Protein AF-0000000066939352 (afdb_homodimer)

Radius of gyration: 37.44 Å; Cα contacts (8 Å, |Δi|>4): 1190; chains: 2; bounding box: 85×134×94 Å

Solvent-accessible surface area (backbone atoms only — not comparable to full-atom values): 60319 Å² total; per-residue (Å²): 141,86,84,77,73,90,70,80,79,78,74,79,78,75,70,68,88,69,65,76,75,63,75,69,76,74,79,79,77,77,71,74,80,73,73,79,64,80,73,54,81,70,51,51,60,50,45,55,43,44,53,53,46,58,51,56,30,68,67,45,40,46,50,49,45,48,52,53,54,53,55,66,53,37,62,68,52,33,31,72,73,64,67,50,64,74,79,79,76,84,85,51,96,64,40,39,56,38,5,48,44,11,53,50,41,53,24,50,52,46,24,65,58,44,22,35,60,31,51,74,40,32,54,27,34,60,48,50,91,87,32,71,53,73,66,45,32,76,41,58,24,36,63,43,25,40,85,57,65,50,49,60,36,18,51,51,22,21,59,65,38,40,60,48,51,60,35,51,72,66,73,42,61,70,35,38,23,48,46,42,51,50,51,16,50,47,52,52,44,44,61,54,69,59,44,52,60,49,52,52,55,48,48,53,48,51,50,42,38,62,74,47,69,53,59,83,48,45,77,55,72,69,32,50,72,71,71,28,52,18,71,59,88,70,71,79,70,78,66,55,95,43,71,66,58,43,50,51,50,50,51,51,46,57,53,58,49,63,49,82,60,56,79,75,77,53,63,40,62,88,44,52,82,56,25,55,55,43,41,50,51,48,18,49,55,53,44,52,50,51,49,41,30,35,53,55,35,31,72,69,51,32,48,50,50,42,51,51,49,27,50,50,30,50,74,67,63,34,66,5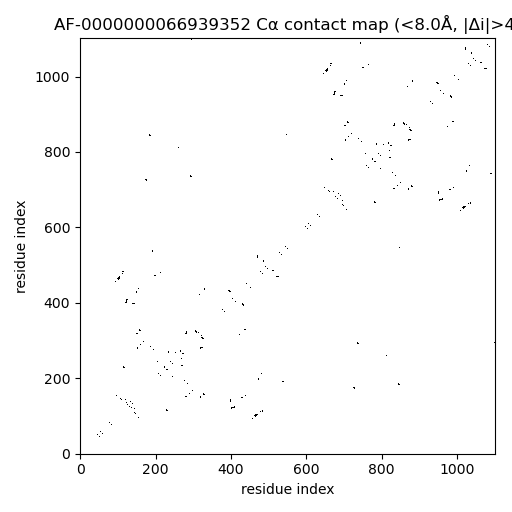8,37,22,24,13,36,37,13,30,46,38,32,52,50,52,52,53,53,51,51,52,52,52,52,52,52,58,67,65,51,72,77,82,63,74,86,68,77,87,63,80,78,65,80,74,74,66,72,72,77,48,74,70,64,69,53,60,75,60,55,74,66,52,49,48,51,50,48,51,52,48,50,52,50,15,37,39,29,42,25,45,30,53,37,31,82,80,42,59,20,74,94,42,60,75,61,49,70,71,53,64,85,83,50,79,66,61,54,47,56,47,30,37,54,15,34,36,48,42,51,43,52,57,71,69,44,50,70,83,76,30,65,65,43,47,54,20,60,31,67,66,26,37,52,36,25,71,28,27,67,31,33,64,65,45,39,58,60,45,35,72,72,52,32,72,53,42,40,52,54,53,29,49,72,72,72,42,54,69,79,76,47,54,70,65,58,41,50,50,42,46,50,52,33,46,53,54,38,48,51,52,32,51,43,49,8,47,28,36,35,61,63,45,48,44,48,49,52,52,51,51,52,51,49,45,65,69,36,34,60,80,129,143,74,85,79,74,93,73,84,80,83,74,81,79,76,75,67,93,67,68,79,75,62,78,72,74,77,81,77,78,76,72,74,81,73,72,79,66,84,73,56,82,69,51,52,59,50,47,54,43,45,55,52,47,59,51,56,32,68,67,43,40,47,49,49,44,48,53,52,54,53,54,67,55,37,63,68,53,32,33,73,74,65,67,51,64,74,80,80,77,82,84,52,97,64,40,39,56,38,5,48,47,12,53,50,41,54,25,51,52,45,25,64,56,44,20,35,60,30,50,73,41,34,53,26,32,58,48,51,89,87,31,71,54,75,66,46,32,77,41,58,22,37,64,43,24,43,84,58,65,52,48,58,36,17,51,51,21,20,59,64,37,40,60,49,51,58,35,50,71,65,74,40,61,68,34,38,23,47,46,44,52,50,52,15,51,48,52,53,43,45,61,55,69,59,43,51,59,51,52,52,55,48,49,51,48,52,48,41,38,63,72,46,69,52,59,83,50,44,78,56,73,69,32,50,72,70,73,28,52,18,69,58,86,69,70,80,69,77,68,54,95,42,72,66,58,44,50,51,50,52,52,51,46,58,52,58,50,64,49,81,59,57,79,76,77,54,64,40,63,89,44,50,82,56,24,55,56,44,41,50,50,48,18,50,54,53,44,51,50,50,50,41,32,35,54,56,35,30,72,68,51,32,49,50,50,43,52,51,50,28,51,50,30,50,73,69,62,35,66,57,38,23,24,12,36,36,13,30,46,37,33,53,51,52,52,52,53,52,50,53,51,52,52,51,52,57,68,65,50,71,78,80,62,75,85,66,74,86,62,80,81,65,79,75,73,65,70,73,75,49,73,72,63,70,54,61,76,58,56,71,65,53,49,48,51,49,48,52,51,48,51,52,50,16,37,40,29,42,24,46,30,53,37,33,80,79,43,59,21,74,94,42,61,73,59,48,70,72,54,64,85,82,51,77,67,61,53,47,56,46,29,36,52,14,35,37,48,42,51,42,52,58,71,69,43,52,70,85,75,30,64,66,43,47,54,18,58,32,66,67,26,37,52,36,24,71,28,25,67,30,33,64,64,45,38,59,59,46,33,72,73,52,33,71,52,43,40,54,53,53,29,49,73,72,74,42,53,68,80,75,47,54,70,66,59,41,51,49,42,48,49,51,31,46,52,54,37,49,51,52,31,53,44,49,9,47,30,37,36,62,65,44,50,44,48,51,52,50,52,51,51,51,48,44,63,69,35,35,62,80,129

Structure (mmCIF, N/CA/C/O backbone):
data_AF-0000000066939352-model_v1
#
loop_
_entity.id
_entity.type
_entity.pdbx_description
1 polymer 'Unplaced genomic scaffold supercont1.5, whole genome shotgun sequence'
#
loop_
_atom_site.group_PDB
_atom_site.id
_atom_site.type_symbol
_atom_site.label_atom_id
_atom_site.label_alt_id
_atom_site.label_comp_id
_atom_site.label_asym_id
_atom_site.label_entity_id
_atom_site.label_seq_id
_atom_site.pdbx_PDB_ins_code
_atom_site.Cartn_x
_atom_site.Cartn_y
_atom_site.Cartn_z
_atom_site.occupancy
_atom_site.B_iso_or_equiv
_atom_site.auth_seq_id
_atom_site.auth_comp_id
_atom_site.auth_asym_id
_atom_site.auth_atom_id
_atom_site.pdbx_PDB_model_num
ATOM 1 N N . MET A 1 1 ? -53.25 57.75 31.547 1 16.73 1 MET A N 1
ATOM 2 C CA . MET A 1 1 ? -53.906 58.031 30.266 1 16.73 1 MET A CA 1
ATOM 3 C C . MET A 1 1 ? -53.594 56.969 29.234 1 16.73 1 MET A C 1
ATOM 5 O O . MET A 1 1 ? -52.75 56.094 29.484 1 16.73 1 MET A O 1
ATOM 9 N N . SER A 1 2 ? -52.969 57.406 27.938 1 18.81 2 SER A N 1
ATOM 10 C CA . SER A 1 2 ? -53.281 57.438 26.516 1 18.81 2 SER A CA 1
ATOM 11 C C . SER A 1 2 ? -52.625 56.25 25.781 1 18.81 2 SER A C 1
ATOM 13 O O . SER A 1 2 ? -51.406 56.125 25.766 1 18.81 2 SER A O 1
ATOM 15 N N . GLN A 1 3 ? -53.219 55.125 25.547 1 22.8 3 GLN A N 1
ATOM 16 C CA . GLN A 1 3 ? -53.188 53.75 25.047 1 22.8 3 GLN A CA 1
ATOM 17 C C . GLN A 1 3 ? -52.906 53.719 23.531 1 22.8 3 GLN A C 1
ATOM 19 O O . GLN A 1 3 ? -53.031 52.688 22.891 1 22.8 3 GLN A O 1
ATOM 24 N N . HIS A 1 4 ? -52.75 54.969 22.969 1 20.44 4 HIS A N 1
ATOM 25 C CA . HIS A 1 4 ? -53.25 55.062 21.594 1 20.44 4 HIS A CA 1
ATOM 26 C C . HIS A 1 4 ? -52.562 54.031 20.688 1 20.44 4 HIS A C 1
ATOM 28 O O . HIS A 1 4 ? -51.531 53.469 21.062 1 20.44 4 HIS A O 1
ATOM 34 N N . GLU A 1 5 ? -52.594 54.125 19.25 1 20.31 5 GLU A N 1
ATOM 35 C CA . GLU A 1 5 ? -53.156 53.688 17.984 1 20.31 5 GLU A CA 1
ATOM 36 C C . GLU A 1 5 ? -52.094 53.094 17.078 1 20.31 5 GLU A C 1
ATOM 38 O O . GLU A 1 5 ? -52.375 52.719 15.93 1 20.31 5 GLU A O 1
ATOM 43 N N . LEU A 1 6 ? -50.75 53.031 17.422 1 21.47 6 LEU A N 1
ATOM 44 C CA . LEU A 1 6 ? -49.875 53.219 16.297 1 21.47 6 LEU A CA 1
ATOM 45 C C . LEU A 1 6 ? -50 52.094 15.297 1 21.47 6 LEU A C 1
ATOM 47 O O . LEU A 1 6 ? -49.594 50.938 15.578 1 21.47 6 LEU A O 1
ATOM 51 N N . GLN A 1 7 ? -50.969 51.969 14.32 1 20.69 7 GLN A N 1
ATOM 52 C CA . GLN A 1 7 ? -51.625 51.031 13.398 1 20.69 7 GLN A CA 1
ATOM 53 C C . GLN A 1 7 ? -50.656 50.625 12.289 1 20.69 7 GLN A C 1
ATOM 55 O O . GLN A 1 7 ? -51 49.781 11.445 1 20.69 7 GLN A O 1
ATOM 60 N N . THR A 1 8 ? -49.469 51.312 12.086 1 21.86 8 THR A N 1
ATOM 61 C CA . THR A 1 8 ? -49.188 51.531 10.672 1 21.86 8 THR A CA 1
ATOM 62 C C . THR A 1 8 ? -49.125 50.188 9.922 1 21.86 8 THR A C 1
ATOM 64 O O . THR A 1 8 ? -48.875 49.156 10.516 1 21.86 8 THR A O 1
ATOM 67 N N . LEU A 1 9 ? -49.219 50.156 8.484 1 20.98 9 LEU A N 1
ATOM 68 C CA . LEU A 1 9 ? -49.656 49.656 7.195 1 20.98 9 LEU A CA 1
ATOM 69 C C . LEU A 1 9 ? -48.688 48.625 6.645 1 20.98 9 LEU A C 1
ATOM 71 O O . LEU A 1 9 ? -47.625 49.031 6.086 1 20.98 9 LEU A O 1
ATOM 75 N N . ARG A 1 10 ? -48 47.781 7.402 1 20.88 10 ARG A N 1
ATOM 76 C CA . ARG A 1 10 ? -46.875 47.062 6.859 1 20.88 10 ARG A CA 1
ATOM 77 C C . ARG A 1 10 ? -47.281 46.188 5.68 1 20.88 10 ARG A C 1
ATOM 79 O O . ARG A 1 10 ? -48.031 45.219 5.855 1 20.88 10 ARG A O 1
ATOM 86 N N . GLN A 1 11 ? -47.531 46.875 4.508 1 22.33 11 GLN A N 1
ATOM 87 C CA . GLN A 1 11 ? -48.062 46.281 3.287 1 22.33 11 GLN A CA 1
ATOM 88 C C . GLN A 1 11 ? -47.25 45.062 2.873 1 22.33 11 GLN A C 1
ATOM 90 O O . GLN A 1 11 ? -46 45.094 2.926 1 22.33 11 GLN A O 1
ATOM 95 N N . PRO A 1 12 ? -47.812 43.812 2.867 1 24.12 12 PRO A N 1
ATOM 96 C CA . PRO A 1 12 ? -47.312 42.469 2.584 1 24.12 12 PRO A CA 1
ATOM 97 C C . PRO A 1 12 ? -46.781 42.312 1.153 1 24.12 12 PRO A C 1
ATOM 99 O O . PRO A 1 12 ? -47.562 42.469 0.2 1 24.12 12 PRO A O 1
ATOM 102 N N . LEU A 1 13 ? -45.688 43 0.757 1 22.58 13 LEU A N 1
ATOM 103 C CA . LEU A 1 13 ? -45.25 43.156 -0.624 1 22.58 13 LEU A CA 1
ATOM 104 C C . LEU A 1 13 ? -45.094 41.812 -1.313 1 22.58 13 LEU A C 1
ATOM 106 O O . LEU A 1 13 ? -44 41.344 -1.522 1 22.58 13 LEU A O 1
ATOM 110 N N . MET A 1 14 ? -45.688 40.688 -0.771 1 23.52 14 MET A N 1
ATOM 111 C CA . MET A 1 14 ? -45.312 39.406 -1.366 1 23.52 14 MET A CA 1
ATOM 112 C C . MET A 1 14 ? -45.719 39.344 -2.828 1 23.52 14 MET A C 1
ATOM 114 O O . MET A 1 14 ? -46.219 38.312 -3.293 1 23.52 14 MET A O 1
ATOM 118 N N . LYS A 1 15 ? -46.125 40.5 -3.387 1 21.22 15 LYS A N 1
ATOM 119 C CA . LYS A 1 15 ? -47.062 40.344 -4.492 1 21.22 15 LYS A CA 1
ATOM 120 C C . LYS A 1 15 ? -46.531 39.344 -5.516 1 21.22 15 LYS A C 1
ATOM 122 O O . LYS A 1 15 ? -45.344 39 -5.516 1 21.22 15 LYS A O 1
ATOM 127 N N . GLU A 1 16 ? -46.875 39.594 -6.848 1 21.83 16 GLU A N 1
ATOM 128 C CA . GLU A 1 16 ? -47.5 39.062 -8.07 1 21.83 16 GLU A CA 1
ATOM 129 C C . GLU A 1 16 ? -46.438 38.562 -9.055 1 21.83 16 GLU A C 1
ATOM 131 O O . GLU A 1 16 ? -46.75 38.219 -10.195 1 21.83 16 GLU A O 1
ATOM 136 N N . GLU A 1 17 ? -45.125 38.531 -8.703 1 21.17 17 GLU A N 1
ATOM 137 C CA . GLU A 1 17 ? -44.281 38.531 -9.898 1 21.17 17 GLU A CA 1
ATOM 138 C C . GLU A 1 17 ? -44.594 37.312 -10.773 1 21.17 17 GLU A C 1
ATOM 140 O O . GLU A 1 17 ? -43.844 36.312 -10.75 1 21.17 17 GLU A O 1
ATOM 145 N N . ARG A 1 18 ? -45.844 36.75 -10.625 1 23.8 18 ARG A N 1
ATOM 146 C CA . ARG A 1 18 ? -46.188 35.531 -11.359 1 23.8 18 ARG A CA 1
ATOM 147 C C . ARG A 1 18 ? -45.906 35.719 -12.852 1 23.8 18 ARG A C 1
ATOM 149 O O . ARG A 1 18 ? -45.688 34.719 -13.562 1 23.8 18 ARG A O 1
ATOM 156 N N . ASP A 1 19 ? -46.375 36.938 -13.289 1 23.09 19 ASP A N 1
ATOM 157 C CA . ASP A 1 19 ? -47.062 36.969 -14.578 1 23.09 19 ASP A CA 1
ATOM 158 C C . ASP A 1 19 ? -46.062 36.781 -15.727 1 23.09 19 ASP A C 1
ATOM 160 O O . ASP A 1 19 ? -46.438 36.969 -16.891 1 23.09 19 ASP A O 1
ATOM 164 N N . VAL A 1 20 ? -44.812 37.094 -15.5 1 24.72 20 VAL A N 1
ATOM 165 C CA . VAL A 1 20 ? -44.156 37.531 -16.734 1 24.72 20 VAL A CA 1
ATOM 166 C C . VAL A 1 20 ? -44.188 36.375 -17.75 1 24.72 20 VAL A C 1
ATOM 168 O O . VAL A 1 20 ? -44.062 36.625 -18.953 1 24.72 20 VAL A O 1
ATOM 171 N N . PHE A 1 21 ? -44.062 35.156 -17.25 1 24.05 21 PHE A N 1
ATOM 172 C CA . PHE A 1 21 ? -43.5 34.219 -18.219 1 24.05 21 PHE A CA 1
ATOM 173 C C . PHE A 1 21 ? -44.531 33.844 -19.281 1 24.05 21 PHE A C 1
ATOM 175 O O . PHE A 1 21 ? -44.312 32.969 -20.094 1 24.05 21 PHE A O 1
ATOM 182 N N . LEU A 1 22 ? -45.781 34.25 -18.891 1 23.56 22 LEU A N 1
ATOM 183 C CA . LEU A 1 22 ? -46.75 33.375 -19.578 1 23.56 22 LEU A CA 1
ATOM 184 C C . LEU A 1 22 ? -46.719 33.625 -21.078 1 23.56 22 LEU A C 1
ATOM 186 O O . LEU A 1 22 ? -47.406 32.938 -21.828 1 23.56 22 LEU A O 1
ATOM 190 N N . ASP A 1 23 ? -46.406 34.844 -21.469 1 24.28 23 ASP A N 1
ATOM 191 C CA . ASP A 1 23 ? -47.125 35.156 -22.703 1 24.28 23 ASP A CA 1
ATOM 192 C C . ASP A 1 23 ? -46.562 34.344 -23.875 1 24.28 23 ASP A C 1
ATOM 194 O O . ASP A 1 23 ? -45.625 34.781 -24.547 1 24.28 23 ASP A O 1
ATOM 198 N N . THR A 1 24 ? -46.094 33.125 -23.719 1 24.84 24 THR A N 1
ATOM 199 C CA . THR A 1 24 ? -45.562 32.5 -24.922 1 24.84 24 THR A CA 1
ATOM 200 C C . THR A 1 24 ? -46.625 32.375 -25.984 1 24.84 24 THR A C 1
ATOM 202 O O . THR A 1 24 ? -47.625 31.641 -25.797 1 24.84 24 THR A O 1
ATOM 205 N N . ASP A 1 25 ? -46.969 33.469 -26.688 1 25.05 25 ASP A N 1
ATOM 206 C CA . ASP A 1 25 ? -47.906 33.5 -27.797 1 25.05 25 ASP A CA 1
ATOM 207 C C . ASP A 1 25 ? -47.688 32.281 -28.719 1 25.05 25 ASP A C 1
ATOM 209 O O . ASP A 1 25 ? -46.562 31.828 -28.906 1 25.05 25 ASP A O 1
ATOM 213 N N . THR A 1 26 ? -48.781 31.578 -29.016 1 26.08 26 THR A N 1
ATOM 214 C CA . THR A 1 26 ? -49.125 30.344 -29.719 1 26.08 26 THR A CA 1
ATOM 215 C C . THR A 1 26 ? -48.719 30.422 -31.188 1 26.08 26 THR A C 1
ATOM 217 O O . THR A 1 26 ? -49.188 29.641 -32 1 26.08 26 THR A O 1
ATOM 220 N N . ASP A 1 27 ? -47.969 31.438 -31.609 1 27.12 27 ASP A N 1
ATOM 221 C CA . ASP A 1 27 ? -48 31.516 -33.062 1 27.12 27 ASP A CA 1
ATOM 222 C C . ASP A 1 27 ? -47.688 30.156 -33.688 1 27.12 27 ASP A C 1
ATOM 224 O O . ASP A 1 27 ? -46.906 29.375 -33.156 1 27.12 27 ASP A O 1
ATOM 228 N N . THR A 1 28 ? -48.531 29.766 -34.656 1 27.89 28 THR A N 1
ATOM 229 C CA . THR A 1 28 ? -48.812 28.594 -35.469 1 27.89 28 THR A CA 1
ATOM 230 C C . THR A 1 28 ? -47.531 28.047 -36.094 1 27.89 28 THR A C 1
ATOM 232 O O . THR A 1 28 ? -46.625 28.797 -36.406 1 27.89 28 THR A O 1
ATOM 235 N N . ASP A 1 29 ? -47.469 26.656 -36.25 1 26.41 29 ASP A N 1
ATOM 236 C CA . ASP A 1 29 ? -46.562 25.516 -36.375 1 26.41 29 ASP A CA 1
ATOM 237 C C . ASP A 1 29 ? -45.812 25.531 -37.688 1 26.41 29 ASP A C 1
ATOM 239 O O . ASP A 1 29 ? -45.25 24.516 -38.094 1 26.41 29 ASP A O 1
ATOM 243 N N . THR A 1 30 ? -45.938 26.641 -38.531 1 30.11 30 THR A N 1
ATOM 244 C CA . THR A 1 30 ? -45.438 26.219 -39.812 1 30.11 30 THR A CA 1
ATOM 245 C C . THR A 1 30 ? -43.969 25.828 -39.719 1 30.11 30 THR A C 1
ATOM 247 O O . THR A 1 30 ? -43.156 26.594 -39.219 1 30.11 30 THR A O 1
ATOM 250 N N . ALA A 1 31 ? -43.688 24.5 -39.812 1 31.86 31 ALA A N 1
ATOM 251 C CA . ALA A 1 31 ? -42.438 23.766 -39.656 1 31.86 31 ALA A CA 1
ATOM 252 C C . ALA A 1 31 ? -41.344 24.391 -40.5 1 31.86 31 ALA A C 1
ATOM 254 O O . ALA A 1 31 ? -41.438 24.422 -41.75 1 31.86 31 ALA A O 1
ATOM 255 N N . PRO A 1 32 ? -40.781 25.594 -40.125 1 28.83 32 PRO A N 1
ATOM 256 C CA . PRO A 1 32 ? -39.844 26.016 -41.188 1 28.83 32 PRO A CA 1
ATOM 257 C C . PRO A 1 32 ? -38.844 24.922 -41.562 1 28.83 32 PRO A C 1
ATOM 259 O O . PRO A 1 32 ? -38.375 24.188 -40.688 1 28.83 32 PRO A O 1
ATOM 262 N N . ARG A 1 33 ? -38.969 24.219 -42.75 1 33.06 33 ARG A N 1
ATOM 263 C CA . ARG A 1 33 ? -38 23.359 -43.375 1 33.06 33 ARG A CA 1
ATOM 264 C C . ARG A 1 33 ? -36.594 23.969 -43.281 1 33.06 33 ARG A C 1
ATOM 266 O O . ARG A 1 33 ? -36.281 24.953 -43.969 1 33.06 33 ARG A O 1
ATOM 273 N N . HIS A 1 34 ? -36.094 24.141 -42 1 28.73 34 HIS A N 1
ATOM 274 C CA . HIS A 1 34 ? -34.719 24.578 -41.844 1 28.73 34 HIS A CA 1
ATOM 275 C C . HIS A 1 34 ? -33.75 23.734 -42.719 1 28.73 34 HIS A C 1
ATOM 277 O O . HIS A 1 34 ? -33.656 22.516 -42.5 1 28.73 34 HIS A O 1
ATOM 283 N N . ASP A 1 35 ? -33.75 24 -44 1 30.73 35 ASP A N 1
ATOM 284 C CA . ASP A 1 35 ? -32.719 23.5 -44.906 1 30.73 35 ASP A CA 1
ATOM 285 C C . ASP A 1 35 ? -31.344 23.5 -44.219 1 30.73 35 ASP A C 1
ATOM 287 O O . ASP A 1 35 ? -30.891 24.516 -43.719 1 30.73 35 ASP A O 1
ATOM 291 N N . PHE A 1 36 ? -31.047 22.375 -43.562 1 32.81 36 PHE A N 1
ATOM 292 C CA . PHE A 1 36 ? -29.719 21.969 -43.062 1 32.81 36 PHE A CA 1
ATOM 293 C C . PHE A 1 36 ? -28.641 22.344 -44.094 1 32.81 36 PHE A C 1
ATOM 295 O O . PHE A 1 36 ? -28.359 21.594 -45 1 32.81 36 PHE A O 1
ATOM 302 N N . SER A 1 37 ? -28.75 23.562 -44.75 1 31.75 37 SER A N 1
ATOM 303 C CA . SER A 1 37 ? -27.562 23.922 -45.5 1 31.75 37 SER A CA 1
ATOM 304 C C . SER A 1 37 ? -26.297 23.672 -44.688 1 31.75 37 SER A C 1
ATOM 306 O O . SER A 1 37 ? -26.297 23.828 -43.438 1 31.75 37 SER A O 1
ATOM 308 N N . SER A 1 38 ? -25.375 22.828 -45.25 1 33.78 38 SER A N 1
ATOM 309 C CA . SER A 1 38 ? -24.016 22.453 -44.844 1 33.78 38 SER A CA 1
ATOM 310 C C . SER A 1 38 ? -23.25 23.641 -44.312 1 33.78 38 SER A C 1
ATOM 312 O O . SER A 1 38 ? -22.734 24.469 -45.062 1 33.78 38 SER A O 1
ATOM 314 N N . ARG A 1 39 ? -23.828 24.328 -43.406 1 40.06 39 ARG A N 1
ATOM 315 C CA . ARG A 1 39 ? -23.031 25.359 -42.781 1 40.06 39 ARG A CA 1
ATOM 316 C C . ARG A 1 39 ? -21.625 24.859 -42.469 1 40.06 39 ARG A C 1
ATOM 318 O O . ARG A 1 39 ? -21.453 23.875 -41.75 1 40.06 39 ARG A O 1
ATOM 325 N N . SER A 1 40 ? -20.688 25.047 -43.469 1 37.5 40 SER A N 1
ATOM 326 C CA . SER A 1 40 ? -19.297 24.625 -43.625 1 37.5 40 SER A CA 1
ATOM 327 C C . SER A 1 40 ? -18.531 24.797 -42.312 1 37.5 40 SER A C 1
ATOM 329 O O . SER A 1 40 ? -18.703 25.781 -41.594 1 37.5 40 SER A O 1
ATOM 331 N N . LEU A 1 41 ? -18.141 23.688 -41.688 1 40.25 41 LEU A N 1
ATOM 332 C CA . LEU A 1 41 ? -17.141 23.547 -40.625 1 40.25 41 LEU A CA 1
ATOM 333 C C . LEU A 1 41 ? -16.125 24.672 -40.688 1 40.25 41 LEU A C 1
ATOM 335 O O . LEU A 1 41 ? -15.289 24.828 -39.781 1 40.25 41 LEU A O 1
ATOM 339 N N . ARG A 1 42 ? -16.203 25.484 -41.875 1 41.06 42 ARG A N 1
ATOM 340 C CA . ARG A 1 42 ? -15.266 26.594 -42.062 1 41.06 42 ARG A CA 1
ATOM 341 C C . ARG A 1 42 ? -15.656 27.812 -41.219 1 41.06 42 ARG A C 1
ATOM 343 O O . ARG A 1 42 ? -14.82 28.672 -40.969 1 41.06 42 ARG A O 1
ATOM 350 N N . GLN A 1 43 ? -16.953 27.891 -40.969 1 47.25 43 GLN A N 1
ATOM 351 C CA . GLN A 1 43 ? -17.312 29.156 -40.344 1 47.25 43 GLN A CA 1
ATOM 352 C C . GLN A 1 43 ? -17.25 29.047 -38.844 1 47.25 43 GLN A C 1
ATOM 354 O O . GLN A 1 43 ? -17.531 30.031 -38.125 1 47.25 43 GLN A O 1
ATOM 359 N N . VAL A 1 44 ? -16.969 27.766 -38.344 1 49.41 44 VAL A N 1
ATOM 360 C CA . VAL A 1 44 ? -16.891 27.562 -36.906 1 49.41 44 VAL A CA 1
ATOM 361 C C . VAL A 1 44 ? -15.734 28.391 -36.344 1 49.41 44 VAL A C 1
ATOM 363 O O . VAL A 1 44 ? -15.898 29.062 -35.312 1 49.41 44 VAL A O 1
ATOM 366 N N . PRO A 1 45 ? -14.602 28.391 -37.125 1 52.19 45 PRO A N 1
ATOM 367 C CA . PRO A 1 45 ? -13.547 29.219 -36.562 1 52.19 45 PRO A CA 1
ATOM 368 C C . PRO A 1 45 ? -13.914 30.703 -36.562 1 52.19 45 PRO A C 1
ATOM 370 O O . PRO A 1 45 ? -13.539 31.422 -35.625 1 52.19 45 PRO A O 1
ATOM 373 N N . GLU A 1 46 ? -14.734 31.125 -37.531 1 53.56 46 GLU A N 1
ATOM 374 C CA . GLU A 1 46 ? -15.07 32.531 -37.594 1 53.56 46 GLU A CA 1
ATOM 375 C C . GLU A 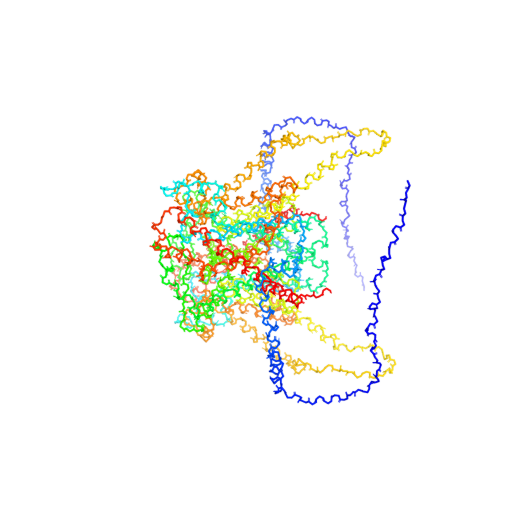1 46 ? -16.047 32.906 -36.469 1 53.56 46 GLU A C 1
ATOM 377 O O . GLU A 1 46 ? -15.93 34 -35.906 1 53.56 46 GLU A O 1
ATOM 382 N N . ARG A 1 47 ? -16.906 32.062 -36.156 1 52 47 ARG A N 1
ATOM 383 C CA . ARG A 1 47 ? -17.844 32.344 -35.062 1 52 47 ARG A CA 1
ATOM 384 C C . ARG A 1 47 ? -17.156 32.281 -33.719 1 52 47 ARG A C 1
ATOM 386 O O . ARG A 1 47 ? -17.422 33.062 -32.812 1 52 47 ARG A O 1
ATOM 393 N N . MET A 1 48 ? -16.344 31.188 -33.594 1 53.38 48 MET A N 1
ATOM 394 C CA . MET A 1 48 ? -15.547 31.156 -32.375 1 53.38 48 MET A CA 1
ATOM 395 C C . MET A 1 48 ? -14.68 32.406 -32.25 1 53.38 48 MET A C 1
ATOM 397 O O . MET A 1 48 ? -14.547 32.969 -31.156 1 53.38 48 MET A O 1
ATOM 401 N N . LEU A 1 49 ? -14.211 32.781 -33.438 1 53.41 49 LEU A N 1
ATOM 402 C CA . LEU A 1 49 ? -13.438 34 -33.469 1 53.41 49 LEU A CA 1
ATOM 403 C C . LEU A 1 49 ? -14.336 35.219 -33.25 1 53.41 49 LEU A C 1
ATOM 405 O O . LEU A 1 49 ? -13.961 36.156 -32.531 1 53.41 49 LEU A O 1
ATOM 409 N N . SER A 1 50 ? -15.453 35.25 -33.906 1 55.97 50 SER A N 1
ATOM 410 C CA . SER A 1 50 ? -16.359 36.406 -33.75 1 55.97 50 SER A CA 1
ATOM 411 C C . SER A 1 50 ? -16.906 36.469 -32.312 1 55.97 50 SER A C 1
ATOM 413 O O . SER A 1 50 ? -17 37.562 -31.75 1 55.97 50 SER A O 1
ATOM 415 N N . THR A 1 51 ? -17.312 35.312 -31.781 1 55.31 51 THR A N 1
ATOM 416 C CA . THR A 1 51 ? -17.719 35.312 -30.375 1 55.31 51 THR A CA 1
ATOM 417 C C . THR A 1 51 ? -16.547 35.688 -29.469 1 55.31 51 THR A C 1
ATOM 419 O O . THR A 1 51 ? -16.719 36.438 -28.516 1 55.31 51 THR A O 1
ATOM 422 N N . ALA A 1 52 ? -15.352 35.125 -29.797 1 55.19 52 ALA A N 1
ATOM 423 C CA . ALA A 1 52 ? -14.148 35.562 -29.062 1 55.19 52 ALA A CA 1
ATOM 424 C C . ALA A 1 52 ? -13.859 37.031 -29.281 1 55.19 52 ALA A C 1
ATOM 426 O O . ALA A 1 52 ? -13.477 37.75 -28.359 1 55.19 52 ALA A O 1
ATOM 427 N N . LEU A 1 53 ? -14.094 37.469 -30.5 1 55.59 53 LEU A N 1
ATOM 428 C CA . LEU A 1 53 ? -13.891 38.875 -30.828 1 55.59 53 LEU A CA 1
ATOM 429 C C . LEU A 1 53 ? -14.969 39.75 -30.188 1 55.59 53 LEU A C 1
ATOM 431 O O . LEU A 1 53 ? -14.703 40.875 -29.75 1 55.59 53 LEU A O 1
ATOM 435 N N . SER A 1 54 ? -16.141 39.344 -30.266 1 53.25 54 SER A N 1
ATOM 436 C CA . SER A 1 54 ? -17.188 40.125 -29.625 1 53.25 54 SER A CA 1
ATOM 437 C C . SER A 1 54 ? -16.953 40.219 -28.109 1 53.25 54 SER A C 1
ATOM 439 O O . SER A 1 54 ? -17.297 41.25 -27.5 1 53.25 54 SER A O 1
ATOM 441 N N . HIS A 1 55 ? -16.531 39.156 -27.547 1 54.81 55 HIS A N 1
ATOM 442 C CA . HIS A 1 55 ? -16.156 39.25 -26.141 1 54.81 55 HIS A CA 1
ATOM 443 C C . HIS A 1 55 ? -14.898 40.094 -25.953 1 54.81 55 HIS A C 1
ATOM 445 O O . HIS A 1 55 ? -14.555 40.469 -24.828 1 54.81 55 HIS A O 1
ATOM 451 N N . ALA A 1 56 ? -14.258 40.406 -27.062 1 53.69 56 ALA A N 1
ATOM 452 C CA . ALA A 1 56 ? -13.141 41.344 -27.062 1 53.69 56 ALA A CA 1
ATOM 453 C C . ALA A 1 56 ? -13.633 42.781 -27.156 1 53.69 56 ALA A C 1
ATOM 455 O O . ALA A 1 56 ? -12.867 43.688 -27.5 1 53.69 56 ALA A O 1
ATOM 456 N N . ARG A 1 57 ? -14.836 42.969 -27.016 1 55 57 ARG A N 1
ATOM 457 C CA . ARG A 1 57 ? -15.227 44.375 -26.875 1 55 57 ARG A CA 1
ATOM 458 C C . ARG A 1 57 ? -14.656 44.969 -25.594 1 55 57 ARG A C 1
ATOM 460 O O . ARG A 1 57 ? -14.5 44.281 -24.594 1 55 57 ARG A O 1
ATOM 467 N N . PRO A 1 58 ? -14.156 46.219 -25.797 1 62.66 58 PRO A N 1
ATOM 468 C CA . PRO A 1 58 ? -13.539 46.875 -24.656 1 62.66 58 PRO A CA 1
ATOM 469 C C . PRO A 1 58 ? -14.375 46.75 -23.375 1 62.66 58 PRO A C 1
ATOM 471 O O . PRO A 1 58 ? -13.828 46.562 -22.297 1 62.66 58 PRO A O 1
ATOM 474 N N . ALA A 1 59 ? -15.648 46.906 -23.578 1 62.12 59 ALA A N 1
ATOM 475 C CA . ALA A 1 59 ? -16.5 46.812 -22.391 1 62.12 59 ALA A CA 1
ATOM 476 C C . ALA A 1 59 ? -16.469 45.375 -21.812 1 62.12 59 ALA A C 1
ATOM 478 O O . ALA A 1 59 ? -16.453 45.219 -20.594 1 62.12 59 ALA A O 1
ATOM 479 N N . SER A 1 60 ? -16.547 44.469 -22.688 1 66.44 60 SER A N 1
ATOM 480 C CA . SER A 1 60 ? -16.484 43.094 -22.219 1 66.44 60 SER A CA 1
ATOM 481 C C . SER A 1 60 ? -15.125 42.75 -21.625 1 66.44 60 SER A C 1
ATOM 483 O O . SER A 1 60 ? -15.031 42.031 -20.625 1 66.44 60 SER A O 1
ATOM 485 N N . LEU A 1 61 ? -14.188 43.312 -22.234 1 67.06 61 LEU A N 1
ATOM 486 C CA . LEU A 1 61 ? -12.852 43.156 -21.672 1 67.06 61 LEU A CA 1
ATOM 487 C C . LEU A 1 61 ? -12.758 43.812 -20.312 1 67.06 61 LEU A C 1
ATOM 489 O O . LEU A 1 61 ? -12.102 43.312 -19.406 1 67.06 61 LEU A O 1
ATOM 493 N N . TYR A 1 62 ? -13.305 45 -20.281 1 67.19 62 TYR A N 1
ATOM 494 C CA . TYR A 1 62 ? -13.32 45.719 -19 1 67.19 62 TYR A CA 1
ATOM 495 C C . TYR A 1 62 ? -14.055 44.875 -17.938 1 67.19 62 TYR A C 1
ATOM 497 O O . TYR A 1 62 ? -13.586 44.75 -16.812 1 67.19 62 TYR A O 1
ATOM 505 N N . LYS A 1 63 ? -15.172 44.406 -18.328 1 67.81 63 LYS A N 1
ATOM 506 C CA . LYS A 1 63 ? -15.922 43.562 -17.391 1 67.81 63 LYS A CA 1
ATOM 507 C C . LYS A 1 63 ? -15.141 42.281 -17.031 1 67.81 63 LYS A C 1
ATOM 509 O O . LYS A 1 63 ? -15.125 41.875 -15.875 1 67.81 63 LYS A O 1
ATOM 514 N N . ALA A 1 64 ? -14.609 41.781 -18.047 1 70.75 64 ALA A N 1
ATOM 515 C CA . ALA A 1 64 ? -13.773 40.594 -17.797 1 70.75 64 ALA A CA 1
ATOM 516 C C . ALA A 1 64 ? -12.578 40.969 -16.922 1 70.75 64 ALA A C 1
ATOM 518 O O . ALA A 1 64 ? -12.188 40.188 -16.047 1 70.75 64 ALA A O 1
ATOM 519 N N . SER A 1 65 ? -12.086 42.094 -17.172 1 73.12 65 SER A N 1
ATOM 520 C CA . SER A 1 65 ? -10.961 42.562 -16.359 1 73.12 65 SER A CA 1
ATOM 521 C C . SER A 1 65 ? -11.383 42.844 -14.93 1 73.12 65 SER A C 1
ATOM 523 O O . SER A 1 65 ? -10.648 42.531 -13.984 1 73.12 65 SER A O 1
ATOM 525 N N . LYS A 1 66 ? -12.492 43.469 -14.789 1 69.31 66 LYS A N 1
ATOM 526 C CA . LYS A 1 66 ? -13.008 43.719 -13.445 1 69.31 66 LYS A CA 1
ATOM 527 C C . LYS A 1 66 ? -13.289 42.406 -12.703 1 69.31 66 LYS A C 1
ATOM 529 O O . LYS A 1 66 ? -12.992 42.312 -11.508 1 69.31 66 LYS A O 1
ATOM 534 N N . ARG A 1 67 ? -13.898 41.594 -13.484 1 70.19 67 ARG A N 1
ATOM 535 C CA . ARG A 1 67 ? -14.141 40.281 -12.898 1 70.19 67 ARG A CA 1
ATOM 536 C C . ARG A 1 67 ? -12.828 39.594 -12.547 1 70.19 67 ARG A C 1
ATOM 538 O O . ARG A 1 67 ? -12.719 38.938 -11.508 1 70.19 67 ARG A O 1
ATOM 545 N N . PHE A 1 68 ? -11.992 39.812 -13.391 1 73 68 PHE A N 1
ATOM 546 C CA . PHE A 1 68 ? -10.664 39.25 -13.156 1 73 68 PHE A CA 1
ATOM 547 C C . PHE A 1 68 ? -10.016 39.906 -11.938 1 73 68 PHE A C 1
ATOM 549 O O . PHE A 1 68 ? -9.438 39.219 -11.094 1 73 68 PHE A O 1
ATOM 556 N N . ALA A 1 69 ? -10.133 41.188 -11.844 1 72.81 69 ALA A N 1
ATOM 557 C CA . ALA A 1 69 ? -9.578 41.906 -10.695 1 72.81 69 ALA A CA 1
ATOM 558 C C . ALA A 1 69 ? -10.312 41.531 -9.406 1 72.81 69 ALA A C 1
ATOM 560 O O . ALA A 1 69 ? -9.688 41.375 -8.352 1 72.81 69 ALA A O 1
ATOM 561 N N . TYR A 1 70 ? -11.531 41.344 -9.508 1 73.06 70 TYR A N 1
ATOM 562 C CA . TYR A 1 70 ? -12.344 40.969 -8.352 1 73.06 70 TYR A CA 1
ATOM 563 C C . TYR A 1 70 ? -11.969 39.594 -7.832 1 73.06 70 TYR A C 1
ATOM 565 O O . TYR A 1 70 ? -12.086 39.312 -6.637 1 73.06 70 TYR A O 1
ATOM 573 N N . CYS A 1 71 ? -11.398 38.812 -8.703 1 74.5 71 CYS A N 1
ATOM 574 C CA . CYS A 1 71 ? -10.992 37.469 -8.312 1 74.5 71 CYS A CA 1
ATOM 575 C C . CYS A 1 71 ? -9.828 37.531 -7.332 1 74.5 71 CYS A C 1
ATOM 577 O O . CYS A 1 71 ? -9.641 36.594 -6.535 1 74.5 71 CYS A O 1
ATOM 579 N N . PHE A 1 72 ? -9.242 38.656 -7.301 1 79.19 72 PHE A N 1
ATOM 580 C CA . PHE A 1 72 ? -8.039 38.75 -6.484 1 79.19 72 PHE A CA 1
ATOM 581 C C . PHE A 1 72 ? -8.32 39.5 -5.184 1 79.19 72 PHE A C 1
ATOM 583 O O . PHE A 1 72 ? -7.441 39.625 -4.328 1 79.19 72 PHE A O 1
ATOM 590 N N . VAL A 1 73 ? -9.562 40 -5.016 1 74.69 73 VAL A N 1
ATOM 591 C CA . VAL A 1 73 ? -9.906 40.688 -3.777 1 74.69 73 VAL A CA 1
ATOM 592 C C . VAL A 1 73 ? -10.172 39.656 -2.674 1 74.69 73 VAL A C 1
ATOM 594 O O . VAL A 1 73 ? -10.984 38.75 -2.844 1 74.69 73 VAL A O 1
ATOM 597 N N . PRO A 1 74 ? -9.461 39.875 -1.568 1 77.38 74 PRO A N 1
ATOM 598 C CA . PRO A 1 74 ? -9.664 38.906 -0.466 1 77.38 74 PRO A CA 1
ATOM 599 C C . PRO A 1 74 ? -11.07 39 0.12 1 77.38 74 PRO A C 1
ATOM 601 O O . PRO A 1 74 ? -11.742 40.031 0.004 1 77.38 74 PRO A O 1
ATOM 604 N N . GLN A 1 75 ? -11.477 37.938 0.7 1 76.62 75 GLN A N 1
ATOM 605 C CA . GLN A 1 75 ? -12.836 37.844 1.229 1 76.62 75 GLN A CA 1
ATOM 606 C C . GLN A 1 75 ? -13.109 38.875 2.289 1 76.62 75 GLN A C 1
ATOM 608 O O . GLN A 1 75 ? -14.219 39.406 2.377 1 76.62 75 GLN A O 1
ATOM 613 N N . ILE A 1 76 ? -12.133 39.219 3.045 1 76.19 76 ILE A N 1
ATOM 614 C CA . ILE A 1 76 ? -12.305 40.219 4.086 1 76.19 76 ILE A CA 1
ATOM 615 C C . ILE A 1 76 ? -12.641 41.562 3.453 1 76.19 76 ILE A C 1
ATOM 617 O O . ILE A 1 76 ? -13.523 42.281 3.934 1 76.19 76 ILE A O 1
ATOM 621 N N . ALA A 1 77 ? -11.961 41.812 2.41 1 74.25 77 ALA A N 1
ATOM 622 C CA . ALA A 1 77 ? -12.211 43.062 1.719 1 74.25 77 ALA A CA 1
ATOM 623 C C . ALA A 1 77 ? -13.555 43.062 1 1 74.25 77 ALA A C 1
ATOM 625 O O . ALA A 1 77 ? -14.266 44.062 0.958 1 74.25 77 ALA A O 1
ATOM 626 N N . ARG A 1 78 ? -13.859 41.906 0.485 1 76.81 78 ARG A N 1
ATOM 627 C CA . ARG A 1 78 ? -15.156 41.75 -0.175 1 76.81 78 ARG A CA 1
ATOM 628 C C . ARG A 1 78 ? -16.297 41.969 0.813 1 76.81 78 ARG A C 1
ATOM 630 O O . ARG A 1 78 ? -17.281 42.625 0.491 1 76.81 78 ARG A O 1
ATOM 637 N N . SER A 1 79 ? -16.094 41.438 1.979 1 75 79 SER A N 1
ATOM 638 C CA . SER A 1 79 ? -17.109 41.562 3.012 1 75 79 SER A CA 1
ATOM 639 C C . SER A 1 79 ? -17.203 42.969 3.533 1 75 79 SER A C 1
ATOM 641 O O . SER A 1 79 ? -18.297 43.5 3.783 1 75 79 SER A O 1
ATOM 643 N N . ARG A 1 80 ? -16.141 43.625 3.67 1 71 80 ARG A N 1
ATOM 644 C CA . ARG A 1 80 ? -16.094 44.938 4.258 1 71 80 ARG A CA 1
ATOM 645 C C . ARG A 1 80 ? -16.547 46 3.252 1 71 80 ARG A C 1
ATOM 647 O O . ARG A 1 80 ? -17.281 46.938 3.602 1 71 80 ARG A O 1
ATOM 654 N N . TYR A 1 81 ? -16.078 45.844 2.004 1 73.69 81 TYR A N 1
ATOM 655 C CA . TYR A 1 81 ? -16.297 46.938 1.061 1 73.69 81 TYR A CA 1
ATOM 656 C C . TYR A 1 81 ? -17.484 46.625 0.152 1 73.69 81 TYR A C 1
ATOM 658 O O . TYR A 1 81 ? -18.141 47.562 -0.323 1 73.69 81 TYR A O 1
ATOM 666 N N . TRP A 1 82 ? -17.797 45.344 -0.159 1 73.38 82 TRP A N 1
ATOM 667 C CA . TRP A 1 82 ? -18.859 45.031 -1.113 1 73.38 82 TRP A CA 1
ATOM 668 C C . TRP A 1 82 ? -19.969 44.25 -0.449 1 73.38 82 TRP A C 1
ATOM 670 O O . TRP A 1 82 ? -20.875 43.75 -1.124 1 73.38 82 TRP A O 1
ATOM 680 N N . ASN A 1 83 ? -19.953 44.062 0.885 1 71.44 83 ASN A N 1
ATOM 681 C CA . ASN A 1 83 ? -20.953 43.344 1.652 1 71.44 83 ASN A CA 1
ATOM 682 C C . ASN A 1 83 ? -21.203 41.938 1.083 1 71.44 83 ASN A C 1
ATOM 684 O O . ASN A 1 83 ? -22.344 41.469 1.055 1 71.44 83 ASN A O 1
ATOM 688 N N . ASP A 1 84 ? -20.203 41.469 0.332 1 71.75 84 ASP A N 1
ATOM 689 C CA . ASP A 1 84 ? -20.266 40.094 -0.163 1 71.75 84 ASP A CA 1
ATOM 690 C C . ASP A 1 84 ? -19.734 39.125 0.881 1 71.75 84 ASP A C 1
ATOM 692 O O . ASP A 1 84 ? -18.562 38.75 0.852 1 71.75 84 ASP A O 1
ATOM 696 N N . HIS A 1 85 ? -20.656 38.812 1.808 1 70.31 85 HIS A N 1
ATOM 697 C CA . HIS A 1 85 ? -20.281 37.969 2.934 1 70.31 85 HIS A CA 1
ATOM 698 C C . HIS A 1 85 ? -20.219 36.5 2.527 1 70.31 85 HIS A C 1
ATOM 700 O O . HIS A 1 85 ? -21.047 36.031 1.738 1 70.31 85 HIS A O 1
ATOM 706 N N . ALA A 1 86 ? -19.125 35.969 2.957 1 68.94 86 ALA A N 1
ATOM 707 C CA . ALA A 1 86 ? -19.031 34.5 2.734 1 68.94 86 ALA A CA 1
ATOM 708 C C . ALA A 1 86 ? -20.125 33.781 3.486 1 68.94 86 ALA A C 1
ATOM 710 O O . ALA A 1 86 ? -20.594 34.219 4.527 1 68.94 86 ALA A O 1
ATOM 711 N N . SER A 1 87 ? -20.781 32.781 2.893 1 65.94 87 SER A N 1
ATOM 712 C CA . SER A 1 87 ? -21.797 31.984 3.541 1 65.94 87 SER A CA 1
ATOM 713 C C . SER A 1 87 ? -21.312 31.453 4.891 1 65.94 87 SER A C 1
ATOM 715 O O . SER A 1 87 ? -20.156 31.047 5.031 1 65.94 87 SER A O 1
ATOM 717 N N . LYS A 1 88 ? -22.047 31.828 5.914 1 65.69 88 LYS A N 1
ATOM 718 C CA . LYS A 1 88 ? -21.703 31.375 7.262 1 65.69 88 LYS A CA 1
ATOM 719 C C . LYS A 1 88 ? -21.516 29.859 7.297 1 65.69 88 LYS A C 1
ATOM 721 O O . LYS A 1 88 ? -22.312 29.109 6.754 1 65.69 88 LYS A O 1
ATOM 726 N N . SER A 1 89 ? -20.359 29.469 7.773 1 68.94 89 SER A N 1
ATOM 727 C CA . SER A 1 89 ? -20.047 28.047 7.852 1 68.94 89 SER A CA 1
ATOM 728 C C . SER A 1 89 ? -20.891 27.359 8.922 1 68.94 89 SER A C 1
ATOM 730 O O . SER A 1 89 ? -21.031 27.875 10.031 1 68.94 89 SER A O 1
ATOM 732 N N . LYS A 1 90 ? -21.688 26.375 8.586 1 75.12 90 LYS A N 1
ATOM 733 C CA . LYS A 1 90 ? -22.422 25.562 9.547 1 75.12 90 LYS A CA 1
ATOM 734 C C . LYS A 1 90 ? -21.484 24.875 10.539 1 75.12 90 LYS A C 1
ATOM 736 O O . LYS A 1 90 ? -20.406 24.422 10.156 1 75.12 90 LYS A O 1
ATOM 741 N N . GLN A 1 91 ? -21.828 25.141 11.82 1 82.12 91 GLN A N 1
ATOM 742 C CA . GLN A 1 91 ? -21.016 24.516 12.852 1 82.12 91 GLN A CA 1
ATOM 743 C C . GLN A 1 91 ? -21.469 23.094 13.125 1 82.12 91 GLN A C 1
ATOM 745 O O . GLN A 1 91 ? -22.656 22.828 13.297 1 82.12 91 GLN A O 1
ATOM 750 N N . PHE A 1 92 ? -20.453 22.219 13.008 1 86.69 92 PHE A N 1
ATOM 751 C CA . PHE A 1 92 ? -20.672 20.812 13.312 1 86.69 92 PHE A CA 1
ATOM 752 C C . PHE A 1 92 ? -19.953 20.422 14.602 1 86.69 92 PHE A C 1
ATOM 754 O O . PHE A 1 92 ? -19.109 21.156 15.109 1 86.69 92 PHE A O 1
ATOM 761 N N . PRO A 1 93 ? -20.312 19.344 15.156 1 87.69 93 PRO A N 1
ATOM 762 C CA . PRO A 1 93 ? -19.672 18.891 16.391 1 87.69 93 PRO A CA 1
ATOM 763 C C . PRO A 1 93 ? -18.156 18.703 16.25 1 87.69 93 PRO A C 1
ATOM 765 O O . PRO A 1 93 ? -17.422 18.781 17.234 1 87.69 93 PRO A O 1
ATOM 768 N N . THR A 1 94 ? -17.688 18.531 15.039 1 93.06 94 THR A N 1
ATOM 769 C CA . THR A 1 94 ? -16.266 18.297 14.812 1 93.06 94 THR A CA 1
ATOM 770 C C . THR A 1 94 ? -15.602 19.531 14.227 1 93.06 94 THR A C 1
ATOM 772 O O . THR A 1 94 ? -14.469 19.469 13.75 1 93.06 94 THR A O 1
ATOM 775 N N . SER A 1 95 ? -16.25 20.672 14.234 1 94.81 95 SER A N 1
ATOM 776 C CA . SER A 1 95 ? -15.75 21.891 13.625 1 94.81 95 SER A 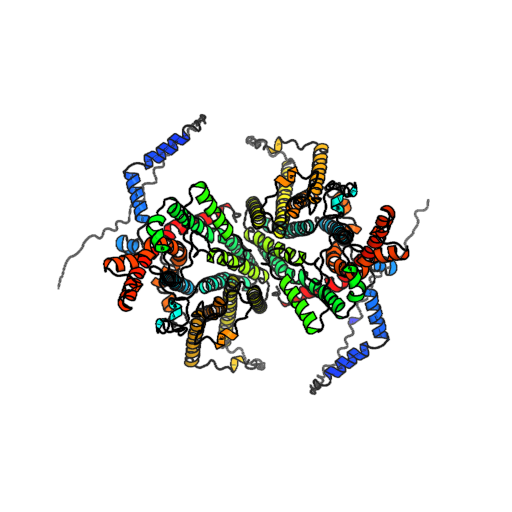CA 1
ATOM 777 C C . SER A 1 95 ? -14.469 22.359 14.305 1 94.81 95 SER A C 1
ATOM 779 O O . SER A 1 95 ? -13.656 23.062 13.695 1 94.81 95 SER A O 1
ATOM 781 N N . TYR A 1 96 ? -14.328 22.047 15.609 1 96 96 TYR A N 1
ATOM 782 C CA . TYR A 1 96 ? -13.117 22.453 16.328 1 96 96 TYR A CA 1
ATOM 783 C C . TYR A 1 96 ? -11.875 21.891 15.633 1 96 96 TYR A C 1
ATOM 785 O O . TYR A 1 96 ? -10.797 22.484 15.734 1 96 96 TYR A O 1
ATOM 793 N N . LEU A 1 97 ? -11.961 20.797 14.938 1 97.31 97 LEU A N 1
ATOM 794 C CA . LEU A 1 97 ? -10.828 20.219 14.227 1 97.31 97 LEU A CA 1
ATOM 795 C C . LEU A 1 97 ? -10.43 21.078 13.039 1 97.31 97 LEU A C 1
ATOM 797 O O . LEU A 1 97 ? -9.25 21.156 12.68 1 97.31 97 LEU A O 1
ATOM 801 N N . ASN A 1 98 ? -11.43 21.719 12.438 1 96.75 98 ASN A N 1
ATOM 802 C CA . ASN A 1 98 ? -11.125 22.688 11.398 1 96.75 98 ASN A CA 1
ATOM 803 C C . ASN A 1 98 ? -10.305 23.859 11.938 1 96.75 98 ASN A C 1
ATOM 805 O O . ASN A 1 98 ? -9.352 24.297 11.297 1 96.75 98 ASN A O 1
ATOM 809 N N . GLY A 1 99 ? -10.727 24.297 13.023 1 97.38 99 GLY A N 1
ATOM 810 C CA . GLY A 1 99 ? -9.961 25.344 13.68 1 97.38 99 GLY A CA 1
ATOM 811 C C . GLY A 1 99 ? -8.539 24.922 14.008 1 97.38 99 GLY A C 1
ATOM 812 O O . GLY A 1 99 ? -7.605 25.719 13.859 1 97.38 99 GLY A O 1
ATOM 813 N N . LEU A 1 100 ? -8.383 23.688 14.484 1 97.62 100 LEU A N 1
ATOM 814 C CA . LEU A 1 100 ? -7.055 23.172 14.789 1 97.62 100 LEU A CA 1
ATOM 815 C C . LEU A 1 100 ? -6.184 23.141 13.539 1 97.62 100 LEU A C 1
ATOM 817 O O . LEU A 1 100 ? -5.004 23.5 13.586 1 97.62 100 LEU A O 1
ATOM 821 N N . ARG A 1 101 ? -6.73 22.734 12.398 1 97.62 101 ARG A N 1
ATOM 822 C CA . ARG A 1 101 ? -6.02 22.766 11.125 1 97.62 101 ARG A CA 1
ATOM 823 C C . ARG A 1 101 ? -5.555 24.188 10.789 1 97.62 101 ARG A C 1
ATOM 825 O O . ARG A 1 101 ? -4.445 24.375 10.281 1 97.62 101 ARG A O 1
ATOM 832 N N . GLY A 1 102 ? -6.438 25.109 11.094 1 97.44 102 GLY A N 1
ATOM 833 C CA . GLY A 1 102 ? -6.125 26.5 10.812 1 97.44 102 GLY A CA 1
ATOM 834 C C . GLY A 1 102 ? -4.922 27.016 11.586 1 97.44 102 GLY A C 1
ATOM 835 O O . GLY A 1 102 ? -3.955 27.5 11 1 97.44 102 GLY A O 1
ATOM 836 N N . ILE A 1 103 ? -4.945 26.797 12.844 1 96.25 103 ILE A N 1
ATOM 837 C CA . ILE A 1 103 ? -3.854 27.25 13.695 1 96.25 103 ILE A CA 1
ATOM 838 C C . ILE A 1 103 ? -2.572 26.5 13.344 1 96.25 103 ILE A C 1
ATOM 840 O O . ILE A 1 103 ? -1.493 27.094 13.281 1 96.25 103 ILE A O 1
ATOM 844 N N . THR A 1 104 ? -2.699 25.25 13.094 1 96.88 104 THR A N 1
ATOM 845 C CA . THR A 1 104 ? -1.556 24.422 12.758 1 96.88 104 THR A CA 1
ATOM 846 C C . THR A 1 104 ? -0.944 24.844 11.43 1 96.88 104 THR A C 1
ATOM 848 O O . THR A 1 104 ? 0.273 24.766 11.242 1 96.88 104 THR A O 1
ATOM 851 N N . SER A 1 105 ? -1.749 25.328 10.508 1 97.25 105 SER A N 1
ATOM 852 C CA . SER A 1 105 ? -1.232 25.766 9.219 1 97.25 105 SER A CA 1
ATOM 853 C C . SER A 1 105 ? -0.344 27 9.367 1 97.25 105 SER A C 1
ATOM 855 O O . SER A 1 105 ? 0.645 27.156 8.648 1 97.25 105 SER A O 1
ATOM 857 N N . ILE A 1 106 ? -0.707 27.875 10.266 1 96.88 106 ILE A N 1
ATOM 858 C CA . ILE A 1 106 ? 0.122 29.047 10.539 1 96.88 106 ILE A CA 1
ATOM 859 C C . ILE A 1 106 ? 1.462 28.594 11.125 1 96.88 106 ILE A C 1
ATOM 861 O O . ILE A 1 106 ? 2.504 29.188 10.812 1 96.88 106 ILE A O 1
ATOM 865 N N . LYS A 1 107 ? 1.392 27.641 11.938 1 96.88 107 LYS A N 1
ATOM 866 C CA . LYS A 1 107 ? 2.623 27.094 12.5 1 96.88 107 LYS A CA 1
ATOM 867 C C . LYS A 1 107 ? 3.533 26.562 11.398 1 96.88 107 LYS A C 1
ATOM 869 O O . LYS A 1 107 ? 4.746 26.781 11.422 1 96.88 107 LYS A O 1
ATOM 874 N N . VAL A 1 108 ? 2.943 25.797 10.461 1 96.69 108 VAL A N 1
ATOM 875 C CA . VAL A 1 108 ? 3.715 25.234 9.359 1 96.69 108 VAL A CA 1
ATOM 876 C C . VAL A 1 108 ? 4.379 26.359 8.57 1 96.69 108 VAL A C 1
ATOM 878 O O . VAL A 1 108 ? 5.57 26.297 8.258 1 96.69 108 VAL A O 1
ATOM 881 N N . PHE A 1 109 ? 3.639 27.391 8.297 1 96.94 109 PHE A N 1
ATOM 882 C CA . PHE A 1 109 ? 4.168 28.547 7.59 1 96.94 109 PHE A CA 1
ATOM 883 C C . PHE A 1 109 ? 5.34 29.156 8.344 1 96.94 109 PHE A C 1
ATOM 885 O O . PHE A 1 109 ? 6.387 29.438 7.758 1 96.94 109 PHE A O 1
ATOM 892 N N . THR A 1 110 ? 5.148 29.359 9.594 1 96.62 110 THR A N 1
ATOM 893 C CA . THR A 1 110 ? 6.148 30 10.438 1 96.62 110 THR A CA 1
ATOM 894 C C . THR A 1 110 ? 7.426 29.156 10.492 1 96.62 110 THR A C 1
ATOM 896 O O . THR A 1 110 ? 8.531 29.703 10.414 1 96.62 110 THR A O 1
ATOM 899 N N . PHE A 1 111 ? 7.297 27.906 10.633 1 95.56 111 PHE A N 1
ATOM 900 C CA . PHE A 1 111 ? 8.453 27.016 10.664 1 95.56 111 PHE A CA 1
ATOM 901 C C . PHE A 1 111 ? 9.266 27.156 9.383 1 95.56 111 PHE A C 1
ATOM 903 O O . PHE A 1 111 ? 10.492 27.281 9.422 1 95.56 111 PHE A O 1
ATOM 910 N N . HIS A 1 112 ? 8.617 27.109 8.211 1 95.19 112 HIS A N 1
ATOM 911 C CA . HIS A 1 112 ? 9.297 27.172 6.926 1 95.19 112 HIS A CA 1
ATOM 912 C C . HIS A 1 112 ? 9.898 28.547 6.684 1 95.19 112 HIS A C 1
ATOM 914 O O . HIS A 1 112 ? 10.875 28.688 5.941 1 95.19 112 HIS A O 1
ATOM 920 N N . TRP A 1 113 ? 9.336 29.516 7.355 1 95.06 113 TRP A N 1
ATOM 921 C CA . TRP A 1 113 ? 9.906 30.859 7.328 1 95.06 113 TRP A CA 1
ATOM 922 C C . TRP A 1 113 ? 11.203 30.922 8.125 1 95.06 113 TRP A C 1
ATOM 924 O O . TRP A 1 113 ? 12.234 31.375 7.617 1 95.06 113 TRP A O 1
ATOM 934 N N . ILE A 1 114 ? 11.188 30.375 9.273 1 93.31 114 ILE A N 1
ATOM 935 C CA . ILE A 1 114 ? 12.305 30.5 10.211 1 93.31 114 ILE A CA 1
ATOM 936 C C . ILE A 1 114 ? 13.445 29.578 9.781 1 93.31 114 ILE A C 1
ATOM 938 O O . ILE A 1 114 ? 14.617 29.922 9.945 1 93.31 114 ILE A O 1
ATOM 942 N N . MET A 1 115 ? 13.141 28.484 9.195 1 92.5 115 MET A N 1
ATOM 943 C CA . MET A 1 115 ? 14.148 27.469 8.898 1 92.5 115 MET A CA 1
ATOM 944 C C . MET A 1 115 ? 15.18 27.984 7.906 1 92.5 115 MET A C 1
ATOM 946 O O . MET A 1 115 ? 16.312 27.484 7.855 1 92.5 115 MET A O 1
ATOM 950 N N . ALA A 1 116 ? 14.781 28.922 7.133 1 91.94 116 ALA A N 1
ATOM 951 C CA . ALA A 1 116 ? 15.703 29.5 6.156 1 91.94 116 ALA A CA 1
ATOM 952 C C . ALA A 1 116 ? 16.75 30.375 6.84 1 91.94 116 ALA A C 1
ATOM 954 O O . ALA A 1 116 ? 17.859 30.531 6.336 1 91.94 116 ALA A O 1
ATOM 955 N N . PHE A 1 117 ? 16.5 30.906 7.996 1 92.62 117 PHE A N 1
ATOM 956 C CA . PHE A 1 117 ? 17.328 31.953 8.586 1 92.62 117 PHE A CA 1
ATOM 957 C C . PHE A 1 117 ? 18.016 31.453 9.852 1 92.62 117 PHE A C 1
ATOM 959 O O . PHE A 1 117 ? 19 32.031 10.305 1 92.62 117 PHE A O 1
ATOM 966 N N . SER A 1 118 ? 17.438 30.438 10.414 1 90.88 118 SER A N 1
ATOM 967 C CA . SER A 1 118 ? 17.984 29.953 11.688 1 90.88 118 SER A CA 1
ATOM 968 C C . SER A 1 118 ? 17.688 28.469 11.883 1 90.88 118 SER A C 1
ATOM 970 O O . SER A 1 118 ? 16.766 27.922 11.273 1 90.88 118 SER A O 1
ATOM 972 N N . ASP A 1 119 ? 18.406 27.828 12.781 1 91.75 119 ASP A N 1
ATOM 973 C CA . ASP A 1 119 ? 18.203 26.422 13.078 1 91.75 119 ASP A CA 1
ATOM 974 C C . ASP A 1 119 ? 17.375 26.234 14.344 1 91.75 119 ASP A C 1
ATOM 976 O O . ASP A 1 119 ? 17.25 25.125 14.852 1 91.75 119 ASP A O 1
ATOM 980 N N . ILE A 1 120 ? 16.797 27.312 14.805 1 90.19 120 ILE A N 1
ATOM 981 C CA . ILE A 1 120 ? 16.016 27.312 16.047 1 90.19 120 ILE A CA 1
ATOM 982 C C . ILE A 1 120 ? 14.836 26.359 15.906 1 90.19 120 ILE A C 1
ATOM 984 O O . ILE A 1 120 ? 14.352 25.797 16.906 1 90.19 120 ILE A O 1
ATOM 988 N N . GLY A 1 121 ? 14.367 26.125 14.742 1 90.88 121 GLY A N 1
ATOM 989 C CA . GLY A 1 121 ? 13.242 25.234 14.516 1 90.88 121 GLY A CA 1
ATOM 990 C C . GLY A 1 121 ? 13.617 23.766 14.586 1 90.88 121 GLY A C 1
ATOM 991 O O . GLY A 1 121 ? 12.742 22.906 14.695 1 90.88 121 GLY A O 1
ATOM 992 N N . PHE A 1 122 ? 14.891 23.406 14.648 1 94 122 PHE A N 1
ATOM 993 C CA . PHE A 1 122 ? 15.367 22.031 14.57 1 94 122 PHE A CA 1
ATOM 994 C C . PHE A 1 122 ? 16.047 21.609 15.875 1 94 122 PHE A C 1
ATOM 996 O O . PHE A 1 122 ? 15.766 20.547 16.406 1 94 122 PHE A O 1
ATOM 1003 N N . ALA A 1 123 ? 16.859 22.516 16.453 1 94.81 123 ALA A N 1
ATOM 1004 C CA . ALA A 1 123 ? 17.766 22.188 17.562 1 94.81 123 ALA A CA 1
ATOM 1005 C C . ALA A 1 123 ? 17.016 22.203 18.891 1 94.81 123 ALA A C 1
ATOM 1007 O O . ALA A 1 123 ? 16.141 23.031 19.109 1 94.81 123 ALA A O 1
ATOM 1008 N N . PRO A 1 124 ? 17.375 21.281 19.766 1 95.56 124 PRO A N 1
ATOM 1009 C CA . PRO A 1 124 ? 16.766 21.281 21.109 1 95.56 124 PRO A CA 1
ATOM 1010 C C . PRO A 1 124 ? 17.281 22.422 21.984 1 95.56 124 PRO A C 1
ATOM 1012 O O . PRO A 1 124 ? 18.391 22.922 21.766 1 95.56 124 PRO A O 1
ATOM 1015 N N . TRP A 1 125 ? 16.469 22.781 22.906 1 95.31 125 TRP A N 1
ATOM 1016 C CA . TRP A 1 125 ? 16.906 23.734 23.922 1 95.31 125 TRP A CA 1
ATOM 1017 C C . TRP A 1 125 ? 18.078 23.188 24.734 1 95.31 125 TRP A C 1
ATOM 1019 O O . TRP A 1 125 ? 18.094 22.016 25.125 1 95.31 125 TRP A O 1
ATOM 1029 N N . GLY A 1 126 ? 19.109 23.953 24.844 1 94.81 126 GLY A N 1
ATOM 1030 C CA . GLY A 1 126 ? 20.234 23.578 25.703 1 94.81 126 GLY A CA 1
ATOM 1031 C C . GLY A 1 126 ? 21.281 22.75 24.969 1 94.81 126 GLY A C 1
ATOM 1032 O O . GLY A 1 126 ? 22.219 22.266 25.594 1 94.81 126 GLY A O 1
ATOM 1033 N N . THR A 1 127 ? 21.078 22.516 23.719 1 95.12 127 THR A N 1
ATOM 1034 C CA . THR A 1 127 ? 22.016 21.703 22.969 1 95.12 127 THR A CA 1
ATOM 1035 C C . THR A 1 127 ? 23.391 22.359 22.953 1 95.12 127 THR A C 1
ATOM 1037 O O . THR A 1 127 ? 24.422 21.688 23.047 1 95.12 127 THR A O 1
ATOM 1040 N N . ASN A 1 128 ? 23.484 23.656 22.781 1 92.75 128 ASN A N 1
ATOM 1041 C CA . ASN A 1 128 ? 24.703 24.453 22.844 1 92.75 128 ASN A CA 1
ATOM 1042 C C . ASN A 1 128 ? 24.438 25.844 23.391 1 92.75 128 ASN A C 1
ATOM 1044 O O . ASN A 1 128 ? 23.344 26.125 23.906 1 92.75 128 ASN A O 1
ATOM 1048 N N . ASP A 1 129 ? 25.438 26.75 23.25 1 90.94 129 ASP A N 1
ATOM 1049 C CA . ASP A 1 129 ? 25.359 28.062 23.891 1 90.94 129 ASP A CA 1
ATOM 1050 C C . ASP A 1 129 ? 24.391 28.969 23.141 1 90.94 129 ASP A C 1
ATOM 1052 O O . ASP A 1 129 ? 23.844 29.922 23.734 1 90.94 129 ASP A O 1
ATOM 1056 N N . ARG A 1 130 ? 24.109 28.672 21.984 1 88.19 130 ARG A N 1
ATOM 1057 C CA . ARG A 1 130 ? 23.266 29.531 21.172 1 88.19 130 ARG A CA 1
ATOM 1058 C C . ARG A 1 130 ? 21.797 29.203 21.375 1 88.19 130 ARG A C 1
ATOM 1060 O O . ARG A 1 130 ? 20.922 29.969 20.969 1 88.19 130 ARG A O 1
ATOM 1067 N N . HIS A 1 131 ? 21.5 28.078 22.016 1 92.75 131 HIS A N 1
ATOM 1068 C CA . HIS A 1 131 ? 20.125 27.609 22.125 1 92.75 131 HIS A CA 1
ATOM 1069 C C . HIS A 1 131 ? 19.672 27.562 23.578 1 92.75 131 HIS A C 1
ATOM 1071 O O . HIS A 1 131 ? 19.375 26.484 24.109 1 92.75 131 HIS A O 1
ATOM 1077 N N . HIS A 1 132 ? 19.516 28.781 24.188 1 92.69 132 HIS A N 1
ATOM 1078 C CA . HIS A 1 132 ? 19.109 28.844 25.578 1 92.69 132 HIS A CA 1
ATOM 1079 C C . HIS A 1 132 ? 17.953 29.828 25.781 1 92.69 132 HIS A C 1
ATOM 1081 O O . HIS A 1 132 ? 17.625 30.203 26.906 1 92.69 132 HIS A O 1
ATOM 1087 N N . TYR A 1 133 ? 17.344 30.125 24.719 1 90.06 133 TYR A N 1
ATOM 1088 C CA . TYR A 1 133 ? 16.25 31.094 24.812 1 90.06 133 TYR A CA 1
ATOM 1089 C C . TYR A 1 133 ? 14.977 30.422 25.312 1 90.06 133 TYR A C 1
ATOM 1091 O O . TYR A 1 133 ? 14.727 29.234 25.031 1 90.06 133 TYR A O 1
ATOM 1099 N N . VAL A 1 134 ? 14.148 31.156 25.969 1 91.44 134 VAL A N 1
ATOM 1100 C CA . VAL A 1 134 ? 12.898 30.688 26.562 1 91.44 134 VAL A CA 1
ATOM 1101 C C . VAL A 1 134 ? 11.961 30.172 25.484 1 91.44 134 VAL A C 1
ATOM 1103 O O . VAL A 1 134 ? 11.234 29.203 25.672 1 91.44 134 VAL A O 1
ATOM 1106 N N . LEU A 1 135 ? 11.961 30.734 24.344 1 90.31 135 LEU A N 1
ATOM 1107 C CA . LEU A 1 135 ? 11.07 30.375 23.25 1 90.31 135 LEU A CA 1
ATOM 1108 C C . LEU A 1 135 ? 11.398 28.984 22.719 1 90.31 135 LEU A C 1
ATOM 1110 O O . LEU A 1 135 ? 10.578 28.375 22.016 1 90.31 135 LEU A O 1
ATOM 1114 N N . GLU A 1 136 ? 12.547 28.484 23.125 1 93.88 136 GLU A N 1
ATOM 1115 C CA . GLU A 1 136 ? 12.969 27.188 22.609 1 93.88 136 GLU A CA 1
ATOM 1116 C C . GLU A 1 136 ? 12.609 26.062 23.578 1 93.88 136 GLU A C 1
ATOM 1118 O O . GLU A 1 136 ? 12.797 24.875 23.266 1 93.88 136 GLU A O 1
ATOM 1123 N N . LEU A 1 137 ? 12.039 26.406 24.656 1 95.19 137 LEU A N 1
ATOM 1124 C CA . LEU A 1 137 ? 11.688 25.422 25.688 1 95.19 137 LEU A CA 1
ATOM 1125 C C . LEU A 1 137 ? 10.594 24.484 25.188 1 95.19 137 LEU A C 1
ATOM 1127 O O . LEU A 1 137 ? 9.766 24.875 24.359 1 95.19 137 LEU A O 1
ATOM 1131 N N . PRO A 1 138 ? 10.602 23.25 25.766 1 94.62 138 PRO A N 1
ATOM 1132 C CA . PRO A 1 138 ? 9.523 22.328 25.422 1 94.62 138 PRO A CA 1
ATOM 1133 C C . PRO A 1 138 ? 8.141 22.922 25.656 1 94.62 138 PRO A C 1
ATOM 1135 O O . PRO A 1 138 ? 7.945 23.688 26.609 1 94.62 138 PRO A O 1
ATOM 1138 N N . ILE A 1 139 ? 7.176 22.562 24.828 1 95.06 139 ILE A N 1
ATOM 1139 C CA . ILE A 1 139 ? 5.789 23.016 24.844 1 95.06 139 ILE A CA 1
ATOM 1140 C C . ILE A 1 139 ? 5.688 24.391 24.188 1 95.06 139 ILE A C 1
ATOM 1142 O O . ILE A 1 139 ? 4.883 24.594 23.281 1 95.06 139 ILE A O 1
ATOM 1146 N N . ILE A 1 140 ? 6.582 25.344 24.531 1 94.44 140 ILE A N 1
ATOM 1147 C CA . ILE A 1 140 ? 6.527 26.688 23.953 1 94.44 140 ILE A CA 1
ATOM 1148 C C . ILE A 1 140 ? 6.941 26.625 22.484 1 94.44 140 ILE A C 1
ATOM 1150 O O . ILE A 1 140 ? 6.32 27.25 21.625 1 94.44 140 ILE A O 1
ATOM 1154 N N . ARG A 1 141 ? 7.906 25.828 22.219 1 94.69 141 ARG A N 1
ATOM 1155 C CA . ARG A 1 141 ? 8.445 25.766 20.859 1 94.69 141 ARG A CA 1
ATOM 1156 C C . ARG A 1 141 ? 7.453 25.109 19.906 1 94.69 141 ARG A C 1
ATOM 1158 O O . ARG A 1 141 ? 7.605 25.188 18.688 1 94.69 141 ARG A O 1
ATOM 1165 N N . TYR A 1 142 ? 6.457 24.391 20.453 1 94.06 142 TYR A N 1
ATOM 1166 C CA . TYR A 1 142 ? 5.492 23.703 19.609 1 94.06 142 TYR A CA 1
ATOM 1167 C C . TYR A 1 142 ? 4.812 24.672 18.656 1 94.06 142 TYR A C 1
ATOM 1169 O O . TYR A 1 142 ? 4.477 24.312 17.531 1 94.06 142 TYR A O 1
ATOM 1177 N N . PHE A 1 143 ? 4.656 25.812 18.969 1 89.62 143 PHE A N 1
ATOM 1178 C CA . PHE A 1 143 ? 3.766 26.719 18.266 1 89.62 143 PHE A CA 1
ATOM 1179 C C . PHE A 1 143 ? 4.473 27.359 17.078 1 89.62 143 PHE A C 1
ATOM 1181 O O . PHE A 1 143 ? 3.834 27.984 16.219 1 89.62 143 PHE A O 1
ATOM 1188 N N . TYR A 1 144 ? 5.809 27.141 16.969 1 90.06 144 TYR A N 1
ATOM 1189 C CA . TYR A 1 144 ? 6.469 27.734 15.812 1 90.06 144 TYR A CA 1
ATOM 1190 C C . TYR A 1 144 ? 7.523 26.797 15.242 1 90.06 144 TYR A C 1
ATOM 1192 O O . TYR A 1 144 ? 8.008 27 14.125 1 90.06 144 TYR A O 1
ATOM 1200 N N . ALA A 1 145 ? 7.824 25.766 15.969 1 90.44 145 ALA A N 1
ATOM 1201 C CA . ALA A 1 145 ? 8.945 24.922 15.562 1 90.44 145 ALA A CA 1
ATOM 1202 C C . ALA A 1 145 ? 8.516 23.469 15.383 1 90.44 145 ALA A C 1
ATOM 1204 O O . ALA A 1 145 ? 7.527 23.031 15.977 1 90.44 145 ALA A O 1
ATOM 1205 N N . GLY A 1 146 ? 9.242 22.797 14.516 1 88.19 146 GLY A N 1
ATOM 1206 C CA . GLY A 1 146 ? 9.031 21.359 14.344 1 88.19 146 GLY A CA 1
ATOM 1207 C C . GLY A 1 146 ? 8.047 21.031 13.234 1 88.19 146 GLY A C 1
ATOM 1208 O O . GLY A 1 146 ? 7.273 21.891 12.812 1 88.19 146 GLY A O 1
ATOM 1209 N N . PHE A 1 147 ? 8.078 19.781 12.844 1 87.31 147 PHE A N 1
ATOM 1210 C CA . PHE A 1 147 ? 7.164 19.297 11.812 1 87.31 147 PHE A CA 1
ATOM 1211 C C . PHE A 1 147 ? 5.766 19.109 12.383 1 87.31 147 PHE A C 1
ATOM 1213 O O . PHE A 1 147 ? 5.609 18.766 13.562 1 87.31 147 PHE A O 1
ATOM 1220 N N . THR A 1 148 ? 4.777 19.406 11.594 1 92.88 148 THR A N 1
ATOM 1221 C CA . THR A 1 148 ? 3.412 19.422 12.109 1 92.88 148 THR A CA 1
ATOM 1222 C C . THR A 1 148 ? 2.498 18.547 11.258 1 92.88 148 THR A C 1
ATOM 1224 O O . THR A 1 148 ? 1.303 18.438 11.531 1 92.88 148 THR A O 1
ATOM 1227 N N . ALA A 1 149 ? 2.996 17.906 10.273 1 94.94 149 ALA A N 1
ATOM 1228 C CA . ALA A 1 149 ? 2.197 17.109 9.336 1 94.94 149 ALA A CA 1
ATOM 1229 C C . ALA A 1 149 ? 1.426 16.016 10.062 1 94.94 149 ALA A C 1
ATOM 1231 O O . ALA A 1 149 ? 0.317 15.656 9.664 1 94.94 149 ALA A O 1
ATOM 1232 N N . HIS A 1 150 ? 1.966 15.516 11.164 1 96.88 150 HIS A N 1
ATOM 1233 C CA . HIS A 1 150 ? 1.346 14.43 11.914 1 96.88 150 HIS A CA 1
ATOM 1234 C C . HIS A 1 150 ? -0.023 14.844 12.445 1 96.88 150 HIS A C 1
ATOM 1236 O O . HIS A 1 150 ? -0.949 14.031 12.484 1 96.88 150 HIS A O 1
ATOM 1242 N N . VAL A 1 151 ? -0.203 16.062 12.812 1 97.94 151 VAL A N 1
ATOM 1243 C CA . VAL A 1 151 ? -1.48 16.531 13.344 1 97.94 151 VAL A CA 1
ATOM 1244 C C . VAL A 1 151 ? -2.535 16.516 12.242 1 97.94 151 VAL A C 1
ATOM 1246 O O . VAL A 1 151 ? -3.664 16.078 12.461 1 97.94 151 VAL A O 1
ATOM 1249 N N . PHE A 1 152 ? -2.168 16.984 11.062 1 98.06 152 PHE A N 1
ATOM 1250 C CA . PHE A 1 152 ? -3.086 16.969 9.922 1 98.06 152 PHE A CA 1
ATOM 1251 C C . PHE A 1 152 ? -3.504 15.547 9.586 1 98.06 152 PHE A C 1
ATOM 1253 O O . PHE A 1 152 ? -4.684 15.281 9.344 1 98.06 152 PHE A O 1
ATOM 1260 N N . PHE A 1 153 ? -2.566 14.609 9.602 1 98.19 153 PHE A N 1
ATOM 1261 C CA . PHE A 1 153 ? -2.84 13.211 9.289 1 98.19 153 PHE A CA 1
ATOM 1262 C C . PHE A 1 153 ? -3.725 12.578 10.352 1 98.19 153 PHE A C 1
ATOM 1264 O O . PHE A 1 153 ? -4.648 11.828 10.031 1 98.19 153 PHE A O 1
ATOM 1271 N N . GLY A 1 154 ? -3.395 12.922 11.625 1 98.56 154 GLY A N 1
ATOM 1272 C CA . GLY A 1 154 ? -4.234 12.422 12.703 1 98.56 154 GLY A CA 1
ATOM 1273 C C . GLY A 1 154 ? -5.672 12.883 12.602 1 98.56 154 GLY A C 1
ATOM 1274 O O . GLY A 1 154 ? -6.602 12.094 12.805 1 98.56 154 GLY A O 1
ATOM 1275 N N . ILE A 1 155 ? -5.855 14.141 12.305 1 98.38 155 ILE A N 1
ATOM 1276 C CA . ILE A 1 155 ? -7.188 14.711 12.148 1 98.38 155 ILE A CA 1
ATOM 1277 C C . ILE A 1 155 ? -7.926 14.008 11.016 1 98.38 155 ILE A C 1
ATOM 1279 O O . ILE A 1 155 ? -9.094 13.641 11.164 1 98.38 155 ILE A O 1
ATOM 1283 N N . ALA A 1 156 ? -7.242 13.844 9.922 1 97.69 156 ALA A N 1
ATOM 1284 C CA . ALA A 1 156 ? -7.844 13.18 8.766 1 97.69 156 ALA A CA 1
ATOM 1285 C C . ALA A 1 156 ? -8.281 11.766 9.117 1 97.69 156 ALA A C 1
ATOM 1287 O O . ALA A 1 156 ? -9.367 11.328 8.742 1 97.69 156 ALA A O 1
ATOM 1288 N N . GLY A 1 157 ? -7.43 11.047 9.836 1 98.25 157 GLY A N 1
ATOM 1289 C CA . GLY A 1 157 ? -7.785 9.711 10.281 1 98.25 157 GLY A CA 1
ATOM 1290 C C . GLY A 1 157 ? -9 9.68 11.188 1 98.25 157 GLY A C 1
ATOM 1291 O O . GLY A 1 157 ? -9.875 8.828 11.031 1 98.25 157 GLY A O 1
ATOM 1292 N N . TYR A 1 158 ? -9.062 10.633 12.109 1 98.31 158 TYR A N 1
ATOM 1293 C CA . TYR A 1 158 ? -10.172 10.742 13.047 1 98.31 158 TYR A CA 1
ATOM 1294 C C . TYR A 1 158 ? -11.484 11.031 12.32 1 98.31 158 TYR A C 1
ATOM 1296 O O . TYR A 1 158 ? -12.477 10.328 12.523 1 98.31 158 TYR A O 1
ATOM 1304 N N . LEU A 1 159 ? -11.484 11.961 11.422 1 96.81 159 LEU A N 1
ATOM 1305 C CA . LEU A 1 159 ? -12.688 12.43 10.75 1 96.81 159 LEU A CA 1
ATOM 1306 C C . LEU A 1 159 ? -13.203 11.383 9.766 1 96.81 159 LEU A C 1
ATOM 1308 O O . LEU A 1 159 ? -14.406 11.125 9.703 1 96.81 159 LEU A O 1
ATOM 1312 N N . SER A 1 160 ? -12.297 10.734 9.031 1 95.31 160 SER A N 1
ATOM 1313 C CA . SER A 1 160 ? -12.688 9.734 8.047 1 95.31 160 SER A CA 1
ATOM 1314 C C . SER A 1 160 ? -13.305 8.508 8.711 1 95.31 160 SER A C 1
ATOM 1316 O O . SER A 1 160 ? -14.211 7.883 8.156 1 95.31 160 SER A O 1
ATOM 1318 N N . SER A 1 161 ? -12.891 8.242 9.883 1 97.5 161 SER A N 1
ATOM 1319 C CA . SER A 1 161 ? -13.32 7.016 10.547 1 97.5 161 SER A CA 1
ATOM 1320 C C . SER A 1 161 ? -14.578 7.25 11.383 1 97.5 161 SER A C 1
ATOM 1322 O O . SER A 1 161 ? -15.406 6.355 11.523 1 97.5 161 SER A O 1
ATOM 1324 N N . LEU A 1 162 ? -14.719 8.422 11.961 1 96.19 162 LEU A N 1
ATOM 1325 C CA . LEU A 1 162 ? -15.805 8.719 12.891 1 96.19 162 LEU A CA 1
ATOM 1326 C C . LEU A 1 162 ? -17.156 8.469 12.234 1 96.19 162 LEU A C 1
ATOM 1328 O O . LEU A 1 162 ? -18 7.734 12.773 1 96.19 162 LEU A O 1
ATOM 1332 N N . ARG A 1 163 ? -17.312 9.016 11.102 1 92.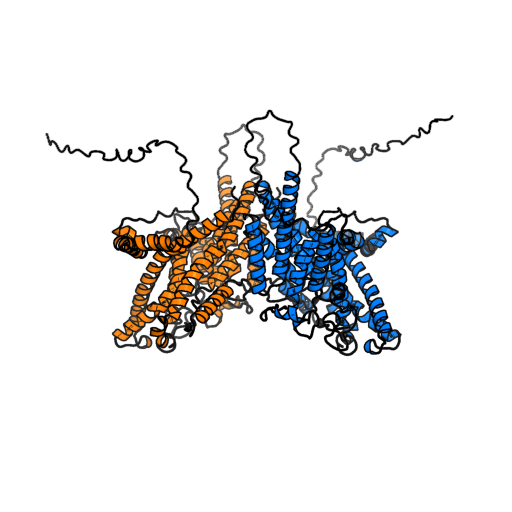5 163 ARG A N 1
ATOM 1333 C CA . ARG A 1 163 ? -18.578 8.867 10.398 1 92.5 163 ARG A CA 1
ATOM 1334 C C . ARG A 1 163 ? -18.812 7.41 10 1 92.5 163 ARG A C 1
ATOM 1336 O O . ARG A 1 163 ? -19.922 6.902 10.109 1 92.5 163 ARG A O 1
ATOM 1343 N N . LEU A 1 164 ? -17.891 6.746 9.586 1 96 164 LEU A N 1
ATOM 1344 C CA . LEU A 1 164 ? -18 5.359 9.156 1 96 164 LEU A CA 1
ATOM 1345 C C . LEU A 1 164 ? -18.344 4.449 10.328 1 96 164 LEU A C 1
ATOM 1347 O O . LEU A 1 164 ? -19.188 3.561 10.203 1 96 164 LEU A O 1
ATOM 1351 N N . PHE A 1 165 ? -17.719 4.738 11.453 1 97 165 PHE A N 1
ATOM 1352 C CA . PHE A 1 165 ? -17.984 3.934 12.641 1 97 165 PHE A CA 1
ATOM 1353 C C . PHE A 1 165 ? -19.438 4.086 13.086 1 97 165 PHE A C 1
ATOM 1355 O O . PHE A 1 165 ? -20.078 3.105 13.469 1 97 165 PHE A O 1
ATOM 1362 N N . GLN A 1 166 ? -19.922 5.277 13 1 94.56 166 GLN A N 1
ATOM 1363 C CA . GLN A 1 166 ? -21.312 5.535 13.375 1 94.56 166 GLN A CA 1
ATOM 1364 C C . GLN A 1 166 ? -22.281 4.777 12.469 1 94.56 166 GLN A C 1
ATOM 1366 O O . GLN A 1 166 ? -23.281 4.242 12.945 1 94.56 166 GLN A O 1
ATOM 1371 N N . LEU A 1 167 ? -21.969 4.703 11.25 1 94.62 167 LEU A N 1
ATOM 1372 C CA . LEU A 1 167 ? -22.797 3.971 10.297 1 94.62 167 LEU A CA 1
ATOM 1373 C C . LEU A 1 167 ? -22.688 2.467 10.523 1 94.62 167 LEU A C 1
ATOM 1375 O O . LEU A 1 167 ? -23.688 1.754 10.508 1 94.62 167 LEU A O 1
ATOM 1379 N N . LEU A 1 168 ? -21.547 1.999 10.75 1 94.31 168 LEU A N 1
ATOM 1380 C CA . LEU A 1 168 ? -21.297 0.573 10.922 1 94.31 168 LEU A CA 1
ATOM 1381 C C . LEU A 1 168 ? -21.969 0.051 12.188 1 94.31 168 LEU A C 1
ATOM 1383 O O . LEU A 1 168 ? -22.438 -1.089 12.219 1 94.31 168 LEU A O 1
ATOM 1387 N N . ASP A 1 169 ? -22.047 0.854 13.188 1 92.31 169 ASP A N 1
ATOM 1388 C CA . ASP A 1 169 ? -22.562 0.438 14.492 1 92.31 169 ASP A CA 1
ATOM 1389 C C . ASP A 1 169 ? -24.078 0.309 14.469 1 92.31 169 ASP A C 1
ATOM 1391 O O . ASP A 1 169 ? -24.672 -0.29 15.367 1 92.31 169 ASP A O 1
ATOM 1395 N N . LYS A 1 170 ? -24.75 0.84 13.469 1 91.62 170 LYS A N 1
ATOM 1396 C CA . LYS A 1 170 ? -26.188 0.669 13.32 1 91.62 170 LYS A CA 1
ATOM 1397 C C . LYS A 1 170 ? -26.531 -0.757 12.898 1 91.62 170 LYS A C 1
ATOM 1399 O O . LYS A 1 170 ? -27.625 -1.25 13.195 1 91.62 170 LYS A O 1
ATOM 1404 N N . ARG A 1 171 ? -25.734 -1.455 12.25 1 87.69 171 ARG A N 1
ATOM 1405 C CA . ARG A 1 171 ? -25.797 -2.875 11.93 1 87.69 171 ARG A CA 1
ATOM 1406 C C . ARG A 1 171 ? -27.016 -3.18 11.055 1 87.69 171 ARG A C 1
ATOM 1408 O O . ARG A 1 171 ? -27.672 -4.203 11.242 1 87.69 171 ARG A O 1
ATOM 1415 N N . ASP A 1 172 ? -27.469 -2.252 10.234 1 91.69 172 ASP A N 1
ATOM 1416 C CA . ASP A 1 172 ? -28.578 -2.488 9.312 1 91.69 172 ASP A CA 1
ATOM 1417 C C . ASP A 1 172 ? -28.094 -2.424 7.859 1 91.69 172 ASP A C 1
ATOM 1419 O O . ASP A 1 172 ? -27.016 -1.894 7.578 1 91.69 172 ASP A O 1
ATOM 1423 N N . GLN A 1 173 ? -28.875 -3.018 7.047 1 92.19 173 GLN A N 1
ATOM 1424 C CA . GLN A 1 173 ? -28.516 -3.152 5.637 1 92.19 173 GLN A CA 1
ATOM 1425 C C . GLN A 1 173 ? -28.375 -1.787 4.973 1 92.19 173 GLN A C 1
ATOM 1427 O O . GLN A 1 173 ? -27.484 -1.588 4.137 1 92.19 173 GLN A O 1
ATOM 1432 N N . THR A 1 174 ? -29.172 -0.899 5.285 1 93.44 174 THR A N 1
ATOM 1433 C CA . THR A 1 174 ? -29.125 0.442 4.715 1 93.44 174 THR A CA 1
ATOM 1434 C C . THR A 1 174 ? -27.812 1.143 5.066 1 93.44 174 THR A C 1
ATOM 1436 O O . THR A 1 174 ? -27.203 1.778 4.211 1 93.44 174 THR A O 1
ATOM 1439 N N . SER A 1 175 ? -27.422 0.964 6.312 1 94.31 175 SER A N 1
ATOM 1440 C CA . SER A 1 175 ? -26.188 1.582 6.766 1 94.31 175 SER A CA 1
ATOM 1441 C C . SER A 1 175 ? -24.969 0.932 6.109 1 94.31 175 SER A C 1
ATOM 1443 O O . SER A 1 175 ? -23.984 1.61 5.801 1 94.31 175 SER A O 1
ATOM 1445 N N . GLN A 1 176 ? -25.141 -0.318 5.926 1 94.25 176 GLN A N 1
ATOM 1446 C CA . GLN A 1 176 ? -24.047 -1.024 5.254 1 94.25 176 GLN A CA 1
ATOM 1447 C C . GLN A 1 176 ? -23.875 -0.535 3.82 1 94.25 176 GLN A C 1
ATOM 1449 O O . GLN A 1 176 ? -22.75 -0.308 3.367 1 94.25 176 GLN A O 1
ATOM 1454 N N . ALA A 1 177 ? -24.938 -0.388 3.164 1 95.06 177 ALA A N 1
ATOM 1455 C CA . ALA A 1 177 ? -24.891 0.142 1.805 1 95.06 177 ALA A CA 1
ATOM 1456 C C . ALA A 1 177 ? -24.297 1.55 1.784 1 95.06 177 ALA A C 1
ATOM 1458 O O . ALA A 1 177 ? -23.5 1.878 0.914 1 95.06 177 ALA A O 1
ATOM 1459 N N . LYS A 1 178 ? -24.688 2.318 2.73 1 95.12 178 LYS A N 1
ATOM 1460 C CA . LYS A 1 178 ? -24.188 3.691 2.82 1 95.12 178 LYS A CA 1
ATOM 1461 C C . LYS A 1 178 ? -22.688 3.723 3.07 1 95.12 178 LYS A C 1
ATOM 1463 O O . LYS A 1 178 ? -21.984 4.605 2.572 1 95.12 178 LYS A O 1
ATOM 1468 N N . VAL A 1 179 ? -22.219 2.789 3.898 1 96.19 179 VAL A N 1
ATOM 1469 C CA . VAL A 1 179 ? -20.781 2.697 4.164 1 96.19 179 VAL A CA 1
ATOM 1470 C C . VAL A 1 179 ? -20.031 2.447 2.855 1 96.19 179 VAL A C 1
ATOM 1472 O O . VAL A 1 179 ? -19.031 3.111 2.568 1 96.19 179 VAL A O 1
ATOM 1475 N N . LEU A 1 180 ? -20.516 1.472 2.072 1 95.88 180 LEU A N 1
ATOM 1476 C CA . LEU A 1 180 ? -19.875 1.175 0.796 1 95.88 180 LEU A CA 1
ATOM 1477 C C . LEU A 1 180 ? -19.844 2.408 -0.1 1 95.88 180 LEU A C 1
ATOM 1479 O O . LEU A 1 180 ? -18.812 2.754 -0.66 1 95.88 180 LEU A O 1
ATOM 1483 N N . LEU A 1 181 ? -20.953 3.092 -0.19 1 95.31 181 LEU A N 1
ATOM 1484 C CA . LEU A 1 181 ? -21.078 4.246 -1.073 1 95.31 181 LEU A CA 1
ATOM 1485 C C . LEU A 1 181 ? -20.172 5.391 -0.601 1 95.31 181 LEU A C 1
ATOM 1487 O O . LEU A 1 181 ? -19.547 6.066 -1.415 1 95.31 181 LEU A O 1
ATOM 1491 N N . ASN A 1 182 ? -20.141 5.559 0.676 1 95.25 182 ASN A N 1
ATOM 1492 C CA . ASN A 1 182 ? -19.297 6.617 1.237 1 95.25 182 ASN A CA 1
ATOM 1493 C C . ASN A 1 182 ? -17.812 6.348 0.999 1 95.25 182 ASN A C 1
ATOM 1495 O O . ASN A 1 182 ? -17.078 7.238 0.577 1 95.25 182 ASN A O 1
ATOM 1499 N N . VAL A 1 183 ? -17.406 5.141 1.273 1 96.81 183 VAL A N 1
ATOM 1500 C CA . VAL A 1 183 ? -16 4.789 1.114 1 96.81 183 VAL A CA 1
ATOM 1501 C C . VAL A 1 183 ? -15.633 4.797 -0.368 1 96.81 183 VAL A C 1
ATOM 1503 O O . VAL A 1 183 ? -14.578 5.305 -0.748 1 96.81 183 VAL A O 1
ATOM 1506 N N . SER A 1 184 ? -16.469 4.23 -1.202 1 96.5 184 SER A N 1
ATOM 1507 C CA . SER A 1 184 ? -16.234 4.207 -2.641 1 96.5 184 SER A CA 1
ATOM 1508 C C . SER A 1 184 ? -16.109 5.617 -3.203 1 96.5 184 SER A C 1
ATOM 1510 O O . SER A 1 184 ? -15.156 5.918 -3.936 1 96.5 184 SER A O 1
ATOM 1512 N N . GLY A 1 185 ? -17.062 6.477 -2.822 1 95.5 185 GLY A N 1
ATOM 1513 C CA . GLY A 1 185 ? -17 7.859 -3.268 1 95.5 185 GLY A CA 1
ATOM 1514 C C . GLY A 1 185 ? -15.758 8.586 -2.789 1 95.5 185 GLY A C 1
ATOM 1515 O O . GLY A 1 185 ? -15.125 9.32 -3.557 1 95.5 185 GLY A O 1
ATOM 1516 N N . ALA A 1 186 ? -15.43 8.367 -1.571 1 95.62 186 ALA A N 1
ATOM 1517 C CA . ALA A 1 186 ? -14.258 9.016 -0.99 1 95.62 186 ALA A CA 1
ATOM 1518 C C . ALA A 1 186 ? -12.977 8.57 -1.7 1 95.62 186 ALA A C 1
ATOM 1520 O O . ALA A 1 186 ? -12.117 9.398 -2.01 1 95.62 186 ALA A O 1
ATOM 1521 N N . LEU A 1 187 ? -12.891 7.293 -1.961 1 95.56 187 LEU A N 1
ATOM 1522 C CA . LEU A 1 187 ? -11.711 6.758 -2.631 1 95.56 187 LEU A CA 1
ATOM 1523 C C . LEU A 1 187 ? -11.609 7.273 -4.062 1 95.56 187 LEU A C 1
ATOM 1525 O O . LEU A 1 187 ? -10.523 7.605 -4.535 1 95.56 187 LEU A O 1
ATOM 1529 N N . PHE A 1 188 ? -12.703 7.414 -4.734 1 95.25 188 PHE A N 1
ATOM 1530 C CA . PHE A 1 188 ? -12.727 7.879 -6.117 1 95.25 188 PHE A CA 1
ATOM 1531 C C . PHE A 1 188 ? -12.281 9.336 -6.211 1 95.25 188 PHE A C 1
ATOM 1533 O O . PHE A 1 188 ? -11.461 9.688 -7.059 1 95.25 188 PHE A O 1
ATOM 1540 N N . ARG A 1 189 ? -12.68 10.109 -5.246 1 94.38 189 ARG A N 1
ATOM 1541 C CA . ARG A 1 189 ? -12.453 11.547 -5.312 1 94.38 189 ARG A CA 1
ATOM 1542 C C . ARG A 1 189 ? -11.086 11.906 -4.73 1 94.38 189 ARG A C 1
ATOM 1544 O O . ARG A 1 189 ? -10.531 12.961 -5.047 1 94.38 189 ARG A O 1
ATOM 1551 N N . ARG A 1 190 ? -10.602 11.109 -3.904 1 92.81 190 ARG A N 1
ATOM 1552 C CA . ARG A 1 190 ? -9.453 11.469 -3.078 1 92.81 190 ARG A CA 1
ATOM 1553 C C . ARG A 1 190 ? -8.266 11.883 -3.943 1 92.81 190 ARG A C 1
ATOM 1555 O O . ARG A 1 190 ? -7.699 12.961 -3.748 1 92.81 190 ARG A O 1
ATOM 1562 N N . ALA A 1 191 ? -7.898 11.078 -4.922 1 92.19 191 ALA A N 1
ATOM 1563 C CA . ALA A 1 191 ? -6.738 11.383 -5.754 1 92.19 191 ALA A CA 1
ATOM 1564 C C . ALA A 1 191 ? -6.941 12.688 -6.523 1 92.19 191 ALA A C 1
ATOM 1566 O O . ALA A 1 191 ? -6.027 13.508 -6.621 1 92.19 191 ALA A O 1
ATOM 1567 N N . PHE A 1 192 ? -8.102 12.922 -6.977 1 94.81 192 PHE A N 1
ATOM 1568 C CA . PHE A 1 192 ? -8.375 14.117 -7.762 1 94.81 192 PHE A CA 1
ATOM 1569 C C . PHE A 1 192 ? -8.359 15.359 -6.883 1 94.81 192 PHE A C 1
ATOM 1571 O O . PHE A 1 192 ? -7.801 16.391 -7.266 1 94.81 192 PHE A O 1
ATOM 1578 N N . ARG A 1 193 ? -8.898 15.18 -5.707 1 93.38 193 ARG A N 1
ATOM 1579 C CA . ARG A 1 193 ? -8.969 16.312 -4.793 1 93.38 193 ARG A CA 1
ATOM 1580 C C . ARG A 1 193 ? -7.582 16.688 -4.285 1 93.38 193 ARG A C 1
ATOM 1582 O O . ARG A 1 193 ? -7.305 17.875 -4.047 1 93.38 193 ARG A O 1
ATOM 1589 N N . LEU A 1 194 ? -6.723 15.781 -4.203 1 94.88 194 LEU A N 1
ATOM 1590 C CA . LEU A 1 194 ? -5.379 16.016 -3.689 1 94.88 194 LEU A CA 1
ATOM 1591 C C . LEU A 1 194 ? -4.457 16.531 -4.797 1 94.88 194 LEU A C 1
ATOM 1593 O O . LEU A 1 194 ? -3.775 17.531 -4.629 1 94.88 194 LEU A O 1
ATOM 1597 N N . TYR A 1 195 ? -4.531 15.969 -5.988 1 96.75 195 TYR A N 1
ATOM 1598 C CA . TYR A 1 195 ? -3.465 16.172 -6.961 1 96.75 195 TYR A CA 1
ATOM 1599 C C . TYR A 1 195 ? -3.816 17.297 -7.938 1 96.75 195 TYR A C 1
ATOM 1601 O O . TYR A 1 195 ? -2.928 17.969 -8.461 1 96.75 195 TYR A O 1
ATOM 1609 N N . LEU A 1 196 ? -5.043 17.516 -8.18 1 97.12 196 LEU A N 1
ATOM 1610 C CA . LEU A 1 196 ? -5.402 18.516 -9.188 1 97.12 196 LEU A CA 1
ATOM 1611 C C . LEU A 1 196 ? -4.863 19.891 -8.812 1 97.12 196 LEU A C 1
ATOM 1613 O O . LEU A 1 196 ? -4.129 20.5 -9.586 1 97.12 196 LEU A O 1
ATOM 1617 N N . PRO A 1 197 ? -5.164 20.375 -7.621 1 97.12 197 PRO A N 1
ATOM 1618 C CA . PRO A 1 197 ? -4.594 21.672 -7.254 1 97.12 197 PRO A CA 1
ATOM 1619 C C . PRO A 1 197 ? -3.068 21.656 -7.207 1 97.12 197 PRO A C 1
ATOM 1621 O O . PRO A 1 197 ? -2.428 22.656 -7.512 1 97.12 197 PRO A O 1
ATOM 1624 N N . VAL A 1 198 ? -2.48 20.547 -6.836 1 97.44 198 VAL A N 1
ATOM 1625 C CA . VAL A 1 198 ? -1.032 20.406 -6.75 1 97.44 198 VAL A CA 1
ATOM 1626 C C . VAL A 1 198 ? -0.417 20.531 -8.141 1 97.44 198 VAL A C 1
ATOM 1628 O O . VAL A 1 198 ? 0.596 21.203 -8.328 1 97.44 198 VAL A O 1
ATOM 1631 N N . PHE A 1 199 ? -1.063 19.922 -9.125 1 97.38 199 PHE A N 1
ATOM 1632 C CA . PHE A 1 199 ? -0.578 19.984 -10.5 1 97.38 199 PHE A CA 1
ATOM 1633 C C . PHE A 1 199 ? -0.626 21.422 -11.016 1 97.38 199 PHE A C 1
ATOM 1635 O O . PHE A 1 199 ? 0.299 21.875 -11.695 1 97.38 199 PHE A O 1
ATOM 1642 N N . ILE A 1 200 ? -1.624 22.109 -10.633 1 97.31 200 ILE A N 1
ATOM 1643 C CA . ILE A 1 200 ? -1.791 23.484 -11.125 1 97.31 200 ILE A CA 1
ATOM 1644 C C . ILE A 1 200 ? -0.723 24.375 -10.508 1 97.31 200 ILE A C 1
ATOM 1646 O O . ILE A 1 200 ? -0.054 25.141 -11.219 1 97.31 200 ILE A O 1
ATOM 1650 N N . ILE A 1 201 ? -0.512 24.312 -9.227 1 97.5 201 ILE A N 1
ATOM 1651 C CA . ILE A 1 201 ? 0.431 25.219 -8.57 1 97.5 201 ILE A CA 1
ATOM 1652 C C . ILE A 1 201 ? 1.853 24.891 -9.023 1 97.5 201 ILE A C 1
ATOM 1654 O O . ILE A 1 201 ? 2.668 25.797 -9.219 1 97.5 201 ILE A O 1
ATOM 1658 N N . THR A 1 202 ? 2.166 23.609 -9.195 1 97 202 THR A N 1
ATOM 1659 C CA . THR A 1 202 ? 3.512 23.25 -9.617 1 97 202 THR A CA 1
ATOM 1660 C C . THR A 1 202 ? 3.729 23.609 -11.086 1 97 202 THR A C 1
ATOM 1662 O O . THR A 1 202 ? 4.852 23.906 -11.5 1 97 202 THR A O 1
ATOM 1665 N N . LEU A 1 203 ? 2.674 23.547 -11.867 1 97.25 203 LEU A N 1
ATOM 1666 C CA . LEU A 1 203 ? 2.775 24 -13.25 1 97.25 203 LEU A CA 1
ATOM 1667 C C . LEU A 1 203 ? 3.07 25.484 -13.32 1 97.25 203 LEU A C 1
ATOM 1669 O O . LEU A 1 203 ? 3.887 25.938 -14.125 1 97.25 203 LEU A O 1
ATOM 1673 N N . ILE A 1 204 ? 2.398 26.234 -12.469 1 96.31 204 ILE A N 1
ATOM 1674 C CA . ILE A 1 204 ? 2.662 27.672 -12.375 1 96.31 204 ILE A CA 1
ATOM 1675 C C . ILE A 1 204 ? 4.117 27.891 -11.969 1 96.31 204 ILE A C 1
ATOM 1677 O O . ILE A 1 204 ? 4.809 28.719 -12.562 1 96.31 204 ILE A O 1
ATOM 1681 N N . THR A 1 205 ? 4.582 27.172 -11.016 1 95.44 205 THR A N 1
ATOM 1682 C CA . THR A 1 205 ? 5.965 27.281 -10.562 1 95.44 205 THR A CA 1
ATOM 1683 C C . THR A 1 205 ? 6.934 26.891 -11.672 1 95.44 205 THR A C 1
ATOM 1685 O O . THR A 1 205 ? 7.961 27.547 -11.867 1 95.44 205 THR A O 1
ATOM 1688 N N . ALA A 1 206 ? 6.605 25.844 -12.414 1 96 206 ALA A N 1
ATOM 1689 C CA . ALA A 1 206 ? 7.441 25.422 -13.539 1 96 206 ALA A CA 1
ATOM 1690 C C . ALA A 1 206 ? 7.566 26.531 -14.578 1 96 206 ALA A C 1
ATOM 1692 O O . ALA A 1 206 ? 8.656 26.781 -15.109 1 96 206 ALA A O 1
ATOM 1693 N N . HIS A 1 207 ? 6.504 27.219 -14.828 1 96.31 207 HIS A N 1
ATOM 1694 C CA . HIS A 1 207 ? 6.539 28.312 -15.789 1 96.31 207 HIS A CA 1
ATOM 1695 C C . HIS A 1 207 ? 7.301 29.516 -15.219 1 96.31 207 HIS A C 1
ATOM 1697 O O . HIS A 1 207 ? 7.996 30.219 -15.961 1 96.31 207 HIS A O 1
ATOM 1703 N N . TYR A 1 208 ? 7.102 29.734 -13.922 1 94.19 208 TYR A N 1
ATOM 1704 C CA . TYR A 1 208 ? 7.859 30.781 -13.242 1 94.19 208 TYR A CA 1
ATOM 1705 C C . TYR A 1 208 ? 9.359 30.578 -13.422 1 94.19 208 TYR A C 1
ATOM 1707 O O . TYR A 1 208 ? 10.094 31.531 -13.68 1 94.19 208 TYR A O 1
ATOM 1715 N N . ILE A 1 209 ? 9.789 29.391 -13.328 1 93.12 209 ILE A N 1
ATOM 1716 C CA . ILE A 1 209 ? 11.195 29.031 -13.477 1 93.12 209 ILE A CA 1
ATOM 1717 C C . ILE A 1 209 ? 11.617 29.156 -14.938 1 93.12 209 ILE A C 1
ATOM 1719 O O . ILE A 1 209 ? 12.648 29.75 -15.25 1 93.12 209 ILE A O 1
ATOM 1723 N N . HIS A 1 210 ? 10.797 28.641 -15.805 1 94.5 210 HIS A N 1
ATOM 1724 C CA . HIS A 1 210 ? 11.133 28.609 -17.234 1 94.5 210 HIS A CA 1
ATOM 1725 C C . HIS A 1 210 ? 11.281 30.016 -17.797 1 94.5 210 HIS A C 1
ATOM 1727 O O . HIS A 1 210 ? 12.133 30.25 -18.656 1 94.5 210 HIS A O 1
ATOM 1733 N N . PHE A 1 211 ? 10.516 30.953 -17.281 1 94 211 PHE A N 1
ATOM 1734 C CA . PHE A 1 211 ? 10.539 32.312 -17.828 1 94 211 PHE A CA 1
ATOM 1735 C C . PHE A 1 211 ? 11.625 33.156 -17.156 1 94 211 PHE A C 1
ATOM 1737 O O . PHE A 1 211 ? 11.781 34.344 -17.453 1 94 211 PHE A O 1
ATOM 1744 N N . GLY A 1 212 ? 12.32 32.594 -16.234 1 90.19 212 GLY A N 1
ATOM 1745 C CA . GLY A 1 212 ? 13.516 33.219 -15.672 1 90.19 212 GLY A CA 1
ATOM 1746 C C . GLY A 1 212 ? 13.219 34.094 -14.477 1 90.19 212 GLY A C 1
ATOM 1747 O O . GLY A 1 212 ? 14.07 34.906 -14.062 1 90.19 212 GLY A O 1
ATOM 1748 N N . PHE A 1 213 ? 12.102 33.969 -13.875 1 87.88 213 PHE A N 1
ATOM 1749 C CA . PHE A 1 213 ? 11.727 34.844 -12.773 1 87.88 213 PHE A CA 1
ATOM 1750 C C . PHE A 1 213 ? 12.469 34.469 -11.5 1 87.88 213 PHE A C 1
ATOM 1752 O O . PHE A 1 213 ? 12.547 35.25 -10.555 1 87.88 213 PHE A O 1
ATOM 1759 N N . TYR A 1 214 ? 13.016 33.312 -11.477 1 85.75 214 TYR A N 1
ATOM 1760 C CA . TYR A 1 214 ? 13.766 32.812 -10.328 1 85.75 214 TYR A CA 1
ATOM 1761 C C . TYR A 1 214 ? 15.211 33.312 -10.367 1 85.75 214 TYR A C 1
ATOM 1763 O O . TYR A 1 214 ? 15.898 33.281 -9.352 1 85.75 214 TYR A O 1
ATOM 1771 N N . GLU A 1 215 ? 15.664 33.719 -11.484 1 86.62 215 GLU A N 1
ATOM 1772 C CA . GLU A 1 215 ? 17.078 34 -11.719 1 86.62 215 GLU A CA 1
ATOM 1773 C C . GLU A 1 215 ? 17.531 35.281 -11.023 1 86.62 215 GLU A C 1
ATOM 1775 O O . GLU A 1 215 ? 18.703 35.406 -10.641 1 86.62 215 GLU A O 1
ATOM 1780 N N . GLY A 1 216 ? 16.688 36.156 -10.805 1 83.38 216 GLY A N 1
ATOM 1781 C CA . GLY A 1 216 ? 17.047 37.375 -10.141 1 83.38 216 GLY A CA 1
ATOM 1782 C C . GLY A 1 216 ? 17.562 37.188 -8.727 1 83.38 216 GLY A C 1
ATOM 1783 O O . GLY A 1 216 ? 18.453 37.875 -8.266 1 83.38 216 GLY A O 1
ATOM 1784 N N . ASN A 1 217 ? 17.078 36.156 -8.07 1 84.12 217 ASN A N 1
ATOM 1785 C CA . ASN A 1 217 ? 17.422 35.906 -6.672 1 84.12 217 ASN A CA 1
ATOM 1786 C C . ASN A 1 217 ? 18.281 34.656 -6.516 1 84.12 217 ASN A C 1
ATOM 1788 O O . ASN A 1 217 ? 18.719 34.344 -5.41 1 84.12 217 ASN A O 1
ATOM 1792 N N . ARG A 1 218 ? 18.547 33.969 -7.5 1 83.31 218 ARG A N 1
ATOM 1793 C CA . ARG A 1 218 ? 19.234 32.688 -7.441 1 83.31 218 ARG A CA 1
ATOM 1794 C C . ARG A 1 218 ? 20.609 32.844 -6.773 1 83.31 218 ARG A C 1
ATOM 1796 O O . ARG A 1 218 ? 20.969 32 -5.93 1 83.31 218 ARG A O 1
ATOM 1803 N N . GLY A 1 219 ? 21.344 33.812 -7.164 1 81.5 219 GLY A N 1
ATOM 1804 C CA . GLY A 1 219 ? 22.656 34.031 -6.578 1 81.5 219 GLY A CA 1
ATOM 1805 C C . GLY A 1 219 ? 22.609 34.25 -5.074 1 81.5 219 GLY A C 1
ATOM 1806 O O . GLY A 1 219 ? 23.516 33.781 -4.352 1 81.5 219 GLY A O 1
ATOM 1807 N N . TYR A 1 220 ? 21.562 34.812 -4.617 1 84 220 TYR A N 1
ATOM 1808 C CA . TYR A 1 220 ? 21.422 35.125 -3.197 1 84 220 TYR A CA 1
ATOM 1809 C C . TYR A 1 220 ? 20.953 33.906 -2.424 1 84 220 TYR A C 1
ATOM 1811 O O . TYR A 1 220 ? 21.484 33.594 -1.348 1 84 220 TYR A O 1
ATOM 1819 N N . ILE A 1 221 ? 20.094 33.156 -2.969 1 81.12 221 ILE A N 1
ATOM 1820 C CA . ILE A 1 221 ? 19.422 32.094 -2.242 1 81.12 221 ILE A CA 1
ATOM 1821 C C . ILE A 1 221 ? 20.359 30.891 -2.115 1 81.12 221 ILE A C 1
ATOM 1823 O O . ILE A 1 221 ? 20.141 30.031 -1.266 1 81.12 221 ILE A O 1
ATOM 1827 N N . THR A 1 222 ? 21.375 30.859 -2.885 1 80.38 222 THR A N 1
ATOM 1828 C CA . THR A 1 222 ? 22.312 29.75 -2.826 1 80.38 222 THR A CA 1
ATOM 1829 C C . THR A 1 222 ? 23.406 30.016 -1.791 1 80.38 222 THR A C 1
ATOM 1831 O O . THR A 1 222 ? 24.188 29.109 -1.457 1 80.38 222 THR A O 1
ATOM 1834 N N . ASP A 1 223 ? 23.375 31.172 -1.216 1 79.88 223 ASP A N 1
ATOM 1835 C CA . ASP A 1 223 ? 24.359 31.531 -0.197 1 79.88 223 ASP A CA 1
ATOM 1836 C C . ASP A 1 223 ? 23.906 31.078 1.188 1 79.88 223 ASP A C 1
ATOM 1838 O O . ASP A 1 223 ? 23.188 31.797 1.886 1 79.88 223 ASP A O 1
ATOM 1842 N N . HIS A 1 224 ? 24.344 29.953 1.626 1 79.75 224 HIS A N 1
ATOM 1843 C CA . HIS A 1 224 ? 23.922 29.391 2.904 1 79.75 224 HIS A CA 1
ATOM 1844 C C . HIS A 1 224 ? 24.844 29.859 4.035 1 79.75 224 HIS A C 1
ATOM 1846 O O . HIS A 1 224 ? 24.594 29.547 5.203 1 79.75 224 HIS A O 1
ATOM 1852 N N . GLY A 1 225 ? 25.766 30.562 3.766 1 78.94 225 GLY A N 1
ATOM 1853 C CA . GLY A 1 225 ? 26.703 31.031 4.777 1 78.94 225 GLY A CA 1
ATOM 1854 C C . GLY A 1 225 ? 26.266 32.344 5.422 1 78.94 225 GLY A C 1
ATOM 1855 O O . GLY A 1 225 ? 25.969 32.375 6.613 1 78.94 225 GLY A O 1
ATOM 1856 N N . LYS A 1 226 ? 26.062 33.312 4.582 1 80.94 226 LYS A N 1
ATOM 1857 C CA . LYS A 1 226 ? 25.812 34.656 5.121 1 80.94 226 LYS A CA 1
ATOM 1858 C C . LYS A 1 226 ? 24.344 35.031 5.027 1 80.94 226 LYS A C 1
ATOM 1860 O O . LYS A 1 226 ? 23.766 35.531 5.988 1 80.94 226 LYS A O 1
ATOM 1865 N N . LEU A 1 227 ? 23.734 34.688 3.98 1 86.56 227 LEU A N 1
ATOM 1866 C CA . LEU A 1 227 ? 22.391 35.188 3.738 1 86.56 227 LEU A CA 1
ATOM 1867 C C . LEU A 1 227 ? 21.344 34.219 4.316 1 86.56 227 LEU A C 1
ATOM 1869 O O . LEU A 1 227 ? 20.359 34.656 4.918 1 86.56 227 LEU A O 1
ATOM 1873 N N . PHE A 1 228 ? 21.562 33 4.199 1 88.5 228 PHE A N 1
ATOM 1874 C CA . PHE A 1 228 ? 20.594 32 4.676 1 88.5 228 PHE A CA 1
ATOM 1875 C C . PHE A 1 228 ? 21.297 30.922 5.508 1 88.5 228 PHE A C 1
ATOM 1877 O O . PHE A 1 228 ? 21.406 29.781 5.078 1 88.5 228 PHE A O 1
ATOM 1884 N N . PRO A 1 229 ? 21.578 31.234 6.711 1 83.94 229 PRO A N 1
ATOM 1885 C CA . PRO A 1 229 ? 22.359 30.344 7.562 1 83.94 229 PRO A CA 1
ATOM 1886 C C . PRO A 1 229 ? 21.516 29.234 8.195 1 83.94 229 PRO A C 1
ATOM 1888 O O . PRO A 1 229 ? 22.031 28.391 8.914 1 83.94 229 PRO A O 1
ATOM 1891 N N . GLY A 1 230 ? 20.266 29.219 7.945 1 86.31 230 GLY A N 1
ATOM 1892 C CA . GLY A 1 230 ? 19.391 28.203 8.523 1 86.31 230 GLY A CA 1
ATOM 1893 C C . GLY A 1 230 ? 19.547 26.844 7.875 1 86.31 230 GLY A C 1
ATOM 1894 O O . GLY A 1 230 ? 20.531 26.578 7.184 1 86.31 230 GLY A O 1
ATOM 1895 N N . VAL A 1 231 ? 18.719 25.891 8.312 1 82.25 231 VAL A N 1
ATOM 1896 C CA . VAL A 1 231 ? 18.688 24.547 7.754 1 82.25 231 VAL A CA 1
ATOM 1897 C C . VAL A 1 231 ? 17.719 24.5 6.578 1 82.25 231 VAL A C 1
ATOM 1899 O O . VAL A 1 231 ? 16.609 23.953 6.703 1 82.25 231 VAL A O 1
ATOM 1902 N N . TRP A 1 232 ? 18.125 25.141 5.555 1 76.88 232 TRP A N 1
ATOM 1903 C CA . TRP A 1 232 ? 17.312 25.281 4.363 1 76.88 232 TRP A CA 1
ATOM 1904 C C . TRP A 1 232 ? 17.859 24.453 3.209 1 76.88 232 TRP A C 1
ATOM 1906 O O . TRP A 1 232 ? 18.625 24.969 2.377 1 76.88 232 TRP A O 1
ATOM 1916 N N . ASN A 1 233 ? 17.547 23.141 3.182 1 75.88 233 ASN A N 1
ATOM 1917 C CA . ASN A 1 233 ? 18.109 22.234 2.189 1 75.88 233 ASN A CA 1
ATOM 1918 C C . ASN A 1 233 ? 17.172 22.047 1 1 75.88 233 ASN A C 1
ATOM 1920 O O . ASN A 1 233 ? 17.234 21.031 0.302 1 75.88 233 ASN A O 1
ATOM 1924 N N . GLU A 1 234 ? 16.406 23.109 0.747 1 81 234 GLU A N 1
ATOM 1925 C CA . GLU A 1 234 ? 15.5 23.031 -0.398 1 81 234 GLU A CA 1
ATOM 1926 C C . GLU A 1 234 ? 16.25 23.281 -1.706 1 81 234 GLU A C 1
ATOM 1928 O O . GLU A 1 234 ? 17.125 24.141 -1.772 1 81 234 GLU A O 1
ATOM 1933 N N . PRO A 1 235 ? 15.914 22.438 -2.666 1 76.31 235 PRO A N 1
ATOM 1934 C CA . PRO A 1 235 ? 16.578 22.625 -3.951 1 76.31 235 PRO A CA 1
ATOM 1935 C C . PRO A 1 235 ? 16.188 23.938 -4.629 1 76.31 235 PRO A C 1
ATOM 1937 O O . PRO A 1 235 ? 15.094 24.453 -4.395 1 76.31 235 PRO A O 1
ATOM 1940 N N . LYS A 1 236 ? 17.188 24.469 -5.324 1 80.75 236 LYS A N 1
ATOM 1941 C CA . LYS A 1 236 ? 16.953 25.594 -6.23 1 80.75 236 LYS A CA 1
ATOM 1942 C C . LYS A 1 236 ? 16.812 25.109 -7.672 1 80.75 236 LYS A C 1
ATOM 1944 O O . LYS A 1 236 ? 17.797 24.906 -8.359 1 80.75 236 LYS A O 1
ATOM 1949 N N . PRO A 1 237 ? 15.508 24.953 -8.07 1 83.25 237 PRO A N 1
ATOM 1950 C CA . PRO A 1 237 ? 15.266 24.312 -9.367 1 83.25 237 PRO A CA 1
ATOM 1951 C C . PRO A 1 237 ? 16.016 24.984 -10.508 1 83.25 237 PRO A C 1
ATOM 1953 O O . PRO A 1 237 ? 16.172 26.219 -10.516 1 83.25 237 PRO A O 1
ATOM 1956 N N . GLU A 1 238 ? 16.438 24.203 -11.375 1 85.81 238 GLU A N 1
ATOM 1957 C CA . GLU A 1 238 ? 17.219 24.672 -12.516 1 85.81 238 GLU A CA 1
ATOM 1958 C C . GLU A 1 238 ? 16.312 25.047 -13.688 1 85.81 238 GLU A C 1
ATOM 1960 O O . GLU A 1 238 ? 15.273 24.422 -13.906 1 85.81 238 GLU A O 1
ATOM 1965 N N . LYS A 1 239 ? 16.75 26.141 -14.297 1 91.94 239 LYS A N 1
ATOM 1966 C CA . LYS A 1 239 ? 16.109 26.5 -15.555 1 91.94 239 LYS A CA 1
ATOM 1967 C C . LYS A 1 239 ? 16.703 25.719 -16.719 1 91.94 239 LYS A C 1
ATOM 1969 O O . LYS A 1 239 ? 17.875 25.859 -17.047 1 91.94 239 LYS A O 1
ATOM 1974 N N . PHE A 1 240 ? 15.828 24.969 -17.359 1 92.81 240 PHE A N 1
ATOM 1975 C CA . PHE A 1 240 ? 16.297 24.172 -18.484 1 92.81 240 PHE A CA 1
ATOM 1976 C C . PHE A 1 240 ? 16.297 25 -19.766 1 92.81 240 PHE A C 1
ATOM 1978 O O . PHE A 1 240 ? 15.594 26 -19.859 1 92.81 240 PHE A O 1
ATOM 1985 N N . ALA A 1 241 ? 17.125 24.516 -20.734 1 91.94 241 ALA A N 1
ATOM 1986 C CA . ALA A 1 241 ? 17.312 25.266 -21.969 1 91.94 241 ALA A CA 1
ATOM 1987 C C . ALA A 1 241 ? 16.062 25.203 -22.859 1 91.94 241 ALA A C 1
ATOM 1989 O O . ALA A 1 241 ? 15.719 26.172 -23.516 1 91.94 241 ALA A O 1
ATOM 1990 N N . SER A 1 242 ? 15.398 24.078 -22.812 1 95.25 242 SER A N 1
ATOM 1991 C CA . SER A 1 242 ? 14.242 23.906 -23.688 1 95.25 242 SER A CA 1
ATOM 1992 C C . SER A 1 242 ? 12.953 23.766 -22.891 1 95.25 242 SER A C 1
ATOM 1994 O O . SER A 1 242 ? 12.969 23.219 -21.781 1 95.25 242 SER A O 1
ATOM 1996 N N . TYR A 1 243 ? 11.836 24.328 -23.484 1 95.75 243 TYR A N 1
ATOM 1997 C CA . TYR A 1 243 ? 10.516 24.219 -22.875 1 95.75 243 TYR A CA 1
ATOM 1998 C C . TYR A 1 243 ? 10.109 22.766 -22.688 1 95.75 243 TYR A C 1
ATOM 2000 O O . TYR A 1 243 ? 9.555 22.391 -21.656 1 95.75 243 TYR A O 1
ATOM 2008 N N . TYR A 1 244 ? 10.445 21.953 -23.672 1 96.06 244 TYR A N 1
ATOM 2009 C CA . TYR A 1 244 ? 10.109 20.531 -23.625 1 96.06 244 TYR A CA 1
ATOM 2010 C C . TYR A 1 244 ? 10.82 19.844 -22.469 1 96.06 244 TYR A C 1
ATOM 2012 O O . TYR A 1 244 ? 10.219 19.047 -21.75 1 96.06 244 TYR A O 1
ATOM 2020 N N . ARG A 1 245 ? 11.992 20.156 -22.281 1 95.25 245 ARG A N 1
ATOM 2021 C CA . ARG A 1 245 ? 12.758 19.547 -21.188 1 95.25 245 ARG A CA 1
ATOM 2022 C C . ARG A 1 245 ? 12.227 19.984 -19.828 1 95.25 245 ARG A C 1
ATOM 2024 O O . ARG A 1 245 ? 12.156 19.188 -18.891 1 95.25 245 ARG A O 1
ATOM 2031 N N . GLN A 1 246 ? 11.828 21.297 -19.781 1 95.38 246 GLN A N 1
ATOM 2032 C CA . GLN A 1 246 ? 11.266 21.812 -18.531 1 95.38 246 GLN A CA 1
ATOM 2033 C C . GLN A 1 246 ? 9.969 21.094 -18.172 1 95.38 246 GLN A C 1
ATOM 2035 O O . GLN A 1 246 ? 9.797 20.656 -17.031 1 95.38 246 GLN A O 1
ATOM 2040 N N . MET A 1 247 ? 9.172 20.938 -19.156 1 96.19 247 MET A N 1
ATOM 2041 C CA . MET A 1 247 ? 7.867 20.328 -18.922 1 96.19 247 MET A CA 1
ATOM 2042 C C . MET A 1 247 ? 7.996 18.828 -18.688 1 96.19 247 MET A C 1
ATOM 2044 O O . MET A 1 247 ? 7.262 18.266 -17.875 1 96.19 247 MET A O 1
ATOM 2048 N N . SER A 1 248 ? 8.914 18.172 -19.359 1 96.06 248 SER A N 1
ATOM 2049 C CA . SER A 1 248 ? 9.141 16.75 -19.156 1 96.06 248 SER A CA 1
ATOM 2050 C C . SER A 1 248 ? 9.648 16.453 -17.75 1 96.06 248 SER A C 1
ATOM 2052 O O . SER A 1 248 ? 9.258 15.469 -17.125 1 96.06 248 SER A O 1
ATOM 2054 N N . TYR A 1 249 ? 10.469 17.312 -17.297 1 95.56 249 TYR A N 1
ATOM 2055 C CA . TYR A 1 249 ? 10.977 17.156 -15.945 1 95.56 249 TYR A CA 1
ATOM 2056 C C . TYR A 1 249 ? 9.859 17.344 -14.914 1 95.56 249 TYR A C 1
ATOM 2058 O O . TYR A 1 249 ? 9.75 16.562 -13.969 1 95.56 249 TYR A O 1
ATOM 2066 N N . TRP A 1 250 ? 9.109 18.359 -15.148 1 96.56 250 TRP A N 1
ATOM 2067 C CA . TRP A 1 250 ? 7.965 18.609 -14.281 1 96.56 250 TRP A CA 1
ATOM 2068 C C . TRP A 1 250 ? 7.023 17.406 -14.273 1 96.56 250 TRP A C 1
ATOM 2070 O O . TRP A 1 250 ? 6.598 16.953 -13.203 1 96.56 250 TRP A O 1
ATOM 2080 N N . ALA A 1 251 ? 6.73 16.844 -15.422 1 96.75 251 ALA A N 1
ATOM 2081 C CA . ALA A 1 251 ? 5.816 15.719 -15.531 1 96.75 251 ALA A CA 1
ATOM 2082 C C . ALA A 1 251 ? 6.367 14.492 -14.812 1 96.75 251 ALA A C 1
ATOM 2084 O O . ALA A 1 251 ? 5.621 13.773 -14.141 1 96.75 251 ALA A O 1
ATOM 2085 N N . ARG A 1 252 ? 7.578 14.281 -14.922 1 95.06 252 ARG A N 1
ATOM 2086 C CA . ARG A 1 252 ? 8.211 13.148 -14.25 1 95.06 252 ARG A CA 1
ATOM 2087 C C . ARG A 1 252 ? 8.164 13.312 -12.734 1 95.06 252 ARG A C 1
ATOM 2089 O O . ARG A 1 252 ? 7.902 12.352 -12.008 1 95.06 252 ARG A O 1
ATOM 2096 N N . GLU A 1 253 ? 8.352 14.477 -12.359 1 95 253 GLU A N 1
ATOM 2097 C CA . GLU A 1 253 ? 8.305 14.766 -10.93 1 95 253 GLU A CA 1
ATOM 2098 C C . GLU A 1 253 ? 6.898 14.547 -10.375 1 95 253 GLU A C 1
ATOM 2100 O O . GLU A 1 253 ? 6.738 13.984 -9.289 1 95 253 GLU A O 1
ATOM 2105 N N . MET A 1 254 ? 5.969 15.016 -11.109 1 96.12 254 MET A N 1
ATOM 2106 C CA . MET A 1 254 ? 4.586 14.828 -10.688 1 96.12 254 MET A CA 1
ATOM 2107 C C . MET A 1 254 ? 4.215 13.352 -10.672 1 96.12 254 MET A C 1
ATOM 2109 O O . MET A 1 254 ? 3.48 12.898 -9.797 1 96.12 254 MET A O 1
ATOM 2113 N N . PHE A 1 255 ? 4.738 12.609 -11.586 1 95.81 255 PHE A N 1
ATOM 2114 C CA . PHE A 1 255 ? 4.492 11.172 -11.617 1 95.81 255 PHE A CA 1
ATOM 2115 C C . PHE A 1 255 ? 5.129 10.484 -10.414 1 95.81 255 PHE A C 1
ATOM 2117 O O . PHE A 1 255 ? 4.523 9.602 -9.812 1 95.81 255 PHE A O 1
ATOM 2124 N N . ASP A 1 256 ? 6.266 10.922 -10.078 1 94.75 256 ASP A N 1
ATOM 2125 C CA . ASP A 1 256 ? 6.957 10.344 -8.93 1 94.75 256 ASP A CA 1
ATOM 2126 C C . ASP A 1 256 ? 6.168 10.578 -7.641 1 94.75 256 ASP A C 1
ATOM 2128 O O . ASP A 1 256 ? 6.203 9.75 -6.727 1 94.75 256 ASP A O 1
ATOM 2132 N N . LEU A 1 257 ? 5.469 11.625 -7.633 1 96.12 257 LEU A N 1
ATOM 2133 C CA . LEU A 1 257 ? 4.684 11.984 -6.457 1 96.12 257 LEU A CA 1
ATOM 2134 C C . LEU A 1 257 ? 3.439 11.109 -6.344 1 96.12 257 LEU A C 1
ATOM 2136 O O . LEU A 1 257 ? 2.709 11.188 -5.352 1 96.12 257 LEU A O 1
ATOM 2140 N N . THR A 1 258 ? 3.258 10.211 -7.273 1 95.44 258 THR A N 1
ATOM 2141 C CA . THR A 1 258 ? 2.074 9.359 -7.238 1 95.44 258 THR A CA 1
ATOM 2142 C C . THR A 1 258 ? 2.441 7.938 -6.809 1 95.44 258 THR A C 1
ATOM 2144 O O . THR A 1 258 ? 1.562 7.129 -6.508 1 95.44 258 THR A O 1
ATOM 2147 N N . ASN A 1 259 ? 3.67 7.582 -6.723 1 95.31 259 ASN A N 1
ATOM 2148 C CA . ASN A 1 259 ? 4.098 6.215 -6.43 1 95.31 259 ASN A CA 1
ATOM 2149 C C . ASN A 1 259 ? 3.947 5.887 -4.949 1 95.31 259 ASN A C 1
ATOM 2151 O O . ASN A 1 259 ? 4.812 6.227 -4.141 1 95.31 259 ASN A O 1
ATOM 2155 N N . ILE A 1 260 ? 3.014 5.109 -4.629 1 93.62 260 ILE A N 1
ATOM 2156 C CA . ILE A 1 260 ? 2.637 4.84 -3.248 1 93.62 260 ILE A CA 1
ATOM 2157 C C . ILE A 1 260 ? 3.635 3.867 -2.621 1 93.62 260 ILE A C 1
ATOM 2159 O O . ILE A 1 260 ? 3.641 3.676 -1.402 1 93.62 260 ILE A O 1
ATOM 2163 N N . PHE A 1 261 ? 4.555 3.316 -3.385 1 93.69 261 PHE A N 1
ATOM 2164 C CA . PHE A 1 261 ? 5.477 2.316 -2.855 1 93.69 261 PHE A CA 1
ATOM 2165 C C . PHE A 1 261 ? 6.836 2.936 -2.561 1 93.69 261 PHE A C 1
ATOM 2167 O O . PHE A 1 261 ? 7.734 2.26 -2.055 1 93.69 261 PHE A O 1
ATOM 2174 N N . THR A 1 262 ? 6.945 4.211 -2.854 1 91.31 262 THR A N 1
ATOM 2175 C CA . THR A 1 262 ? 8.227 4.867 -2.615 1 91.31 262 THR A CA 1
ATOM 2176 C C . THR A 1 262 ? 8.562 4.875 -1.127 1 91.31 262 THR A C 1
ATOM 2178 O O . THR A 1 262 ? 7.699 5.168 -0.294 1 91.31 262 THR A O 1
ATOM 2181 N N . HIS A 1 263 ? 9.797 4.426 -0.917 1 86.81 263 HIS A N 1
ATOM 2182 C CA . HIS A 1 263 ? 10.273 4.441 0.461 1 86.81 263 HIS A CA 1
ATOM 2183 C C . HIS A 1 263 ? 10.586 5.859 0.92 1 86.81 263 HIS A C 1
ATOM 2185 O O . HIS A 1 263 ? 11.258 6.613 0.212 1 86.81 263 HIS A O 1
ATOM 2191 N N . GLY A 1 264 ? 10.055 6.168 2.023 1 85.81 264 GLY A N 1
ATOM 2192 C CA . GLY A 1 264 ? 10.305 7.512 2.521 1 85.81 264 GLY A CA 1
ATOM 2193 C C . GLY A 1 264 ? 9.445 8.57 1.854 1 85.81 264 GLY A C 1
ATOM 2194 O O . GLY A 1 264 ? 8.391 8.25 1.298 1 85.81 264 GLY A O 1
ATOM 2195 N N . ALA A 1 265 ? 9.852 9.75 1.983 1 90.12 265 ALA A N 1
ATOM 2196 C CA . ALA A 1 265 ? 9.102 10.875 1.419 1 90.12 265 ALA A CA 1
ATOM 2197 C C . ALA A 1 265 ? 9.664 11.273 0.056 1 90.12 265 ALA A C 1
ATOM 2199 O O . ALA A 1 265 ? 10.844 11.055 -0.226 1 90.12 265 ALA A O 1
ATOM 2200 N N . VAL A 1 266 ? 8.789 11.672 -0.782 1 92.19 266 VAL A N 1
ATOM 2201 C CA . VAL A 1 266 ? 9.188 12.219 -2.076 1 92.19 266 VAL A CA 1
ATOM 2202 C C . VAL A 1 266 ? 9.148 13.742 -2.025 1 92.19 266 VAL A C 1
ATOM 2204 O O . VAL A 1 266 ? 8.117 14.336 -1.714 1 92.19 266 VAL A O 1
ATOM 2207 N N . TYR A 1 267 ? 10.289 14.32 -2.25 1 93.38 267 TYR A N 1
ATOM 2208 C CA . TYR A 1 267 ? 10.414 15.773 -2.23 1 93.38 267 TYR A CA 1
ATOM 2209 C C . TYR A 1 267 ? 10.516 16.328 -3.645 1 93.38 267 TYR A C 1
ATOM 2211 O O . TYR A 1 267 ? 11.578 16.266 -4.266 1 93.38 267 TYR A O 1
ATOM 2219 N N . PRO A 1 268 ? 9.453 16.906 -4.129 1 92.5 268 PRO A N 1
ATOM 2220 C CA . PRO A 1 268 ? 9.523 17.453 -5.484 1 92.5 268 PRO A CA 1
ATOM 2221 C C . PRO A 1 268 ? 10.5 18.625 -5.594 1 92.5 268 PRO A C 1
ATOM 2223 O O . PRO A 1 268 ? 10.625 19.422 -4.656 1 92.5 268 PRO A O 1
ATOM 2226 N N . TYR A 1 269 ? 11.094 18.719 -6.727 1 89.5 269 TYR A N 1
ATOM 2227 C CA . TYR A 1 269 ? 12.062 19.766 -7.023 1 89.5 269 TYR A CA 1
ATOM 2228 C C . TYR A 1 269 ? 11.398 21.125 -7.082 1 89.5 269 TYR A C 1
ATOM 2230 O O . TYR A 1 269 ? 11.984 22.125 -6.664 1 89.5 269 TYR A O 1
ATOM 2238 N N . HIS A 1 270 ? 10.211 21.234 -7.516 1 91.56 270 HIS A N 1
ATOM 2239 C CA . HIS A 1 270 ? 9.492 22.484 -7.711 1 91.56 270 HIS A CA 1
ATOM 2240 C C . HIS A 1 270 ? 8.969 23.031 -6.387 1 91.56 270 HIS A C 1
ATOM 2242 O O . HIS A 1 270 ? 8.711 24.234 -6.262 1 91.56 270 HIS A O 1
ATOM 2248 N N . ASP A 1 271 ? 8.742 22.188 -5.465 1 93 271 ASP A N 1
ATOM 2249 C CA . ASP A 1 271 ? 8.336 22.578 -4.121 1 93 271 ASP A CA 1
ATOM 2250 C C . ASP A 1 271 ? 8.438 21.406 -3.152 1 93 271 ASP A C 1
ATOM 2252 O O . ASP A 1 271 ? 7.551 20.547 -3.115 1 93 271 ASP A O 1
ATOM 2256 N N . GLN A 1 272 ? 9.359 21.422 -2.322 1 92.62 272 GLN A N 1
ATOM 2257 C CA . GLN A 1 272 ? 9.633 20.281 -1.441 1 92.62 272 GLN A CA 1
ATOM 2258 C C . GLN A 1 272 ? 8.539 20.141 -0.38 1 92.62 272 GLN A C 1
ATOM 2260 O O . GLN A 1 272 ? 8.383 19.078 0.21 1 92.62 272 GLN A O 1
ATOM 2265 N N . HIS A 1 273 ? 7.848 21.188 -0.134 1 92.38 273 HIS A N 1
ATOM 2266 C CA . HIS A 1 273 ? 6.809 21.156 0.886 1 92.38 273 HIS A CA 1
ATOM 2267 C C . HIS A 1 273 ? 5.664 20.25 0.475 1 92.38 273 HIS A C 1
ATOM 2269 O O . HIS A 1 273 ? 4.852 19.844 1.313 1 92.38 273 HIS A O 1
ATOM 2275 N N . LEU A 1 274 ? 5.656 19.859 -0.791 1 95.25 274 LEU A N 1
ATOM 2276 C CA . LEU A 1 274 ? 4.547 19.062 -1.318 1 95.25 274 LEU A CA 1
ATOM 2277 C C . LEU A 1 274 ? 4.773 17.578 -1.079 1 95.25 274 LEU A C 1
ATOM 2279 O O . LEU A 1 274 ? 3.977 16.75 -1.513 1 95.25 274 LEU A O 1
ATOM 2283 N N . TRP A 1 275 ? 5.75 17.156 -0.314 1 94.75 275 TRP A N 1
ATOM 2284 C CA . TRP A 1 275 ? 6.023 15.766 0.003 1 94.75 275 TRP A CA 1
ATOM 2285 C C . TRP A 1 275 ? 4.832 15.117 0.702 1 94.75 275 TRP A C 1
ATOM 2287 O O . TRP A 1 275 ? 4.594 13.922 0.56 1 94.75 275 TRP A O 1
ATOM 2297 N N . SER A 1 276 ? 4.066 15.867 1.464 1 95.62 276 SER A N 1
ATOM 2298 C CA . SER A 1 276 ? 3.014 15.344 2.328 1 95.62 276 SER A CA 1
ATOM 2299 C C . SER A 1 276 ? 1.81 14.883 1.513 1 95.62 276 SER A C 1
ATOM 2301 O O . SER A 1 276 ? 0.939 14.172 2.027 1 95.62 276 SER A O 1
ATOM 2303 N N . ILE A 1 277 ? 1.752 15.258 0.225 1 96.81 277 ILE A N 1
ATOM 2304 C CA . ILE A 1 277 ? 0.624 14.883 -0.62 1 96.81 277 ILE A CA 1
ATOM 2305 C C . ILE A 1 277 ? 0.595 13.367 -0.798 1 96.81 277 ILE A C 1
ATOM 2307 O O . ILE A 1 277 ? -0.445 12.734 -0.607 1 96.81 277 ILE A O 1
ATOM 2311 N N . LEU A 1 278 ? 1.709 12.836 -1.138 1 97.06 278 LEU A N 1
ATOM 2312 C CA . LEU A 1 278 ? 1.79 11.383 -1.287 1 97.06 278 LEU A CA 1
ATOM 2313 C C . LEU A 1 278 ? 1.548 10.688 0.046 1 97.06 278 LEU A C 1
ATOM 2315 O O . LEU A 1 278 ? 0.884 9.648 0.096 1 97.06 278 LEU A O 1
ATOM 2319 N N . ALA A 1 279 ? 2.027 11.242 1.1 1 96.62 279 ALA A N 1
ATOM 2320 C CA . ALA A 1 279 ? 1.825 10.688 2.434 1 96.62 279 ALA A CA 1
ATOM 2321 C C . ALA A 1 279 ? 0.345 10.672 2.805 1 96.62 279 ALA A C 1
ATOM 2323 O O . ALA A 1 279 ? -0.148 9.711 3.395 1 96.62 279 ALA A O 1
ATOM 2324 N N . GLU A 1 280 ? -0.288 11.719 2.49 1 96.56 280 GLU A N 1
ATOM 2325 C CA . GLU A 1 280 ? -1.719 11.812 2.764 1 96.56 280 GLU A CA 1
ATOM 2326 C C . GLU A 1 280 ? -2.5 10.773 1.967 1 96.56 280 GLU A C 1
ATOM 2328 O O . GLU A 1 280 ? -3.441 10.164 2.482 1 96.56 280 GLU A O 1
ATOM 2333 N N . LEU A 1 281 ? -2.113 10.617 0.76 1 96.75 281 LEU A N 1
ATOM 2334 C CA . LEU A 1 281 ? -2.768 9.602 -0.05 1 96.75 281 LEU A CA 1
ATOM 2335 C C . LEU A 1 281 ? -2.537 8.211 0.538 1 96.75 281 LEU A C 1
ATOM 2337 O O . LEU A 1 281 ? -3.484 7.438 0.705 1 96.75 281 LEU A O 1
ATOM 2341 N N . LYS A 1 282 ? -1.354 7.883 0.896 1 96.38 282 LYS A N 1
ATOM 2342 C CA . LYS A 1 282 ? -1.014 6.598 1.502 1 96.38 282 LYS A CA 1
ATOM 2343 C C . LYS A 1 282 ? -1.823 6.359 2.771 1 96.38 282 LYS A C 1
ATOM 2345 O O . LYS A 1 282 ? -2.434 5.301 2.936 1 96.38 282 LYS A O 1
ATOM 2350 N N . GLY A 1 283 ? -1.762 7.379 3.596 1 96.94 283 GLY A N 1
ATOM 2351 C CA . GLY A 1 283 ? -2.482 7.25 4.852 1 96.94 283 GLY A CA 1
ATOM 2352 C C . GLY A 1 283 ? -3.969 7.008 4.664 1 96.94 283 GLY A C 1
ATOM 2353 O O . GLY A 1 283 ? -4.555 6.16 5.344 1 96.94 283 GLY A O 1
ATOM 2354 N N . SER A 1 284 ? -4.531 7.641 3.729 1 96.25 284 SER A N 1
ATOM 2355 C CA . SER A 1 284 ? -5.969 7.523 3.5 1 96.25 284 SER A CA 1
ATOM 2356 C C . SER A 1 284 ? -6.324 6.16 2.922 1 96.25 284 SER A C 1
ATOM 2358 O O . SER A 1 284 ? -7.262 5.508 3.389 1 96.25 284 SER A O 1
ATOM 2360 N N . ILE A 1 285 ? -5.582 5.734 1.931 1 96.06 285 ILE A N 1
ATOM 2361 C CA . ILE A 1 285 ? -5.91 4.492 1.238 1 96.06 285 ILE A CA 1
ATOM 2362 C C . ILE A 1 285 ? -5.766 3.314 2.197 1 96.06 285 ILE A C 1
ATOM 2364 O O . ILE A 1 285 ? -6.645 2.449 2.264 1 96.06 285 ILE A O 1
ATOM 2368 N N . PHE A 1 286 ? -4.777 3.285 2.979 1 97.19 286 PHE A N 1
ATOM 2369 C CA . PHE A 1 286 ? -4.562 2.143 3.859 1 97.19 286 PHE A CA 1
ATOM 2370 C C . PHE A 1 286 ? -5.504 2.195 5.055 1 97.19 286 PHE A C 1
ATOM 2372 O O . PHE A 1 286 ? -5.934 1.156 5.562 1 97.19 286 PHE A O 1
ATOM 2379 N N . LEU A 1 287 ? -5.828 3.41 5.473 1 97.81 287 LEU A N 1
ATOM 2380 C CA . LEU A 1 287 ? -6.844 3.502 6.516 1 97.81 287 LEU A CA 1
ATOM 2381 C C . LEU A 1 287 ? -8.172 2.932 6.035 1 97.81 287 LEU A C 1
ATOM 2383 O O . LEU A 1 287 ? -8.797 2.129 6.73 1 97.81 287 LEU A O 1
ATOM 2387 N N . TYR A 1 288 ? -8.578 3.314 4.832 1 97.25 288 TYR A N 1
ATOM 2388 C CA . TYR A 1 288 ? -9.836 2.807 4.301 1 97.25 288 TYR A CA 1
ATOM 2389 C C . TYR A 1 288 ? -9.789 1.291 4.141 1 97.25 288 TYR A C 1
ATOM 2391 O O . TYR A 1 288 ? -10.789 0.604 4.375 1 97.25 288 TYR A O 1
ATOM 2399 N N . LEU A 1 289 ? -8.664 0.794 3.752 1 97.06 289 LEU A N 1
ATOM 2400 C CA . LEU A 1 289 ? -8.492 -0.649 3.629 1 97.06 289 LEU A CA 1
ATOM 2401 C C . LEU A 1 289 ? -8.711 -1.339 4.973 1 97.06 289 LEU A C 1
ATOM 2403 O O . LEU A 1 289 ? -9.43 -2.34 5.055 1 97.06 289 LEU A O 1
ATOM 2407 N N . ILE A 1 290 ? -8.148 -0.778 5.973 1 97.62 290 ILE A N 1
ATOM 2408 C CA . ILE A 1 290 ? -8.258 -1.342 7.312 1 97.62 290 ILE A CA 1
ATOM 2409 C C . ILE A 1 290 ? -9.703 -1.242 7.801 1 97.62 290 ILE A C 1
ATOM 2411 O O . ILE A 1 290 ? -10.227 -2.188 8.391 1 97.62 290 ILE A O 1
ATOM 2415 N N . LEU A 1 291 ? -10.297 -0.109 7.523 1 97.5 291 LEU A N 1
ATOM 2416 C CA . LEU A 1 291 ? -11.672 0.108 7.969 1 97.5 291 LEU A CA 1
ATOM 2417 C C . LEU A 1 291 ? -12.625 -0.863 7.281 1 97.5 291 LEU A C 1
ATOM 2419 O O . LEU A 1 291 ? -13.516 -1.426 7.922 1 97.5 291 LEU A O 1
ATOM 2423 N N . ILE A 1 292 ? -12.406 -1.143 6.031 1 96.94 292 ILE A N 1
ATOM 2424 C CA . ILE A 1 292 ? -13.242 -2.094 5.309 1 96.94 292 ILE A CA 1
ATOM 2425 C C . ILE A 1 292 ? -12.969 -3.51 5.816 1 96.94 292 ILE A C 1
ATOM 2427 O O . ILE A 1 292 ? -13.898 -4.293 6.016 1 96.94 292 ILE A O 1
ATOM 2431 N N . GLY A 1 293 ? -11.758 -3.805 6.066 1 96.75 293 GLY A N 1
ATOM 2432 C CA . GLY A 1 293 ? -11.398 -5.129 6.555 1 96.75 293 GLY A CA 1
ATOM 2433 C C . GLY A 1 293 ? -11.961 -5.43 7.93 1 96.75 293 GLY A C 1
ATOM 2434 O O . GLY A 1 293 ? -12.133 -6.594 8.297 1 96.75 293 GLY A O 1
ATOM 2435 N N . THR A 1 294 ? -12.305 -4.367 8.688 1 96.69 294 THR A N 1
ATOM 2436 C CA . THR A 1 294 ? -12.805 -4.555 10.047 1 96.69 294 THR A CA 1
ATOM 2437 C C . THR A 1 294 ? -14.266 -4.125 10.141 1 96.69 294 THR A C 1
ATOM 2439 O O . THR A 1 294 ? -14.781 -3.904 11.242 1 96.69 294 THR A O 1
ATOM 2442 N N . ALA A 1 295 ? -14.922 -3.906 9.078 1 96.12 295 ALA A N 1
ATOM 2443 C CA . ALA A 1 295 ? -16.266 -3.357 9.031 1 96.12 295 ALA A CA 1
ATOM 2444 C C . ALA A 1 295 ? -17.266 -4.27 9.758 1 96.12 295 ALA A C 1
ATOM 2446 O O . ALA A 1 295 ? -18.234 -3.801 10.336 1 96.12 295 ALA A O 1
ATOM 2447 N N . GLN A 1 296 ? -16.984 -5.57 9.719 1 96 296 GLN A N 1
ATOM 2448 C CA . GLN A 1 296 ? -17.938 -6.516 10.289 1 96 296 GLN A CA 1
ATOM 2449 C C . GLN A 1 296 ? -17.547 -6.898 11.719 1 96 296 GLN A C 1
ATOM 2451 O O . GLN A 1 296 ? -18.234 -7.676 12.375 1 96 296 GLN A O 1
ATOM 2456 N N . CYS A 1 297 ? -16.5 -6.383 12.188 1 96.81 297 CYS A N 1
ATOM 2457 C CA . CYS A 1 297 ? -15.977 -6.762 13.492 1 96.81 297 CYS A CA 1
ATOM 2458 C C . CYS A 1 297 ? -16.75 -6.059 14.609 1 96.81 297 CYS A C 1
ATOM 2460 O O . CYS A 1 297 ? -17.266 -4.961 14.414 1 96.81 297 CYS A O 1
ATOM 2462 N N . LYS A 1 298 ? -16.766 -6.719 15.758 1 96.5 298 LYS A N 1
ATOM 2463 C CA . LYS A 1 298 ? -17.234 -6.055 16.969 1 96.5 298 LYS A CA 1
ATOM 2464 C C . LYS A 1 298 ? -16.375 -4.844 17.297 1 96.5 298 LYS A C 1
ATOM 2466 O O . LYS A 1 298 ? -15.203 -4.773 16.906 1 96.5 298 LYS A O 1
ATOM 2471 N N . LYS A 1 299 ? -16.922 -3.908 18.031 1 95.81 299 LYS A N 1
ATOM 2472 C CA . LYS A 1 299 ? -16.281 -2.629 18.312 1 95.81 299 LYS A CA 1
ATOM 2473 C C . LYS A 1 299 ? -14.914 -2.83 18.953 1 95.81 299 LYS A C 1
ATOM 2475 O O . LYS A 1 299 ? -13.938 -2.203 18.547 1 95.81 299 LYS A O 1
ATOM 2480 N N . TYR A 1 300 ? -14.828 -3.73 19.953 1 96.44 300 TYR A N 1
ATOM 2481 C CA . TYR A 1 300 ? -13.57 -3.93 20.672 1 96.44 300 TYR A CA 1
ATOM 2482 C C . TYR A 1 300 ? -12.57 -4.688 19.812 1 96.44 300 TYR A C 1
ATOM 2484 O O . TYR A 1 300 ? -11.359 -4.484 19.938 1 96.44 300 TYR A O 1
ATOM 2492 N N . VAL A 1 301 ? -13.055 -5.605 18.969 1 97 301 VAL A N 1
ATOM 2493 C CA . VAL A 1 301 ? -12.172 -6.32 18.047 1 97 301 VAL A CA 1
ATOM 2494 C C . VAL A 1 301 ? -11.633 -5.355 17 1 97 301 VAL A C 1
ATOM 2496 O O . VAL A 1 301 ? -10.461 -5.434 16.625 1 97 301 VAL A O 1
ATOM 2499 N N . ARG A 1 302 ? -12.516 -4.484 16.531 1 97.56 302 ARG A N 1
ATOM 2500 C CA . ARG A 1 302 ? -12.078 -3.451 15.602 1 97.56 302 ARG A CA 1
ATOM 2501 C C . ARG A 1 302 ? -10.992 -2.574 16.219 1 97.56 302 ARG A C 1
ATOM 2503 O O . ARG A 1 302 ? -9.992 -2.275 15.57 1 97.56 302 ARG A O 1
ATOM 2510 N N . LEU A 1 303 ? -11.18 -2.152 17.453 1 98.25 303 LEU A N 1
ATOM 2511 C CA . LEU A 1 303 ? -10.18 -1.355 18.156 1 98.25 303 LEU A CA 1
ATOM 2512 C C . LEU A 1 303 ? -8.859 -2.107 18.266 1 98.25 303 LEU A C 1
ATOM 2514 O O . LEU A 1 303 ? -7.797 -1.539 18 1 98.25 303 LEU A O 1
ATOM 2518 N N . ALA A 1 304 ? -8.953 -3.344 18.625 1 97.94 304 ALA A N 1
ATOM 2519 C CA . ALA A 1 304 ? -7.75 -4.168 18.719 1 97.94 304 ALA A CA 1
ATOM 2520 C C . ALA A 1 304 ? -7.062 -4.273 17.359 1 97.94 304 ALA A C 1
ATOM 2522 O O . ALA A 1 304 ? -5.832 -4.211 17.266 1 97.94 304 ALA A O 1
ATOM 2523 N N . GLY A 1 305 ? -7.914 -4.492 16.312 1 97.5 305 GLY A N 1
ATOM 2524 C CA . GLY A 1 305 ? -7.363 -4.543 14.969 1 97.5 305 GLY A CA 1
ATOM 2525 C C . GLY A 1 305 ? -6.645 -3.266 14.57 1 97.5 305 GLY A C 1
ATOM 2526 O O . GLY A 1 305 ? -5.566 -3.312 13.977 1 97.5 305 GLY A O 1
ATOM 2527 N N . LEU A 1 306 ? -7.223 -2.135 14.883 1 98.5 306 LEU A N 1
ATOM 2528 C CA . LEU A 1 306 ? -6.605 -0.842 14.609 1 98.5 306 LEU A CA 1
ATOM 2529 C C . LEU A 1 306 ? -5.289 -0.697 15.359 1 98.5 306 LEU A C 1
ATOM 2531 O O . LEU A 1 306 ? -4.305 -0.199 14.805 1 98.5 306 LEU A O 1
ATOM 2535 N N . CYS A 1 307 ? -5.219 -1.119 16.578 1 98.44 307 CYS A N 1
ATOM 2536 C CA . CYS A 1 307 ? -3.998 -1.045 17.375 1 98.44 307 CYS A CA 1
ATOM 2537 C C . CYS A 1 307 ? -2.914 -1.944 16.797 1 98.44 307 CYS A C 1
ATOM 2539 O O . CYS A 1 307 ? -1.756 -1.536 16.688 1 98.44 307 CYS A O 1
ATOM 2541 N N . VAL A 1 308 ? -3.307 -3.115 16.391 1 97.69 308 VAL A N 1
ATOM 2542 C CA . VAL A 1 308 ? -2.357 -4.047 15.789 1 97.69 308 VAL A CA 1
ATOM 2543 C C . VAL A 1 308 ? -1.785 -3.449 14.508 1 97.69 308 VAL A C 1
ATOM 2545 O O . VAL A 1 308 ? -0.577 -3.516 14.266 1 97.69 308 VAL A O 1
ATOM 2548 N N . MET A 1 309 ? -2.664 -2.857 13.703 1 98.06 309 MET A N 1
ATOM 2549 C CA . MET A 1 309 ? -2.207 -2.266 12.453 1 98.06 309 MET A CA 1
ATOM 2550 C C . MET A 1 309 ? -1.324 -1.049 12.719 1 98.06 309 MET A C 1
ATOM 2552 O O . MET A 1 309 ? -0.391 -0.778 11.961 1 98.06 309 MET A O 1
ATOM 2556 N N . THR A 1 310 ? -1.602 -0.26 13.789 1 98.56 310 THR A N 1
ATOM 2557 C CA . THR A 1 310 ? -0.727 0.838 14.188 1 98.56 310 THR A CA 1
ATOM 2558 C C . THR A 1 310 ? 0.684 0.331 14.469 1 98.56 310 THR A C 1
ATOM 2560 O O . THR A 1 310 ? 1.662 0.887 13.969 1 98.56 310 THR A O 1
ATOM 2563 N N . VAL A 1 311 ? 0.766 -0.738 15.188 1 97.88 311 VAL A N 1
ATOM 2564 C CA . VAL A 1 311 ? 2.057 -1.307 15.555 1 97.88 311 VAL A CA 1
ATOM 2565 C C . VAL A 1 311 ? 2.752 -1.865 14.32 1 97.88 311 VAL A C 1
ATOM 2567 O O . VAL A 1 311 ? 3.963 -1.698 14.148 1 97.88 311 VAL A O 1
ATOM 2570 N N . MET A 1 312 ? 2.02 -2.496 13.414 1 97.12 312 MET A N 1
ATOM 2571 C CA . MET A 1 312 ? 2.598 -3.064 12.203 1 97.12 312 MET A CA 1
ATOM 2572 C C . MET A 1 312 ? 3.197 -1.974 11.32 1 97.12 312 MET A C 1
ATOM 2574 O O . MET A 1 312 ? 4.34 -2.09 10.875 1 97.12 312 MET A O 1
ATOM 2578 N N . PHE A 1 313 ? 2.451 -0.941 11.086 1 97.69 313 PHE A N 1
ATOM 2579 C CA . PHE A 1 313 ? 2.947 0.137 10.234 1 97.69 313 PHE A CA 1
ATOM 2580 C C . PHE A 1 313 ? 4.086 0.885 10.922 1 97.69 313 PHE A C 1
ATOM 2582 O O . PHE A 1 313 ? 4.98 1.406 10.258 1 97.69 313 PHE A O 1
ATOM 2589 N N . PHE A 1 314 ? 4.094 0.91 12.32 1 97.5 314 PHE A N 1
ATOM 2590 C CA . PHE A 1 314 ? 5.219 1.435 13.086 1 97.5 314 PHE A CA 1
ATOM 2591 C C . PHE A 1 314 ? 6.469 0.596 12.852 1 97.5 314 PHE A C 1
ATOM 2593 O O . PHE A 1 314 ? 7.535 1.134 12.539 1 97.5 314 PHE A O 1
ATOM 2600 N N . LEU A 1 315 ? 6.277 -0.671 12.828 1 96.69 315 LEU A N 1
ATOM 2601 C CA . LEU A 1 315 ? 7.402 -1.58 12.656 1 96.69 315 LEU A CA 1
ATOM 2602 C C . LEU A 1 315 ? 7.895 -1.562 11.211 1 96.69 315 LEU A C 1
ATOM 2604 O O . LEU A 1 315 ? 9.078 -1.796 10.953 1 96.69 315 LEU A O 1
ATOM 2608 N N . TRP A 1 316 ? 6.98 -1.289 10.25 1 95.31 316 TRP A N 1
ATOM 2609 C CA . TRP A 1 316 ? 7.352 -1.191 8.844 1 95.31 316 TRP A CA 1
ATOM 2610 C C . TRP A 1 316 ? 7.945 0.177 8.531 1 95.31 316 TRP A C 1
ATOM 2612 O O . TRP A 1 316 ? 8.266 0.472 7.375 1 95.31 316 TRP A O 1
ATOM 2622 N N . ASN A 1 317 ? 8.039 1.109 9.469 1 95.56 317 ASN A N 1
ATOM 2623 C CA . ASN A 1 317 ? 8.664 2.422 9.383 1 95.56 317 ASN A CA 1
ATOM 2624 C C . ASN A 1 317 ? 7.867 3.367 8.492 1 95.56 317 ASN A C 1
ATOM 2626 O O . ASN A 1 317 ? 8.445 4.102 7.684 1 95.56 317 ASN A O 1
ATOM 2630 N N . HIS A 1 318 ? 6.562 3.336 8.617 1 96.44 318 HIS A N 1
ATOM 2631 C CA . HIS A 1 318 ? 5.688 4.277 7.934 1 96.44 318 HIS A CA 1
ATOM 2632 C C . HIS A 1 318 ? 4.906 5.133 8.922 1 96.44 318 HIS A C 1
ATOM 2634 O O . HIS A 1 318 ? 3.719 4.895 9.156 1 96.44 318 HIS A O 1
ATOM 2640 N N . TRP A 1 319 ? 5.566 6.152 9.375 1 96.56 319 TRP A N 1
ATOM 2641 C CA . TRP A 1 319 ? 5.012 6.988 10.438 1 96.56 319 TRP A CA 1
ATOM 2642 C C . TRP A 1 319 ? 3.766 7.723 9.953 1 96.56 319 TRP A C 1
ATOM 2644 O O . TRP A 1 319 ? 2.854 7.996 10.734 1 96.56 319 TRP A O 1
ATOM 2654 N N . GLU A 1 320 ? 3.705 8.039 8.617 1 96.5 320 GLU A N 1
ATOM 2655 C CA . GLU A 1 320 ? 2.602 8.805 8.039 1 96.5 320 GLU A CA 1
ATOM 2656 C C . GLU A 1 320 ? 1.307 7.992 8.062 1 96.5 320 GLU A C 1
ATOM 2658 O O . GLU A 1 320 ? 0.214 8.562 8.125 1 96.5 320 GLU A O 1
ATOM 2663 N N . ILE A 1 321 ? 1.455 6.684 8.062 1 97.69 321 ILE A N 1
ATOM 2664 C CA . ILE A 1 321 ? 0.267 5.84 8.008 1 97.69 321 ILE A CA 1
ATOM 2665 C C . ILE A 1 321 ? -0.21 5.535 9.43 1 97.69 321 ILE A C 1
ATOM 2667 O O . ILE A 1 321 ? -1.405 5.621 9.719 1 97.69 321 ILE A O 1
ATOM 2671 N N . TRP A 1 322 ? 0.764 5.188 10.297 1 97.56 322 TRP A N 1
ATOM 2672 C CA . TRP A 1 322 ? 0.279 4.773 11.609 1 97.56 322 TRP A CA 1
ATOM 2673 C C . TRP A 1 322 ? -0.281 5.961 12.383 1 97.56 322 TRP A C 1
ATOM 2675 O O . TRP A 1 322 ? -1.118 5.793 13.273 1 97.56 322 TRP A O 1
ATOM 2685 N N . VAL A 1 323 ? 0.079 7.219 12.094 1 98.5 323 VAL A N 1
ATOM 2686 C CA . VAL A 1 323 ? -0.571 8.359 12.742 1 98.5 323 VAL A CA 1
ATOM 2687 C C . VAL A 1 323 ? -1.998 8.5 12.219 1 98.5 323 VAL A C 1
ATOM 2689 O O . VAL A 1 323 ? -2.9 8.891 12.961 1 98.5 323 VAL A O 1
ATOM 2692 N N . TYR A 1 324 ? -2.26 8.219 10.922 1 98.38 324 TYR A N 1
ATOM 2693 C CA . TYR A 1 324 ? -3.615 8.164 10.391 1 98.38 324 TYR A CA 1
ATOM 2694 C C . TYR A 1 324 ? -4.465 7.16 11.156 1 98.38 324 TYR A C 1
ATOM 2696 O O . TYR A 1 324 ? -5.605 7.453 11.523 1 98.38 324 TYR A O 1
ATOM 2704 N N . ILE A 1 325 ? -3.854 6.035 11.398 1 98.81 325 ILE A N 1
ATOM 2705 C CA . ILE A 1 325 ? -4.559 4.965 12.094 1 98.81 325 ILE A CA 1
ATOM 2706 C C . ILE A 1 325 ? -4.793 5.359 13.547 1 98.81 325 ILE A C 1
ATOM 2708 O O . ILE A 1 325 ? -5.84 5.047 14.125 1 98.81 325 ILE A O 1
ATOM 2712 N N . ILE A 1 326 ? -3.824 6.043 14.156 1 98.81 326 ILE A N 1
ATOM 2713 C CA . ILE A 1 326 ? -4.008 6.535 15.523 1 98.81 326 ILE A CA 1
ATOM 2714 C C . ILE A 1 326 ? -5.23 7.445 15.578 1 98.81 326 ILE A C 1
ATOM 2716 O O . ILE A 1 326 ? -6.004 7.391 16.547 1 98.81 326 ILE A O 1
ATOM 2720 N N . GLY A 1 327 ? -5.375 8.32 14.562 1 98.75 327 GLY A N 1
ATOM 2721 C CA . GLY A 1 327 ? -6.594 9.109 14.492 1 98.75 327 GLY A CA 1
ATOM 2722 C C . GLY A 1 327 ? -7.855 8.266 14.531 1 98.75 327 GLY A C 1
ATOM 2723 O O . GLY A 1 327 ? -8.82 8.609 15.219 1 98.75 327 GLY A O 1
ATOM 2724 N N . ALA A 1 328 ? -7.855 7.176 13.859 1 98.75 328 ALA A N 1
ATOM 2725 C CA . ALA A 1 328 ? -8.992 6.258 13.836 1 98.75 328 ALA A CA 1
ATOM 2726 C C . ALA A 1 328 ? -9.172 5.574 15.188 1 98.75 328 ALA A C 1
ATOM 2728 O O . ALA A 1 328 ? -10.297 5.352 15.633 1 98.75 328 ALA A O 1
ATOM 2729 N N . VAL A 1 329 ? -8.062 5.18 15.812 1 98.75 329 VAL A N 1
ATOM 2730 C CA . VAL A 1 329 ? -8.109 4.586 17.141 1 98.75 329 VAL A CA 1
ATOM 2731 C C . VAL A 1 329 ? -8.797 5.543 18.125 1 98.75 329 VAL A C 1
ATOM 2733 O O . VAL A 1 329 ? -9.664 5.133 18.891 1 98.75 329 VAL A O 1
ATOM 2736 N N . VAL A 1 330 ? -8.445 6.805 18.016 1 98.62 330 VAL A N 1
ATOM 2737 C CA . VAL A 1 330 ? -9.023 7.82 18.891 1 98.62 330 VAL A CA 1
ATOM 2738 C C . VAL A 1 330 ? -10.523 7.949 18.609 1 98.62 330 VAL A C 1
ATOM 2740 O O . VAL A 1 330 ? -11.32 8.07 19.531 1 98.62 330 VAL A O 1
ATOM 2743 N N . ALA A 1 331 ? -10.867 7.926 17.359 1 98.31 331 ALA A N 1
ATOM 2744 C CA . ALA A 1 331 ? -12.281 8 17 1 98.31 331 ALA A CA 1
ATOM 2745 C C . ALA A 1 331 ? -13.062 6.844 17.625 1 98.31 331 ALA A C 1
ATOM 2747 O O . ALA A 1 331 ? -14.156 7.043 18.156 1 98.31 331 ALA A O 1
ATOM 2748 N N . GLN A 1 332 ? -12.516 5.656 17.547 1 98.06 332 GLN A N 1
ATOM 2749 C CA . GLN A 1 332 ? -13.18 4.48 18.109 1 98.06 332 GLN A CA 1
ATOM 2750 C C . GLN A 1 332 ? -13.297 4.586 19.625 1 98.06 332 GLN A C 1
ATOM 2752 O O . GLN A 1 332 ? -14.344 4.266 20.188 1 98.06 332 GLN A O 1
ATOM 2757 N N . ILE A 1 333 ? -12.266 5.008 20.266 1 97.81 333 ILE A N 1
ATOM 2758 C CA . ILE A 1 333 ? -12.273 5.172 21.719 1 97.81 333 ILE A CA 1
ATOM 2759 C C . ILE A 1 333 ? -13.297 6.234 22.109 1 97.81 333 ILE A C 1
ATOM 2761 O O . ILE A 1 333 ? -14.039 6.062 23.078 1 97.81 333 ILE A O 1
ATOM 2765 N N . ASP A 1 334 ? -13.289 7.332 21.375 1 95.94 334 ASP A N 1
ATOM 2766 C CA . ASP A 1 334 ? -14.234 8.414 21.625 1 95.94 334 ASP A CA 1
ATOM 2767 C C . ASP A 1 334 ? -15.672 7.902 21.578 1 95.94 334 ASP A C 1
ATOM 2769 O O . ASP A 1 334 ? -16.469 8.188 22.484 1 95.94 334 ASP A O 1
ATOM 2773 N N . LEU A 1 335 ? -16.016 7.121 20.641 1 95.44 335 LEU A N 1
ATOM 2774 C CA . LEU A 1 335 ? -17.359 6.582 20.5 1 95.44 335 LEU A CA 1
ATOM 2775 C C . LEU A 1 335 ? -17.672 5.594 21.609 1 95.44 335 LEU A C 1
ATOM 2777 O O . LEU A 1 335 ? -18.781 5.578 22.141 1 95.44 335 LEU A O 1
ATOM 2781 N N . LEU A 1 336 ? -16.719 4.773 21.969 1 95.31 336 LEU A N 1
ATOM 2782 C CA . LEU A 1 336 ? -16.906 3.809 23.047 1 95.31 336 LEU A CA 1
ATOM 2783 C C . LEU A 1 336 ? -17.156 4.516 24.375 1 95.31 336 LEU A C 1
ATOM 2785 O O . LEU A 1 336 ? -18.031 4.113 25.141 1 95.31 336 LEU A O 1
ATOM 2789 N N . LEU A 1 337 ? -16.406 5.547 24.609 1 93.12 337 LEU A N 1
ATOM 2790 C CA . LEU A 1 337 ? -16.562 6.297 25.844 1 93.12 337 LEU A CA 1
ATOM 2791 C C . LEU A 1 337 ? -17.891 7.043 25.875 1 93.12 337 LEU A C 1
ATOM 2793 O O . LEU A 1 337 ? -18.531 7.148 26.922 1 93.12 337 LEU A O 1
ATOM 2797 N N . THR A 1 338 ? -18.312 7.566 24.75 1 91.25 338 THR A N 1
ATOM 2798 C CA . THR A 1 338 ? -19.609 8.242 24.656 1 91.25 338 THR A CA 1
ATOM 2799 C C . THR A 1 338 ? -20.75 7.273 24.922 1 91.25 338 THR A C 1
ATOM 2801 O O . THR A 1 338 ? -21.719 7.613 25.609 1 91.25 338 THR A O 1
ATOM 2804 N N . GLU A 1 339 ? -20.672 6.156 24.422 1 90.06 339 GLU A N 1
ATOM 2805 C CA . GLU A 1 339 ? -21.703 5.133 24.641 1 90.06 339 GLU A CA 1
ATOM 2806 C C . GLU A 1 339 ? -21.75 4.715 26.109 1 90.06 339 GLU A C 1
ATOM 2808 O O . GLU A 1 339 ? -22.828 4.516 26.672 1 90.06 339 GLU A O 1
ATOM 2813 N N . ARG A 1 340 ? -20.672 4.57 26.703 1 88.31 340 ARG A N 1
ATOM 2814 C CA . ARG A 1 340 ? -20.625 4.199 28.109 1 88.31 340 ARG A CA 1
ATOM 2815 C C . ARG A 1 340 ? -21.234 5.281 29 1 88.31 340 ARG A C 1
ATOM 2817 O O . ARG A 1 340 ? -21.922 4.973 29.969 1 88.31 340 ARG A O 1
ATOM 2824 N N . GLU A 1 341 ? -20.984 6.484 28.672 1 85.81 341 GLU A N 1
ATOM 2825 C CA . GLU A 1 341 ? -21.547 7.605 29.406 1 85.81 341 GLU A CA 1
ATOM 2826 C C . GLU A 1 341 ? -23.062 7.66 29.25 1 85.81 341 GLU A C 1
ATOM 2828 O O . GLU A 1 341 ? -23.781 7.934 30.219 1 85.81 341 GLU A O 1
ATOM 2833 N N . GLN A 1 342 ? -23.5 7.379 28.109 1 85 342 GLN A N 1
ATOM 2834 C CA . GLN A 1 342 ? -24.938 7.367 27.859 1 85 342 GLN A CA 1
ATOM 2835 C C . GLN A 1 342 ? -25.609 6.215 28.594 1 85 342 GLN A C 1
ATOM 2837 O O . GLN A 1 342 ? -26.719 6.371 29.141 1 85 342 GLN A O 1
ATOM 2842 N N . GLU A 1 343 ? -25 5.168 28.641 1 82.12 343 GLU A N 1
ATOM 2843 C CA . GLU A 1 343 ? -25.531 4.016 29.375 1 82.12 343 GLU A CA 1
ATOM 2844 C C . GLU A 1 343 ? -25.578 4.285 30.875 1 82.12 343 GLU A C 1
ATOM 2846 O O . GLU A 1 343 ? -26.547 3.904 31.547 1 82.12 343 GLU A O 1
ATOM 2851 N N . LYS A 1 344 ? -24.641 4.918 31.406 1 74.06 344 LYS A N 1
ATOM 2852 C CA . LYS A 1 344 ? -24.594 5.266 32.812 1 74.06 344 LYS A CA 1
ATOM 2853 C C . LYS A 1 344 ? -25.688 6.277 33.188 1 74.06 344 LYS A C 1
ATOM 2855 O O . LYS A 1 344 ? -26.312 6.195 34.25 1 74.06 344 LYS A O 1
ATOM 2860 N N . LYS A 1 345 ? -26 7.156 32.312 1 71.88 345 LYS A N 1
ATOM 2861 C CA . LYS A 1 345 ? -27.047 8.148 32.531 1 71.88 345 LYS A CA 1
ATOM 2862 C C . LYS A 1 345 ? -28.422 7.504 32.5 1 71.88 345 LYS A C 1
ATOM 2864 O O . LYS A 1 345 ? -29.297 7.883 33.281 1 71.88 345 LYS A O 1
ATOM 2869 N N . LEU A 1 346 ? -28.531 6.586 31.641 1 71.31 346 LEU A N 1
ATOM 2870 C CA . LEU A 1 346 ? -29.812 5.883 31.547 1 71.31 346 LEU A CA 1
ATOM 2871 C C . LEU A 1 346 ? -30.031 5 32.781 1 71.31 346 LEU A C 1
ATOM 2873 O O . LEU A 1 346 ? -31.172 4.844 33.25 1 71.31 346 LEU A O 1
ATOM 2877 N N . THR A 1 347 ? -28.984 4.445 33.25 1 65.12 347 THR A N 1
ATOM 2878 C CA . THR A 1 347 ? -29.109 3.596 34.438 1 65.12 347 THR A CA 1
ATOM 2879 C C . THR A 1 347 ? -29.344 4.438 35.688 1 65.12 347 THR A C 1
ATOM 2881 O O . THR A 1 347 ? -29.953 3.977 36.656 1 65.12 347 THR A O 1
ATOM 2884 N N . LEU A 1 348 ? -28.875 5.633 35.688 1 55.16 348 LEU A N 1
ATOM 2885 C CA . LEU A 1 348 ? -29.062 6.496 36.844 1 55.16 348 LEU A CA 1
ATOM 2886 C C . LEU A 1 348 ? -30.453 7.145 36.812 1 55.16 348 LEU A C 1
ATOM 2888 O O . LEU A 1 348 ? -30.906 7.699 37.812 1 55.16 348 LEU A O 1
ATOM 2892 N N . VAL A 1 349 ? -31.125 7.234 35.688 1 50.69 349 VAL A N 1
ATOM 2893 C CA . VAL A 1 349 ? -32.5 7.734 35.719 1 50.69 349 VAL A CA 1
ATOM 2894 C C . VAL A 1 349 ? -33.406 6.703 36.344 1 50.69 349 VAL A C 1
ATOM 2896 O O . VAL A 1 349 ? -33.562 5.582 35.875 1 50.69 349 VAL A O 1
ATOM 2899 N N . PRO A 1 350 ? -33.781 6.828 37.594 1 45.66 350 PRO A N 1
ATOM 2900 C CA . PRO A 1 350 ? -34.781 5.961 38.281 1 45.66 350 PRO A CA 1
ATOM 2901 C C . PRO A 1 350 ? -36.031 5.77 37.438 1 45.66 350 PRO A C 1
ATOM 2903 O O . PRO A 1 350 ? -36.5 6.703 36.781 1 45.66 350 PRO A O 1
ATOM 2906 N N . ASP A 1 351 ? -36.312 4.652 36.875 1 40.84 351 ASP A N 1
ATOM 2907 C CA . ASP A 1 351 ? -37.656 4.352 36.344 1 40.84 351 ASP A CA 1
ATOM 2908 C C . ASP A 1 351 ? -38.75 4.895 37.281 1 40.84 351 ASP A C 1
ATOM 2910 O O . ASP A 1 351 ? -38.875 4.434 38.406 1 40.84 351 ASP A O 1
ATOM 2914 N N . ARG A 1 352 ? -39.094 6.07 37.344 1 40.25 352 ARG A N 1
ATOM 2915 C CA . ARG A 1 352 ? -40.344 6.43 37.969 1 40.25 352 ARG A CA 1
ATOM 2916 C C . ARG A 1 352 ? -41.5 5.598 37.375 1 40.25 352 ARG A C 1
ATOM 2918 O O . ARG A 1 352 ? -42.188 6.047 36.469 1 40.25 352 ARG A O 1
ATOM 2925 N N . LEU A 1 353 ? -41.281 4.297 36.906 1 39.16 353 LEU A N 1
ATOM 2926 C CA . LEU A 1 353 ? -42.5 3.525 36.625 1 39.16 353 LEU A CA 1
ATOM 2927 C C . LEU A 1 353 ? -43.406 3.523 37.844 1 39.16 353 LEU A C 1
ATOM 2929 O O . LEU A 1 353 ? -42.969 3.527 38.969 1 39.16 353 LEU A O 1
ATOM 2933 N N . PRO A 1 354 ? -44.656 3.936 37.688 1 41.38 354 PRO A N 1
ATOM 2934 C CA . PRO A 1 354 ? -45.656 3.863 38.75 1 41.38 354 PRO A CA 1
ATOM 2935 C C . PRO A 1 354 ? -45.594 2.551 39.531 1 41.38 354 PRO A C 1
ATOM 2937 O O . PRO A 1 354 ? -45.125 1.541 39 1 41.38 354 PRO A O 1
ATOM 2940 N N . PRO A 1 355 ? -45.812 2.557 40.875 1 37.41 355 PRO A N 1
ATOM 2941 C CA . PRO A 1 355 ? -45.781 1.429 41.812 1 37.41 355 PRO A CA 1
ATOM 2942 C C . PRO A 1 355 ? -46.562 0.218 41.312 1 37.41 355 PRO A C 1
ATOM 2944 O O . PRO A 1 355 ? -47.781 0.283 41.188 1 37.41 355 PRO A O 1
ATOM 2947 N N . SER A 1 356 ? -46.25 -0.478 40.219 1 37.41 356 SER A N 1
ATOM 2948 C CA . SER A 1 356 ? -47.062 -1.674 40 1 37.41 356 SER A CA 1
ATOM 2949 C C . SER A 1 356 ? -47.094 -2.529 41.281 1 37.41 356 SER A C 1
ATOM 2951 O O . SER A 1 356 ? -46.188 -2.459 42.094 1 37.41 356 SER A O 1
ATOM 2953 N N . PRO A 1 357 ? -48.25 -3.166 41.625 1 40.75 357 PRO A N 1
ATOM 2954 C CA . PRO A 1 357 ? -48.469 -3.92 42.844 1 40.75 357 PRO A CA 1
ATOM 2955 C C . PRO A 1 357 ? -47.281 -4.82 43.219 1 40.75 357 PRO A C 1
ATOM 2957 O O . PRO A 1 357 ? -46.5 -5.199 42.312 1 40.75 357 PRO A O 1
ATOM 2960 N N . PRO A 1 358 ? -47 -5 44.531 1 35.03 358 PRO A N 1
ATOM 2961 C CA . PRO A 1 358 ? -45.875 -5.641 45.219 1 35.03 358 PRO A CA 1
ATOM 2962 C C . PRO A 1 358 ? -45.531 -7.02 44.656 1 35.03 358 PRO A C 1
ATOM 2964 O O . PRO A 1 358 ? -46.281 -7.973 44.875 1 35.03 358 PRO A O 1
ATOM 2967 N N . HIS A 1 359 ? -45.594 -7.324 43.312 1 34.34 359 HIS A N 1
ATOM 2968 C CA . HIS A 1 359 ? -45.25 -8.734 43.156 1 34.34 359 HIS A CA 1
ATOM 2969 C C . HIS A 1 359 ? -43.938 -9.07 43.844 1 34.34 359 HIS A C 1
ATOM 2971 O O . HIS A 1 359 ? -43.156 -8.172 44.156 1 34.34 359 HIS A O 1
ATOM 2977 N N . SER A 1 360 ? -43.656 -10.414 44.094 1 36.75 360 SER A N 1
ATOM 2978 C CA . SER A 1 360 ? -42.562 -10.984 44.906 1 36.75 360 SER A CA 1
ATOM 2979 C C . SER A 1 360 ? -41.219 -10.359 44.562 1 36.75 360 SER A C 1
ATOM 2981 O O . SER A 1 360 ? -40.938 -10.102 43.375 1 36.75 360 SER A O 1
ATOM 2983 N N . PRO A 1 361 ? -40.562 -9.758 45.562 1 33.84 361 PRO A N 1
ATOM 2984 C CA . PRO A 1 361 ? -39.312 -9.031 45.469 1 33.84 361 PRO A CA 1
ATOM 2985 C C . PRO A 1 361 ? -38.25 -9.805 44.656 1 33.84 361 PRO A C 1
ATOM 2987 O O . PRO A 1 361 ? -37.844 -10.906 45.062 1 33.84 361 PRO A O 1
ATOM 2990 N N . LYS A 1 362 ? -38.406 -9.984 43.406 1 35 362 LYS A N 1
ATOM 2991 C CA . LYS A 1 362 ? -37.219 -10.594 42.812 1 35 362 LYS A CA 1
ATOM 2992 C C . LYS A 1 362 ? -35.938 -9.93 43.344 1 35 362 LYS A C 1
ATOM 2994 O O . LYS A 1 362 ? -35.906 -8.711 43.469 1 35 362 LYS A O 1
ATOM 2999 N N . PRO A 1 363 ? -35.062 -10.773 44 1 35.25 363 PRO A N 1
ATOM 3000 C CA . PRO A 1 363 ? -33.812 -10.211 44.562 1 35.25 363 PRO A CA 1
ATOM 3001 C C . PRO A 1 363 ? -33.125 -9.266 43.594 1 35.25 363 PRO A C 1
ATOM 3003 O O . PRO A 1 363 ? -33.062 -9.531 42.406 1 35.25 363 PRO A O 1
ATOM 3006 N N . ASP A 1 364 ? -33.312 -7.988 43.781 1 34.81 364 ASP A N 1
ATOM 3007 C CA . ASP A 1 364 ? -32.562 -6.926 43.125 1 34.81 364 ASP A CA 1
ATOM 3008 C C . ASP A 1 364 ? -31.094 -7.289 42.969 1 34.81 364 ASP A C 1
ATOM 3010 O O . ASP A 1 364 ? -30.359 -7.332 43.938 1 34.81 364 ASP A O 1
ATOM 3014 N N . TYR A 1 365 ? -30.797 -8.367 42.25 1 33.31 365 TYR A N 1
ATOM 3015 C CA . TYR A 1 365 ? -29.375 -8.547 42 1 33.31 365 TYR A CA 1
ATOM 3016 C C . TYR A 1 365 ? -28.734 -7.254 41.531 1 33.31 365 TYR A C 1
ATOM 3018 O O . TYR A 1 365 ? -29 -6.789 40.406 1 33.31 365 TYR A O 1
ATOM 3026 N N . LYS A 1 366 ? -28.547 -6.348 42.406 1 39.53 366 LYS A N 1
ATOM 3027 C CA . LYS A 1 366 ? -27.641 -5.258 42.094 1 39.53 366 LYS A CA 1
ATOM 3028 C C . LYS A 1 366 ? -26.344 -5.789 41.5 1 39.53 366 LYS A C 1
ATOM 3030 O O . LYS A 1 366 ? -25.656 -6.613 42.094 1 39.53 366 LYS A O 1
ATOM 3035 N N . PRO A 1 367 ? -26.156 -5.789 40.25 1 39.97 367 PRO A N 1
ATOM 3036 C CA . PRO A 1 367 ? -24.844 -6.277 39.781 1 39.97 367 PRO A CA 1
ATOM 3037 C C . PRO A 1 367 ? -23.688 -5.742 40.625 1 39.97 367 PRO A C 1
ATOM 3039 O O . PRO A 1 367 ? -23.812 -4.676 41.25 1 39.97 367 PRO A O 1
ATOM 3042 N N . PRO A 1 368 ? -22.812 -6.57 41.188 1 40.56 368 PRO A N 1
ATOM 3043 C CA . PRO A 1 368 ? -21.688 -6.098 41.969 1 40.56 368 PRO A CA 1
ATOM 3044 C C . PRO A 1 368 ? -21.016 -4.848 41.406 1 40.56 368 PRO A C 1
ATOM 3046 O O . PRO A 1 368 ? -21.078 -4.617 40.188 1 40.56 368 PRO A O 1
ATOM 3049 N N . PRO A 1 369 ? -20.859 -3.809 42.25 1 38.41 369 PRO A N 1
ATOM 3050 C CA . PRO A 1 369 ? -20.188 -2.619 41.719 1 38.41 369 PRO A CA 1
ATOM 3051 C C . PRO A 1 369 ? -18.984 -2.961 40.844 1 38.41 369 PRO A C 1
ATOM 3053 O O . PRO A 1 369 ? -18.297 -3.961 41.094 1 38.41 369 PRO A O 1
ATOM 3056 N N . THR A 1 370 ? -19.078 -2.9 39.625 1 38.41 370 THR A N 1
ATOM 3057 C CA . THR A 1 370 ? -17.906 -3.062 38.75 1 38.41 370 THR A CA 1
ATOM 3058 C C . THR A 1 370 ? -16.781 -2.125 39.188 1 38.41 370 THR A C 1
ATOM 3060 O O . THR A 1 370 ? -17.031 -1.131 39.875 1 38.41 370 THR A O 1
ATOM 3063 N N . TRP A 1 371 ? -15.531 -2.525 39.062 1 38.81 371 TRP A N 1
ATOM 3064 C CA . TRP A 1 371 ? -14.352 -1.744 39.438 1 38.81 371 TRP A CA 1
ATOM 3065 C C . TRP A 1 371 ? -14.555 -0.269 39.094 1 38.81 371 TRP A C 1
ATOM 3067 O O . TRP A 1 371 ? -14.07 0.606 39.812 1 38.81 371 TRP A O 1
ATOM 3077 N N . SER A 1 372 ? -15.312 -0.022 38.094 1 44.69 372 SER A N 1
ATOM 3078 C CA . SER A 1 372 ? -15.555 1.368 37.719 1 44.69 372 SER A CA 1
ATOM 3079 C C . SER A 1 372 ? -16.328 2.105 38.812 1 44.69 372 SER A C 1
ATOM 3081 O O . SER A 1 372 ? -16.328 3.338 38.844 1 44.69 372 SER A O 1
ATOM 3083 N N . ASP A 1 373 ? -17.109 1.35 39.5 1 43.5 373 ASP A N 1
ATOM 3084 C CA . ASP A 1 373 ? -17.906 1.976 40.562 1 43.5 373 ASP A CA 1
ATOM 3085 C C . ASP A 1 373 ? -17.016 2.492 41.688 1 43.5 373 ASP A C 1
ATOM 3087 O O . ASP A 1 373 ? -17.422 3.357 42.469 1 43.5 373 ASP A O 1
ATOM 3091 N N . TYR A 1 374 ? -16.031 1.71 42 1 39.41 374 TYR A N 1
ATOM 3092 C CA . TYR A 1 374 ? -15.148 2.09 43.094 1 39.41 374 TYR A CA 1
ATOM 3093 C C . TYR A 1 374 ? -14.242 3.246 42.688 1 39.41 374 TYR A C 1
ATOM 3095 O O . TYR A 1 374 ? -13.547 3.828 43.531 1 39.41 374 TYR A O 1
ATOM 3103 N N . VAL A 1 375 ? -13.789 3.283 41.406 1 40 375 VAL A N 1
ATOM 3104 C CA . VAL A 1 375 ? -12.969 4.445 41.062 1 40 375 VAL A CA 1
ATOM 3105 C C . VAL A 1 375 ? -13.82 5.711 41.125 1 40 375 VAL A C 1
ATOM 3107 O O . VAL A 1 375 ? -14.75 5.883 40.344 1 40 375 VAL A O 1
ATOM 3110 N N . SER A 1 376 ? -14.039 6.18 42.25 1 43.62 376 SER A N 1
ATOM 3111 C CA . SER A 1 376 ? -14.68 7.473 42.469 1 43.62 376 SER A CA 1
ATOM 3112 C C . SER A 1 376 ? -14.266 8.484 41.406 1 43.62 376 SER A C 1
ATOM 3114 O O . SER A 1 376 ? -13.102 8.523 41 1 43.62 376 SER A O 1
ATOM 3116 N N . THR A 1 377 ? -15.164 8.828 40.531 1 50 377 THR A N 1
ATOM 3117 C CA . THR A 1 377 ? -14.906 9.961 39.656 1 50 377 THR A CA 1
ATOM 3118 C C . THR A 1 377 ? -14.117 11.047 40.375 1 50 377 THR A C 1
ATOM 3120 O O . THR A 1 377 ? -14.508 11.484 41.469 1 50 377 THR A O 1
ATOM 3123 N N . PRO A 1 378 ? -12.805 11 40.312 1 55.41 378 PRO A N 1
ATOM 3124 C CA . PRO A 1 378 ? -12.109 12.117 40.969 1 55.41 378 PRO A CA 1
ATOM 3125 C C . PRO A 1 378 ? -12.953 13.391 41 1 55.41 378 PRO A C 1
ATOM 3127 O O . PRO A 1 378 ? -13.82 13.586 40.156 1 55.41 378 PRO A O 1
ATOM 3130 N N . PRO A 1 379 ? -12.898 14.117 42.125 1 61.91 379 PRO A N 1
ATOM 3131 C CA . PRO A 1 379 ? -13.594 15.406 42.188 1 61.91 379 PRO A CA 1
ATOM 3132 C C . PRO A 1 379 ? -13.336 16.25 40.938 1 61.91 379 PRO A C 1
ATOM 3134 O O . PRO A 1 379 ? -12.359 16.016 40.219 1 61.91 379 PRO A O 1
ATOM 3137 N N . LYS A 1 380 ? -14.352 16.953 40.469 1 71.69 380 LYS A N 1
ATOM 3138 C CA . LYS A 1 380 ? -14.336 17.812 39.312 1 71.69 380 LYS A CA 1
ATOM 3139 C C . LYS A 1 380 ? -12.984 18.516 39.156 1 71.69 380 LYS A C 1
ATOM 3141 O O . LYS A 1 380 ? -12.453 18.625 38.062 1 71.69 380 LYS A O 1
ATOM 3146 N N . ALA A 1 381 ? -12.398 18.859 40.375 1 76.19 381 ALA A N 1
ATOM 3147 C CA . ALA A 1 381 ? -11.117 19.547 40.344 1 76.19 381 ALA A CA 1
ATOM 3148 C C . ALA A 1 381 ? -9.992 18.609 39.906 1 76.19 381 ALA A C 1
ATOM 3150 O O . ALA A 1 381 ? -9.086 19.016 39.188 1 76.19 381 ALA A O 1
ATOM 3151 N N . GLY A 1 382 ? -10.055 17.438 40.406 1 78.88 382 GLY A N 1
ATOM 3152 C CA . GLY A 1 382 ? -9.055 16.453 40.031 1 78.88 382 GLY A CA 1
ATOM 3153 C C . GLY A 1 382 ? -9.086 16.094 38.562 1 78.88 382 GLY A C 1
ATOM 3154 O O . GLY A 1 382 ? -8.047 15.938 37.938 1 78.88 382 GLY A O 1
ATOM 3155 N N . LEU A 1 383 ? -10.258 16.062 38.062 1 82.5 383 LEU A N 1
ATOM 3156 C CA . LEU A 1 383 ? -10.422 15.758 36.656 1 82.5 383 LEU A CA 1
ATOM 3157 C C . LEU A 1 383 ? -9.906 16.891 35.781 1 82.5 383 LEU A C 1
ATOM 3159 O O . LEU A 1 383 ? -9.312 16.656 34.75 1 82.5 383 LEU A O 1
ATOM 3163 N N . ARG A 1 384 ? -10.133 18.062 36.281 1 85.25 384 ARG A N 1
ATOM 3164 C CA . ARG A 1 384 ? -9.617 19.234 35.594 1 85.25 384 ARG A CA 1
ATOM 3165 C C . ARG A 1 384 ? -8.094 19.234 35.562 1 85.25 384 ARG A C 1
ATOM 3167 O O . ARG A 1 384 ? -7.48 19.531 34.531 1 85.25 384 ARG A O 1
ATOM 3174 N N . ALA A 1 385 ? -7.539 18.938 36.719 1 90.56 385 ALA A N 1
ATOM 3175 C CA . ALA A 1 385 ? -6.082 18.875 36.781 1 90.56 385 ALA A CA 1
ATOM 3176 C C . ALA A 1 385 ? -5.52 17.812 35.875 1 90.56 385 ALA A C 1
ATOM 3178 O O . ALA A 1 385 ? -4.488 18 35.219 1 90.56 385 ALA A O 1
ATOM 3179 N N . LEU A 1 386 ? -6.18 16.766 35.812 1 90.88 386 LEU A N 1
ATOM 3180 C CA . LEU A 1 386 ? -5.746 15.68 34.938 1 90.88 386 LEU A CA 1
ATOM 3181 C C . LEU A 1 386 ? -5.832 16.078 33.469 1 90.88 386 LEU A C 1
ATOM 3183 O O . LEU A 1 386 ? -4.973 15.703 32.688 1 90.88 386 LEU A O 1
ATOM 3187 N N . ARG A 1 387 ? -6.766 16.781 33.188 1 91.69 387 ARG A N 1
ATOM 3188 C CA . ARG A 1 387 ? -6.918 17.234 31.812 1 91.69 387 ARG A CA 1
ATOM 3189 C C . ARG A 1 387 ? -5.816 18.219 31.438 1 91.69 387 ARG A C 1
ATOM 3191 O O . ARG A 1 387 ? -5.258 18.141 30.328 1 91.69 387 ARG A O 1
ATOM 3198 N N . VAL A 1 388 ? -5.566 19.094 32.344 1 92.5 388 VAL A N 1
ATOM 3199 C CA . VAL A 1 388 ? -4.504 20.062 32.094 1 92.5 388 VAL A CA 1
ATOM 3200 C C . VAL A 1 388 ? -3.17 19.344 31.938 1 92.5 388 VAL A C 1
ATOM 3202 O O . VAL A 1 388 ? -2.4 19.641 31.016 1 92.5 388 VAL A O 1
ATOM 3205 N N . LEU A 1 389 ? -2.986 18.422 32.812 1 94.94 389 LEU A N 1
ATOM 3206 C CA . LEU A 1 389 ? -1.764 17.625 32.719 1 94.94 389 LEU A CA 1
ATOM 3207 C C . LEU A 1 389 ? -1.717 16.859 31.406 1 94.94 389 LEU A C 1
ATOM 3209 O O . LEU A 1 389 ? -0.647 16.688 30.812 1 94.94 389 LEU A O 1
ATOM 3213 N N . GLY A 1 390 ? -2.861 16.391 30.984 1 96.12 390 GLY A N 1
ATOM 3214 C CA . GLY A 1 390 ? -2.941 15.695 29.703 1 96.12 390 GLY A CA 1
ATOM 3215 C C . GLY A 1 390 ? -2.568 16.562 28.516 1 96.12 390 GLY A C 1
ATOM 3216 O O . GLY A 1 390 ? -1.81 16.141 27.641 1 96.12 390 GLY A O 1
ATOM 3217 N N . PHE A 1 391 ? -3.076 17.734 28.547 1 95.38 391 PHE A N 1
ATOM 3218 C CA . PHE A 1 391 ? -2.748 18.656 27.469 1 95.38 391 PHE A CA 1
ATOM 3219 C C . PHE A 1 391 ? -1.268 19.031 27.5 1 95.38 391 PHE A C 1
ATOM 3221 O O . PHE A 1 391 ? -0.62 19.109 26.453 1 95.38 391 PHE A O 1
ATOM 3228 N N . LEU A 1 392 ? -0.737 19.25 28.703 1 96.44 392 LEU A N 1
ATOM 3229 C CA . LEU A 1 392 ? 0.683 19.562 28.828 1 96.44 392 LEU A CA 1
ATOM 3230 C C . LEU A 1 392 ? 1.539 18.422 28.297 1 96.44 392 LEU A C 1
ATOM 3232 O O . LEU A 1 392 ? 2.533 18.641 27.609 1 96.44 392 LEU A O 1
ATOM 3236 N N . LEU A 1 393 ? 1.126 17.234 28.594 1 97.5 393 LEU A N 1
ATOM 3237 C CA . LEU A 1 393 ? 1.852 16.078 28.109 1 97.5 393 LEU A CA 1
ATOM 3238 C C . LEU A 1 393 ? 1.757 15.977 26.594 1 97.5 393 LEU A C 1
ATOM 3240 O O . LEU A 1 393 ? 2.748 15.672 25.922 1 97.5 393 LEU A O 1
ATOM 3244 N N . ALA A 1 394 ? 0.578 16.188 26.047 1 97.56 394 ALA A N 1
ATOM 3245 C CA . ALA A 1 394 ? 0.391 16.156 24.594 1 97.56 394 ALA A CA 1
ATOM 3246 C C . ALA A 1 394 ? 1.29 17.172 23.906 1 97.56 394 ALA A C 1
ATOM 3248 O O . ALA A 1 394 ? 2.008 16.828 22.953 1 97.56 394 ALA A O 1
ATOM 3249 N N . PHE A 1 395 ? 1.299 18.359 24.438 1 96.94 395 PHE A N 1
ATOM 3250 C CA . PHE A 1 395 ? 2.1 19.422 23.812 1 96.94 395 PHE A CA 1
ATOM 3251 C C . PHE A 1 395 ? 3.586 19.156 24.031 1 96.94 395 PHE A C 1
ATOM 3253 O O . PHE A 1 395 ? 4.41 19.5 23.188 1 96.94 395 PHE A O 1
ATOM 3260 N N . TYR A 1 396 ? 3.887 18.578 25.156 1 97.56 396 TYR A N 1
ATOM 3261 C CA . TYR A 1 396 ? 5.27 18.203 25.422 1 97.56 396 TYR A CA 1
ATOM 3262 C C . TYR A 1 396 ? 5.766 17.188 24.391 1 97.56 396 TYR A C 1
ATOM 3264 O O . TYR A 1 396 ? 6.852 17.359 23.828 1 97.56 396 TYR A O 1
ATOM 3272 N N . LEU A 1 397 ? 5.004 16.219 24.109 1 97.75 397 LEU A N 1
ATOM 3273 C CA . LEU A 1 397 ? 5.371 15.211 23.109 1 97.75 397 LEU A CA 1
ATOM 3274 C C . LEU A 1 397 ? 5.379 15.812 21.719 1 97.75 397 LEU A C 1
ATOM 3276 O O . LEU A 1 397 ? 6.242 15.484 20.891 1 97.75 397 LEU A O 1
ATOM 3280 N N . LEU A 1 398 ? 4.492 16.75 21.469 1 97.75 398 LEU A N 1
ATOM 3281 C CA . LEU A 1 398 ? 4.375 17.375 20.156 1 97.75 398 LEU A CA 1
ATOM 3282 C C . LEU A 1 398 ? 5.527 18.344 19.906 1 97.75 398 LEU A C 1
ATOM 3284 O O . LEU A 1 398 ? 5.863 18.641 18.75 1 97.75 398 LEU A O 1
ATOM 3288 N N . SER A 1 399 ? 6.137 18.859 20.969 1 96.56 399 SER A N 1
ATOM 3289 C CA . SER A 1 399 ? 7.207 19.844 20.844 1 96.56 399 SER A CA 1
ATOM 3290 C C . SER A 1 399 ? 8.57 19.172 20.734 1 96.56 399 SER A C 1
ATOM 3292 O O . SER A 1 399 ? 9.609 19.828 20.844 1 96.56 399 SER A O 1
ATOM 3294 N N . TYR A 1 400 ? 8.555 17.844 20.531 1 97.12 400 TYR A N 1
ATOM 3295 C CA . TYR A 1 400 ? 9.812 17.125 20.375 1 97.12 400 TYR A CA 1
ATOM 3296 C C . TYR A 1 400 ? 10.648 17.734 19.25 1 97.12 400 TYR A C 1
ATOM 3298 O O . TYR A 1 400 ? 10.156 17.891 18.125 1 97.12 400 TYR A O 1
ATOM 3306 N N . PRO A 1 401 ? 11.906 18.047 19.547 1 96.06 401 PRO A N 1
ATOM 3307 C CA . PRO A 1 401 ? 12.727 18.688 18.516 1 96.06 401 PRO A CA 1
ATOM 3308 C C . PRO A 1 401 ? 13.117 17.719 17.391 1 96.06 401 PRO A C 1
ATOM 3310 O O . PRO A 1 401 ? 13.352 16.531 17.641 1 96.06 401 PRO A O 1
ATOM 3313 N N . ILE A 1 402 ? 13.266 18.234 16.203 1 95.56 402 ILE A N 1
ATOM 3314 C CA . ILE A 1 402 ? 13.609 17.438 15.031 1 95.56 402 ILE A CA 1
ATOM 3315 C C . ILE A 1 402 ? 14.961 16.766 15.242 1 95.56 402 ILE A C 1
ATOM 3317 O O . ILE A 1 402 ? 15.117 15.578 14.945 1 95.56 402 ILE A O 1
ATOM 3321 N N . ASP A 1 403 ? 15.93 17.484 15.852 1 95.75 403 ASP A N 1
ATOM 3322 C CA . ASP A 1 403 ? 17.266 16.938 16.062 1 95.75 403 ASP A CA 1
ATOM 3323 C C . ASP A 1 403 ? 17.406 16.375 17.484 1 95.75 403 ASP A C 1
ATOM 3325 O O . ASP A 1 403 ? 18.516 16.188 17.969 1 95.75 403 ASP A O 1
ATOM 3329 N N . GLY A 1 404 ? 16.344 16.172 18.094 1 94.75 404 GLY A N 1
ATOM 3330 C CA . GLY A 1 404 ? 16.344 15.773 19.5 1 94.75 404 GLY A CA 1
ATOM 3331 C C . GLY A 1 404 ? 16.984 14.422 19.734 1 94.75 404 GLY A C 1
ATOM 3332 O O . GLY A 1 404 ? 17.562 14.18 20.797 1 94.75 404 GLY A O 1
ATOM 3333 N N . SER A 1 405 ? 16.844 13.523 18.797 1 93.75 405 SER A N 1
ATOM 3334 C CA . SER A 1 405 ? 17.422 12.195 18.969 1 93.75 405 SER A CA 1
ATOM 3335 C C . SER A 1 405 ? 18.906 12.18 18.641 1 93.75 405 SER A C 1
ATOM 3337 O O . SER A 1 405 ? 19.641 11.297 19.078 1 93.75 405 SER A O 1
ATOM 3339 N N . ARG A 1 406 ? 19.297 13.07 17.891 1 93.19 406 ARG A N 1
ATOM 3340 C CA . ARG A 1 406 ? 20.688 13.125 17.422 1 93.19 406 ARG A CA 1
ATOM 3341 C C . ARG A 1 406 ? 21.547 13.961 18.375 1 93.19 406 ARG A C 1
ATOM 3343 O O . ARG A 1 406 ? 22.672 13.57 18.703 1 93.19 406 ARG A O 1
ATOM 3350 N N . ASP A 1 407 ? 20.984 15.133 18.812 1 93.88 407 ASP A N 1
ATOM 3351 C CA . ASP A 1 407 ? 21.734 16.109 19.594 1 93.88 407 ASP A CA 1
ATOM 3352 C C . ASP A 1 407 ? 21.359 16.016 21.078 1 93.88 407 ASP A C 1
ATOM 3354 O O . ASP A 1 407 ? 20.391 15.352 21.438 1 93.88 407 ASP A O 1
ATOM 3358 N N . TYR A 1 408 ? 22.266 16.688 21.812 1 94.44 408 TYR A N 1
ATOM 3359 C CA . TYR A 1 408 ? 21.953 16.812 23.234 1 94.44 408 TYR A CA 1
ATOM 3360 C C . TYR A 1 408 ? 20.656 17.578 23.453 1 94.44 408 TYR A C 1
ATOM 3362 O O . TYR A 1 408 ? 20.531 18.734 23.031 1 94.44 408 TYR A O 1
ATOM 3370 N N . ALA A 1 409 ? 19.672 16.922 23.969 1 95.38 409 ALA A N 1
ATOM 3371 C CA . ALA A 1 409 ? 18.344 17.5 24.125 1 95.38 409 ALA A CA 1
ATOM 3372 C C . ALA A 1 409 ? 17.859 17.375 25.578 1 95.38 409 ALA A C 1
ATOM 3374 O O . ALA A 1 409 ? 17.078 16.484 25.906 1 95.38 409 ALA A O 1
ATOM 3375 N N . PRO A 1 410 ? 18.281 18.375 26.422 1 94 410 PRO A N 1
ATOM 3376 C CA . PRO A 1 410 ? 17.781 18.328 27.797 1 94 410 PRO A CA 1
ATOM 3377 C C . PRO A 1 410 ? 16.266 18.281 27.875 1 94 410 PRO A C 1
ATOM 3379 O O . PRO A 1 410 ? 15.586 19.031 27.172 1 94 410 PRO A O 1
ATOM 3382 N N . GLY A 1 411 ? 15.695 17.391 28.641 1 92.75 411 GLY A N 1
ATOM 3383 C CA . GLY A 1 411 ? 14.258 17.219 28.781 1 92.75 411 GLY A CA 1
ATOM 3384 C C . GLY A 1 411 ? 13.734 15.969 28.078 1 92.75 411 GLY A C 1
ATOM 3385 O O . GLY A 1 411 ? 12.633 15.508 28.359 1 92.75 411 GLY A O 1
ATOM 3386 N N . TYR A 1 412 ? 14.562 15.562 27.047 1 96.75 412 TYR A N 1
ATOM 3387 C CA . TYR A 1 412 ? 14.102 14.414 26.281 1 96.75 412 TYR A CA 1
ATOM 3388 C C . TYR A 1 412 ? 15.117 13.273 26.344 1 96.75 412 TYR A C 1
ATOM 3390 O O . TYR A 1 412 ? 14.93 12.234 25.703 1 96.75 412 TYR A O 1
ATOM 3398 N N . MET A 1 413 ? 16.156 13.391 27.109 1 96 413 MET A N 1
ATOM 3399 C CA . MET A 1 413 ? 17.25 12.422 27.125 1 96 413 MET A CA 1
ATOM 3400 C C . MET A 1 413 ? 16.75 11.047 27.547 1 96 413 MET A C 1
ATOM 3402 O O . MET A 1 413 ? 17.094 10.039 26.922 1 96 413 MET A O 1
ATOM 3406 N N . THR A 1 414 ? 15.992 11.016 28.562 1 95.56 414 THR A N 1
ATOM 3407 C CA . THR A 1 414 ? 15.469 9.75 29.062 1 95.56 414 THR A CA 1
ATOM 3408 C C . THR A 1 414 ? 14.461 9.164 28.062 1 95.56 414 THR A C 1
ATOM 3410 O O . THR A 1 414 ? 14.469 7.961 27.797 1 95.56 414 THR A O 1
ATOM 3413 N N . LEU A 1 415 ? 13.648 9.969 27.516 1 96.88 415 LEU A N 1
ATOM 3414 C CA . LEU A 1 415 ? 12.641 9.516 26.562 1 96.88 415 LEU A CA 1
ATOM 3415 C C . LEU A 1 415 ? 13.297 8.984 25.281 1 96.88 415 LEU A C 1
ATOM 3417 O O . LEU A 1 415 ? 12.773 8.07 24.656 1 96.88 415 LEU A O 1
ATOM 3421 N N . ASN A 1 416 ? 14.391 9.57 24.922 1 96.94 416 ASN A N 1
ATOM 3422 C CA . ASN A 1 416 ? 15.102 9.164 23.719 1 96.94 416 ASN A CA 1
ATOM 3423 C C . ASN A 1 416 ? 15.531 7.699 23.781 1 96.94 416 ASN A C 1
ATOM 3425 O O . ASN A 1 416 ? 15.703 7.051 22.75 1 96.94 416 ASN A O 1
ATOM 3429 N N . LYS A 1 417 ? 15.633 7.199 24.969 1 96.06 417 LYS A N 1
ATOM 3430 C CA . LYS A 1 417 ? 16.016 5.805 25.141 1 96.06 417 LYS A CA 1
ATOM 3431 C C . LYS A 1 417 ? 14.898 4.859 24.703 1 96.06 417 LYS A C 1
ATOM 3433 O O . LYS A 1 417 ? 15.148 3.686 24.422 1 96.06 417 LYS A O 1
ATOM 3438 N N . LEU A 1 418 ? 13.742 5.363 24.625 1 96.25 418 LEU A N 1
ATOM 3439 C CA . LEU A 1 418 ? 12.586 4.543 24.281 1 96.25 418 LEU A CA 1
ATOM 3440 C C . LEU A 1 418 ? 12.375 4.5 22.766 1 96.25 418 LEU A C 1
ATOM 3442 O O . LEU A 1 418 ? 11.609 3.676 22.266 1 96.25 418 LEU A O 1
ATOM 3446 N N . ILE A 1 419 ? 13.039 5.324 22.031 1 97.12 419 ILE A N 1
ATOM 3447 C CA . ILE A 1 419 ? 12.93 5.312 20.578 1 97.12 419 ILE A CA 1
ATOM 3448 C C . ILE A 1 419 ? 13.758 4.164 20.016 1 97.12 419 ILE A C 1
ATOM 3450 O O . ILE A 1 419 ? 14.961 4.078 20.25 1 97.12 419 ILE A O 1
ATOM 3454 N N . PRO A 1 420 ? 13.125 3.311 19.297 1 96 420 PRO A N 1
ATOM 3455 C CA . PRO A 1 420 ? 13.883 2.193 18.719 1 96 420 PRO A CA 1
ATOM 3456 C C . PRO A 1 420 ? 15.008 2.656 17.797 1 96 420 PRO A C 1
ATOM 3458 O O . PRO A 1 420 ? 14.82 3.598 17.016 1 96 420 PRO A O 1
ATOM 3461 N N . ALA A 1 421 ? 16.094 1.943 17.766 1 94.75 421 ALA A N 1
ATOM 3462 C CA . ALA A 1 421 ? 17.281 2.305 16.984 1 94.75 421 ALA A CA 1
ATOM 3463 C C . ALA A 1 421 ? 17.016 2.146 15.492 1 94.75 421 ALA A C 1
ATOM 3465 O O . ALA A 1 421 ? 17.578 2.887 14.672 1 94.75 421 ALA A O 1
ATOM 3466 N N . TRP A 1 422 ? 16.156 1.256 15.172 1 92.75 422 TRP A N 1
ATOM 3467 C CA . TRP A 1 422 ? 15.93 0.925 13.766 1 92.75 422 TRP A CA 1
ATOM 3468 C C . TRP A 1 422 ? 15.039 1.965 13.094 1 92.75 422 TRP A C 1
ATOM 3470 O O . TRP A 1 422 ? 14.938 2.002 11.867 1 92.75 422 TRP A O 1
ATOM 3480 N N . MET A 1 423 ? 14.406 2.766 13.898 1 95.31 423 MET A N 1
ATOM 3481 C CA . MET A 1 423 ? 13.453 3.719 13.336 1 95.31 423 MET A CA 1
ATOM 3482 C C . MET A 1 423 ? 14.164 4.77 12.492 1 95.31 423 MET A C 1
ATOM 3484 O O . MET A 1 423 ? 15.148 5.363 12.938 1 95.31 423 MET A O 1
ATOM 3488 N N . GLU A 1 424 ? 13.672 4.953 11.281 1 93.81 424 GLU A N 1
ATOM 3489 C CA . GLU A 1 424 ? 14.305 5.891 10.359 1 93.81 424 GLU A CA 1
ATOM 3490 C C . GLU A 1 424 ? 14 7.336 10.742 1 93.81 424 GLU A C 1
ATOM 3492 O O . GLU A 1 424 ? 14.914 8.125 10.969 1 93.81 424 GLU A O 1
ATOM 3497 N N . ARG A 1 425 ? 12.703 7.664 10.867 1 95.12 425 ARG A N 1
ATOM 3498 C CA . ARG A 1 425 ? 12.297 9.008 11.258 1 95.12 425 ARG A CA 1
ATOM 3499 C C . ARG A 1 425 ? 11.977 9.07 12.75 1 95.12 425 ARG A C 1
ATOM 3501 O O . ARG A 1 425 ? 10.812 9.109 13.141 1 95.12 425 ARG A O 1
ATOM 3508 N N . LYS A 1 426 ? 13.016 9.211 13.492 1 96.38 426 LYS A N 1
ATOM 3509 C CA . LYS A 1 426 ? 12.906 9.195 14.953 1 96.38 426 LYS A CA 1
ATOM 3510 C C . LYS A 1 426 ? 12.18 10.438 15.461 1 96.38 426 LYS A C 1
ATOM 3512 O O . LYS A 1 426 ? 11.57 10.406 16.531 1 96.38 426 LYS A O 1
ATOM 3517 N N . ASP A 1 427 ? 12.234 11.516 14.703 1 95.62 427 ASP A N 1
ATOM 3518 C CA . ASP A 1 427 ? 11.625 12.781 15.086 1 95.62 427 ASP A CA 1
ATOM 3519 C C . ASP A 1 427 ? 10.102 12.688 15.07 1 95.62 427 ASP A C 1
ATOM 3521 O O . ASP A 1 427 ? 9.414 13.57 15.578 1 95.62 427 ASP A O 1
ATOM 3525 N N . LYS A 1 428 ? 9.531 11.594 14.539 1 97 428 LYS A N 1
ATOM 3526 C CA . LYS A 1 428 ? 8.086 11.469 14.422 1 97 428 LYS A CA 1
ATOM 3527 C C . LYS A 1 428 ? 7.523 10.555 15.5 1 97 428 LYS A C 1
ATOM 3529 O O . LYS A 1 428 ? 6.305 10.422 15.641 1 97 428 LYS A O 1
ATOM 3534 N N . PHE A 1 429 ? 8.359 9.891 16.312 1 97.75 429 PHE A N 1
ATOM 3535 C CA . PHE A 1 429 ? 7.922 8.906 17.281 1 97.75 429 PHE A CA 1
ATOM 3536 C C . PHE A 1 429 ? 7 9.539 18.312 1 97.75 429 PHE A C 1
ATOM 3538 O O . PHE A 1 429 ? 5.824 9.18 18.422 1 97.75 429 PHE A O 1
ATOM 3545 N N . TYR A 1 430 ? 7.434 10.516 19 1 97.75 430 TYR A N 1
ATOM 3546 C CA . TYR A 1 430 ? 6.676 11.117 20.094 1 97.75 430 TYR A CA 1
ATOM 3547 C C . TYR A 1 430 ? 5.578 12.031 19.547 1 97.75 430 TYR A C 1
ATOM 3549 O O . TYR A 1 430 ? 4.457 12.031 20.062 1 97.75 430 TYR A O 1
ATOM 3557 N N . PRO A 1 431 ? 5.844 12.797 18.484 1 97.94 431 PRO A N 1
ATOM 3558 C CA . PRO A 1 431 ? 4.766 13.633 17.953 1 97.94 431 PRO A CA 1
ATOM 3559 C C . PRO A 1 431 ? 3.561 12.812 17.484 1 97.94 431 PRO A C 1
ATOM 3561 O O . PRO A 1 431 ? 2.418 13.258 17.641 1 97.94 431 PRO A O 1
ATOM 3564 N N . ASN A 1 432 ? 3.783 11.664 16.906 1 98.44 432 ASN A N 1
ATOM 3565 C CA . ASN A 1 432 ? 2.654 10.82 16.531 1 98.44 432 ASN A CA 1
ATOM 3566 C C . ASN A 1 432 ? 1.816 10.43 17.734 1 98.44 432 ASN A C 1
ATOM 3568 O O . ASN A 1 432 ? 0.587 10.508 17.703 1 98.44 432 ASN A O 1
ATOM 3572 N N . ILE A 1 433 ? 2.467 10.062 18.766 1 98.19 433 ILE A N 1
ATOM 3573 C CA . ILE A 1 433 ? 1.778 9.703 20 1 98.19 433 ILE A CA 1
ATOM 3574 C C . ILE A 1 433 ? 1.081 10.93 20.594 1 98.19 433 ILE A C 1
ATOM 3576 O O . ILE A 1 433 ? -0.076 10.852 21 1 98.19 433 ILE A O 1
ATOM 3580 N N . GLY A 1 434 ? 1.821 12.039 20.594 1 98.38 434 GLY A N 1
ATOM 3581 C CA . GLY A 1 434 ? 1.246 13.289 21.062 1 98.38 434 GLY A CA 1
ATOM 3582 C C . GLY A 1 434 ? 0.012 13.711 20.297 1 98.38 434 GLY A C 1
ATOM 3583 O O . GLY A 1 434 ? -0.928 14.266 20.859 1 98.38 434 GLY A O 1
ATOM 3584 N N . THR A 1 435 ? 0.009 13.477 18.984 1 98.56 435 THR A N 1
ATOM 3585 C CA . THR A 1 435 ? -1.145 13.789 18.141 1 98.56 435 THR A CA 1
ATOM 3586 C C . THR A 1 435 ? -2.371 13.008 18.594 1 98.56 435 THR A C 1
ATOM 3588 O O . THR A 1 435 ? -3.463 13.562 18.719 1 98.56 435 THR A O 1
ATOM 3591 N N . GLY A 1 436 ? -2.182 11.695 18.859 1 98.56 436 GLY A N 1
ATOM 3592 C CA . GLY A 1 436 ? -3.279 10.891 19.375 1 98.56 436 GLY A CA 1
ATOM 3593 C C . GLY A 1 436 ? -3.842 11.414 20.688 1 98.56 436 GLY A C 1
ATOM 3594 O O . GLY A 1 436 ? -5.059 11.508 20.844 1 98.56 436 GLY A O 1
ATOM 3595 N N . LEU A 1 437 ? -2.959 11.773 21.562 1 98.31 437 LEU A N 1
ATOM 3596 C CA . LEU A 1 437 ? -3.361 12.273 22.875 1 98.31 437 LEU A CA 1
ATOM 3597 C C . LEU A 1 437 ? -4.105 13.602 22.734 1 98.31 437 LEU A C 1
ATOM 3599 O O . LEU A 1 437 ? -5.137 13.805 23.375 1 98.31 437 LEU A O 1
ATOM 3603 N N . LEU A 1 438 ? -3.576 14.461 21.891 1 98 438 LEU A N 1
ATOM 3604 C CA . LEU A 1 438 ? -4.203 15.758 21.688 1 98 438 LEU A CA 1
ATOM 3605 C C . LEU A 1 438 ? -5.621 15.594 21.141 1 98 438 LEU A C 1
ATOM 3607 O O . LEU A 1 438 ? -6.559 16.219 21.641 1 98 438 LEU A O 1
ATOM 3611 N N . LEU A 1 439 ? -5.785 14.781 20.141 1 98.25 439 LEU A N 1
ATOM 3612 C CA . LEU A 1 439 ? -7.09 14.57 19.516 1 98.25 439 LEU A CA 1
ATOM 3613 C C . LEU A 1 439 ? -8.07 13.977 20.516 1 98.25 439 LEU A C 1
ATOM 3615 O O . LEU A 1 439 ? -9.242 14.367 20.562 1 98.25 439 LEU A O 1
ATOM 3619 N N . LEU A 1 440 ? -7.617 13.023 21.328 1 97.81 440 LEU A N 1
ATOM 3620 C CA . LEU A 1 440 ? -8.484 12.406 22.312 1 97.81 440 LEU A CA 1
ATOM 3621 C C . LEU A 1 440 ? -8.953 13.43 23.344 1 97.81 440 LEU A C 1
ATOM 3623 O O . LEU A 1 440 ? -10.141 13.484 23.672 1 97.81 440 LEU A O 1
ATOM 3627 N N . LEU A 1 441 ? -8.023 14.234 23.844 1 97.12 441 LEU A N 1
ATOM 3628 C CA . LEU A 1 441 ? -8.352 15.25 24.844 1 97.12 441 LEU A CA 1
ATOM 3629 C C . LEU A 1 441 ? -9.312 16.281 24.281 1 97.12 441 LEU A C 1
ATOM 3631 O O . LEU A 1 441 ? -10.242 16.719 24.953 1 97.12 441 LEU A O 1
ATOM 3635 N N . LEU A 1 442 ? -9.086 16.688 23.047 1 97.12 442 LEU A N 1
ATOM 3636 C CA . LEU A 1 442 ? -9.969 17.672 22.406 1 97.12 442 LEU A CA 1
ATOM 3637 C C . LEU A 1 442 ? -11.352 17.062 22.172 1 97.12 442 LEU A C 1
ATOM 3639 O O . LEU A 1 442 ? -12.359 17.75 22.375 1 97.12 442 LEU A O 1
ATOM 3643 N N . ALA A 1 443 ? -11.352 15.828 21.688 1 95.88 443 ALA A N 1
ATOM 3644 C CA . ALA A 1 443 ? -12.625 15.156 21.438 1 95.88 443 ALA A CA 1
ATOM 3645 C C . ALA A 1 443 ? -13.445 15.039 22.719 1 95.88 443 ALA A C 1
ATOM 3647 O O . ALA A 1 443 ? -14.672 15.148 22.688 1 95.88 443 ALA A O 1
ATOM 3648 N N . ARG A 1 444 ? -12.766 14.922 23.859 1 93.75 444 ARG A N 1
ATOM 3649 C CA . ARG A 1 444 ? -13.445 14.695 25.125 1 93.75 444 ARG A CA 1
ATOM 3650 C C . ARG A 1 444 ? -13.656 16 25.875 1 93.75 444 ARG A C 1
ATOM 3652 O O . ARG A 1 444 ? -14.234 16.016 26.969 1 93.75 444 ARG A O 1
ATOM 3659 N N . ALA A 1 445 ? -13.234 17.047 25.312 1 91.81 445 ALA A N 1
ATOM 3660 C CA . ALA A 1 445 ? -13.383 18.359 25.969 1 91.81 445 ALA A CA 1
ATOM 3661 C C . ALA A 1 445 ? -14.812 18.859 25.844 1 91.81 445 ALA A C 1
ATOM 3663 O O . ALA A 1 445 ? -15.461 18.703 24.812 1 91.81 445 ALA A O 1
ATOM 3664 N N . ASP A 1 446 ? -15.266 19.453 26.891 1 87.31 446 ASP A N 1
ATOM 3665 C CA . ASP A 1 446 ? -16.594 20.047 26.891 1 87.31 446 ASP A CA 1
ATOM 3666 C C . ASP A 1 446 ? -16.672 21.25 25.953 1 87.31 446 ASP A C 1
ATOM 3668 O O . ASP A 1 446 ? -15.875 22.188 26.078 1 87.31 446 ASP A O 1
ATOM 3672 N N . PRO A 1 447 ? -17.531 21.234 25.031 1 86.25 447 PRO A N 1
ATOM 3673 C CA . PRO A 1 447 ? -17.609 22.297 24.031 1 86.25 447 PRO A CA 1
ATOM 3674 C C . PRO A 1 447 ? -17.891 23.672 24.641 1 86.25 447 PRO A C 1
ATOM 3676 O O . PRO A 1 447 ? -17.484 24.703 24.094 1 86.25 447 PRO A O 1
ATOM 3679 N N . ASP A 1 448 ? -18.469 23.719 25.797 1 84.62 448 ASP A N 1
ATOM 3680 C CA . ASP A 1 448 ? -18.891 24.984 26.391 1 84.62 448 ASP A CA 1
ATOM 3681 C C . ASP A 1 448 ? -17.859 25.516 27.375 1 84.62 448 ASP A C 1
ATOM 3683 O O . ASP A 1 448 ? -17.641 26.719 27.484 1 84.62 448 ASP A O 1
ATOM 3687 N N . THR A 1 449 ? -17.203 24.672 28.016 1 85.75 449 THR A N 1
ATOM 3688 C CA . THR A 1 449 ? -16.359 25.109 29.125 1 85.75 449 THR A CA 1
ATOM 3689 C C . THR A 1 449 ? -14.891 25.062 28.719 1 85.75 449 THR A C 1
ATOM 3691 O O . THR A 1 449 ? -14.055 25.75 29.328 1 85.75 449 THR A O 1
ATOM 3694 N N . SER A 1 450 ? -14.609 24.375 27.766 1 89.5 450 SER A N 1
ATOM 3695 C CA . SER A 1 450 ? -13.203 24.219 27.391 1 89.5 450 SER A CA 1
ATOM 3696 C C . SER A 1 450 ? -12.695 25.438 26.625 1 89.5 450 SER A C 1
ATOM 3698 O O . SER A 1 450 ? -13.289 25.844 25.625 1 89.5 450 SER A O 1
ATOM 3700 N N . ILE A 1 451 ? -11.594 25.938 27.047 1 90.06 451 ILE A N 1
ATOM 3701 C CA . ILE A 1 451 ? -10.961 27.094 26.422 1 90.06 451 ILE A CA 1
ATOM 3702 C C . ILE A 1 451 ? -10.477 26.719 25.016 1 90.06 451 ILE A C 1
ATOM 3704 O O . ILE A 1 451 ? -10.586 27.516 24.094 1 90.06 451 ILE A O 1
ATOM 3708 N N . TRP A 1 452 ? -9.977 25.578 24.875 1 91.38 452 TRP A N 1
ATOM 3709 C CA . TRP A 1 452 ? -9.469 25.141 23.578 1 91.38 452 TRP A CA 1
ATOM 3710 C C . TRP A 1 452 ? -10.594 25.047 22.547 1 91.38 452 TRP A C 1
ATOM 3712 O O . TRP A 1 452 ? -10.445 25.484 21.406 1 91.38 452 TRP A O 1
ATOM 3722 N N . ARG A 1 453 ? -11.703 24.531 22.953 1 93.5 453 ARG A N 1
ATOM 3723 C CA . ARG A 1 453 ? -12.844 24.422 22.047 1 93.5 453 ARG A CA 1
ATOM 3724 C C . ARG A 1 453 ? -13.359 25.797 21.656 1 93.5 453 ARG A C 1
ATOM 3726 O O . ARG A 1 453 ? -13.742 26.031 20.5 1 93.5 453 ARG A O 1
ATOM 3733 N N . ARG A 1 454 ? -13.297 26.672 22.578 1 93.62 454 ARG A N 1
ATOM 3734 C CA . ARG A 1 454 ? -13.742 28.047 22.297 1 93.62 454 ARG A CA 1
ATOM 3735 C C . ARG A 1 454 ? -12.82 28.719 21.297 1 93.62 454 ARG A C 1
ATOM 3737 O O . ARG A 1 454 ? -13.289 29.359 20.344 1 93.62 454 ARG A O 1
ATOM 3744 N N . ILE A 1 455 ? -11.609 28.562 21.5 1 94.94 455 ILE A N 1
ATOM 3745 C CA . ILE A 1 455 ? -10.633 29.172 20.609 1 94.94 455 ILE A CA 1
ATOM 3746 C C . ILE A 1 455 ? -10.734 28.562 19.219 1 94.94 455 ILE A C 1
ATOM 3748 O O . ILE A 1 455 ? -10.805 29.281 18.219 1 94.94 455 ILE A O 1
ATOM 3752 N N . LEU A 1 456 ? -10.766 27.281 19.141 1 96.44 456 LEU A N 1
ATOM 3753 C CA . LEU A 1 456 ? -10.734 26.562 17.875 1 96.44 456 LEU A CA 1
ATOM 3754 C C . LEU A 1 456 ? -12.016 26.781 17.078 1 96.44 456 LEU A C 1
ATOM 3756 O O . LEU A 1 456 ? -12.016 26.703 15.852 1 96.44 456 LEU A O 1
ATOM 3760 N N . ASN A 1 457 ? -13.094 27.109 17.781 1 94.88 457 ASN A N 1
ATOM 3761 C CA . ASN A 1 457 ? -14.375 27.328 17.109 1 94.88 457 ASN A CA 1
ATOM 3762 C C . ASN A 1 457 ? -14.594 28.797 16.797 1 94.88 457 ASN A C 1
ATOM 3764 O O . ASN A 1 457 ? -15.594 29.156 16.172 1 94.88 457 ASN A O 1
ATOM 3768 N N . SER A 1 458 ? -13.656 29.578 17.203 1 94.19 458 SER A N 1
ATOM 3769 C CA . SER A 1 458 ? -13.766 31 16.906 1 94.19 458 SER A CA 1
ATOM 3770 C C . SER A 1 458 ? -13.578 31.281 15.422 1 94.19 458 SER A C 1
ATOM 3772 O O . SER A 1 458 ? -13.188 30.391 14.664 1 94.19 458 SER A O 1
ATOM 3774 N N . SER A 1 459 ? -13.781 32.469 14.938 1 92.94 459 SER A N 1
ATOM 3775 C CA . SER A 1 459 ? -13.891 32.812 13.523 1 92.94 459 SER A CA 1
ATOM 3776 C C . SER A 1 459 ? -12.531 32.75 12.836 1 92.94 459 SER A C 1
ATOM 3778 O O . SER A 1 459 ? -12.414 32.219 11.719 1 92.94 459 SER A O 1
ATOM 3780 N N . VAL A 1 460 ? -11.508 33.25 13.43 1 94.25 460 VAL A N 1
ATOM 3781 C CA . VAL A 1 460 ? -10.203 33.344 12.789 1 94.25 460 VAL A CA 1
ATOM 3782 C C . VAL A 1 460 ? -9.656 31.938 12.531 1 94.25 460 VAL A C 1
ATOM 3784 O O . VAL A 1 460 ? -9.336 31.578 11.398 1 94.25 460 VAL A O 1
ATOM 3787 N N . PRO A 1 461 ? -9.641 31.078 13.617 1 96.38 461 PRO A N 1
ATOM 3788 C CA . PRO A 1 461 ? -9.172 29.703 13.359 1 96.38 461 PRO A CA 1
ATOM 3789 C C . PRO A 1 461 ? -10.031 28.969 12.336 1 96.38 461 PRO A C 1
ATOM 3791 O O . PRO A 1 461 ? -9.508 28.234 11.5 1 96.38 461 PRO A O 1
ATOM 3794 N N . GLN A 1 462 ? -11.258 29.141 12.359 1 95.62 462 GLN A N 1
ATOM 3795 C CA . GLN A 1 462 ? -12.156 28.484 11.406 1 95.62 462 GLN A CA 1
ATOM 3796 C C . GLN A 1 462 ? -11.875 28.969 9.977 1 95.62 462 GLN A C 1
ATOM 3798 O O . GLN A 1 462 ? -11.883 28.156 9.039 1 95.62 462 GLN A O 1
ATOM 3803 N N . TYR A 1 463 ? -11.633 30.297 9.859 1 93.88 463 TYR A N 1
ATOM 3804 C CA . TYR A 1 463 ? -11.281 30.844 8.555 1 93.88 463 TYR A CA 1
ATOM 3805 C C . TYR A 1 463 ? -9.961 30.266 8.062 1 93.88 463 TYR A C 1
ATOM 3807 O O . TYR A 1 463 ? -9.852 29.859 6.902 1 93.88 463 TYR A O 1
ATOM 3815 N N . LEU A 1 464 ? -9.016 30.219 8.922 1 96.44 464 LEU A N 1
ATOM 3816 C CA . LEU A 1 464 ? -7.715 29.656 8.57 1 96.44 464 LEU A CA 1
ATOM 3817 C C . LEU A 1 464 ? -7.836 28.188 8.195 1 96.44 464 LEU A C 1
ATOM 3819 O O . LEU A 1 464 ? -7.125 27.719 7.305 1 96.44 464 LEU A O 1
ATOM 3823 N N . GLY A 1 465 ? -8.695 27.5 8.914 1 96.94 465 GLY A N 1
ATOM 3824 C CA . GLY A 1 465 ? -8.938 26.109 8.578 1 96.94 465 GLY A CA 1
ATOM 3825 C C . GLY A 1 465 ? -9.508 25.922 7.184 1 96.94 465 GLY A C 1
ATOM 3826 O O . GLY A 1 465 ? -9.125 25 6.469 1 96.94 465 GLY A O 1
ATOM 3827 N N . LYS A 1 466 ? -10.289 26.781 6.824 1 94.56 466 LYS A N 1
ATOM 3828 C CA . LYS A 1 466 ? -10.922 26.734 5.512 1 94.56 466 LYS A CA 1
ATOM 3829 C C . LYS A 1 466 ? -9.898 26.922 4.395 1 94.56 466 LYS A C 1
ATOM 3831 O O . LYS A 1 466 ? -10 26.297 3.338 1 94.56 466 LYS A O 1
ATOM 3836 N N . ILE A 1 467 ? -8.906 27.719 4.633 1 96.25 467 ILE A N 1
ATOM 3837 C CA . ILE A 1 467 ? -7.949 28.016 3.568 1 96.25 467 ILE A CA 1
ATOM 3838 C C . ILE A 1 467 ? -6.629 27.297 3.846 1 96.25 467 ILE A C 1
ATOM 3840 O O . ILE A 1 467 ? -5.605 27.609 3.229 1 96.25 467 ILE A O 1
ATOM 3844 N N . SER A 1 468 ? -6.602 26.391 4.797 1 97.19 468 SER A N 1
ATOM 3845 C CA . SER A 1 468 ? -5.359 25.781 5.246 1 97.19 468 SER A CA 1
ATOM 3846 C C . SER A 1 468 ? -4.684 25.016 4.113 1 97.19 468 SER A C 1
ATOM 3848 O O . SER A 1 468 ? -3.459 25.062 3.969 1 97.19 468 SER A O 1
ATOM 3850 N N . PHE A 1 469 ? -5.43 24.328 3.236 1 97.12 469 PHE A N 1
ATOM 3851 C CA . PHE A 1 469 ? -4.848 23.578 2.135 1 97.12 469 PHE A CA 1
ATOM 3852 C C . PHE A 1 469 ? -4.262 24.516 1.085 1 97.12 469 PHE A C 1
ATOM 3854 O O . PHE A 1 469 ? -3.184 24.25 0.55 1 97.12 469 PHE A O 1
ATOM 3861 N N . ALA A 1 470 ? -4.949 25.516 0.82 1 97.81 470 ALA A N 1
ATOM 3862 C CA . ALA A 1 470 ? -4.438 26.516 -0.114 1 97.81 470 ALA A CA 1
ATOM 3863 C C . ALA A 1 470 ? -3.164 27.172 0.418 1 97.81 470 ALA A C 1
ATOM 3865 O O . ALA A 1 470 ? -2.213 27.391 -0.334 1 97.81 470 ALA A O 1
ATOM 3866 N N . LEU A 1 471 ? -3.219 27.516 1.667 1 97.94 471 LEU A N 1
ATOM 3867 C CA . LEU A 1 471 ? -2.02 28.078 2.275 1 97.94 471 LEU A CA 1
ATOM 3868 C C . LEU A 1 471 ? -0.843 27.125 2.156 1 97.94 471 LEU A C 1
ATOM 3870 O O . LEU A 1 471 ? 0.282 27.547 1.878 1 97.94 471 LEU A O 1
ATOM 3874 N N . TYR A 1 472 ? -1.118 25.891 2.381 1 97.12 472 TYR A N 1
ATOM 3875 C CA . TYR A 1 472 ? -0.121 24.844 2.229 1 97.12 472 TYR A CA 1
ATOM 3876 C C . TYR A 1 472 ? 0.469 24.844 0.823 1 97.12 472 TYR A C 1
ATOM 3878 O O . TYR A 1 472 ? 1.678 24.672 0.649 1 97.12 472 TYR A O 1
ATOM 3886 N N . LEU A 1 473 ? -0.277 25.062 -0.158 1 97.88 473 LEU A N 1
ATOM 3887 C CA . LEU A 1 473 ? 0.147 24.984 -1.552 1 97.88 473 LEU A CA 1
ATOM 3888 C C . LEU A 1 473 ? 0.893 26.25 -1.968 1 97.88 473 LEU A C 1
ATOM 3890 O O . LEU A 1 473 ? 1.89 26.172 -2.689 1 97.88 473 LEU A O 1
ATOM 3894 N N . VAL A 1 474 ? 0.509 27.406 -1.485 1 97.44 474 VAL A N 1
ATOM 3895 C CA . VAL A 1 474 ? 1.002 28.641 -2.066 1 97.44 474 VAL A CA 1
ATOM 3896 C C . VAL A 1 474 ? 2.189 29.156 -1.257 1 97.44 474 VAL A C 1
ATOM 3898 O O . VAL A 1 474 ? 2.969 29.984 -1.741 1 97.44 474 VAL A O 1
ATOM 3901 N N . HIS A 1 475 ? 2.334 28.766 -0.028 1 97.19 475 HIS A N 1
ATOM 3902 C CA . HIS A 1 475 ? 3.328 29.422 0.817 1 97.19 475 HIS A CA 1
ATOM 3903 C C . HIS A 1 475 ? 4.742 29.156 0.306 1 97.19 475 HIS A C 1
ATOM 3905 O O . HIS A 1 475 ? 5.59 30.047 0.34 1 97.19 475 HIS A O 1
ATOM 3911 N N . GLY A 1 476 ? 5.012 27.938 -0.175 1 94.5 476 GLY A N 1
ATOM 3912 C CA . GLY A 1 476 ? 6.336 27.641 -0.699 1 94.5 476 GLY A CA 1
ATOM 3913 C C . GLY A 1 476 ? 6.738 28.531 -1.855 1 94.5 476 GLY A C 1
ATOM 3914 O O . GLY A 1 476 ? 7.738 29.25 -1.771 1 94.5 476 GLY A O 1
ATOM 3915 N N . PRO A 1 477 ? 5.945 28.531 -2.881 1 94.44 477 PRO A N 1
ATOM 3916 C CA . PRO A 1 477 ? 6.242 29.375 -4.039 1 94.44 477 PRO A CA 1
ATOM 3917 C C . PRO A 1 477 ? 6.367 30.859 -3.674 1 94.44 477 PRO A C 1
ATOM 3919 O O . PRO A 1 477 ? 7.258 31.547 -4.172 1 94.44 477 PRO A O 1
ATOM 3922 N N . ILE A 1 478 ? 5.547 31.359 -2.809 1 95.69 478 ILE A N 1
ATOM 3923 C CA . ILE A 1 478 ? 5.559 32.781 -2.449 1 95.69 478 ILE A CA 1
ATOM 3924 C C . ILE A 1 478 ? 6.816 33.094 -1.642 1 95.69 478 ILE A C 1
ATOM 3926 O O . ILE A 1 478 ? 7.469 34.125 -1.866 1 95.69 478 ILE A O 1
ATOM 3930 N N . MET A 1 479 ? 7.168 32.25 -0.74 1 94.38 479 MET A N 1
ATOM 3931 C CA . MET A 1 479 ? 8.383 32.469 0.043 1 94.38 479 MET A CA 1
ATOM 3932 C C . MET A 1 479 ? 9.617 32.5 -0.858 1 94.38 479 MET A C 1
ATOM 3934 O O . MET A 1 479 ? 10.5 33.312 -0.679 1 94.38 479 MET A O 1
ATOM 3938 N N . HIS A 1 480 ? 9.625 31.625 -1.845 1 91.44 480 HIS A N 1
ATOM 3939 C CA . HIS A 1 480 ? 10.766 31.547 -2.744 1 91.44 480 HIS A CA 1
ATOM 3940 C C . HIS A 1 480 ? 10.781 32.719 -3.729 1 91.44 480 HIS A C 1
ATOM 3942 O O . HIS A 1 480 ? 11.844 33.219 -4.086 1 91.44 480 HIS A O 1
ATOM 3948 N N . ALA A 1 481 ? 9.656 33.125 -4.129 1 90.62 481 ALA A N 1
ATOM 3949 C CA . ALA A 1 481 ? 9.562 34.188 -5.129 1 90.62 481 ALA A CA 1
ATOM 3950 C C . ALA A 1 481 ? 9.914 35.531 -4.527 1 90.62 481 ALA A C 1
ATOM 3952 O O . ALA A 1 481 ? 10.664 36.312 -5.125 1 90.62 481 ALA A O 1
ATOM 3953 N N . VAL A 1 482 ? 9.391 35.812 -3.316 1 92.12 482 VAL A N 1
ATOM 3954 C CA . VAL A 1 482 ? 9.578 37.188 -2.814 1 92.12 482 VAL A CA 1
ATOM 3955 C C . VAL A 1 482 ? 9.875 37.125 -1.316 1 92.12 482 VAL A C 1
ATOM 3957 O O . VAL A 1 482 ? 10.641 37.969 -0.805 1 92.12 482 VAL A O 1
ATOM 3960 N N . GLY A 1 483 ? 9.367 36.219 -0.576 1 94.12 483 GLY A N 1
ATOM 3961 C CA . GLY A 1 483 ? 9.344 36.219 0.878 1 94.12 483 GLY A CA 1
ATOM 3962 C C . GLY A 1 483 ? 10.734 36.188 1.498 1 94.12 483 GLY A C 1
ATOM 3963 O O . GLY A 1 483 ? 11.07 37.031 2.328 1 94.12 483 GLY A O 1
ATOM 3964 N N . TYR A 1 484 ? 11.562 35.281 1.077 1 92.94 484 TYR A N 1
ATOM 3965 C CA . TYR A 1 484 ? 12.852 35.062 1.71 1 92.94 484 TYR A CA 1
ATOM 3966 C C . TYR A 1 484 ? 13.781 36.25 1.495 1 92.94 484 TYR A C 1
ATOM 3968 O O . TYR A 1 484 ? 14.711 36.469 2.279 1 92.94 484 TYR A O 1
ATOM 3976 N N . MET A 1 485 ? 13.531 37.094 0.502 1 93.62 485 MET A N 1
ATOM 3977 C CA . MET A 1 485 ? 14.422 38.219 0.194 1 93.62 485 MET A CA 1
ATOM 3978 C C . MET A 1 485 ? 14.008 39.469 0.948 1 93.62 485 MET A C 1
ATOM 3980 O O . MET A 1 485 ? 14.781 40.406 1.05 1 93.62 485 MET A O 1
ATOM 3984 N N . ILE A 1 486 ? 12.867 39.469 1.518 1 95.75 486 ILE A N 1
ATOM 3985 C CA . ILE A 1 486 ? 12.328 40.656 2.139 1 95.75 486 ILE A CA 1
ATOM 3986 C C . ILE A 1 486 ? 13.195 41.062 3.326 1 95.75 486 ILE A C 1
ATOM 3988 O O . ILE A 1 486 ? 13.625 42.219 3.422 1 95.75 486 ILE A O 1
ATOM 3992 N N . PRO A 1 487 ? 13.516 40.188 4.242 1 95.88 487 PRO A N 1
ATOM 3993 C CA . PRO A 1 487 ? 14.375 40.594 5.355 1 95.88 487 PRO A CA 1
ATOM 3994 C C . PRO A 1 487 ? 15.727 41.125 4.891 1 95.88 487 PRO A C 1
ATOM 3996 O O . PRO A 1 487 ? 16.25 42.094 5.457 1 95.88 487 PRO A O 1
ATOM 3999 N N . HIS A 1 488 ? 16.312 40.531 3.938 1 94.62 488 HIS A N 1
ATOM 4000 C CA . HIS A 1 488 ? 17.594 40.969 3.434 1 94.62 488 HIS A CA 1
ATOM 4001 C C . HIS A 1 488 ? 17.5 42.375 2.84 1 94.62 488 HIS A C 1
ATOM 4003 O O . HIS A 1 488 ? 18.391 43.219 3.064 1 94.62 488 HIS A O 1
ATOM 4009 N N . ARG A 1 489 ? 16.484 42.625 2.094 1 94.81 489 ARG A N 1
ATOM 4010 C CA . ARG A 1 489 ? 16.297 43.938 1.526 1 94.81 489 ARG A CA 1
ATOM 4011 C C . ARG A 1 489 ? 16.156 45 2.625 1 94.81 489 ARG A C 1
ATOM 4013 O O . ARG A 1 489 ? 16.625 46.125 2.48 1 94.81 489 ARG A O 1
ATOM 4020 N N . ILE A 1 490 ? 15.508 44.625 3.682 1 96 490 ILE A N 1
ATOM 4021 C CA . ILE A 1 490 ? 15.359 45.5 4.816 1 96 490 ILE A CA 1
ATOM 4022 C C . ILE A 1 490 ? 16.719 45.75 5.469 1 96 490 ILE A C 1
ATOM 4024 O O . ILE A 1 490 ? 17.109 46.906 5.707 1 96 490 ILE A O 1
ATOM 4028 N N . TRP A 1 491 ? 17.484 44.719 5.727 1 95.19 491 TRP A N 1
ATOM 4029 C CA . TRP A 1 491 ? 18.812 44.844 6.309 1 95.19 491 TRP A CA 1
ATOM 4030 C C . TRP A 1 491 ? 19.719 45.688 5.406 1 95.19 491 TRP A C 1
ATOM 4032 O O . TRP A 1 491 ? 20.453 46.562 5.883 1 95.19 491 TRP A O 1
ATOM 4042 N N . TRP A 1 492 ? 19.656 45.406 4.133 1 94.19 492 TRP A N 1
ATOM 4043 C CA . TRP A 1 492 ? 20.5 46.125 3.18 1 94.19 492 TRP A CA 1
ATOM 4044 C C . TRP A 1 492 ? 20.141 47.594 3.145 1 94.19 492 TRP A C 1
ATOM 4046 O O . TRP A 1 492 ? 21.016 48.469 2.973 1 94.19 492 TRP A O 1
ATOM 4056 N N . SER A 1 493 ? 18.906 47.906 3.301 1 95.31 493 SER A N 1
ATOM 4057 C CA . SER A 1 493 ? 18.484 49.281 3.332 1 95.31 493 SER A CA 1
ATOM 4058 C C . SER A 1 493 ? 19.047 50 4.559 1 95.31 493 SER A C 1
ATOM 4060 O O . SER A 1 493 ? 19.203 51.219 4.551 1 95.31 493 SER A O 1
ATOM 4062 N N . MET A 1 494 ? 19.312 49.281 5.605 1 93.94 494 MET A N 1
ATOM 4063 C CA . MET A 1 494 ? 19.906 49.812 6.82 1 93.94 494 MET A CA 1
ATOM 4064 C C . MET A 1 494 ? 21.422 49.875 6.711 1 93.94 494 MET A C 1
ATOM 4066 O O . MET A 1 494 ? 22.109 50.375 7.602 1 93.94 494 MET A O 1
ATOM 4070 N N . GLY A 1 495 ? 21.922 49.344 5.664 1 92.81 495 GLY A N 1
ATOM 4071 C CA . GLY A 1 495 ? 23.359 49.312 5.445 1 92.81 495 GLY A CA 1
ATOM 4072 C C . GLY A 1 495 ? 24.062 48.188 6.211 1 92.81 495 GLY A C 1
ATOM 4073 O O . GLY A 1 495 ? 25.25 48.281 6.492 1 92.81 495 GLY A O 1
ATOM 4074 N N . VAL A 1 496 ? 23.234 47.188 6.598 1 92 496 VAL A N 1
ATOM 4075 C CA . VAL A 1 496 ? 23.828 46.125 7.391 1 92 496 VAL A CA 1
ATOM 4076 C C . VAL A 1 496 ? 23.406 44.75 6.816 1 92 496 VAL A C 1
ATOM 4078 O O . VAL A 1 496 ? 22.547 44.688 5.934 1 92 496 VAL A O 1
ATOM 4081 N N . GLN A 1 497 ? 24.156 43.781 7.258 1 89.88 497 GLN A N 1
ATOM 4082 C CA . GLN A 1 497 ? 23.766 42.406 6.953 1 89.88 497 GLN A CA 1
ATOM 4083 C C . GLN A 1 497 ? 23.094 41.75 8.148 1 89.88 497 GLN A C 1
ATOM 4085 O O . GLN A 1 497 ? 23.359 42.094 9.297 1 89.88 497 GLN A O 1
ATOM 4090 N N . GLY A 1 498 ? 22.172 40.812 7.863 1 87.38 498 GLY A N 1
ATOM 4091 C CA . GLY A 1 498 ? 21.391 40.156 8.914 1 87.38 498 GLY A CA 1
ATOM 4092 C C . GLY A 1 498 ? 22.266 39.562 10 1 87.38 498 GLY A C 1
ATOM 4093 O O . GLY A 1 498 ? 21.984 39.75 11.188 1 87.38 498 GLY A O 1
ATOM 4094 N N . VAL A 1 499 ? 23.328 38.969 9.633 1 85.38 499 VAL A N 1
ATOM 4095 C CA . VAL A 1 499 ? 24.203 38.219 10.562 1 85.38 499 VAL A CA 1
ATOM 4096 C C . VAL A 1 499 ? 24.922 39.219 11.469 1 85.38 499 VAL A C 1
ATOM 4098 O O . VAL A 1 499 ? 25.344 38.875 12.578 1 85.38 499 VAL A O 1
ATOM 4101 N N . ASP A 1 500 ? 25 40.5 11.07 1 87.62 500 ASP A N 1
ATOM 4102 C CA . ASP A 1 500 ? 25.781 41.5 11.789 1 87.62 500 ASP A CA 1
ATOM 4103 C C . ASP A 1 500 ? 24.906 42.344 12.703 1 87.62 500 ASP A C 1
ATOM 4105 O O . ASP A 1 500 ? 25.406 43.219 13.43 1 87.62 500 ASP A O 1
ATOM 4109 N N . THR A 1 501 ? 23.734 42 12.758 1 90.25 501 THR A N 1
ATOM 4110 C CA . THR A 1 501 ? 22.812 42.844 13.531 1 90.25 501 THR A CA 1
ATOM 4111 C C . THR A 1 501 ? 22.641 42.312 14.938 1 90.25 501 THR A C 1
ATOM 4113 O O . THR A 1 501 ? 23 41.156 15.219 1 90.25 501 THR A O 1
ATOM 4116 N N . THR A 1 502 ? 22.141 43.219 15.789 1 90.69 502 THR A N 1
ATOM 4117 C CA . THR A 1 502 ? 21.797 42.781 17.141 1 90.69 502 THR A CA 1
ATOM 4118 C C . THR A 1 502 ? 20.578 41.875 17.141 1 90.69 502 THR A C 1
ATOM 4120 O O . THR A 1 502 ? 19.797 41.875 16.172 1 90.69 502 THR A O 1
ATOM 4123 N N . ASP A 1 503 ? 20.312 41.188 18.234 1 87.88 503 ASP A N 1
ATOM 4124 C CA . ASP A 1 503 ? 19.188 40.25 18.344 1 87.88 503 ASP A CA 1
ATOM 4125 C C . ASP A 1 503 ? 17.859 40.969 18.172 1 87.88 503 ASP A C 1
ATOM 4127 O O . ASP A 1 503 ? 16.922 40.469 17.562 1 87.88 503 ASP A O 1
ATOM 4131 N N . LEU A 1 504 ? 17.844 42.094 18.688 1 91.62 504 LEU A N 1
ATOM 4132 C CA . LEU A 1 504 ? 16.609 42.875 18.641 1 91.62 504 LEU A CA 1
ATOM 4133 C C . LEU A 1 504 ? 16.281 43.281 17.203 1 91.62 504 LEU A C 1
ATOM 4135 O O . LEU A 1 504 ? 15.133 43.156 16.766 1 91.62 504 LEU A O 1
ATOM 4139 N N . VAL A 1 505 ? 17.281 43.812 16.516 1 93.88 505 VAL A N 1
ATOM 4140 C CA . VAL A 1 505 ? 17.078 44.25 15.133 1 93.88 505 VAL A CA 1
ATOM 4141 C C . VAL A 1 505 ? 16.797 43.062 14.242 1 93.88 505 VAL A C 1
ATOM 4143 O O . VAL A 1 505 ? 15.938 43.094 13.359 1 93.88 505 VAL A O 1
ATOM 4146 N N . TRP A 1 506 ? 17.531 42 14.5 1 93.56 506 TRP A N 1
ATOM 4147 C CA . TRP A 1 506 ? 17.328 40.781 13.734 1 93.56 506 TRP A CA 1
ATOM 4148 C C . TRP A 1 506 ? 15.891 40.281 13.906 1 93.56 506 TRP A C 1
ATOM 4150 O O . TRP A 1 506 ? 15.203 40 12.922 1 93.56 506 TRP A O 1
ATOM 4160 N N . THR A 1 507 ? 15.438 40.188 15.148 1 92.94 507 THR A N 1
ATOM 4161 C CA . THR A 1 507 ? 14.102 39.688 15.445 1 92.94 507 THR A CA 1
ATOM 4162 C C . THR A 1 507 ? 13.031 40.625 14.883 1 92.94 507 THR A C 1
ATOM 4164 O O . THR A 1 507 ? 12.016 40.156 14.352 1 92.94 507 THR A O 1
ATOM 4167 N N . GLY A 1 508 ? 13.273 41.875 15.07 1 95.12 508 GLY A N 1
ATOM 4168 C CA . GLY A 1 508 ? 12.32 42.844 14.516 1 95.12 508 GLY A CA 1
ATOM 4169 C C . GLY A 1 508 ? 12.164 42.719 13.016 1 95.12 508 GLY A C 1
ATOM 4170 O O . GLY A 1 508 ? 11.047 42.719 12.5 1 95.12 508 GLY A O 1
ATOM 4171 N N . THR A 1 509 ? 13.312 42.656 12.312 1 96.44 509 THR A N 1
ATOM 4172 C CA . THR A 1 509 ? 13.281 42.531 10.859 1 96.44 509 THR A CA 1
ATOM 4173 C C . THR A 1 509 ? 12.617 41.219 10.445 1 96.44 509 THR A C 1
ATOM 4175 O O . THR A 1 509 ? 11.844 41.188 9.484 1 96.44 509 THR A O 1
ATOM 4178 N N . MET A 1 510 ? 12.891 40.188 11.188 1 95.25 510 MET A N 1
ATOM 4179 C CA . MET A 1 510 ? 12.281 38.875 10.906 1 95.25 510 MET A CA 1
ATOM 4180 C C . MET A 1 510 ? 10.773 38.938 11.086 1 95.25 510 MET A C 1
ATOM 4182 O O . MET A 1 510 ? 10.023 38.344 10.297 1 95.25 510 MET A O 1
ATOM 4186 N N . LEU A 1 511 ? 10.344 39.562 12.07 1 96.56 511 LEU A N 1
ATOM 4187 C CA . LEU A 1 511 ? 8.914 39.688 12.344 1 96.56 511 LEU A CA 1
ATOM 4188 C C . LEU A 1 511 ? 8.211 40.5 11.258 1 96.56 511 LEU A C 1
ATOM 4190 O O . LEU A 1 511 ? 7.109 40.156 10.836 1 96.56 511 LEU A O 1
ATOM 4194 N N . ILE A 1 512 ? 8.852 41.562 10.82 1 97.06 512 ILE A N 1
ATOM 4195 C CA . ILE A 1 512 ? 8.281 42.406 9.758 1 97.06 512 ILE A CA 1
ATOM 4196 C C . ILE A 1 512 ? 8.18 41.562 8.469 1 97.06 512 ILE A C 1
ATOM 4198 O O . ILE A 1 512 ? 7.145 41.562 7.805 1 97.06 512 ILE A O 1
ATOM 4202 N N . GLY A 1 513 ? 9.297 40.938 8.133 1 97.62 513 GLY A N 1
ATOM 4203 C CA . GLY A 1 513 ? 9.266 40.062 6.973 1 97.62 513 GLY A CA 1
ATOM 4204 C C . GLY A 1 513 ? 8.211 38.969 7.074 1 97.62 513 GLY A C 1
ATOM 4205 O O . GLY A 1 513 ? 7.543 38.656 6.086 1 97.62 513 GLY A O 1
ATOM 4206 N N . TRP A 1 514 ? 8.094 38.375 8.25 1 97.44 514 TRP A N 1
ATOM 4207 C CA . TRP A 1 514 ? 7.094 37.344 8.508 1 97.44 514 TRP A CA 1
ATOM 4208 C C . TRP A 1 514 ? 5.684 37.875 8.273 1 97.44 514 TRP A C 1
ATOM 4210 O O . TRP A 1 514 ? 4.875 37.25 7.598 1 97.44 514 TRP A O 1
ATOM 4220 N N . ILE A 1 515 ? 5.363 39.031 8.766 1 97.75 515 ILE A N 1
ATOM 4221 C CA . ILE A 1 515 ? 4.039 39.625 8.664 1 97.75 515 ILE A CA 1
ATOM 4222 C C . ILE A 1 515 ? 3.711 39.906 7.199 1 97.75 515 ILE A C 1
ATOM 4224 O O . ILE A 1 515 ? 2.613 39.594 6.73 1 97.75 515 ILE A O 1
ATOM 4228 N N . ILE A 1 516 ? 4.645 40.469 6.477 1 97.62 516 ILE A N 1
ATOM 4229 C CA . ILE A 1 516 ? 4.426 40.812 5.078 1 97.62 516 ILE A CA 1
ATOM 4230 C C . ILE A 1 516 ? 4.211 39.531 4.258 1 97.62 516 ILE A C 1
ATOM 4232 O O . ILE A 1 516 ? 3.248 39.438 3.494 1 97.62 516 ILE A O 1
ATOM 4236 N N . THR A 1 517 ? 5.09 38.594 4.469 1 97.94 517 THR A N 1
ATOM 4237 C CA . THR A 1 517 ? 5.016 37.375 3.684 1 97.94 517 THR A CA 1
ATOM 4238 C C . THR A 1 517 ? 3.764 36.562 4.043 1 97.94 517 THR A C 1
ATOM 4240 O O . THR A 1 517 ? 3.123 35.969 3.172 1 97.94 517 THR A O 1
ATOM 4243 N N . LEU A 1 518 ? 3.436 36.469 5.332 1 97.81 518 LEU A N 1
ATOM 4244 C CA . LEU A 1 518 ? 2.225 35.781 5.754 1 97.81 518 LEU A CA 1
ATOM 4245 C C . LEU A 1 518 ? 0.984 36.438 5.16 1 97.81 518 LEU A C 1
ATOM 4247 O O . LEU A 1 518 ? 0.078 35.75 4.684 1 97.81 518 LEU A O 1
ATOM 4251 N N . SER A 1 519 ? 0.987 37.781 5.207 1 96.62 519 SER A N 1
ATOM 4252 C CA . SER A 1 519 ? -0.145 38.5 4.645 1 96.62 519 SER A CA 1
ATOM 4253 C C . SER A 1 519 ? -0.306 38.219 3.156 1 96.62 519 SER A C 1
ATOM 4255 O O . SER A 1 519 ? -1.421 38 2.68 1 96.62 519 SER A O 1
ATOM 4257 N N . LEU A 1 520 ? 0.776 38.188 2.453 1 96.5 520 LEU A N 1
ATOM 4258 C CA . LEU A 1 520 ? 0.748 37.875 1.029 1 96.5 520 LEU A CA 1
ATOM 4259 C C . LEU A 1 520 ? 0.277 36.438 0.8 1 96.5 520 LEU A C 1
ATOM 4261 O O . LEU A 1 520 ? -0.511 36.188 -0.113 1 96.5 520 LEU A O 1
ATOM 4265 N N . SER A 1 521 ? 0.752 35.562 1.601 1 97.81 521 SER A N 1
ATOM 4266 C CA . SER A 1 521 ? 0.387 34.156 1.47 1 97.81 521 SER A CA 1
ATOM 4267 C C . SER A 1 521 ? -1.083 33.938 1.809 1 97.81 521 SER A C 1
ATOM 4269 O O . SER A 1 521 ? -1.758 33.125 1.169 1 97.81 521 SER A O 1
ATOM 4271 N N . LEU A 1 522 ? -1.564 34.594 2.887 1 96.94 522 LEU A N 1
ATOM 4272 C CA . LEU A 1 522 ? -2.973 34.469 3.252 1 96.94 522 LEU A CA 1
ATOM 4273 C C . LEU A 1 522 ? -3.869 35.031 2.15 1 96.94 522 LEU A C 1
ATOM 4275 O O . LEU A 1 522 ? -4.914 34.438 1.847 1 96.94 522 LEU A O 1
ATOM 4279 N N . TRP A 1 523 ? -3.404 36.125 1.571 1 95.56 523 TRP A N 1
ATOM 4280 C CA . TRP A 1 523 ? -4.137 36.688 0.445 1 95.56 523 TRP A CA 1
ATOM 4281 C C . TRP A 1 523 ? -4.176 35.719 -0.728 1 95.56 523 TRP A C 1
ATOM 4283 O O . TRP A 1 523 ? -5.242 35.469 -1.291 1 95.56 523 TRP A O 1
ATOM 4293 N N . ALA A 1 524 ? -3.078 35.188 -1.075 1 96.44 524 ALA A N 1
ATOM 4294 C CA . ALA A 1 524 ? -3 34.25 -2.182 1 96.44 524 ALA A CA 1
ATOM 4295 C C . ALA A 1 524 ? -3.803 33 -1.881 1 96.44 524 ALA A C 1
ATOM 4297 O O . ALA A 1 524 ? -4.449 32.438 -2.77 1 96.44 524 ALA A O 1
ATOM 4298 N N . ALA A 1 525 ? -3.748 32.562 -0.66 1 97.5 525 ALA A N 1
ATOM 4299 C CA . ALA A 1 525 ? -4.473 31.359 -0.253 1 97.5 525 ALA A CA 1
ATOM 4300 C C . ALA A 1 525 ? -5.98 31.562 -0.357 1 97.5 525 ALA A C 1
ATOM 4302 O O . ALA A 1 525 ? -6.711 30.656 -0.759 1 97.5 525 ALA A O 1
ATOM 4303 N N . ASP A 1 526 ? -6.398 32.719 0.055 1 94.88 526 ASP A N 1
ATOM 4304 C CA . ASP A 1 526 ? -7.816 33.031 -0.04 1 94.88 526 ASP A CA 1
ATOM 4305 C C . ASP A 1 526 ? -8.297 33 -1.489 1 94.88 526 ASP A C 1
ATOM 4307 O O . ASP A 1 526 ? -9.32 32.375 -1.788 1 94.88 526 ASP A O 1
ATOM 4311 N N . VAL A 1 527 ? -7.551 33.594 -2.336 1 93.81 527 VAL A N 1
ATOM 4312 C CA . VAL A 1 527 ? -7.883 33.625 -3.758 1 93.81 527 VAL A CA 1
ATOM 4313 C C . VAL A 1 527 ? -7.812 32.219 -4.316 1 93.81 527 VAL A C 1
ATOM 4315 O O . VAL A 1 527 ? -8.703 31.781 -5.062 1 93.81 527 VAL A O 1
ATOM 4318 N N . TRP A 1 528 ? -6.805 31.516 -3.955 1 96.19 528 TRP A N 1
ATOM 4319 C CA . TRP A 1 528 ? -6.598 30.141 -4.438 1 96.19 528 TRP A CA 1
ATOM 4320 C C . TRP A 1 528 ? -7.766 29.25 -4.043 1 96.19 528 TRP A C 1
ATOM 4322 O O . TRP A 1 528 ? -8.242 28.438 -4.848 1 96.19 528 TRP A O 1
ATOM 4332 N N . THR A 1 529 ? -8.203 29.328 -2.838 1 95.19 529 THR A N 1
ATOM 4333 C CA . THR A 1 529 ? -9.305 28.516 -2.34 1 95.19 529 THR A CA 1
ATOM 4334 C C . THR A 1 529 ? -10.57 28.766 -3.164 1 95.19 529 THR A C 1
ATOM 4336 O O . THR A 1 529 ? -11.25 27.812 -3.562 1 95.19 529 THR A O 1
ATOM 4339 N N . ARG A 1 530 ? -10.844 29.938 -3.494 1 91.62 530 ARG A N 1
ATOM 4340 C CA . ARG A 1 530 ? -12.07 30.297 -4.188 1 91.62 530 ARG A CA 1
ATOM 4341 C C . ARG A 1 530 ? -11.969 30.016 -5.68 1 91.62 530 ARG A C 1
ATOM 4343 O O . ARG A 1 530 ? -12.891 29.453 -6.281 1 91.62 530 ARG A O 1
ATOM 4350 N N . GLU A 1 531 ? -10.828 30.312 -6.234 1 92.31 531 GLU A N 1
ATOM 4351 C CA . GLU A 1 531 ? -10.75 30.312 -7.691 1 92.31 531 GLU A CA 1
ATOM 4352 C C . GLU A 1 531 ? -10.18 29 -8.227 1 92.31 531 GLU A C 1
ATOM 4354 O O . GLU A 1 531 ? -10.453 28.625 -9.359 1 92.31 531 GLU A O 1
ATOM 4359 N N . VAL A 1 532 ? -9.367 28.406 -7.508 1 95.31 532 VAL A N 1
ATOM 4360 C CA . VAL A 1 532 ? -8.734 27.203 -8.031 1 95.31 532 VAL A CA 1
ATOM 4361 C C . VAL A 1 532 ? -9.297 25.969 -7.32 1 95.31 532 VAL A C 1
ATOM 4363 O O . VAL A 1 532 ? -9.891 25.094 -7.953 1 95.31 532 VAL A O 1
ATOM 4366 N N . GLU A 1 533 ? -9.117 25.953 -6.035 1 94.94 533 GLU A N 1
ATOM 4367 C CA . GLU A 1 533 ? -9.594 24.797 -5.285 1 94.94 533 GLU A CA 1
ATOM 4368 C C . GLU A 1 533 ? -11.094 24.594 -5.473 1 94.94 533 GLU A C 1
ATOM 4370 O O . GLU A 1 533 ? -11.555 23.453 -5.652 1 94.94 533 GLU A O 1
ATOM 4375 N N . GLY A 1 534 ? -11.859 25.672 -5.328 1 93.56 534 GLY A N 1
ATOM 4376 C CA . GLY A 1 534 ? -13.297 25.578 -5.555 1 93.56 534 GLY A CA 1
ATOM 4377 C C . GLY A 1 534 ? -13.641 25.016 -6.918 1 93.56 534 GLY A C 1
ATOM 4378 O O . GLY A 1 534 ? -14.531 24.172 -7.039 1 93.56 534 GLY A O 1
ATOM 4379 N N . ARG A 1 535 ? -12.969 25.406 -7.902 1 94.5 535 ARG A N 1
ATOM 4380 C CA . ARG A 1 535 ? -13.211 24.922 -9.258 1 94.5 535 ARG A CA 1
ATOM 4381 C C . ARG A 1 535 ? -12.773 23.469 -9.398 1 94.5 535 ARG A C 1
ATOM 4383 O O . ARG A 1 535 ? -13.383 22.703 -10.148 1 94.5 535 ARG A O 1
ATOM 4390 N N . CYS A 1 536 ? -11.719 23.125 -8.727 1 95.75 536 CYS A N 1
ATOM 4391 C CA . CYS A 1 536 ? -11.281 21.719 -8.727 1 95.75 536 CYS A CA 1
ATOM 4392 C C . CYS A 1 536 ? -12.344 20.828 -8.109 1 95.75 536 CYS A C 1
ATOM 4394 O O . CYS A 1 536 ? -12.633 19.75 -8.641 1 95.75 536 CYS A O 1
ATOM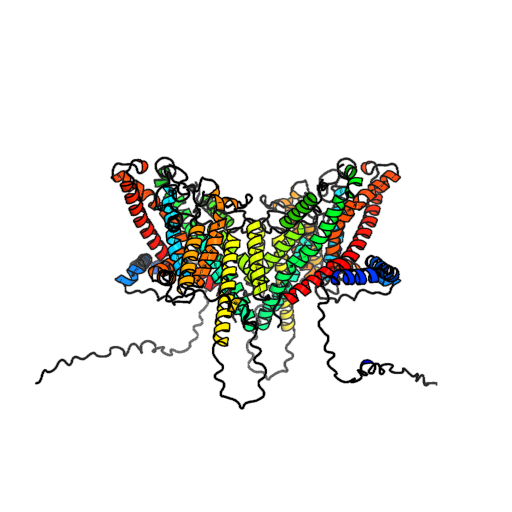 4396 N N . VAL A 1 537 ? -12.898 21.25 -7.051 1 94.56 537 VAL A N 1
ATOM 4397 C CA . VAL A 1 537 ? -13.938 20.469 -6.379 1 94.56 537 VAL A CA 1
ATOM 4398 C C . VAL A 1 537 ? -15.141 20.312 -7.301 1 94.56 537 VAL A C 1
ATOM 4400 O O . VAL A 1 537 ? -15.711 19.234 -7.41 1 94.56 537 VAL A O 1
ATOM 4403 N N . LYS A 1 538 ? -15.5 21.359 -7.988 1 95.12 538 LYS A N 1
ATOM 4404 C CA . LYS A 1 538 ? -16.625 21.312 -8.922 1 95.12 538 LYS A CA 1
ATOM 4405 C C . LYS A 1 538 ? -16.328 20.375 -10.094 1 95.12 538 LYS A C 1
ATOM 4407 O O . LYS A 1 538 ? -17.203 19.625 -10.531 1 95.12 538 LYS A O 1
ATOM 4412 N N . THR A 1 539 ? -15.156 20.453 -10.531 1 95.62 539 THR A N 1
ATOM 4413 C CA . THR A 1 539 ? -14.742 19.594 -11.633 1 95.62 539 THR A CA 1
ATOM 4414 C C . THR A 1 539 ? -14.805 18.125 -11.211 1 95.62 539 THR A C 1
ATOM 4416 O O . THR A 1 539 ? -15.258 17.266 -11.977 1 95.62 539 THR A O 1
ATOM 4419 N N . VAL A 1 540 ? -14.398 17.812 -10.031 1 95.69 540 VAL A N 1
ATOM 4420 C CA . VAL A 1 540 ? -14.422 16.453 -9.523 1 95.69 540 VAL A CA 1
ATOM 4421 C C . VAL A 1 540 ? -15.859 15.977 -9.359 1 95.69 540 VAL A C 1
ATOM 4423 O O . VAL A 1 540 ? -16.188 14.828 -9.664 1 95.69 540 VAL A O 1
ATOM 4426 N N . LYS A 1 541 ? -16.703 16.828 -8.875 1 94.88 541 LYS A N 1
ATOM 4427 C CA . LYS A 1 541 ? -18.109 16.5 -8.742 1 94.88 541 LYS A CA 1
ATOM 4428 C C . LYS A 1 541 ? -18.734 16.203 -10.109 1 94.88 541 LYS A C 1
ATOM 4430 O O . LYS A 1 541 ? -19.516 15.258 -10.242 1 94.88 541 LYS A O 1
ATOM 4435 N N . LYS A 1 542 ? -18.391 16.969 -11.078 1 95.31 542 LYS A N 1
ATOM 4436 C CA . LYS A 1 542 ? -18.875 16.719 -12.43 1 95.31 542 LYS A CA 1
ATOM 4437 C C . LYS A 1 542 ? -18.359 15.383 -12.953 1 95.31 542 LYS A C 1
ATOM 4439 O O . LYS A 1 542 ? -19.094 14.656 -13.633 1 95.31 542 LYS A O 1
ATOM 4444 N N . LEU A 1 543 ? -17.156 15.109 -12.664 1 94.56 543 LEU A N 1
ATOM 4445 C CA . LEU A 1 543 ? -16.578 13.836 -13.062 1 94.56 543 LEU A CA 1
ATOM 4446 C C . LEU A 1 543 ? -17.312 12.672 -12.398 1 94.56 543 LEU A C 1
ATOM 4448 O O . LEU A 1 543 ? -17.562 11.641 -13.031 1 94.56 543 LEU A O 1
ATOM 4452 N N . GLU A 1 544 ? -17.609 12.828 -11.195 1 94.25 544 GLU A N 1
ATOM 4453 C CA . GLU A 1 544 ? -18.359 11.812 -10.461 1 94.25 544 GLU A CA 1
ATOM 4454 C C . GLU A 1 544 ? -19.734 11.586 -11.094 1 94.25 544 GLU A C 1
ATOM 4456 O O . GLU A 1 544 ? -20.156 10.438 -11.281 1 94.25 544 GLU A O 1
ATOM 4461 N N . GLU A 1 545 ? -20.406 12.648 -11.375 1 94.25 545 GLU A N 1
ATOM 4462 C CA . GLU A 1 545 ? -21.75 12.555 -11.969 1 94.25 545 GLU A CA 1
ATOM 4463 C C . GLU A 1 545 ? -21.703 11.867 -13.328 1 94.25 545 GLU A C 1
ATOM 4465 O O . GLU A 1 545 ? -22.609 11.117 -13.68 1 94.25 545 GLU A O 1
ATOM 4470 N N . TRP A 1 546 ? -20.656 12.148 -13.953 1 94.12 546 TRP A N 1
ATOM 4471 C CA . TRP A 1 546 ? -20.484 11.539 -15.266 1 94.12 546 TRP A CA 1
ATOM 4472 C C . TRP A 1 546 ? -20.094 10.07 -15.141 1 94.12 546 TRP A C 1
ATOM 4474 O O . TRP A 1 546 ? -20.453 9.25 -15.977 1 94.12 546 TRP A O 1
ATOM 4484 N N . SER A 1 547 ? -19.391 9.688 -14.125 1 95.38 547 SER A N 1
ATOM 4485 C CA . SER A 1 547 ? -18.781 8.367 -13.977 1 95.38 547 SER A CA 1
ATOM 4486 C C . SER A 1 547 ? -19.719 7.414 -13.242 1 95.38 547 SER A C 1
ATOM 4488 O O . SER A 1 547 ? -19.688 6.203 -13.469 1 95.38 547 SER A O 1
ATOM 4490 N N . PHE A 1 548 ? -20.484 7.965 -12.328 1 94.25 548 PHE A N 1
ATOM 4491 C CA . PHE A 1 548 ? -21.281 7.121 -11.445 1 94.25 548 PHE A CA 1
ATOM 4492 C C . PHE A 1 548 ? -22.609 6.77 -12.094 1 94.25 548 PHE A C 1
ATOM 4494 O O . PHE A 1 548 ? -23.094 7.5 -12.961 1 94.25 548 PHE A O 1
ATOM 4501 N N . VAL A 1 549 ? -23.141 5.605 -11.672 1 90.56 549 VAL A N 1
ATOM 4502 C CA . VAL A 1 549 ? -24.453 5.168 -12.133 1 90.56 549 VAL A CA 1
ATOM 4503 C C . VAL A 1 549 ? -25.531 5.996 -11.453 1 90.56 549 VAL A C 1
ATOM 4505 O O . VAL A 1 549 ? -25.484 6.219 -10.242 1 90.56 549 VAL A O 1
ATOM 4508 N N . LYS A 1 550 ? -26.375 6.629 -12.227 1 77.06 550 LYS A N 1
ATOM 4509 C CA . LYS A 1 550 ? -27.453 7.434 -11.68 1 77.06 550 LYS A CA 1
ATOM 4510 C C . LYS A 1 550 ? -28.484 6.555 -10.969 1 77.06 550 LYS A C 1
ATOM 4512 O O . LYS A 1 550 ? -28.781 5.449 -11.422 1 77.06 550 LYS A O 1
ATOM 4517 N N . ALA A 1 551 ? -28.672 6.77 -9.656 1 60.72 551 ALA A N 1
ATOM 4518 C CA . ALA A 1 551 ? -29.734 6.055 -8.945 1 60.72 551 ALA A CA 1
ATOM 4519 C C . ALA A 1 551 ? -31.078 6.211 -9.656 1 60.72 551 ALA A C 1
ATOM 4521 O O . ALA A 1 551 ? -31.344 7.242 -10.281 1 60.72 551 ALA A O 1
ATOM 4522 N N . MET B 1 1 ? -43.062 -75.375 -19.156 1 18.12 1 MET B N 1
ATOM 4523 C CA . MET B 1 1 ? -43 -76 -17.828 1 18.12 1 MET B CA 1
ATOM 4524 C C . MET B 1 1 ? -42.625 -74.938 -16.781 1 18.12 1 MET B C 1
ATOM 4526 O O . MET B 1 1 ? -42.125 -73.875 -17.109 1 18.12 1 MET B O 1
ATOM 4530 N N . SER B 1 2 ? -42.094 -75.375 -15.492 1 19.25 2 SER B N 1
ATOM 4531 C CA . SER B 1 2 ? -42.281 -75.562 -14.055 1 19.25 2 SER B CA 1
ATOM 4532 C C . SER B 1 2 ? -41.281 -74.75 -13.258 1 19.25 2 SER B C 1
ATOM 4534 O O . SER B 1 2 ? -41.125 -74.938 -12.055 1 19.25 2 SER B O 1
ATOM 4536 N N . GLN B 1 3 ? -40.25 -74.312 -13.883 1 22.28 3 GLN B N 1
ATOM 4537 C CA . GLN B 1 3 ? -39.062 -74.25 -13.047 1 22.28 3 GLN B CA 1
ATOM 4538 C C . GLN B 1 3 ? -39.312 -73.375 -11.805 1 22.28 3 GLN B C 1
ATOM 4540 O O . GLN B 1 3 ? -39.75 -72.25 -11.898 1 22.28 3 GLN B O 1
ATOM 4545 N N . HIS B 1 4 ? -39.219 -73.938 -10.648 1 20.02 4 HIS B N 1
ATOM 4546 C CA . HIS B 1 4 ? -39.625 -73.812 -9.242 1 20.02 4 HIS B CA 1
ATOM 4547 C C . HIS B 1 4 ? -39.188 -72.5 -8.641 1 20.02 4 HIS B C 1
ATOM 4549 O O . HIS B 1 4 ? -38.5 -71.688 -9.281 1 20.02 4 HIS B O 1
ATOM 4555 N N . GLU B 1 5 ? -38.375 -72.438 -7.426 1 19.25 5 GLU B N 1
ATOM 4556 C CA . GLU B 1 5 ? -38.688 -72.188 -6.02 1 19.25 5 GLU B CA 1
ATOM 4557 C C . GLU B 1 5 ? -38.062 -70.938 -5.512 1 19.25 5 GLU B C 1
ATOM 4559 O O . GLU B 1 5 ? -38.344 -70.438 -4.402 1 19.25 5 GLU B O 1
ATOM 4564 N N . LEU B 1 6 ? -36.906 -70.375 -6.074 1 21.22 6 LEU B N 1
ATOM 4565 C CA . LEU B 1 6 ? -35.844 -69.938 -5.164 1 21.22 6 LEU B CA 1
ATOM 4566 C C . LEU B 1 6 ? -36.281 -68.75 -4.363 1 21.22 6 LEU B C 1
ATOM 4568 O O . LEU B 1 6 ? -36.469 -67.625 -4.922 1 21.22 6 LEU B O 1
ATOM 4572 N N . GLN B 1 7 ? -36.906 -68.75 -3.133 1 20.14 7 GLN B N 1
ATOM 4573 C CA . GLN B 1 7 ? -37.75 -67.938 -2.232 1 20.14 7 GLN B CA 1
ATOM 4574 C C . GLN B 1 7 ? -37 -66.812 -1.589 1 20.14 7 GLN B C 1
ATOM 4576 O O . GLN B 1 7 ? -37.594 -65.875 -1.068 1 20.14 7 GLN B O 1
ATOM 4581 N N . THR B 1 8 ? -35.625 -67 -1.334 1 22.31 8 THR B N 1
ATOM 4582 C CA . THR B 1 8 ? -35.219 -66.625 0.029 1 22.31 8 THR B CA 1
ATOM 4583 C C . THR B 1 8 ? -35.5 -65.188 0.322 1 22.31 8 THR B C 1
ATOM 4585 O O . THR B 1 8 ? -35.562 -64.312 -0.594 1 22.31 8 THR B O 1
ATOM 4588 N N . LEU B 1 9 ? -35.469 -64.688 1.726 1 21.52 9 LEU B N 1
ATOM 4589 C CA . LEU B 1 9 ? -36.031 -63.938 2.869 1 21.52 9 LEU B CA 1
ATOM 4590 C C . LEU B 1 9 ? -35.312 -62.625 3.049 1 21.52 9 LEU B C 1
ATOM 4592 O O . LEU B 1 9 ? -34.188 -62.562 3.547 1 21.52 9 LEU B O 1
ATOM 4596 N N . ARG B 1 10 ? -35.062 -61.75 2.082 1 22.5 10 ARG B N 1
ATOM 4597 C CA . ARG B 1 10 ? -34.188 -60.594 2.225 1 22.5 10 ARG B CA 1
ATOM 4598 C C . ARG B 1 10 ? -34.75 -59.625 3.277 1 22.5 10 ARG B C 1
ATOM 4600 O O . ARG B 1 10 ? -35.719 -58.906 3.021 1 22.5 10 ARG B O 1
ATOM 4607 N N . GLN B 1 11 ? -34.75 -60.125 4.652 1 22.84 11 GLN B N 1
ATOM 4608 C CA . GLN B 1 11 ? -35.375 -59.375 5.723 1 22.84 11 GLN B CA 1
ATOM 4609 C C . GLN B 1 11 ? -34.781 -57.969 5.844 1 22.84 11 GLN B C 1
ATOM 4611 O O . GLN B 1 11 ? -33.562 -57.812 5.773 1 22.84 11 GLN B O 1
ATOM 4616 N N . PRO B 1 12 ? -35.562 -56.875 5.621 1 23.14 12 PRO B N 1
ATOM 4617 C CA . PRO B 1 12 ? -35.25 -55.438 5.633 1 23.14 12 PRO B CA 1
ATOM 4618 C C . PRO B 1 12 ? -34.75 -54.969 6.988 1 23.14 12 PRO B C 1
ATOM 4620 O O . PRO B 1 12 ? -35.438 -55.125 8 1 23.14 12 PRO B O 1
ATOM 4623 N N . LEU B 1 13 ? -33.469 -55.188 7.406 1 22.95 13 LEU B N 1
ATOM 4624 C CA . LEU B 1 13 ? -32.844 -54.969 8.695 1 22.95 13 LEU B CA 1
ATOM 4625 C C . LEU B 1 13 ? -33 -53.531 9.164 1 22.95 13 LEU B C 1
ATOM 4627 O O . LEU B 1 13 ? -32.25 -53.062 10.023 1 22.95 13 LEU B O 1
ATOM 4631 N N . MET B 1 14 ? -33.781 -52.656 8.57 1 22.02 14 MET B N 1
ATOM 4632 C CA . MET B 1 14 ? -33.625 -51.25 8.812 1 22.02 14 MET B CA 1
ATOM 4633 C C . MET B 1 14 ? -34.062 -50.875 10.227 1 22.02 14 MET B C 1
ATOM 4635 O O . MET B 1 14 ? -34.125 -49.688 10.586 1 22.02 14 MET B O 1
ATOM 4639 N N . LYS B 1 15 ? -34.844 -51.812 10.938 1 23.47 15 LYS B N 1
ATOM 4640 C CA . LYS B 1 15 ? -35.781 -51.188 11.875 1 23.47 15 LYS B CA 1
ATOM 4641 C C . LYS B 1 15 ? -35.031 -50.25 12.844 1 23.47 15 LYS B C 1
ATOM 4643 O O . LYS B 1 15 ? -35.469 -49.125 13.078 1 23.47 15 LYS B O 1
ATOM 4648 N N . GLU B 1 16 ? -34.5 -50.875 13.891 1 20.73 16 GLU B N 1
ATOM 4649 C CA . GLU B 1 16 ? -34.875 -50.75 15.297 1 20.73 16 GLU B CA 1
ATOM 4650 C C . GLU B 1 16 ? -34.031 -49.688 15.992 1 20.73 16 GLU B C 1
ATOM 4652 O O . GLU B 1 16 ? -34.188 -49.438 17.188 1 20.73 16 GLU B O 1
ATOM 4657 N N . GLU B 1 17 ? -32.844 -49.188 15.453 1 23.14 17 GLU B N 1
ATOM 4658 C CA . GLU B 1 17 ? -31.953 -48.781 16.547 1 23.14 17 GLU B CA 1
ATOM 4659 C C . GLU B 1 17 ? -32.531 -47.562 17.297 1 23.14 17 GLU B C 1
ATOM 4661 O O . GLU B 1 17 ? -32.25 -46.438 16.953 1 23.14 17 GLU B O 1
ATOM 4666 N N . ARG B 1 18 ? -33.875 -47.438 17.328 1 23.14 18 ARG B N 1
ATOM 4667 C CA . ARG B 1 18 ? -34.625 -46.312 17.906 1 23.14 18 ARG B CA 1
ATOM 4668 C C . ARG B 1 18 ? -34.188 -46.062 19.344 1 23.14 18 ARG B C 1
ATOM 4670 O O . ARG B 1 18 ? -34.125 -44.906 19.781 1 23.14 18 ARG B O 1
ATOM 4677 N N . ASP B 1 19 ? -34.281 -47.125 20.188 1 23.48 19 ASP B N 1
ATOM 4678 C CA . ASP B 1 19 ? -34.875 -47 21.516 1 23.48 19 ASP B CA 1
ATOM 4679 C C . ASP B 1 19 ? -33.906 -46.344 22.484 1 23.48 19 ASP B C 1
ATOM 4681 O O . ASP B 1 19 ? -34.156 -46.344 23.703 1 23.48 19 ASP B O 1
ATOM 4685 N N . VAL B 1 20 ? -32.625 -46.344 22.188 1 25.52 20 VAL B N 1
ATOM 4686 C CA . VAL B 1 20 ? -31.781 -46.375 23.375 1 25.52 20 VAL B CA 1
ATOM 4687 C C . VAL B 1 20 ? -32 -45.094 24.172 1 25.52 20 VAL B C 1
ATOM 4689 O O . VAL B 1 20 ? -31.531 -44.969 25.297 1 25.52 20 VAL B O 1
ATOM 4692 N N . PHE B 1 21 ? -32.469 -44 23.5 1 23.81 21 PHE B N 1
ATOM 4693 C CA . PHE B 1 21 ? -32.125 -42.75 24.188 1 23.81 21 PHE B CA 1
ATOM 4694 C C . PHE B 1 21 ? -33.031 -42.531 25.391 1 23.81 21 PHE B C 1
ATOM 4696 O O . PHE B 1 21 ? -33.031 -41.469 26.016 1 23.81 21 PHE B O 1
ATOM 4703 N N . LEU B 1 22 ? -34.125 -43.375 25.375 1 23.23 22 LEU B N 1
ATOM 4704 C CA . LEU B 1 22 ? -35.188 -42.719 26.094 1 23.23 22 LEU B CA 1
ATOM 4705 C C . LEU B 1 22 ? -34.875 -42.625 27.578 1 23.23 22 LEU B C 1
ATOM 4707 O O . LEU B 1 22 ? -35.625 -41.969 28.328 1 23.23 22 LEU B O 1
ATOM 4711 N N . ASP B 1 23 ? -34.219 -43.594 28.141 1 24.53 23 ASP B N 1
ATOM 4712 C CA . ASP B 1 23 ? -34.656 -43.812 29.516 1 24.53 23 ASP B CA 1
ATOM 4713 C C . ASP B 1 23 ? -34.219 -42.688 30.438 1 24.53 23 ASP B C 1
ATOM 4715 O O . ASP B 1 23 ? -33.094 -42.688 30.953 1 24.53 23 ASP B O 1
ATOM 4719 N N . THR B 1 24 ? -34.281 -41.375 30.047 1 24.98 24 THR B N 1
ATOM 4720 C CA . THR B 1 24 ? -33.875 -40.344 30.984 1 24.98 24 THR B CA 1
ATOM 4721 C C . THR B 1 24 ? -34.75 -40.375 32.25 1 24.98 24 THR B C 1
ATOM 4723 O O . THR B 1 24 ? -35.938 -40.031 32.188 1 24.98 24 THR B O 1
ATOM 4726 N N . ASP B 1 25 ? -34.625 -41.438 33.062 1 25.16 25 ASP B N 1
ATOM 4727 C CA . ASP B 1 25 ? -35.344 -41.531 34.312 1 25.16 25 ASP B CA 1
ATOM 4728 C C . ASP B 1 25 ? -35.281 -40.219 35.094 1 25.16 25 ASP B C 1
ATOM 4730 O O . ASP B 1 25 ? -34.281 -39.5 35.031 1 25.16 25 ASP B O 1
ATOM 4734 N N . THR B 1 26 ? -36.438 -39.719 35.594 1 26.58 26 THR B N 1
ATOM 4735 C CA . THR B 1 26 ? -36.969 -38.562 36.25 1 26.58 26 THR B CA 1
ATOM 4736 C C . THR B 1 26 ? -36.344 -38.312 37.594 1 26.58 26 THR B C 1
ATOM 4738 O O . THR B 1 26 ? -36.844 -37.594 38.438 1 26.58 26 THR B O 1
ATOM 4741 N N . ASP B 1 27 ? -35.219 -39 37.938 1 27.14 27 ASP B N 1
ATOM 4742 C CA . ASP B 1 27 ? -35 -38.938 39.406 1 27.14 27 ASP B CA 1
ATOM 4743 C C . ASP B 1 27 ? -34.969 -37.469 39.875 1 27.14 27 ASP B C 1
ATOM 4745 O O . ASP B 1 27 ? -34.5 -36.594 39.156 1 27.14 27 ASP B O 1
ATOM 4749 N N . THR B 1 28 ? -35.688 -37.188 40.938 1 28.62 28 THR B N 1
ATOM 4750 C CA . THR B 1 28 ? -36.125 -36.062 41.75 1 28.62 28 THR B CA 1
ATOM 4751 C C . THR B 1 28 ? -34.938 -35.156 42.094 1 28.62 28 THR B C 1
ATOM 4753 O O . THR B 1 28 ? -33.812 -35.625 42.281 1 28.62 28 THR B O 1
ATOM 4756 N N . ASP B 1 29 ? -35.188 -33.781 42.188 1 26.91 29 ASP B N 1
ATOM 4757 C CA . ASP B 1 29 ? -34.594 -32.438 42.094 1 26.91 29 ASP B CA 1
ATOM 4758 C C . ASP B 1 29 ? -33.656 -32.156 43.281 1 26.91 29 ASP B C 1
ATOM 4760 O O . ASP B 1 29 ? -33.312 -31.016 43.531 1 26.91 29 ASP B O 1
ATOM 4764 N N . THR B 1 30 ? -33.375 -33.156 44.156 1 30.77 30 THR B N 1
ATOM 4765 C CA . THR B 1 30 ? -32.781 -32.562 45.344 1 30.77 30 THR B CA 1
ATOM 4766 C C . THR B 1 30 ? -31.484 -31.812 44.969 1 30.77 30 THR B C 1
ATOM 4768 O O . THR B 1 30 ? -30.594 -32.375 44.344 1 30.77 30 THR B O 1
ATOM 4771 N N . ALA B 1 31 ? -31.562 -30.453 45 1 32.84 31 ALA B N 1
ATOM 4772 C CA . ALA B 1 31 ? -30.578 -29.438 44.594 1 32.84 31 ALA B CA 1
ATOM 4773 C C . ALA B 1 31 ? -29.234 -29.703 45.25 1 32.84 31 ALA B C 1
ATOM 4775 O O . ALA B 1 31 ? -29.109 -29.672 46.469 1 32.84 31 ALA B O 1
ATOM 4776 N N . PRO B 1 32 ? -28.422 -30.734 44.781 1 29.12 32 PRO B N 1
ATOM 4777 C CA . PRO B 1 32 ? -27.25 -30.906 45.656 1 29.12 32 PRO B CA 1
ATOM 4778 C C . PRO B 1 32 ? -26.484 -29.609 45.844 1 29.12 32 PRO B C 1
ATOM 4780 O O . PRO B 1 32 ? -26.297 -28.828 44.906 1 29.12 32 PRO B O 1
ATOM 4783 N N . ARG B 1 33 ? -26.594 -28.906 47.062 1 34.28 33 ARG B N 1
ATOM 4784 C CA . ARG B 1 33 ? -25.75 -27.812 47.5 1 34.28 33 ARG B CA 1
ATOM 4785 C C . ARG B 1 33 ? -24.281 -28.094 47.188 1 34.28 33 ARG B C 1
ATOM 4787 O O . ARG B 1 33 ? -23.672 -28.984 47.812 1 34.28 33 ARG B O 1
ATOM 4794 N N . HIS B 1 34 ? -23.922 -28.156 45.844 1 29.36 34 HIS B N 1
ATOM 4795 C CA . HIS B 1 34 ? -22.531 -28.297 45.469 1 29.36 34 HIS B CA 1
ATOM 4796 C C . HIS B 1 34 ? -21.641 -27.266 46.156 1 29.36 34 HIS B C 1
ATOM 4798 O O . HIS B 1 34 ? -21.812 -26.062 45.969 1 29.36 34 HIS B O 1
ATOM 4804 N N . ASP B 1 35 ? -21.422 -27.5 47.469 1 31.67 35 ASP B N 1
ATOM 4805 C CA . ASP B 1 35 ? -20.375 -26.766 48.219 1 31.67 35 ASP B CA 1
ATOM 4806 C C . ASP B 1 35 ? -19.141 -26.562 47.344 1 31.67 35 ASP B C 1
ATOM 4808 O O . ASP B 1 35 ? -18.578 -27.516 46.812 1 31.67 35 ASP B O 1
ATOM 4812 N N . PHE B 1 36 ? -19.109 -25.438 46.625 1 32.62 36 PHE B N 1
ATOM 4813 C CA . PHE B 1 36 ? -17.969 -24.859 45.906 1 32.62 36 PHE B CA 1
ATOM 4814 C C . PHE B 1 36 ? -16.688 -25.016 46.75 1 32.62 36 PHE B C 1
ATOM 4816 O O . PHE B 1 36 ? -16.375 -24.172 47.594 1 32.62 36 PHE B O 1
ATOM 4823 N N . SER B 1 37 ? -16.516 -26.188 47.531 1 33.06 37 SER B N 1
ATOM 4824 C CA . SER B 1 37 ? -15.188 -26.297 48.125 1 33.06 37 SER B CA 1
ATOM 4825 C C . SER B 1 37 ? -14.102 -25.938 47.125 1 33.06 37 SER B C 1
ATOM 4827 O O . SER B 1 37 ? -14.242 -26.172 45.906 1 33.06 37 SER B O 1
ATOM 4829 N N . SER B 1 38 ? -13.141 -24.938 47.5 1 35.19 38 SER B N 1
ATOM 4830 C CA . SER B 1 38 ? -11.906 -24.438 46.906 1 35.19 38 SER B CA 1
ATOM 4831 C C . SER B 1 38 ? -11.117 -25.547 46.219 1 35.19 38 SER B C 1
ATOM 4833 O O . SER B 1 38 ? -10.438 -26.328 46.906 1 35.19 38 SER B O 1
ATOM 4835 N N . ARG B 1 39 ? -11.719 -26.312 45.469 1 38.03 39 ARG B N 1
ATOM 4836 C CA . ARG B 1 39 ? -10.969 -27.344 44.781 1 38.03 39 ARG B CA 1
ATOM 4837 C C . ARG B 1 39 ? -9.688 -26.781 44.156 1 38.03 39 ARG B C 1
ATOM 4839 O O . ARG B 1 39 ? -9.734 -25.828 43.375 1 38.03 39 ARG B O 1
ATOM 4846 N N . SER B 1 40 ? -8.562 -26.906 45 1 38.41 40 SER B N 1
ATOM 4847 C CA . SER B 1 40 ? -7.215 -26.359 44.875 1 38.41 40 SER B CA 1
ATOM 4848 C C . SER B 1 40 ? -6.699 -26.5 43.438 1 38.41 40 SER B C 1
ATOM 4850 O O . SER B 1 40 ? -6.953 -27.516 42.781 1 38.41 40 SER B O 1
ATOM 4852 N N . LEU B 1 41 ? -6.531 -25.375 42.688 1 40.22 41 LEU B N 1
ATOM 4853 C CA . LEU B 1 41 ? -5.762 -25.188 41.469 1 40.22 41 LEU B CA 1
ATOM 4854 C C . LEU B 1 41 ? -4.668 -26.25 41.344 1 40.22 41 LEU B C 1
ATOM 4856 O O . LEU B 1 41 ? -3.992 -26.328 40.312 1 40.22 41 LEU B O 1
ATOM 4860 N N . ARG B 1 42 ? -4.477 -27.016 42.5 1 41.31 42 ARG B N 1
ATOM 4861 C CA . ARG B 1 42 ? -3.426 -28.031 42.562 1 41.31 42 ARG B CA 1
ATOM 4862 C C . ARG B 1 42 ? -3.852 -29.297 41.812 1 41.31 42 ARG B C 1
ATOM 4864 O O . ARG B 1 42 ? -3.01 -30.094 41.406 1 41.31 42 ARG B O 1
ATOM 4871 N N . GLN B 1 43 ? -5.164 -29.516 41.812 1 47.03 43 GLN B N 1
ATOM 4872 C CA . GLN B 1 43 ? -5.512 -30.828 41.281 1 47.03 43 GLN B CA 1
ATOM 4873 C C . GLN B 1 43 ? -5.75 -30.75 39.781 1 47.03 43 GLN B C 1
ATOM 4875 O O . GLN B 1 43 ? -6.078 -31.766 39.156 1 47.03 43 GLN B O 1
ATOM 4880 N N . VAL B 1 44 ? -5.699 -29.453 39.25 1 49.91 44 VAL B N 1
ATOM 4881 C CA . VAL B 1 44 ? -5.887 -29.281 37.812 1 49.91 44 VAL B CA 1
ATOM 4882 C C . VAL B 1 44 ? -4.777 -30 37.062 1 49.91 44 VAL B C 1
ATOM 4884 O O . VAL B 1 44 ? -5.043 -30.719 36.094 1 49.91 44 VAL B O 1
ATOM 4887 N N . PRO B 1 45 ? -3.512 -29.875 37.625 1 53.03 45 PRO B N 1
ATOM 4888 C CA . PRO B 1 45 ? -2.496 -30.625 36.875 1 53.03 45 PRO B CA 1
ATOM 4889 C C . PRO B 1 45 ? -2.717 -32.125 36.938 1 53.03 45 PRO B C 1
ATOM 4891 O O . PRO B 1 45 ? -2.438 -32.844 35.969 1 53.03 45 PRO B O 1
ATOM 4894 N N . GLU B 1 46 ? -3.295 -32.594 38.062 1 53.22 46 GLU B N 1
ATOM 4895 C CA . GLU B 1 46 ? -3.461 -34.031 38.188 1 53.22 46 GLU B CA 1
ATOM 4896 C C . GLU B 1 46 ? -4.555 -34.562 37.25 1 53.22 46 GLU B C 1
ATOM 4898 O O . GLU B 1 46 ? -4.414 -35.625 36.656 1 53.22 46 GLU B O 1
ATOM 4903 N N . ARG B 1 47 ? -5.574 -33.812 37.094 1 52 47 ARG B N 1
ATOM 4904 C CA . ARG B 1 47 ? -6.633 -34.25 36.188 1 52 47 ARG B CA 1
ATOM 4905 C C . ARG B 1 47 ? -6.191 -34.125 34.719 1 52 47 ARG B C 1
ATOM 4907 O O . ARG B 1 47 ? -6.504 -34.969 33.875 1 52 47 ARG B O 1
ATOM 4914 N N . MET B 1 48 ? -5.543 -32.969 34.469 1 53.78 48 MET B N 1
ATOM 4915 C CA . MET B 1 48 ? -4.984 -32.844 33.125 1 53.78 48 MET B CA 1
ATOM 4916 C C . MET B 1 48 ? -4.004 -34 32.844 1 53.78 48 MET B C 1
ATOM 4918 O O . MET B 1 48 ? -3.992 -34.562 31.75 1 53.78 48 MET B O 1
ATOM 4922 N N . LEU B 1 49 ? -3.297 -34.281 33.938 1 54.12 49 LEU B N 1
ATOM 4923 C CA . LEU B 1 49 ? -2.381 -35.406 33.812 1 54.12 49 LEU B CA 1
ATOM 4924 C C . LEU B 1 49 ? -3.145 -36.75 33.781 1 54.12 49 LEU B C 1
ATOM 4926 O O . LEU B 1 49 ? -2.791 -37.625 33 1 54.12 49 LEU B O 1
ATOM 4930 N N . SER B 1 50 ? -4.137 -36.906 34.594 1 56.53 50 SER B N 1
ATOM 4931 C CA . SER B 1 50 ? -4.902 -38.156 34.594 1 56.53 50 SER B CA 1
ATOM 4932 C C . SER B 1 50 ? -5.656 -38.344 33.281 1 56.53 50 SER B C 1
ATOM 4934 O O . SER B 1 50 ? -5.707 -39.438 32.75 1 56.53 50 SER B O 1
ATOM 4936 N N . THR B 1 51 ? -6.312 -37.281 32.812 1 55.81 51 THR B N 1
ATOM 4937 C CA . THR B 1 51 ? -6.945 -37.344 31.5 1 55.81 51 THR B CA 1
ATOM 4938 C C . THR B 1 51 ? -5.898 -37.594 30.422 1 55.81 51 THR B C 1
ATOM 4940 O O . THR B 1 51 ? -6.125 -38.375 29.5 1 55.81 51 THR B O 1
ATOM 4943 N N . ALA B 1 52 ? -4.734 -36.906 30.5 1 55.69 52 ALA B N 1
ATOM 4944 C CA . ALA B 1 52 ? -3.633 -37.188 29.578 1 55.69 52 ALA B CA 1
ATOM 4945 C C . ALA B 1 52 ? -3.115 -38.594 29.75 1 55.69 52 ALA B C 1
ATOM 4947 O O . ALA B 1 52 ? -2.809 -39.281 28.766 1 55.69 52 ALA B O 1
ATOM 4948 N N . LEU B 1 53 ? -3.066 -39.031 31 1 55.47 53 LEU B N 1
ATOM 4949 C CA . LEU B 1 53 ? -2.629 -40.406 31.281 1 55.47 53 LEU B CA 1
ATOM 4950 C C . LEU B 1 53 ? -3.678 -41.406 30.828 1 55.47 53 LEU B C 1
ATOM 4952 O O . LEU B 1 53 ? -3.336 -42.5 30.359 1 55.47 53 LEU B O 1
ATOM 4956 N N . SER B 1 54 ? -4.867 -41.188 31.109 1 53 54 SER B N 1
ATOM 4957 C CA . SER B 1 54 ? -5.891 -42.125 30.656 1 53 54 SER B CA 1
ATOM 4958 C C . SER B 1 54 ? -5.891 -42.25 29.141 1 53 54 SER B C 1
ATOM 4960 O O . SER B 1 54 ? -6.18 -43.312 28.594 1 53 54 SER B O 1
ATOM 4962 N N . HIS B 1 55 ? -5.711 -41.156 28.5 1 54.97 55 HIS B N 1
ATOM 4963 C CA . HIS B 1 55 ? -5.57 -41.219 27.047 1 54.97 55 HIS B CA 1
ATOM 4964 C C . HIS B 1 55 ? -4.254 -41.875 26.656 1 54.97 55 HIS B C 1
ATOM 4966 O O . HIS B 1 55 ? -4.043 -42.219 25.484 1 54.97 55 HIS B O 1
ATOM 4972 N N . ALA B 1 56 ? -3.379 -42.062 27.609 1 53.59 56 ALA B N 1
ATOM 4973 C CA . ALA B 1 56 ? -2.143 -42.812 27.422 1 53.59 56 ALA B CA 1
ATOM 4974 C C . ALA B 1 56 ? -2.389 -44.312 27.578 1 53.59 56 ALA B C 1
ATOM 4976 O O . ALA B 1 56 ? -1.447 -45.094 27.781 1 53.59 56 ALA B O 1
ATOM 4977 N N . ARG B 1 57 ? -3.547 -44.688 27.641 1 54.88 57 ARG B N 1
ATOM 4978 C CA . ARG B 1 57 ? -3.744 -46.156 27.547 1 54.88 57 ARG B CA 1
ATOM 4979 C C . ARG B 1 57 ? -3.297 -46.688 26.203 1 54.88 57 ARG B C 1
ATOM 4981 O O . ARG B 1 57 ? -3.4 -46 25.188 1 54.88 57 ARG B O 1
ATOM 4988 N N . PRO B 1 58 ? -2.588 -47.812 26.297 1 62.53 58 PRO B N 1
ATOM 4989 C CA . PRO B 1 58 ? -2.068 -48.406 25.062 1 62.53 58 PRO B CA 1
ATOM 4990 C C . PRO B 1 58 ? -3.107 -48.438 23.938 1 62.53 58 PRO B C 1
ATOM 4992 O O . PRO B 1 58 ? -2.779 -48.188 22.781 1 62.53 58 PRO B O 1
ATOM 4995 N N . ALA B 1 59 ? -4.293 -48.781 24.344 1 62.47 59 ALA B N 1
ATOM 4996 C CA . ALA B 1 59 ? -5.328 -48.844 23.312 1 62.47 59 ALA B CA 1
ATOM 4997 C C . ALA B 1 59 ? -5.609 -47.438 22.75 1 62.47 59 ALA B C 1
ATOM 4999 O O . ALA B 1 59 ? -5.805 -47.281 21.531 1 62.47 59 ALA B O 1
ATOM 5000 N N . SER B 1 60 ? -5.691 -46.531 23.625 1 66.19 60 SER B N 1
ATOM 5001 C CA . SER B 1 60 ? -5.91 -45.156 23.172 1 66.19 60 SER B CA 1
ATOM 5002 C C . SER B 1 60 ? -4.727 -44.656 22.359 1 66.19 60 SER B C 1
ATOM 5004 O O . SER B 1 60 ? -4.91 -43.938 21.375 1 66.19 60 SER B O 1
ATOM 5006 N N . LEU B 1 61 ? -3.629 -45.031 22.828 1 67.12 61 LEU B N 1
ATOM 5007 C CA . LEU B 1 61 ? -2.439 -44.688 22.047 1 67.12 61 LEU B CA 1
ATOM 5008 C C . LEU B 1 61 ? -2.463 -45.375 20.688 1 67.12 61 LEU B C 1
ATOM 5010 O O . LEU B 1 61 ? -2.057 -44.781 19.688 1 67.12 61 LEU B O 1
ATOM 5014 N N . TYR B 1 62 ? -2.822 -46.625 20.734 1 67.19 62 TYR B N 1
ATOM 5015 C CA . TYR B 1 62 ? -2.945 -47.344 19.469 1 67.19 62 TYR B CA 1
ATOM 5016 C C . TYR B 1 62 ? -3.961 -46.656 18.562 1 67.19 62 TYR B C 1
ATOM 5018 O O . TYR B 1 62 ? -3.703 -46.469 17.375 1 67.19 62 TYR B O 1
ATOM 5026 N N . LYS B 1 63 ? -5.066 -46.344 19.109 1 68 63 LYS B N 1
ATOM 5027 C CA . LYS B 1 63 ? -6.078 -45.656 18.328 1 68 63 LYS B CA 1
ATOM 5028 C C . LYS B 1 63 ? -5.574 -44.281 17.859 1 68 63 LYS B C 1
ATOM 5030 O O . LYS B 1 63 ? -5.812 -43.906 16.719 1 68 63 LYS B O 1
ATOM 5035 N N . ALA B 1 64 ? -4.969 -43.688 18.766 1 71.12 64 ALA B N 1
ATOM 5036 C CA . ALA B 1 64 ? -4.383 -42.406 18.391 1 71.12 64 ALA B CA 1
ATOM 5037 C C . ALA B 1 64 ? -3.301 -42.562 17.328 1 71.12 64 ALA B C 1
ATOM 5039 O O . ALA B 1 64 ? -3.184 -41.75 16.406 1 71.12 64 ALA B O 1
ATOM 5040 N N . SER B 1 65 ? -2.615 -43.625 17.484 1 72.94 65 SER B N 1
ATOM 5041 C CA . SER B 1 65 ? -1.574 -43.906 16.5 1 72.94 65 SER B CA 1
ATOM 5042 C C . SER B 1 65 ? -2.174 -44.281 15.156 1 72.94 65 SER B C 1
ATOM 5044 O O . SER B 1 65 ? -1.658 -43.875 14.109 1 72.94 65 SER B O 1
ATOM 5046 N N . LYS B 1 66 ? -3.191 -45.062 15.188 1 69.62 66 LYS B N 1
ATOM 5047 C CA . LYS B 1 66 ? -3.865 -45.406 13.938 1 69.62 66 LYS B CA 1
ATOM 5048 C C . LYS B 1 66 ? -4.461 -44.188 13.266 1 69.62 66 LYS B C 1
ATOM 5050 O O . LYS B 1 66 ? -4.383 -44.031 12.047 1 69.62 66 LYS B O 1
ATOM 5055 N N . ARG B 1 67 ? -5.047 -43.469 14.156 1 70.19 67 ARG B N 1
ATOM 5056 C CA . ARG B 1 67 ? -5.578 -42.219 13.625 1 70.19 67 ARG B CA 1
ATOM 5057 C C . ARG B 1 67 ? -4.465 -41.312 13.078 1 70.19 67 ARG B C 1
ATOM 5059 O O . ARG B 1 67 ? -4.625 -40.688 12.039 1 70.19 67 ARG B O 1
ATOM 5066 N N . PHE B 1 68 ? -3.477 -41.406 13.773 1 73 68 PHE B N 1
ATOM 5067 C CA . PHE B 1 68 ? -2.311 -40.656 13.336 1 73 68 PHE B CA 1
ATOM 5068 C C . PHE B 1 68 ? -1.768 -41.219 12.023 1 73 68 PHE B C 1
ATOM 5070 O O . PHE B 1 68 ? -1.45 -40.438 11.102 1 73 68 PHE B O 1
ATOM 5077 N N . ALA B 1 69 ? -1.695 -42.5 11.93 1 72.88 69 ALA B N 1
ATOM 5078 C CA . ALA B 1 69 ? -1.229 -43.125 10.703 1 72.88 69 ALA B CA 1
ATOM 5079 C C . ALA B 1 69 ? -2.203 -42.906 9.555 1 72.88 69 ALA B C 1
ATOM 5081 O O . ALA B 1 69 ? -1.788 -42.656 8.414 1 72.88 69 ALA B O 1
ATOM 5082 N N . TYR B 1 70 ? -3.406 -42.875 9.852 1 73.5 70 TYR B N 1
ATOM 5083 C CA . TYR B 1 70 ? -4.441 -42.656 8.844 1 73.5 70 TYR B CA 1
ATOM 5084 C C . TYR B 1 70 ? -4.379 -41.25 8.289 1 73.5 70 TYR B C 1
ATOM 5086 O O . TYR B 1 70 ? -4.719 -41.031 7.129 1 73.5 70 TYR B O 1
ATOM 5094 N N . CYS B 1 71 ? -3.812 -40.406 9.062 1 74.75 71 CYS B N 1
ATOM 5095 C CA . CYS B 1 71 ? -3.682 -39.031 8.625 1 74.75 71 CYS B CA 1
ATOM 5096 C C . CYS B 1 71 ? -2.699 -38.906 7.469 1 74.75 71 CYS B C 1
ATOM 5098 O O . CYS B 1 71 ? -2.793 -38 6.66 1 74.75 71 CYS B O 1
ATOM 5100 N N . PHE B 1 72 ? -1.951 -39.938 7.336 1 79.31 72 PHE B N 1
ATOM 5101 C CA . PHE B 1 72 ? -0.898 -39.844 6.328 1 79.31 72 PHE B CA 1
ATOM 5102 C C . PHE B 1 72 ? -1.273 -40.656 5.082 1 79.31 72 PHE B C 1
ATOM 5104 O O . PHE B 1 72 ? -0.537 -40.625 4.094 1 79.31 72 PHE B O 1
ATOM 5111 N N . VAL B 1 73 ? -2.439 -41.344 5.117 1 75.12 73 VAL B N 1
ATOM 5112 C CA . VAL B 1 73 ? -2.865 -42.094 3.941 1 75.12 73 VAL B CA 1
ATOM 5113 C C . VAL B 1 73 ? -3.455 -41.125 2.906 1 75.12 73 VAL B C 1
ATOM 5115 O O . VAL B 1 73 ? -4.359 -40.344 3.217 1 75.12 73 VAL B O 1
ATOM 5118 N N . PRO B 1 74 ? -2.908 -41.219 1.702 1 77.56 74 PRO B N 1
ATOM 5119 C CA . PRO B 1 74 ? -3.426 -40.344 0.659 1 77.56 74 PRO B CA 1
ATOM 5120 C C . PRO B 1 74 ? -4.883 -40.625 0.304 1 77.56 74 PRO B C 1
ATOM 5122 O O . PRO B 1 74 ? -5.359 -41.75 0.516 1 77.56 74 PRO B O 1
ATOM 5125 N N . GLN B 1 75 ? -5.539 -39.656 -0.189 1 76.56 75 GLN B N 1
ATOM 5126 C CA . GLN B 1 75 ? -6.961 -39.75 -0.492 1 76.56 75 GLN B CA 1
ATOM 5127 C C . GLN B 1 75 ? -7.238 -40.875 -1.509 1 76.56 75 GLN B C 1
ATOM 5129 O O . GLN B 1 75 ? -8.25 -41.562 -1.417 1 76.56 75 GLN B O 1
ATOM 5134 N N . ILE B 1 76 ? -6.371 -41.031 -2.422 1 76.06 76 ILE B N 1
ATOM 5135 C CA . ILE B 1 76 ? -6.547 -42.062 -3.436 1 76.06 76 ILE B CA 1
ATOM 5136 C C . ILE B 1 76 ? -6.574 -43.438 -2.771 1 76.06 76 ILE B C 1
ATOM 5138 O O . ILE B 1 76 ? -7.41 -44.281 -3.109 1 76.06 76 ILE B O 1
ATOM 5142 N N . ALA B 1 77 ? -5.684 -43.594 -1.857 1 74.56 77 ALA B N 1
ATOM 5143 C CA . ALA B 1 77 ? -5.629 -44.844 -1.15 1 74.56 77 ALA B CA 1
ATOM 5144 C C . ALA B 1 77 ? -6.828 -45.031 -0.224 1 74.56 77 ALA B C 1
ATOM 5146 O O . ALA B 1 77 ? -7.359 -46.125 -0.079 1 74.56 77 ALA B O 1
ATOM 5147 N N . ARG B 1 78 ? -7.223 -43.906 0.356 1 76.56 78 ARG B N 1
ATOM 5148 C CA . ARG B 1 78 ? -8.398 -43.969 1.216 1 76.56 78 ARG B CA 1
ATOM 5149 C C . ARG B 1 78 ? -9.641 -44.375 0.421 1 76.56 78 ARG B C 1
ATOM 5151 O O . ARG B 1 78 ? -10.461 -45.156 0.89 1 76.56 78 ARG B O 1
ATOM 5158 N N . SER B 1 79 ? -9.719 -43.812 -0.757 1 74.88 79 SER B N 1
ATOM 5159 C CA . SER B 1 79 ? -10.867 -44.094 -1.613 1 74.88 79 SER B CA 1
ATOM 5160 C C . SER B 1 79 ? -10.82 -45.531 -2.131 1 74.88 79 SER B C 1
ATOM 5162 O O . SER B 1 79 ? -11.852 -46.219 -2.207 1 74.88 79 SER B O 1
ATOM 5164 N N . ARG B 1 80 ? -9.703 -46 -2.439 1 71.69 80 ARG B N 1
ATOM 5165 C CA . ARG B 1 80 ? -9.539 -47.344 -3.039 1 71.69 80 ARG B CA 1
ATOM 5166 C C . ARG B 1 80 ? -9.664 -48.438 -1.985 1 71.69 80 ARG B C 1
ATOM 5168 O O . ARG B 1 80 ? -10.305 -49.469 -2.223 1 71.69 80 ARG B O 1
ATOM 5175 N N . TYR B 1 81 ? -9.039 -48.156 -0.816 1 74.19 81 TYR B N 1
ATOM 5176 C CA . TYR B 1 81 ? -8.93 -49.25 0.138 1 74.19 81 TYR B CA 1
ATOM 5177 C C . TYR B 1 81 ? -9.992 -49.156 1.226 1 74.19 81 TYR B C 1
ATOM 5179 O O . TYR B 1 81 ? -10.422 -50.156 1.787 1 74.19 81 TYR B O 1
ATOM 5187 N N . TRP B 1 82 ? -10.438 -47.906 1.585 1 73.19 82 TRP B N 1
ATOM 5188 C CA . TRP B 1 82 ? -11.367 -47.75 2.697 1 73.19 82 TRP B CA 1
ATOM 5189 C C . TRP B 1 82 ? -12.688 -47.156 2.225 1 73.19 82 TRP B C 1
ATOM 5191 O O . TRP B 1 82 ? -13.539 -46.812 3.041 1 73.19 82 TRP B O 1
ATOM 5201 N N . ASN B 1 83 ? -12.898 -46.969 0.916 1 71.38 83 ASN B N 1
ATOM 5202 C CA . ASN B 1 83 ? -14.117 -46.438 0.324 1 71.38 83 ASN B CA 1
ATOM 5203 C C . ASN B 1 83 ? -14.477 -45.094 0.936 1 71.38 83 ASN B C 1
ATOM 5205 O O . ASN B 1 83 ? -15.648 -44.781 1.149 1 71.38 83 ASN B O 1
ATOM 5209 N N . ASP B 1 84 ? -13.461 -44.469 1.521 1 71.31 84 ASP B N 1
ATOM 5210 C CA . ASP B 1 84 ? -13.633 -43.094 2.031 1 71.31 84 ASP B CA 1
ATOM 5211 C C . ASP B 1 84 ? -13.438 -42.062 0.923 1 71.31 84 ASP B C 1
ATOM 5213 O O . ASP B 1 84 ? -12.344 -41.531 0.763 1 71.31 84 ASP B O 1
ATOM 5217 N N . HIS B 1 85 ? -14.516 -41.906 0.154 1 70.31 85 HIS B N 1
ATOM 5218 C CA . HIS B 1 85 ? -14.445 -41.031 -1.01 1 70.31 85 HIS B CA 1
ATOM 5219 C C . HIS B 1 85 ? -14.547 -39.562 -0.602 1 70.31 85 HIS B C 1
ATOM 5221 O O . HIS B 1 85 ? -15.289 -39.219 0.318 1 70.31 85 HIS B O 1
ATOM 5227 N N . ALA B 1 86 ? -13.625 -38.875 -1.202 1 68.81 86 ALA B N 1
ATOM 5228 C CA . ALA B 1 86 ? -13.703 -37.438 -0.984 1 68.81 86 ALA B CA 1
ATOM 5229 C C . ALA B 1 86 ? -15.008 -36.875 -1.525 1 68.81 86 ALA B C 1
ATOM 5231 O O . ALA B 1 86 ? -15.578 -37.438 -2.475 1 68.81 86 ALA B O 1
ATOM 5232 N N . SER B 1 87 ? -15.68 -36 -0.812 1 65.94 87 SER B N 1
ATOM 5233 C CA . SER B 1 87 ? -16.906 -35.344 -1.27 1 65.94 87 SER B CA 1
ATOM 5234 C C . SER B 1 87 ? -16.75 -34.781 -2.678 1 65.94 87 SER B C 1
ATOM 5236 O O . SER B 1 87 ? -15.703 -34.219 -3.008 1 65.94 87 SER B O 1
ATOM 5238 N N . LYS B 1 88 ? -17.562 -35.281 -3.564 1 66.06 88 LYS B N 1
ATOM 5239 C CA . LYS B 1 88 ? -17.531 -34.812 -4.945 1 66.06 88 LYS B CA 1
ATOM 5240 C C . LYS B 1 88 ? -17.562 -33.281 -5 1 66.06 88 LYS B C 1
ATOM 5242 O O . LYS B 1 88 ? -18.375 -32.656 -4.32 1 66.06 88 LYS B O 1
ATOM 5247 N N . SER B 1 89 ? -16.578 -32.75 -5.637 1 68.81 89 SER B N 1
ATOM 5248 C CA . SER B 1 89 ? -16.516 -31.281 -5.75 1 68.81 89 SER B CA 1
ATOM 5249 C C . SER B 1 89 ? -17.609 -30.75 -6.66 1 68.81 89 SER B C 1
ATOM 5251 O O . SER B 1 89 ? -17.859 -31.297 -7.734 1 68.81 89 SER B O 1
ATOM 5253 N N . LYS B 1 90 ? -18.469 -29.891 -6.203 1 74.38 90 LYS B N 1
ATOM 5254 C CA . LYS B 1 90 ? -19.484 -29.203 -7.012 1 74.38 90 LYS B CA 1
ATOM 5255 C C . LYS B 1 90 ? -18.828 -28.406 -8.133 1 74.38 90 LYS B C 1
ATOM 5257 O O . LYS B 1 90 ? -17.797 -27.766 -7.93 1 74.38 90 LYS B O 1
ATOM 5262 N N . GLN B 1 91 ? -19.359 -28.75 -9.328 1 82 91 GLN B N 1
ATOM 5263 C CA . GLN B 1 91 ? -18.828 -28.016 -10.484 1 82 91 GLN B CA 1
ATOM 5264 C C . GLN B 1 91 ? -19.516 -26.672 -10.656 1 82 91 GLN B C 1
ATOM 5266 O O . GLN B 1 91 ? -20.75 -26.609 -10.633 1 82 91 GLN B O 1
ATOM 5271 N N . PHE B 1 92 ? -18.641 -25.656 -10.695 1 86.62 92 PHE B N 1
ATOM 5272 C CA . PHE B 1 92 ? -19.125 -24.297 -10.945 1 86.62 92 PHE B CA 1
ATOM 5273 C C . PHE B 1 92 ? -18.688 -23.812 -12.328 1 86.62 92 PHE B C 1
ATOM 5275 O O . PHE B 1 92 ? -17.844 -24.438 -12.969 1 86.62 92 PHE B O 1
ATOM 5282 N N . PRO B 1 93 ? -19.297 -22.812 -12.805 1 87.69 93 PRO B N 1
ATOM 5283 C CA . PRO B 1 93 ? -18.953 -22.297 -14.133 1 87.69 93 PRO B CA 1
ATOM 5284 C C . PRO B 1 93 ? -17.484 -21.875 -14.227 1 87.69 93 PRO B C 1
ATOM 5286 O O . PRO B 1 93 ? -16.906 -21.859 -15.32 1 87.69 93 PRO B O 1
ATOM 5289 N N . THR B 1 94 ? -16.859 -21.625 -13.109 1 93.06 94 THR B N 1
ATOM 5290 C CA . THR B 1 94 ? -15.477 -21.172 -13.117 1 93.06 94 THR B CA 1
ATOM 5291 C C . THR B 1 94 ? -14.539 -22.281 -12.656 1 93.06 94 THR B C 1
ATOM 5293 O O . THR B 1 94 ? -13.367 -22.031 -12.367 1 93.06 94 THR B O 1
ATOM 5296 N N . SER B 1 95 ? -15.008 -23.5 -12.586 1 94.88 95 SER B N 1
ATOM 5297 C CA . SER B 1 95 ? -14.234 -24.641 -12.078 1 94.88 95 SER B CA 1
ATOM 5298 C C . SER B 1 95 ? -13.016 -24.906 -12.953 1 94.88 95 SER B C 1
ATOM 5300 O O . SER B 1 95 ? -12.023 -25.469 -12.492 1 94.88 95 SER B O 1
ATOM 5302 N N . TYR B 1 96 ? -13.148 -24.594 -14.258 1 96.19 96 TYR B N 1
ATOM 5303 C CA . TYR B 1 96 ? -12.023 -24.812 -15.164 1 96.19 96 TYR B CA 1
ATOM 5304 C C . TYR B 1 96 ? -10.781 -24.062 -14.672 1 96.19 96 TYR B C 1
ATOM 5306 O O . TYR B 1 96 ? -9.656 -24.484 -14.953 1 96.19 96 TYR B O 1
ATOM 5314 N N . LEU B 1 97 ? -10.922 -22.984 -13.961 1 97.38 97 LEU B N 1
ATOM 5315 C CA . LEU B 1 97 ? -9.789 -22.234 -13.438 1 97.38 97 LEU B CA 1
ATOM 5316 C C . LEU B 1 97 ? -9.078 -23 -12.336 1 97.38 97 LEU B C 1
ATOM 5318 O O . LEU B 1 97 ? -7.863 -22.891 -12.164 1 97.38 97 LEU B O 1
ATOM 5322 N N . ASN B 1 98 ? -9.859 -23.781 -11.602 1 96.81 98 ASN B N 1
ATOM 5323 C CA . ASN B 1 98 ? -9.242 -24.688 -10.633 1 96.81 98 ASN B CA 1
ATOM 5324 C C . ASN B 1 98 ? -8.359 -25.719 -11.312 1 96.81 98 ASN B C 1
ATOM 5326 O O . ASN B 1 98 ? -7.258 -26.016 -10.836 1 96.81 98 ASN B O 1
ATOM 5330 N N . GLY B 1 99 ? -8.875 -26.234 -12.32 1 97.44 99 GLY B N 1
ATOM 5331 C CA . GLY B 1 99 ? -8.07 -27.156 -13.102 1 97.44 99 GLY B CA 1
ATOM 5332 C C . GLY B 1 99 ? -6.801 -26.531 -13.648 1 97.44 99 GLY B C 1
ATOM 5333 O O . GLY B 1 99 ? -5.746 -27.172 -13.664 1 97.44 99 GLY B O 1
ATOM 5334 N N . LEU B 1 100 ? -6.914 -25.297 -14.133 1 97.69 100 LEU B N 1
ATOM 5335 C CA . LEU B 1 100 ? -5.746 -24.578 -14.633 1 97.69 100 LEU B CA 1
ATOM 5336 C C . LEU B 1 100 ? -4.703 -24.406 -13.531 1 97.69 100 LEU B C 1
ATOM 5338 O O . LEU B 1 100 ? -3.506 -24.578 -13.773 1 97.69 100 LEU B O 1
ATOM 5342 N N . ARG B 1 101 ? -5.109 -24.078 -12.328 1 97.62 101 ARG B N 1
ATOM 5343 C CA . ARG B 1 101 ? -4.211 -23.984 -11.18 1 97.62 101 ARG B CA 1
ATOM 5344 C C . ARG B 1 101 ? -3.488 -25.312 -10.945 1 97.62 101 ARG B C 1
ATOM 5346 O O . ARG B 1 101 ? -2.301 -25.328 -10.617 1 97.62 101 ARG B O 1
ATOM 5353 N N . GLY B 1 102 ? -4.258 -26.375 -11.109 1 97.5 102 GLY B N 1
ATOM 5354 C CA . GLY B 1 102 ? -3.693 -27.688 -10.906 1 97.5 102 GLY B CA 1
ATOM 5355 C C . GLY B 1 102 ? -2.566 -28.016 -11.867 1 97.5 102 GLY B C 1
ATOM 5356 O O . GLY B 1 102 ? -1.457 -28.344 -11.445 1 97.5 102 GLY B O 1
ATOM 5357 N N . ILE B 1 103 ? -2.82 -27.828 -13.102 1 96.31 103 ILE B N 1
ATOM 5358 C CA . ILE B 1 103 ? -1.823 -28.125 -14.125 1 96.31 103 ILE B CA 1
ATOM 5359 C C . ILE B 1 103 ? -0.629 -27.188 -13.969 1 96.31 103 ILE B C 1
ATOM 5361 O O . ILE B 1 103 ? 0.522 -27.609 -14.086 1 96.31 103 ILE B O 1
ATOM 5365 N N . THR B 1 104 ? -0.912 -25.953 -13.695 1 96.81 104 THR B N 1
ATOM 5366 C CA . THR B 1 104 ? 0.131 -24.953 -13.539 1 96.81 104 THR B CA 1
ATOM 5367 C C . THR B 1 104 ? 1.003 -25.266 -12.32 1 96.81 104 THR B C 1
ATOM 5369 O O . THR B 1 104 ? 2.209 -25 -12.336 1 96.81 104 THR B O 1
ATOM 5372 N N . SER B 1 105 ? 0.442 -25.859 -11.297 1 97.31 105 SER B N 1
ATOM 5373 C CA . SER B 1 105 ? 1.218 -26.203 -10.102 1 97.31 105 SER B CA 1
ATOM 5374 C C . SER B 1 105 ? 2.248 -27.281 -10.406 1 97.31 105 SER B C 1
ATOM 5376 O O . SER B 1 105 ? 3.35 -27.266 -9.859 1 97.31 105 SER B O 1
ATOM 5378 N N . ILE B 1 106 ? 1.886 -28.203 -11.25 1 96.94 106 ILE B N 1
ATOM 5379 C CA . ILE B 1 106 ? 2.83 -29.234 -11.664 1 96.94 106 ILE B CA 1
ATOM 5380 C C . ILE B 1 106 ? 3.975 -28.609 -12.453 1 96.94 106 ILE B C 1
ATOM 5382 O O . ILE B 1 106 ? 5.133 -29.016 -12.312 1 96.94 106 ILE B O 1
ATOM 5386 N N . LYS B 1 107 ? 3.631 -27.688 -13.227 1 96.88 107 LYS B N 1
ATOM 5387 C CA . LYS B 1 107 ? 4.66 -26.953 -13.977 1 96.88 107 LYS B CA 1
ATOM 5388 C C . LYS B 1 107 ? 5.641 -26.266 -13.031 1 96.88 107 LYS B C 1
ATOM 5390 O O . LYS B 1 107 ? 6.852 -26.312 -13.25 1 96.88 107 LYS B O 1
ATOM 5395 N N . VAL B 1 108 ? 5.102 -25.594 -12.008 1 96.75 108 VAL B N 1
ATOM 5396 C CA . VAL B 1 108 ? 5.945 -24.906 -11.039 1 96.75 108 VAL B CA 1
ATOM 5397 C C . VAL B 1 108 ? 6.895 -25.906 -10.375 1 96.75 108 VAL B C 1
ATOM 5399 O O . VAL B 1 108 ? 8.094 -25.656 -10.266 1 96.75 108 VAL B O 1
ATOM 5402 N N . PHE B 1 109 ? 6.367 -27.031 -10.008 1 97 109 PHE B N 1
ATOM 5403 C CA . PHE B 1 109 ? 7.172 -28.094 -9.398 1 97 109 PHE B CA 1
ATOM 5404 C C . PHE B 1 109 ? 8.289 -28.531 -10.344 1 97 109 PHE B C 1
ATOM 5406 O O . PHE B 1 109 ? 9.445 -28.625 -9.93 1 97 109 PHE B O 1
ATOM 5413 N N . THR B 1 110 ? 7.926 -28.766 -11.547 1 96.69 110 THR B N 1
ATOM 5414 C CA . THR B 1 110 ? 8.867 -29.266 -12.547 1 96.69 110 THR B CA 1
ATOM 5415 C C . THR B 1 110 ? 9.977 -28.25 -12.797 1 96.69 110 THR B C 1
ATOM 5417 O O . THR B 1 110 ? 11.148 -28.609 -12.898 1 96.69 110 THR B O 1
ATOM 5420 N N . PHE B 1 111 ? 9.633 -27.062 -12.875 1 95.75 111 PHE B N 1
ATOM 5421 C CA . PHE B 1 111 ? 10.617 -26 -13.078 1 95.75 111 PHE B CA 1
ATOM 5422 C C . PHE B 1 111 ? 11.633 -25.984 -11.945 1 95.75 111 PHE B C 1
ATOM 5424 O O . PHE B 1 111 ? 12.844 -25.922 -12.188 1 95.75 111 PHE B O 1
ATOM 5431 N N . HIS B 1 112 ? 11.188 -26 -10.695 1 95.25 112 HIS B N 1
ATOM 5432 C CA . HIS B 1 112 ? 12.07 -25.938 -9.539 1 95.25 112 HIS B CA 1
ATOM 5433 C C . HIS B 1 112 ? 12.906 -27.203 -9.414 1 95.25 112 HIS B C 1
ATOM 5435 O O . HIS B 1 112 ? 13.992 -27.188 -8.836 1 95.25 112 HIS B O 1
ATOM 5441 N N . TRP B 1 113 ? 12.414 -28.266 -10.016 1 95.19 113 TRP B N 1
ATOM 5442 C CA . TRP B 1 113 ? 13.18 -29.5 -10.094 1 95.19 113 TRP B CA 1
ATOM 5443 C C . TRP B 1 113 ? 14.328 -29.375 -11.094 1 95.19 113 TRP B C 1
ATOM 5445 O O . TRP B 1 113 ? 15.477 -29.656 -10.758 1 95.19 113 TRP B O 1
ATOM 5455 N N . ILE B 1 114 ? 14.031 -28.844 -12.211 1 93.5 114 ILE B N 1
ATOM 5456 C CA . ILE B 1 114 ? 14.984 -28.812 -13.312 1 93.5 114 ILE B CA 1
ATOM 5457 C C . ILE B 1 114 ? 16.031 -27.734 -13.062 1 93.5 114 ILE B C 1
ATOM 5459 O O . ILE B 1 114 ? 17.203 -27.891 -13.422 1 93.5 114 ILE B O 1
ATOM 5463 N N . MET B 1 115 ? 15.664 -26.688 -12.414 1 92.81 115 MET B N 1
ATOM 5464 C CA . MET B 1 115 ? 16.531 -25.516 -12.273 1 92.81 115 MET B CA 1
ATOM 5465 C C . MET B 1 115 ? 17.781 -25.859 -11.469 1 92.81 115 MET B C 1
ATOM 5467 O O . MET B 1 115 ? 18.812 -25.203 -11.594 1 92.81 115 MET B O 1
ATOM 5471 N N . ALA B 1 116 ? 17.672 -26.844 -10.656 1 92.25 116 ALA B N 1
ATOM 5472 C CA . ALA B 1 116 ? 18.828 -27.266 -9.852 1 92.25 116 ALA B CA 1
ATOM 5473 C C . ALA B 1 116 ? 19.859 -27.984 -10.703 1 92.25 116 ALA B C 1
ATOM 5475 O O . ALA B 1 116 ? 21.062 -27.953 -10.398 1 92.25 116 ALA B O 1
ATOM 5476 N N . PHE B 1 117 ? 19.5 -28.562 -11.805 1 92.94 117 PHE B N 1
ATOM 5477 C CA . PHE B 1 117 ? 20.375 -29.469 -12.539 1 92.94 117 PHE B CA 1
ATOM 5478 C C . PHE B 1 117 ? 20.766 -28.875 -13.883 1 92.94 117 PHE B C 1
ATOM 5480 O O . PHE B 1 117 ? 21.75 -29.312 -14.5 1 92.94 117 PHE B O 1
ATOM 5487 N N . SER B 1 118 ? 19.969 -27.969 -14.352 1 91.19 118 SER B N 1
ATOM 5488 C CA . SER B 1 118 ? 20.219 -27.422 -15.68 1 91.19 118 SER B CA 1
ATOM 5489 C C . SER B 1 118 ? 19.672 -26.016 -15.812 1 91.19 118 SER B C 1
ATOM 5491 O O . SER B 1 118 ? 18.797 -25.609 -15.047 1 91.19 118 SER B O 1
ATOM 5493 N N . ASP B 1 119 ? 20.125 -25.281 -16.812 1 92.12 119 ASP B N 1
ATOM 5494 C CA . ASP B 1 119 ? 19.656 -23.922 -17.047 1 92.12 119 ASP B CA 1
ATOM 5495 C C . ASP B 1 119 ? 18.609 -23.891 -18.156 1 92.12 119 ASP B C 1
ATOM 5497 O O . ASP B 1 119 ? 18.234 -22.812 -18.625 1 92.12 119 ASP B O 1
ATOM 5501 N N . ILE B 1 120 ? 18.141 -25.047 -18.531 1 90.5 120 ILE B N 1
ATOM 5502 C CA . ILE B 1 120 ? 17.188 -25.172 -19.625 1 90.5 120 ILE B CA 1
ATOM 5503 C C . ILE B 1 120 ? 15.906 -24.422 -19.297 1 90.5 120 ILE B C 1
ATOM 5505 O O . ILE B 1 120 ? 15.195 -23.953 -20.203 1 90.5 120 ILE B O 1
ATOM 5509 N N . GLY B 1 121 ? 15.594 -24.25 -18.062 1 91 121 GLY B N 1
ATOM 5510 C CA . GLY B 1 121 ? 14.391 -23.531 -17.656 1 91 121 GLY B CA 1
ATOM 5511 C C . GLY B 1 121 ? 14.523 -22.031 -17.766 1 91 121 GLY B C 1
ATOM 5512 O O . GLY B 1 121 ? 13.523 -21.312 -17.719 1 91 121 GLY B O 1
ATOM 5513 N N . PHE B 1 122 ? 15.695 -21.484 -18.016 1 94.12 122 PHE B N 1
ATOM 5514 C CA . PHE B 1 122 ? 15.969 -20.047 -18 1 94.12 122 PHE B CA 1
ATOM 5515 C C . PHE B 1 122 ? 16.359 -19.547 -19.391 1 94.12 122 PHE B C 1
ATOM 5517 O O . PHE B 1 122 ? 15.844 -18.531 -19.859 1 94.12 122 PHE B O 1
ATOM 5524 N N . ALA B 1 123 ? 17.203 -20.312 -20.109 1 95 123 ALA B N 1
ATOM 5525 C CA . ALA B 1 123 ? 17.844 -19.875 -21.328 1 95 123 ALA B CA 1
ATOM 5526 C C . ALA B 1 123 ? 16.906 -20.016 -22.531 1 95 123 ALA B C 1
ATOM 5528 O O . ALA B 1 123 ? 16.141 -20.984 -22.625 1 95 123 ALA B O 1
ATOM 5529 N N . PRO B 1 124 ? 16.984 -19.062 -23.438 1 95.69 124 PRO B N 1
ATOM 5530 C CA . PRO B 1 124 ? 16.172 -19.172 -24.656 1 95.69 124 PRO B CA 1
ATOM 5531 C C . PRO B 1 124 ? 16.719 -20.234 -25.625 1 95.69 124 PRO B C 1
ATOM 5533 O O . PRO B 1 124 ? 17.906 -20.547 -25.594 1 95.69 124 PRO B O 1
ATOM 5536 N N . TRP B 1 125 ? 15.828 -20.719 -26.422 1 95.44 125 TRP B N 1
ATOM 5537 C CA . TRP B 1 125 ? 16.234 -21.609 -27.5 1 95.44 125 TRP B CA 1
ATOM 5538 C C . TRP B 1 125 ? 17.172 -20.906 -28.469 1 95.44 125 TRP B C 1
ATOM 5540 O O . TRP B 1 125 ? 16.938 -19.75 -28.844 1 95.44 125 TRP B O 1
ATOM 5550 N N . GLY B 1 126 ? 18.266 -21.516 -28.766 1 94.94 126 GLY B N 1
ATOM 5551 C CA . GLY B 1 126 ? 19.172 -20.984 -29.766 1 94.94 126 GLY B CA 1
ATOM 5552 C C . GLY B 1 126 ? 20.188 -20 -29.219 1 94.94 126 GLY B C 1
ATOM 5553 O O . GLY B 1 126 ? 20.922 -19.375 -29.969 1 94.94 126 GLY B O 1
ATOM 5554 N N . THR B 1 127 ? 20.141 -19.781 -27.953 1 95.25 127 THR B N 1
ATOM 5555 C CA . THR B 1 127 ? 21.062 -18.828 -27.344 1 95.25 127 THR B CA 1
ATOM 5556 C C . THR B 1 127 ? 22.516 -19.25 -27.547 1 95.25 127 THR B C 1
ATOM 5558 O O . THR B 1 127 ? 23.391 -18.422 -27.797 1 95.25 127 THR B O 1
ATOM 5561 N N . ASN B 1 128 ? 22.812 -20.531 -27.406 1 92.81 128 ASN B N 1
ATOM 5562 C CA . ASN B 1 128 ? 24.125 -21.125 -27.672 1 92.81 128 ASN B CA 1
ATOM 5563 C C . ASN B 1 128 ? 24 -22.547 -28.203 1 92.81 128 ASN B C 1
ATOM 5565 O O . ASN B 1 128 ? 22.891 -22.984 -28.547 1 92.81 128 ASN B O 1
ATOM 5569 N N . ASP B 1 129 ? 25.125 -23.281 -28.234 1 91.06 129 ASP B N 1
ATOM 5570 C CA . ASP B 1 129 ? 25.156 -24.594 -28.859 1 91.06 129 ASP B CA 1
ATOM 5571 C C . ASP B 1 129 ? 24.469 -25.641 -28 1 91.06 129 ASP B C 1
ATOM 5573 O O . ASP B 1 129 ? 24 -26.672 -28.5 1 91.06 129 ASP B O 1
ATOM 5577 N N . ARG B 1 130 ? 24.359 -25.359 -26.797 1 88.38 130 ARG B N 1
ATOM 5578 C CA . ARG B 1 130 ? 23.797 -26.328 -25.875 1 88.38 130 ARG B CA 1
ATOM 5579 C C . ARG B 1 130 ? 22.266 -26.234 -25.828 1 88.38 130 ARG B C 1
ATOM 5581 O O . ARG B 1 130 ? 21.609 -27.125 -25.297 1 88.38 130 ARG B O 1
ATOM 5588 N N . HIS B 1 131 ? 21.688 -25.188 -26.406 1 92.94 131 HIS B N 1
ATOM 5589 C CA . HIS B 1 131 ? 20.25 -24.938 -26.281 1 92.94 131 HIS B CA 1
ATOM 5590 C C . HIS B 1 131 ? 19.578 -24.969 -27.656 1 92.94 131 HIS B C 1
ATOM 5592 O O . HIS B 1 131 ? 19.062 -23.953 -28.125 1 92.94 131 HIS B O 1
ATOM 5598 N N . HIS B 1 132 ? 19.5 -26.203 -28.234 1 92.88 132 HIS B N 1
ATOM 5599 C CA . HIS B 1 132 ? 18.891 -26.359 -29.547 1 92.88 132 HIS B CA 1
ATOM 5600 C C . HIS B 1 132 ? 17.891 -27.5 -29.562 1 92.88 132 HIS B C 1
ATOM 5602 O O . HIS B 1 132 ? 17.438 -27.938 -30.641 1 92.88 132 HIS B O 1
ATOM 5608 N N . TYR B 1 133 ? 17.5 -27.875 -28.438 1 90.25 133 TYR B N 1
ATOM 5609 C CA . TYR B 1 133 ? 16.562 -29 -28.359 1 90.25 133 TYR B CA 1
ATOM 5610 C C . TYR B 1 133 ? 15.141 -28.531 -28.641 1 90.25 133 TYR B C 1
ATOM 5612 O O . TYR B 1 133 ? 14.773 -27.391 -28.312 1 90.25 133 TYR B O 1
ATOM 5620 N N . VAL B 1 134 ? 14.328 -29.391 -29.156 1 91.56 134 VAL B N 1
ATOM 5621 C CA . VAL B 1 134 ? 12.945 -29.125 -29.531 1 91.56 134 VAL B CA 1
ATOM 5622 C C . VAL B 1 134 ? 12.133 -28.75 -28.297 1 91.56 134 VAL B C 1
ATOM 5624 O O . VAL B 1 134 ? 11.25 -27.891 -28.359 1 91.56 134 VAL B O 1
ATOM 5627 N N . LEU B 1 135 ? 12.398 -29.281 -27.188 1 90.44 135 LEU B N 1
ATOM 5628 C CA . LEU B 1 135 ? 11.656 -29.047 -25.953 1 90.44 135 LEU B CA 1
ATOM 5629 C C . LEU B 1 135 ? 11.852 -27.609 -25.484 1 90.44 135 LEU B C 1
ATOM 5631 O O . LEU B 1 135 ? 11.07 -27.109 -24.656 1 90.44 135 LEU B O 1
ATOM 5635 N N . GLU B 1 136 ? 12.828 -26.953 -26.062 1 94 136 GLU B N 1
ATOM 5636 C CA . GLU B 1 136 ? 13.133 -25.594 -25.609 1 94 136 GLU B CA 1
ATOM 5637 C C . GLU B 1 136 ? 12.453 -24.562 -26.5 1 94 136 GLU B C 1
ATOM 5639 O O . GLU B 1 136 ? 12.508 -23.359 -26.219 1 94 136 GLU B O 1
ATOM 5644 N N . LEU B 1 137 ? 11.773 -25 -27.484 1 95.25 137 LEU B N 1
ATOM 5645 C CA . LEU B 1 137 ? 11.117 -24.109 -28.422 1 95.25 137 LEU B CA 1
ATOM 5646 C C . LEU B 1 137 ? 9.992 -23.344 -27.75 1 95.25 137 LEU B C 1
ATOM 5648 O O . LEU B 1 137 ? 9.359 -23.844 -26.812 1 95.25 137 LEU B O 1
ATOM 5652 N N . PRO B 1 138 ? 9.727 -22.109 -28.297 1 94.69 138 PRO B N 1
ATOM 5653 C CA . PRO B 1 138 ? 8.586 -21.359 -27.781 1 94.69 138 PRO B CA 1
ATOM 5654 C C . PRO B 1 138 ? 7.285 -22.156 -27.797 1 94.69 138 PRO B C 1
ATOM 5656 O O . PRO B 1 138 ? 7.062 -22.938 -28.719 1 94.69 138 PRO B O 1
ATOM 5659 N N . ILE B 1 139 ? 6.43 -21.922 -26.844 1 95.25 139 ILE B N 1
ATOM 5660 C CA . ILE B 1 139 ? 5.141 -22.578 -26.656 1 95.25 139 ILE B CA 1
ATOM 5661 C C . ILE B 1 139 ? 5.352 -23.953 -26 1 95.25 139 ILE B C 1
ATOM 5663 O O . ILE B 1 139 ? 4.746 -24.25 -24.969 1 95.25 139 ILE B O 1
ATOM 5667 N N . ILE B 1 140 ? 6.309 -24.766 -26.469 1 94.56 140 ILE B N 1
ATOM 5668 C CA . ILE B 1 140 ? 6.551 -26.078 -25.906 1 94.56 140 ILE B CA 1
ATOM 5669 C C . ILE B 1 140 ? 7.18 -25.938 -24.516 1 94.56 140 ILE B C 1
ATOM 5671 O O . ILE B 1 140 ? 6.809 -26.641 -23.578 1 94.56 140 ILE B O 1
ATOM 5675 N N . ARG B 1 141 ? 8.039 -25.016 -24.406 1 94.75 141 ARG B N 1
ATOM 5676 C CA . ARG B 1 141 ? 8.773 -24.844 -23.156 1 94.75 141 ARG B CA 1
ATOM 5677 C C . ARG B 1 141 ? 7.863 -24.344 -22.047 1 94.75 141 ARG B C 1
ATOM 5679 O O . ARG B 1 141 ? 8.227 -24.375 -20.875 1 94.75 141 ARG B O 1
ATOM 5686 N N . TYR B 1 142 ? 6.691 -23.797 -22.422 1 94.06 142 TYR B N 1
ATOM 5687 C CA . TYR B 1 142 ? 5.785 -23.25 -21.422 1 94.06 142 TYR B CA 1
ATOM 5688 C C . TYR B 1 142 ? 5.426 -24.297 -20.391 1 94.06 142 TYR B C 1
ATOM 5690 O O . TYR B 1 142 ? 5.227 -23.984 -19.219 1 94.06 142 TYR B O 1
ATOM 5698 N N . PHE B 1 143 ? 5.398 -25.453 -20.672 1 89.81 143 PHE B N 1
ATOM 5699 C CA . PHE B 1 143 ? 4.781 -26.484 -19.844 1 89.81 143 PHE B CA 1
ATOM 5700 C C . PHE B 1 143 ? 5.762 -27 -18.797 1 89.81 143 PHE B C 1
ATOM 5702 O O . PHE B 1 143 ? 5.371 -27.703 -17.875 1 89.81 143 PHE B O 1
ATOM 5709 N N . TYR B 1 144 ? 7.039 -26.578 -18.906 1 90.19 144 TYR B N 1
ATOM 5710 C CA . TYR B 1 144 ? 7.957 -27.062 -17.891 1 90.19 144 TYR B CA 1
ATOM 5711 C C . TYR B 1 144 ? 8.938 -25.969 -17.484 1 90.19 144 TYR B C 1
ATOM 5713 O O . TYR B 1 144 ? 9.617 -26.078 -16.453 1 90.19 144 TYR B O 1
ATOM 5721 N N . ALA B 1 145 ? 8.961 -24.906 -18.234 1 90.5 145 ALA B N 1
ATOM 5722 C CA . ALA B 1 145 ? 9.992 -23.906 -18 1 90.5 145 ALA B CA 1
ATOM 5723 C C . ALA B 1 145 ? 9.375 -22.531 -17.734 1 90.5 145 ALA B C 1
ATOM 5725 O O . ALA B 1 145 ? 8.258 -22.25 -18.156 1 90.5 145 ALA B O 1
ATOM 5726 N N . GLY B 1 146 ? 10.117 -21.734 -16.984 1 88.38 146 GLY B N 1
ATOM 5727 C CA . GLY B 1 146 ? 9.719 -20.359 -16.766 1 88.38 146 GLY B CA 1
ATOM 5728 C C . GLY B 1 146 ? 8.883 -20.172 -15.508 1 88.38 146 GLY B C 1
ATOM 5729 O O . GLY B 1 146 ? 8.344 -21.125 -14.969 1 88.38 146 GLY B O 1
ATOM 5730 N N . PHE B 1 147 ? 8.789 -18.922 -15.117 1 87.75 147 PHE B N 1
ATOM 5731 C CA . PHE B 1 147 ? 7.992 -18.578 -13.945 1 87.75 147 PHE B CA 1
ATOM 5732 C C . PHE B 1 147 ? 6.504 -18.609 -14.281 1 87.75 147 PHE B C 1
ATOM 5734 O O . PHE B 1 147 ? 6.113 -18.328 -15.422 1 87.75 147 PHE B O 1
ATOM 5741 N N . THR B 1 148 ? 5.711 -19.016 -13.336 1 92.94 148 THR B N 1
ATOM 5742 C CA . THR B 1 148 ? 4.301 -19.25 -13.625 1 92.94 148 THR B CA 1
ATOM 5743 C C . THR B 1 148 ? 3.414 -18.516 -12.625 1 92.94 148 THR B C 1
ATOM 5745 O O . THR B 1 148 ? 2.188 -18.594 -12.703 1 92.94 148 THR B O 1
ATOM 5748 N N . ALA B 1 149 ? 3.965 -17.781 -11.742 1 94.94 149 ALA B N 1
ATOM 5749 C CA . ALA B 1 149 ? 3.217 -17.109 -10.68 1 94.94 149 ALA B CA 1
ATOM 5750 C C . ALA B 1 149 ? 2.182 -16.156 -11.266 1 94.94 149 ALA B C 1
ATOM 5752 O O . ALA B 1 149 ? 1.108 -15.969 -10.688 1 94.94 149 ALA B O 1
ATOM 5753 N N . HIS B 1 150 ? 2.447 -15.594 -12.422 1 96.81 150 HIS B N 1
ATOM 5754 C CA . HIS B 1 150 ? 1.558 -14.625 -13.055 1 96.81 150 HIS B CA 1
ATOM 5755 C C . HIS B 1 150 ? 0.199 -15.25 -13.359 1 96.81 150 HIS B C 1
ATOM 5757 O O . HIS B 1 150 ? -0.833 -14.586 -13.242 1 96.81 150 HIS B O 1
ATOM 5763 N N . VAL B 1 151 ? 0.158 -16.484 -13.711 1 97.94 151 VAL B N 1
ATOM 5764 C CA . VAL B 1 151 ? -1.104 -17.141 -14.031 1 97.94 151 VAL B CA 1
ATOM 5765 C C . VAL B 1 151 ? -1.955 -17.281 -12.773 1 97.94 151 VAL B C 1
ATOM 5767 O O . VAL B 1 151 ? -3.16 -17.016 -12.797 1 97.94 151 VAL B O 1
ATOM 5770 N N . PHE B 1 152 ? -1.338 -17.672 -11.68 1 98.06 152 PHE B N 1
ATOM 5771 C CA . PHE B 1 152 ? -2.051 -17.781 -10.414 1 98.06 152 PHE B CA 1
ATOM 5772 C C . PHE B 1 152 ? -2.621 -16.438 -9.992 1 98.06 152 PHE B C 1
ATOM 5774 O O . PHE B 1 152 ? -3.773 -16.359 -9.562 1 98.06 152 PHE B O 1
ATOM 5781 N N . PHE B 1 153 ? -1.854 -15.367 -10.148 1 98.19 153 PHE B N 1
ATOM 5782 C CA . PHE B 1 153 ? -2.281 -14.031 -9.773 1 98.19 153 PHE B CA 1
ATOM 5783 C C . PHE B 1 153 ? -3.414 -13.547 -10.672 1 98.19 153 PHE B C 1
ATOM 5785 O O . PHE B 1 153 ? -4.379 -12.945 -10.203 1 98.19 153 PHE B O 1
ATOM 5792 N N . GLY B 1 154 ? -3.25 -13.859 -11.984 1 98.56 154 GLY B N 1
ATOM 5793 C CA . GLY B 1 154 ? -4.316 -13.5 -12.906 1 98.56 154 GLY B CA 1
ATOM 5794 C C . GLY B 1 154 ? -5.637 -14.18 -12.586 1 98.56 154 GLY B C 1
ATOM 5795 O O . GLY B 1 154 ? -6.691 -13.547 -12.625 1 98.56 154 GLY B O 1
ATOM 5796 N N . ILE B 1 155 ? -5.566 -15.438 -12.266 1 98.38 155 ILE B N 1
ATOM 5797 C CA . ILE B 1 155 ? -6.75 -16.203 -11.906 1 98.38 155 ILE B CA 1
ATOM 5798 C C . ILE B 1 155 ? -7.398 -15.609 -10.664 1 98.38 155 ILE B C 1
ATOM 5800 O O . ILE B 1 155 ? -8.617 -15.422 -10.609 1 98.38 155 ILE B O 1
ATOM 5804 N N . ALA B 1 156 ? -6.574 -15.328 -9.695 1 97.75 156 ALA B N 1
ATOM 5805 C CA . ALA B 1 156 ? -7.078 -14.75 -8.453 1 97.75 156 ALA B CA 1
ATOM 5806 C C . ALA B 1 156 ? -7.777 -13.414 -8.711 1 97.75 156 ALA B C 1
ATOM 5808 O O . ALA B 1 156 ? -8.844 -13.148 -8.156 1 97.75 156 ALA B O 1
ATOM 5809 N N . GLY B 1 157 ? -7.176 -12.594 -9.547 1 98.31 157 GLY B N 1
ATOM 5810 C CA . GLY B 1 157 ? -7.797 -11.336 -9.906 1 98.31 157 GLY B CA 1
ATOM 5811 C C . GLY B 1 157 ? -9.133 -11.508 -10.609 1 98.31 157 GLY B C 1
ATOM 5812 O O . GLY B 1 157 ? -10.094 -10.789 -10.312 1 98.31 157 GLY B O 1
ATOM 5813 N N . TYR B 1 158 ? -9.203 -12.453 -11.516 1 98.31 158 TYR B N 1
ATOM 5814 C CA . TYR B 1 158 ? -10.414 -12.742 -12.273 1 98.31 158 TYR B CA 1
ATOM 5815 C C . TYR B 1 158 ? -11.531 -13.211 -11.344 1 98.31 158 TYR B C 1
ATOM 5817 O O . TYR B 1 158 ? -12.641 -12.68 -11.375 1 98.31 158 TYR B O 1
ATOM 5825 N N . LEU B 1 159 ? -11.242 -14.133 -10.461 1 96.88 159 LEU B N 1
ATOM 5826 C CA . LEU B 1 159 ? -12.234 -14.766 -9.609 1 96.88 159 LEU B CA 1
ATOM 5827 C C . LEU B 1 159 ? -12.742 -13.797 -8.547 1 96.88 159 LEU B C 1
ATOM 5829 O O . LEU B 1 159 ? -13.945 -13.727 -8.281 1 96.88 159 LEU B O 1
ATOM 5833 N N . SER B 1 160 ? -11.844 -13.016 -7.969 1 95.25 160 SER B N 1
ATOM 5834 C CA . SER B 1 160 ? -12.211 -12.078 -6.918 1 95.25 160 SER B CA 1
ATOM 5835 C C . SER B 1 160 ? -13.109 -10.969 -7.457 1 95.25 160 SER B C 1
ATOM 5837 O O . SER B 1 160 ? -13.984 -10.469 -6.75 1 95.25 160 SER B O 1
ATOM 5839 N N . SER B 1 161 ? -12.953 -10.656 -8.672 1 97.56 161 SER B N 1
ATOM 5840 C CA . SER B 1 161 ? -13.664 -9.516 -9.242 1 97.56 161 SER B CA 1
ATOM 5841 C C . SER B 1 161 ? -14.984 -9.953 -9.867 1 97.56 161 SER B C 1
ATOM 5843 O O . SER B 1 161 ? -15.953 -9.195 -9.867 1 97.56 161 SER B O 1
ATOM 5845 N N . LEU B 1 162 ? -15.031 -11.141 -10.43 1 96.25 162 LEU B N 1
ATOM 5846 C CA . LEU B 1 162 ? -16.188 -11.602 -11.18 1 96.25 162 LEU B CA 1
ATOM 5847 C C . LEU B 1 162 ? -17.453 -11.555 -10.312 1 96.25 162 LEU B C 1
ATOM 5849 O O . LEU B 1 162 ? -18.453 -10.953 -10.703 1 96.25 162 LEU B O 1
ATOM 5853 N N . ARG B 1 163 ? -17.328 -12.109 -9.188 1 92.5 163 ARG B N 1
ATOM 5854 C CA . ARG B 1 163 ? -18.484 -12.141 -8.289 1 92.5 163 ARG B CA 1
ATOM 5855 C C . ARG B 1 163 ? -18.859 -10.734 -7.84 1 92.5 163 ARG B C 1
ATOM 5857 O O . ARG B 1 163 ? -20.047 -10.406 -7.77 1 92.5 163 ARG B O 1
ATOM 5864 N N . LEU B 1 164 ? -18 -9.938 -7.57 1 96.06 164 LEU B N 1
ATOM 5865 C CA . LEU B 1 164 ? -18.25 -8.578 -7.105 1 96.06 164 LEU B CA 1
ATOM 5866 C C . LEU B 1 164 ? -18.906 -7.746 -8.195 1 96.06 164 LEU B C 1
ATOM 5868 O O . LEU B 1 164 ? -19.844 -6.996 -7.926 1 96.06 164 LEU B O 1
ATOM 5872 N N . PHE B 1 165 ? -18.453 -7.953 -9.422 1 97.06 165 PHE B N 1
ATOM 5873 C CA . PHE B 1 165 ? -19.016 -7.211 -10.539 1 97.06 165 PHE B CA 1
ATOM 5874 C C . PHE B 1 165 ? -20.484 -7.59 -10.75 1 97.06 165 PHE B C 1
ATOM 5876 O O . PHE B 1 165 ? -21.328 -6.723 -11.008 1 97.06 165 PHE B O 1
ATOM 5883 N N . GLN B 1 166 ? -20.75 -8.828 -10.586 1 94.62 166 GLN B N 1
ATOM 5884 C CA . GLN B 1 166 ? -22.125 -9.297 -10.742 1 94.62 166 GLN B CA 1
ATOM 5885 C C . GLN B 1 166 ? -23.047 -8.688 -9.688 1 94.62 166 GLN B C 1
ATOM 5887 O O . GLN B 1 166 ? -24.172 -8.32 -9.984 1 94.62 166 GLN B O 1
ATOM 5892 N N . LEU B 1 167 ? -22.547 -8.555 -8.531 1 94.69 167 LEU B N 1
ATOM 5893 C CA . LEU B 1 167 ? -23.312 -7.949 -7.449 1 94.69 167 LEU B CA 1
ATOM 5894 C C . LEU B 1 167 ? -23.469 -6.449 -7.672 1 94.69 167 LEU B C 1
ATOM 5896 O O . LEU B 1 167 ? -24.562 -5.898 -7.484 1 94.69 167 LEU B O 1
ATOM 5900 N N . LEU B 1 168 ? -22.469 -5.82 -8.062 1 94.38 168 LEU B N 1
ATOM 5901 C CA . LEU B 1 168 ? -22.469 -4.375 -8.266 1 94.38 168 LEU B CA 1
ATOM 5902 C C . LEU B 1 168 ? -23.406 -3.982 -9.398 1 94.38 168 LEU B C 1
ATOM 5904 O O . LEU B 1 168 ? -24.031 -2.926 -9.352 1 94.38 168 LEU B O 1
ATOM 5908 N N . ASP B 1 169 ? -23.531 -4.809 -10.375 1 92.5 169 ASP B N 1
ATOM 5909 C CA . ASP B 1 169 ? -24.297 -4.496 -11.578 1 92.5 169 ASP B CA 1
ATOM 5910 C C . ASP B 1 169 ? -25.797 -4.594 -11.312 1 92.5 169 ASP B C 1
ATOM 5912 O O . ASP B 1 169 ? -26.609 -4.102 -12.094 1 92.5 169 ASP B O 1
ATOM 5916 N N . LYS B 1 170 ? -26.203 -5.199 -10.219 1 91.81 170 LYS B N 1
ATOM 5917 C CA . LYS B 1 170 ? -27.609 -5.246 -9.844 1 91.81 170 LYS B CA 1
ATOM 5918 C C . LYS B 1 170 ? -28.094 -3.881 -9.359 1 91.81 170 LYS B C 1
ATOM 5920 O O . LYS B 1 170 ? -29.281 -3.561 -9.469 1 91.81 170 LYS B O 1
ATOM 5925 N N . ARG B 1 171 ? -27.312 -3.068 -8.844 1 88 171 ARG B N 1
ATOM 5926 C CA . ARG B 1 171 ? -27.547 -1.67 -8.5 1 88 171 ARG B CA 1
ATOM 5927 C C . ARG B 1 171 ? -28.641 -1.541 -7.438 1 88 171 ARG B C 1
ATOM 5929 O O . ARG B 1 171 ? -29.484 -0.643 -7.512 1 88 171 ARG B O 1
ATOM 5936 N N . ASP B 1 172 ? -28.797 -2.51 -6.551 1 91.81 172 ASP B N 1
ATOM 5937 C CA . ASP B 1 172 ? -29.75 -2.432 -5.461 1 91.81 172 ASP B CA 1
ATOM 5938 C C . ASP B 1 172 ? -29.047 -2.406 -4.105 1 91.81 172 ASP B C 1
ATOM 5940 O O . ASP B 1 172 ? -27.875 -2.77 -4.004 1 91.81 172 ASP B O 1
ATOM 5944 N N . GLN B 1 173 ? -29.766 -1.929 -3.178 1 92.19 173 GLN B N 1
ATOM 5945 C CA . GLN B 1 173 ? -29.219 -1.727 -1.841 1 92.19 173 GLN B CA 1
ATOM 5946 C C . GLN B 1 173 ? -28.766 -3.049 -1.225 1 92.19 173 GLN B C 1
ATOM 5948 O O . GLN B 1 173 ? -27.75 -3.104 -0.54 1 92.19 173 GLN B O 1
ATOM 5953 N N . THR B 1 174 ? -29.453 -4.047 -1.411 1 93.44 174 THR B N 1
ATOM 5954 C CA . THR B 1 174 ? -29.125 -5.359 -0.87 1 93.44 174 THR B CA 1
ATOM 5955 C C . THR B 1 174 ? -27.797 -5.859 -1.434 1 93.44 174 THR B C 1
ATOM 5957 O O . THR B 1 174 ? -26.969 -6.383 -0.695 1 93.44 174 THR B O 1
ATOM 5960 N N . SER B 1 175 ? -27.641 -5.637 -2.725 1 94.38 175 SER B N 1
ATOM 5961 C CA . SER B 1 175 ? -26.406 -6.062 -3.377 1 94.38 175 SER B CA 1
ATOM 5962 C C . SER B 1 175 ? -25.219 -5.227 -2.916 1 94.38 175 SER B C 1
ATOM 5964 O O . SER B 1 175 ? -24.109 -5.742 -2.775 1 94.38 175 SER B O 1
ATOM 5966 N N . GLN B 1 176 ? -25.562 -4.016 -2.703 1 94.38 176 GLN B N 1
ATOM 5967 C CA . GLN B 1 176 ? -24.5 -3.145 -2.209 1 94.38 176 GLN B CA 1
ATOM 5968 C C . GLN B 1 176 ? -24.016 -3.584 -0.827 1 94.38 176 GLN B C 1
ATOM 5970 O O . GLN B 1 176 ? -22.812 -3.631 -0.564 1 94.38 176 GLN B O 1
ATOM 5975 N N . ALA B 1 177 ? -24.922 -3.881 -0.001 1 95.12 177 ALA B N 1
ATOM 5976 C CA . ALA B 1 177 ? -24.578 -4.383 1.327 1 95.12 177 ALA B CA 1
ATOM 5977 C C . ALA B 1 177 ? -23.797 -5.688 1.234 1 95.12 177 ALA B C 1
ATOM 5979 O O . ALA B 1 177 ? -22.812 -5.879 1.96 1 95.12 177 ALA B O 1
ATOM 5980 N N . LYS B 1 178 ? -24.188 -6.508 0.348 1 95.19 178 LYS B N 1
ATOM 5981 C CA . LYS B 1 178 ? -23.531 -7.793 0.162 1 95.19 178 LYS B CA 1
ATOM 5982 C C . LYS B 1 178 ? -22.094 -7.602 -0.327 1 95.19 178 LYS B C 1
ATOM 5984 O O . LYS B 1 178 ? -21.203 -8.359 0.045 1 95.19 178 LYS B O 1
ATOM 5989 N N . VAL B 1 179 ? -21.906 -6.621 -1.208 1 96.31 179 VAL B N 1
ATOM 5990 C CA . VAL B 1 179 ? -20.562 -6.32 -1.696 1 96.31 179 VAL B CA 1
ATOM 5991 C C . VAL B 1 179 ? -19.656 -5.941 -0.525 1 96.31 179 VAL B C 1
ATOM 5993 O O . VAL B 1 179 ? -18.531 -6.445 -0.411 1 96.31 179 VAL B O 1
ATOM 5996 N N . LEU B 1 180 ? -20.156 -5.043 0.337 1 95.94 180 LEU B N 1
ATOM 5997 C CA . LEU B 1 180 ? -19.375 -4.637 1.498 1 95.94 180 LEU B CA 1
ATOM 5998 C C . LEU B 1 180 ? -19.016 -5.844 2.361 1 95.94 180 LEU B C 1
ATOM 6000 O O . LEU B 1 180 ? -17.859 -6.02 2.746 1 95.94 180 LEU B O 1
ATOM 6004 N N . LEU B 1 181 ? -19.969 -6.684 2.619 1 95.38 181 LEU B N 1
ATOM 6005 C CA . LEU B 1 181 ? -19.766 -7.836 3.494 1 95.38 181 LEU B CA 1
ATOM 6006 C C . LEU B 1 181 ? -18.797 -8.836 2.869 1 95.38 181 LEU B C 1
ATOM 6008 O O . LEU B 1 181 ? -17.953 -9.398 3.562 1 95.38 181 LEU B O 1
ATOM 6012 N N . ASN B 1 182 ? -18.922 -9 1.605 1 95.38 182 ASN B N 1
ATOM 6013 C CA . ASN B 1 182 ? -18.047 -9.922 0.902 1 95.38 182 ASN B CA 1
ATOM 6014 C C . ASN B 1 182 ? -16.594 -9.422 0.905 1 95.38 182 ASN B C 1
ATOM 6016 O O . ASN B 1 182 ? -15.68 -10.188 1.192 1 95.38 182 ASN B O 1
ATOM 6020 N N . VAL B 1 183 ? -16.438 -8.18 0.584 1 96.94 183 VAL B N 1
ATOM 6021 C CA . VAL B 1 183 ? -15.094 -7.613 0.52 1 96.94 183 VAL B CA 1
ATOM 6022 C C . VAL B 1 183 ? -14.492 -7.547 1.923 1 96.94 183 VAL B C 1
ATOM 6024 O O . VAL B 1 183 ? -13.32 -7.883 2.121 1 96.94 183 VAL B O 1
ATOM 6027 N N . SER B 1 184 ? -15.258 -7.105 2.881 1 96.5 184 SER B N 1
ATOM 6028 C CA . SER B 1 184 ? -14.797 -7.027 4.262 1 96.5 184 SER B CA 1
ATOM 6029 C C . SER B 1 184 ? -14.367 -8.398 4.777 1 96.5 184 SER B C 1
ATOM 6031 O O . SER B 1 184 ? -13.281 -8.539 5.348 1 96.5 184 SER B O 1
ATOM 6033 N N . GLY B 1 185 ? -15.227 -9.391 4.547 1 95.62 185 GLY B N 1
ATOM 6034 C CA . GLY B 1 185 ? -14.891 -10.742 4.961 1 95.62 185 GLY B CA 1
ATOM 6035 C C . GLY B 1 185 ? -13.641 -11.281 4.281 1 95.62 185 GLY B C 1
ATOM 6036 O O . GLY B 1 185 ? -12.789 -11.891 4.926 1 95.62 185 GLY B O 1
ATOM 6037 N N . ALA B 1 186 ? -13.547 -11.039 3.031 1 95.81 186 ALA B N 1
ATOM 6038 C CA . ALA B 1 186 ? -12.398 -11.5 2.262 1 95.81 186 ALA B CA 1
ATOM 6039 C C . ALA B 1 186 ? -11.109 -10.859 2.764 1 95.81 186 ALA B C 1
ATOM 6041 O O . ALA B 1 186 ? -10.086 -11.539 2.92 1 95.81 186 ALA B O 1
ATOM 6042 N N . LEU B 1 187 ? -11.172 -9.578 3.023 1 95.75 187 LEU B N 1
ATOM 6043 C CA . LEU B 1 187 ? -10 -8.859 3.502 1 95.75 187 LEU B CA 1
ATOM 6044 C C . LEU B 1 187 ? -9.594 -9.344 4.891 1 95.75 187 LEU B C 1
ATOM 6046 O O . LEU B 1 187 ? -8.406 -9.5 5.18 1 95.75 187 LEU B O 1
ATOM 6050 N N . PHE B 1 188 ? -10.523 -9.641 5.723 1 95.31 188 PHE B N 1
ATOM 6051 C CA . PHE B 1 188 ? -10.258 -10.086 7.086 1 95.31 188 PHE B CA 1
ATOM 6052 C C . PHE B 1 188 ? -9.586 -11.453 7.086 1 95.31 188 PHE B C 1
ATOM 6054 O O . PHE B 1 188 ? -8.602 -11.672 7.793 1 95.31 188 PHE B O 1
ATOM 6061 N N . ARG B 1 189 ? -10.016 -12.289 6.188 1 94.5 189 ARG B N 1
ATOM 6062 C CA . ARG B 1 189 ? -9.562 -13.672 6.199 1 94.5 189 ARG B CA 1
ATOM 6063 C C . ARG B 1 189 ? -8.266 -13.828 5.402 1 94.5 189 ARG B C 1
ATOM 6065 O O . ARG B 1 189 ? -7.512 -14.781 5.617 1 94.5 189 ARG B O 1
ATOM 6072 N N . ARG B 1 190 ? -8.039 -12.977 4.512 1 92.81 190 ARG B N 1
ATOM 6073 C CA . ARG B 1 190 ? -7 -13.164 3.51 1 92.81 190 ARG B CA 1
ATOM 6074 C C . ARG B 1 190 ? -5.641 -13.383 4.168 1 92.81 190 ARG B C 1
ATOM 6076 O O . ARG B 1 190 ? -4.953 -14.359 3.869 1 92.81 190 ARG B O 1
ATOM 6083 N N . ALA B 1 191 ? -5.25 -12.523 5.09 1 92.31 191 ALA B N 1
ATOM 6084 C CA . ALA B 1 191 ? -3.934 -12.641 5.719 1 92.31 191 ALA B CA 1
ATOM 6085 C C . ALA B 1 191 ? -3.811 -13.945 6.496 1 92.31 191 ALA B C 1
ATOM 6087 O O . ALA B 1 191 ? -2.779 -14.617 6.434 1 92.31 191 ALA B O 1
ATOM 6088 N N . PHE B 1 192 ? -4.848 -14.344 7.133 1 94.94 192 PHE B N 1
ATOM 6089 C CA . PHE B 1 192 ? -4.801 -15.562 7.941 1 94.94 192 PHE B CA 1
ATOM 6090 C C . PHE B 1 192 ? -4.738 -16.797 7.055 1 94.94 192 PHE B C 1
ATOM 6092 O O . PHE B 1 192 ? -3.971 -17.719 7.324 1 94.94 192 PHE B O 1
ATOM 6099 N N . ARG B 1 193 ? -5.477 -16.703 5.977 1 93.44 193 ARG B N 1
ATOM 6100 C CA . ARG B 1 193 ? -5.52 -17.859 5.07 1 93.44 193 ARG B CA 1
ATOM 6101 C C . ARG B 1 193 ? -4.191 -18.031 4.348 1 93.44 193 ARG B C 1
ATOM 6103 O O . ARG B 1 193 ? -3.777 -19.156 4.055 1 93.44 193 ARG B O 1
ATOM 6110 N N . LEU B 1 194 ? -3.496 -17 4.137 1 94.88 194 LEU B N 1
ATOM 6111 C CA . LEU B 1 194 ? -2.232 -17.031 3.41 1 94.88 194 LEU B CA 1
ATOM 6112 C C . LEU B 1 194 ? -1.078 -17.375 4.348 1 94.88 194 LEU B C 1
ATOM 6114 O O . LEU B 1 194 ? -0.284 -18.281 4.059 1 94.88 194 LEU B O 1
ATOM 6118 N N . TYR B 1 195 ? -1.05 -16.828 5.555 1 96.75 195 TYR B N 1
ATOM 6119 C CA . TYR B 1 195 ? 0.182 -16.859 6.336 1 96.75 195 TYR B CA 1
ATOM 6120 C C . TYR B 1 195 ? 0.166 -18 7.344 1 96.75 195 TYR B C 1
ATOM 6122 O O . TYR B 1 195 ? 1.22 -18.516 7.715 1 96.75 195 TYR B O 1
ATOM 6130 N N . LEU B 1 196 ? -0.956 -18.406 7.773 1 97.12 196 LEU B N 1
ATOM 6131 C CA . LEU B 1 196 ? -0.989 -19.422 8.812 1 97.12 196 LEU B CA 1
ATOM 6132 C C . LEU B 1 196 ? -0.31 -20.703 8.336 1 97.12 196 LEU B C 1
ATOM 6134 O O . LEU B 1 196 ? 0.623 -21.203 8.977 1 97.12 196 LEU B O 1
ATOM 6138 N N . PRO B 1 197 ? -0.729 -21.25 7.211 1 97.12 197 PRO B N 1
ATOM 6139 C CA . PRO B 1 197 ? -0.032 -22.438 6.734 1 97.12 197 PRO B CA 1
ATOM 6140 C C . PRO B 1 197 ? 1.446 -22.188 6.445 1 97.12 197 PRO B C 1
ATOM 6142 O O . PRO B 1 197 ? 2.277 -23.078 6.629 1 97.12 197 PRO B O 1
ATOM 6145 N N . VAL B 1 198 ? 1.793 -21.031 5.996 1 97.5 198 VAL B N 1
ATOM 6146 C CA . VAL B 1 198 ? 3.168 -20.656 5.68 1 97.5 198 VAL B CA 1
ATOM 6147 C C . VAL B 1 198 ? 4.012 -20.672 6.953 1 97.5 198 VAL B C 1
ATOM 6149 O O . VAL B 1 198 ? 5.133 -21.188 6.957 1 97.5 198 VAL B O 1
ATOM 6152 N N . PHE B 1 199 ? 3.447 -20.141 8.039 1 97.31 199 PHE B N 1
ATOM 6153 C CA . PHE B 1 199 ? 4.156 -20.125 9.32 1 97.31 199 PHE B CA 1
ATOM 6154 C C . PHE B 1 199 ? 4.41 -21.547 9.82 1 97.31 199 PHE B C 1
ATOM 6156 O O . PHE B 1 199 ? 5.492 -21.844 10.328 1 97.31 199 PHE B O 1
ATOM 6163 N N . ILE B 1 200 ? 3.482 -22.391 9.594 1 97.25 200 ILE B N 1
ATOM 6164 C CA . ILE B 1 200 ? 3.607 -23.75 10.078 1 97.25 200 ILE B CA 1
ATOM 6165 C C . ILE B 1 200 ? 4.691 -24.484 9.289 1 97.25 200 ILE B C 1
ATOM 6167 O O . ILE B 1 200 ? 5.574 -25.125 9.875 1 97.25 200 ILE B O 1
ATOM 6171 N N . ILE B 1 201 ? 4.68 -24.422 7.988 1 97.56 201 ILE B N 1
ATOM 6172 C CA . ILE B 1 201 ? 5.629 -25.172 7.176 1 97.56 201 ILE B CA 1
ATOM 6173 C C . ILE B 1 201 ? 7.039 -24.625 7.398 1 97.56 201 ILE B C 1
ATOM 6175 O O . ILE B 1 201 ? 8 -25.391 7.449 1 97.56 201 ILE B O 1
ATOM 6179 N N . THR B 1 202 ? 7.172 -23.328 7.535 1 97.06 202 THR B N 1
ATOM 6180 C CA . THR B 1 202 ? 8.5 -22.75 7.742 1 97.06 202 THR B CA 1
ATOM 6181 C C . THR B 1 202 ? 9 -23.047 9.148 1 97.06 202 THR B C 1
ATOM 6183 O O . THR B 1 202 ? 10.203 -23.172 9.367 1 97.06 202 THR B O 1
ATOM 6186 N N . LEU B 1 203 ? 8.094 -23.125 10.094 1 97.25 203 LEU B N 1
ATOM 6187 C CA . LEU B 1 203 ? 8.484 -23.547 11.438 1 97.25 203 LEU B CA 1
ATOM 6188 C C . LEU B 1 203 ? 9.008 -24.984 11.438 1 97.25 203 LEU B C 1
ATOM 6190 O O . LEU B 1 203 ? 10 -25.281 12.094 1 97.25 203 LEU B O 1
ATOM 6194 N N . ILE B 1 204 ? 8.32 -25.828 10.695 1 96.31 204 ILE B N 1
ATOM 6195 C CA . ILE B 1 204 ? 8.781 -27.203 10.539 1 96.31 204 ILE B CA 1
ATOM 6196 C C . ILE B 1 204 ? 10.164 -27.219 9.898 1 96.31 204 ILE B C 1
ATOM 6198 O O . ILE B 1 204 ? 11.062 -27.922 10.359 1 96.31 204 ILE B O 1
ATOM 6202 N N . THR B 1 205 ? 10.359 -26.438 8.891 1 95.5 205 THR B N 1
ATOM 6203 C CA . THR B 1 205 ? 11.656 -26.344 8.219 1 95.5 205 THR B CA 1
ATOM 6204 C C . THR B 1 205 ? 12.719 -25.797 9.164 1 95.5 205 THR B C 1
ATOM 6206 O O . THR B 1 205 ? 13.852 -26.297 9.18 1 95.5 205 THR B O 1
ATOM 6209 N N . ALA B 1 206 ? 12.359 -24.812 9.969 1 96.12 206 ALA B N 1
ATOM 6210 C CA . ALA B 1 206 ? 13.297 -24.25 10.945 1 96.12 206 ALA B CA 1
ATOM 6211 C C . ALA B 1 206 ? 13.758 -25.312 11.938 1 96.12 206 ALA B C 1
ATOM 6213 O O . ALA B 1 206 ? 14.938 -25.375 12.281 1 96.12 206 ALA B O 1
ATOM 6214 N N . HIS B 1 207 ? 12.867 -26.156 12.344 1 96.31 207 HIS B N 1
ATOM 6215 C CA . HIS B 1 207 ? 13.219 -27.234 13.258 1 96.31 207 HIS B CA 1
ATOM 6216 C C . HIS B 1 207 ? 14.055 -28.297 12.562 1 96.31 207 HIS B C 1
ATOM 6218 O O . HIS B 1 207 ? 14.961 -28.875 13.164 1 96.31 207 HIS B O 1
ATOM 6224 N N . TYR B 1 208 ? 13.68 -28.562 11.312 1 94.31 208 TYR B N 1
ATOM 6225 C CA . TYR B 1 208 ? 14.469 -29.484 10.508 1 94.31 208 TYR B CA 1
ATOM 6226 C C . TYR B 1 208 ? 15.93 -29.047 10.445 1 94.31 208 TYR B C 1
ATOM 6228 O O . TYR B 1 208 ? 16.828 -29.875 10.578 1 94.31 208 TYR B O 1
ATOM 6236 N N . ILE B 1 209 ? 16.156 -27.812 10.289 1 93.31 209 ILE B N 1
ATOM 6237 C CA . ILE B 1 209 ? 17.5 -27.25 10.211 1 93.31 209 ILE B CA 1
ATOM 6238 C C . ILE B 1 209 ? 18.156 -27.297 11.586 1 93.31 209 ILE B C 1
ATOM 6240 O O . ILE B 1 209 ? 19.297 -27.734 11.719 1 93.31 209 ILE B O 1
ATOM 6244 N N . HIS B 1 210 ? 17.422 -26.891 12.578 1 94.56 210 HIS B N 1
ATOM 6245 C CA . HIS B 1 210 ? 17.969 -26.797 13.922 1 94.56 210 HIS B CA 1
ATOM 6246 C C . HIS B 1 210 ? 18.422 -28.156 14.445 1 94.56 210 HIS B C 1
ATOM 6248 O O . HIS B 1 210 ? 19.438 -28.25 15.141 1 94.56 210 HIS B O 1
ATOM 6254 N N . PHE B 1 211 ? 17.75 -29.203 14.047 1 94.12 211 PHE B N 1
ATOM 6255 C CA . PHE B 1 211 ? 18.062 -30.531 14.555 1 94.12 211 PHE B CA 1
ATOM 6256 C C . PHE B 1 211 ? 19.141 -31.203 13.711 1 94.12 211 PHE B C 1
ATOM 6258 O O . PHE B 1 211 ? 19.531 -32.344 13.977 1 94.12 211 PHE B O 1
ATOM 6265 N N . GLY B 1 212 ? 19.578 -30.562 12.711 1 90.5 212 GLY B N 1
ATOM 6266 C CA . GLY B 1 212 ? 20.75 -31 11.969 1 90.5 212 GLY B CA 1
ATOM 6267 C C . GLY B 1 212 ? 20.406 -31.938 10.828 1 90.5 212 GLY B C 1
ATOM 6268 O O . GLY B 1 212 ? 21.297 -32.594 10.281 1 90.5 212 GLY B O 1
ATOM 6269 N N . PHE B 1 213 ? 19.203 -32 10.414 1 88.25 213 PHE B N 1
ATOM 6270 C CA . PHE B 1 213 ? 18.797 -32.938 9.375 1 88.25 213 PHE B CA 1
ATOM 6271 C C . PHE B 1 213 ? 19.25 -32.438 8 1 88.25 213 PHE B C 1
ATOM 6273 O O . PHE B 1 213 ? 19.297 -33.219 7.047 1 88.25 213 PHE B O 1
ATOM 6280 N N . TYR B 1 214 ? 19.609 -31.219 7.902 1 86.12 214 TYR B N 1
ATOM 6281 C CA . TYR B 1 214 ? 20.078 -30.625 6.66 1 86.12 214 TYR B CA 1
ATOM 6282 C C . TYR B 1 214 ? 21.562 -30.875 6.465 1 86.12 214 TYR B C 1
ATOM 6284 O O . TYR B 1 214 ? 22.078 -30.781 5.352 1 86.12 214 TYR B O 1
ATOM 6292 N N . GLU B 1 215 ? 22.25 -31.234 7.496 1 87.12 215 GLU B N 1
ATOM 6293 C CA . GLU B 1 215 ? 23.719 -31.266 7.5 1 87.12 215 GLU B CA 1
ATOM 6294 C C . GLU B 1 215 ? 24.234 -32.469 6.73 1 87.12 215 GLU B C 1
ATOM 6296 O O . GLU B 1 215 ? 25.328 -32.406 6.164 1 87.12 215 GLU B O 1
ATOM 6301 N N . GLY B 1 216 ? 23.5 -33.469 6.641 1 83.69 216 GLY B N 1
ATOM 6302 C CA . GLY B 1 216 ? 23.938 -34.656 5.906 1 83.69 216 GLY B CA 1
ATOM 6303 C C . GLY B 1 216 ? 24.172 -34.375 4.434 1 83.69 216 GLY B C 1
ATOM 6304 O O . GLY B 1 216 ? 25.078 -34.969 3.83 1 83.69 216 GLY B O 1
ATOM 6305 N N . ASN B 1 217 ? 23.438 -33.469 3.879 1 84.94 217 ASN B N 1
ATOM 6306 C CA . ASN B 1 217 ? 23.516 -33.188 2.449 1 84.94 217 ASN B CA 1
ATOM 6307 C C . ASN B 1 217 ? 24.156 -31.812 2.174 1 84.94 217 ASN B C 1
ATOM 6309 O O . ASN B 1 217 ? 24.359 -31.453 1.017 1 84.94 217 ASN B O 1
ATOM 6313 N N . ARG B 1 218 ? 24.469 -31.094 3.115 1 84.06 218 ARG B N 1
ATOM 6314 C CA . ARG B 1 218 ? 24.953 -29.734 2.963 1 84.06 218 ARG B CA 1
ATOM 6315 C C . ARG B 1 218 ? 26.188 -29.688 2.084 1 84.06 218 ARG B C 1
ATOM 6317 O O . ARG B 1 218 ? 26.312 -28.828 1.204 1 84.06 218 ARG B O 1
ATOM 6324 N N . GLY B 1 219 ? 27.125 -30.531 2.336 1 82.38 219 GLY B N 1
ATOM 6325 C CA . GLY B 1 219 ? 28.344 -30.562 1.545 1 82.38 219 GLY B CA 1
ATOM 6326 C C . GLY B 1 219 ? 28.094 -30.797 0.067 1 82.38 219 GLY B C 1
ATOM 6327 O O . GLY B 1 219 ? 28.797 -30.234 -0.784 1 82.38 219 GLY B O 1
ATOM 6328 N N . TYR B 1 220 ? 27.078 -31.516 -0.229 1 85.12 220 TYR B N 1
ATOM 6329 C CA . TYR B 1 220 ? 26.766 -31.844 -1.612 1 85.12 220 TYR B CA 1
ATOM 6330 C C . TYR B 1 220 ? 26 -30.719 -2.283 1 85.12 220 TYR B C 1
ATOM 6332 O O . TYR B 1 220 ? 26.297 -30.344 -3.422 1 85.12 220 TYR B O 1
ATOM 6340 N N . ILE B 1 221 ? 25.125 -30.141 -1.599 1 82.38 221 ILE B N 1
ATOM 6341 C CA . ILE B 1 221 ? 24.188 -29.188 -2.195 1 82.38 221 ILE B CA 1
ATOM 6342 C C . ILE B 1 221 ? 24.906 -27.859 -2.451 1 82.38 221 ILE B C 1
ATOM 6344 O O . ILE B 1 221 ? 24.438 -27.031 -3.246 1 82.38 221 ILE B O 1
ATOM 6348 N N . THR B 1 222 ? 26.031 -27.656 -1.855 1 81.75 222 THR B N 1
ATOM 6349 C CA . THR B 1 222 ? 26.766 -26.422 -2.047 1 81.75 222 THR B CA 1
ATOM 6350 C C . THR B 1 222 ? 27.703 -26.531 -3.248 1 81.75 222 THR B C 1
ATOM 6352 O O . THR B 1 222 ? 28.281 -25.531 -3.693 1 81.75 222 THR B O 1
ATOM 6355 N N . ASP B 1 223 ? 27.75 -27.688 -3.83 1 81.44 223 ASP B N 1
ATOM 6356 C CA . ASP B 1 223 ? 28.594 -27.906 -5.004 1 81.44 223 ASP B CA 1
ATOM 6357 C C . ASP B 1 223 ? 27.859 -27.547 -6.285 1 81.44 223 ASP B C 1
ATOM 6359 O O . ASP B 1 223 ? 27.156 -28.375 -6.875 1 81.44 223 ASP B O 1
ATOM 6363 N N . HIS B 1 224 ? 28.031 -26.375 -6.758 1 80.94 224 HIS B N 1
ATOM 6364 C CA . HIS B 1 224 ? 27.328 -25.891 -7.941 1 80.94 224 HIS B CA 1
ATOM 6365 C C . HIS B 1 224 ? 28.109 -26.203 -9.211 1 80.94 224 HIS B C 1
ATOM 6367 O O . HIS B 1 224 ? 27.641 -25.938 -10.32 1 80.94 224 HIS B O 1
ATOM 6373 N N . GLY B 1 225 ? 29.172 -26.766 -9.117 1 79.75 225 GLY B N 1
ATOM 6374 C CA . GLY B 1 225 ? 29.984 -27.109 -10.281 1 79.75 225 GLY B CA 1
ATOM 6375 C C . GLY B 1 225 ? 29.656 -28.453 -10.867 1 79.75 225 GLY B C 1
ATOM 6376 O O . GLY B 1 225 ? 29.172 -28.547 -12 1 79.75 225 GLY B O 1
ATOM 6377 N N . LYS B 1 226 ? 29.734 -29.469 -10.031 1 81.75 226 LYS B N 1
ATOM 6378 C CA . LYS B 1 226 ? 29.609 -30.828 -10.547 1 81.75 226 LYS B CA 1
ATOM 6379 C C . LYS B 1 226 ? 28.25 -31.422 -10.211 1 81.75 226 LYS B C 1
ATOM 6381 O O . LYS B 1 226 ? 27.594 -32.031 -11.07 1 81.75 226 LYS B O 1
ATOM 6386 N N . LEU B 1 227 ? 27.797 -31.156 -9.078 1 87.31 227 LEU B N 1
ATOM 6387 C CA . LEU B 1 227 ? 26.594 -31.844 -8.617 1 87.31 227 LEU B CA 1
ATOM 6388 C C . LEU B 1 227 ? 25.344 -31.062 -9.008 1 87.31 227 LEU B C 1
ATOM 6390 O O . LEU B 1 227 ? 24.344 -31.641 -9.438 1 87.31 227 LEU B O 1
ATOM 6394 N N . PHE B 1 228 ? 25.375 -29.812 -8.906 1 89.38 228 PHE B N 1
ATOM 6395 C CA . PHE B 1 228 ? 24.203 -28.984 -9.203 1 89.38 228 PHE B CA 1
ATOM 6396 C C . PHE B 1 228 ? 24.594 -27.828 -10.125 1 89.38 228 PHE B C 1
ATOM 6398 O O . PHE B 1 228 ? 24.594 -26.672 -9.711 1 89.38 228 PHE B O 1
ATOM 6405 N N . PRO B 1 229 ? 24.734 -28.109 -11.359 1 85.06 229 PRO B N 1
ATOM 6406 C CA . PRO B 1 229 ? 25.219 -27.109 -12.312 1 85.06 229 PRO B CA 1
ATOM 6407 C C . PRO B 1 229 ? 24.109 -26.172 -12.789 1 85.06 229 PRO B C 1
ATOM 6409 O O . PRO B 1 229 ? 24.375 -25.25 -13.57 1 85.06 229 PRO B O 1
ATOM 6412 N N . GLY B 1 230 ? 22.938 -26.328 -12.336 1 87.5 230 GLY B N 1
ATOM 6413 C CA . GLY B 1 230 ? 21.828 -25.484 -12.758 1 87.5 230 GLY B CA 1
ATOM 6414 C C . GLY B 1 230 ? 21.875 -24.094 -12.125 1 87.5 230 GLY B C 1
ATOM 6415 O O . GLY B 1 230 ? 22.906 -23.672 -11.609 1 87.5 230 GLY B O 1
ATOM 6416 N N . VAL B 1 231 ? 20.844 -23.281 -12.43 1 84.88 231 VAL B N 1
ATOM 6417 C CA . VAL B 1 231 ? 20.688 -21.938 -11.859 1 84.88 231 VAL B CA 1
ATOM 6418 C C . VAL B 1 231 ? 19.922 -22.031 -10.547 1 84.88 231 VAL B C 1
ATOM 6420 O O . VAL B 1 231 ? 18.734 -21.688 -10.492 1 84.88 231 VAL B O 1
ATOM 6423 N N . TRP B 1 232 ? 20.594 -22.578 -9.609 1 77.62 232 TRP B N 1
ATOM 6424 C CA . TRP B 1 232 ? 20 -22.828 -8.297 1 77.62 232 TRP B CA 1
ATOM 6425 C C . TRP B 1 232 ? 20.609 -21.906 -7.25 1 77.62 232 TRP B C 1
ATOM 6427 O O . TRP B 1 232 ? 21.562 -22.281 -6.562 1 77.62 232 TRP B O 1
ATOM 6437 N N . ASN B 1 233 ? 20.078 -20.656 -7.121 1 76.69 233 ASN B N 1
ATOM 6438 C CA . ASN B 1 233 ? 20.641 -19.656 -6.23 1 76.69 233 ASN B CA 1
ATOM 6439 C C . ASN B 1 233 ? 19.891 -19.609 -4.898 1 76.69 233 ASN B C 1
ATOM 6441 O O . ASN B 1 233 ? 19.938 -18.594 -4.191 1 76.69 233 ASN B O 1
ATOM 6445 N N . GLU B 1 234 ? 19.328 -20.766 -4.547 1 81.19 234 GLU B N 1
ATOM 6446 C CA . GLU B 1 234 ? 18.625 -20.797 -3.268 1 81.19 234 GLU B CA 1
ATOM 6447 C C . GLU B 1 234 ? 19.609 -20.922 -2.104 1 81.19 234 GLU B C 1
ATOM 6449 O O . GLU B 1 234 ? 20.609 -21.625 -2.195 1 81.19 234 GLU B O 1
ATOM 6454 N N . PRO B 1 235 ? 19.297 -20.125 -1.09 1 76.81 235 PRO B N 1
ATOM 6455 C CA . PRO B 1 235 ? 20.188 -20.203 0.069 1 76.81 235 PRO B CA 1
ATOM 6456 C C . PRO B 1 235 ? 20.141 -21.547 0.772 1 76.81 235 PRO B C 1
ATOM 6458 O O . PRO B 1 235 ? 19.109 -22.234 0.71 1 76.81 235 PRO B O 1
ATOM 6461 N N . LYS B 1 236 ? 21.297 -21.922 1.278 1 81.75 236 LYS B N 1
ATOM 6462 C CA . LYS B 1 236 ? 21.406 -23.062 2.182 1 81.75 236 LYS B CA 1
ATOM 6463 C C . LYS B 1 236 ? 21.438 -22.609 3.639 1 81.75 236 LYS B C 1
ATOM 6465 O O . LYS B 1 236 ? 22.5 -22.234 4.16 1 81.75 236 LYS B O 1
ATOM 6470 N N . PRO B 1 237 ? 20.203 -22.625 4.25 1 84 237 PRO B N 1
ATOM 6471 C CA . PRO B 1 237 ? 20.094 -22.031 5.582 1 84 237 PRO B CA 1
ATOM 6472 C C . PRO B 1 237 ? 21.109 -22.594 6.57 1 84 237 PRO B C 1
ATOM 6474 O O . PRO B 1 237 ? 21.438 -23.781 6.527 1 84 237 PRO B O 1
ATOM 6477 N N . GLU B 1 238 ? 21.547 -21.734 7.375 1 86 238 GLU B N 1
ATOM 6478 C CA . GLU B 1 238 ? 22.562 -22.094 8.359 1 86 238 GLU B CA 1
ATOM 6479 C C . GLU B 1 238 ? 21.922 -22.562 9.664 1 86 238 GLU B C 1
ATOM 6481 O O . GLU B 1 238 ? 20.844 -22.094 10.055 1 86 238 GLU B O 1
ATOM 6486 N N . LYS B 1 239 ? 22.609 -23.562 10.188 1 92.06 239 LYS B N 1
ATOM 6487 C CA . LYS B 1 239 ? 22.234 -24 11.531 1 92.06 239 LYS B CA 1
ATOM 6488 C C . LYS B 1 239 ? 22.875 -23.109 12.594 1 92.06 239 LYS B C 1
ATOM 6490 O O . LYS B 1 239 ? 24.094 -23.078 12.727 1 92.06 239 LYS B O 1
ATOM 6495 N N . PHE B 1 240 ? 22.016 -22.5 13.359 1 92.94 240 PHE B N 1
ATOM 6496 C CA . PHE B 1 240 ? 22.531 -21.625 14.406 1 92.94 240 PHE B CA 1
ATOM 6497 C C . PHE B 1 240 ? 22.859 -22.422 15.656 1 92.94 240 PHE B C 1
ATOM 6499 O O . PHE B 1 240 ? 22.344 -23.516 15.867 1 92.94 240 PHE B O 1
ATOM 6506 N N . ALA B 1 241 ? 23.75 -21.797 16.484 1 92.06 241 ALA B N 1
ATOM 6507 C CA . ALA B 1 241 ? 24.25 -22.484 17.656 1 92.06 241 ALA B CA 1
ATOM 6508 C C . ALA B 1 241 ? 23.172 -22.609 18.734 1 92.06 241 ALA B C 1
ATOM 6510 O O . ALA B 1 241 ? 23.078 -23.609 19.438 1 92.06 241 ALA B O 1
ATOM 6511 N N . SER B 1 242 ? 22.344 -21.578 18.828 1 95.25 242 SER B N 1
ATOM 6512 C CA . SER B 1 242 ? 21.328 -21.578 19.875 1 95.25 242 SER B CA 1
ATOM 6513 C C . SER B 1 242 ? 19.922 -21.641 19.297 1 95.25 242 SER B C 1
ATOM 6515 O O . SER B 1 242 ? 19.672 -21.125 18.203 1 95.25 242 SER B O 1
ATOM 6517 N N . TYR B 1 243 ? 19.031 -22.375 20.047 1 95.81 243 TYR B N 1
ATOM 6518 C CA . TYR B 1 243 ? 17.625 -22.484 19.656 1 95.81 243 TYR B CA 1
ATOM 6519 C C . TYR B 1 243 ? 16.984 -21.109 19.562 1 95.81 243 TYR B C 1
ATOM 6521 O O . TYR B 1 243 ? 16.219 -20.844 18.641 1 95.81 243 TYR B O 1
ATOM 6529 N N . TYR B 1 244 ? 17.344 -20.234 20.484 1 96.12 244 TYR B N 1
ATOM 6530 C CA . TYR B 1 244 ? 16.781 -18.875 20.516 1 96.12 244 TYR B CA 1
ATOM 6531 C C . TYR B 1 244 ? 17.188 -18.109 19.25 1 96.12 244 TYR B C 1
ATOM 6533 O O . TYR B 1 244 ? 16.359 -17.422 18.656 1 96.12 244 TYR B O 1
ATOM 6541 N N . ARG B 1 245 ? 18.344 -18.25 18.875 1 95.25 245 ARG B N 1
ATOM 6542 C CA . ARG B 1 245 ? 18.812 -17.547 17.688 1 95.25 245 ARG B CA 1
ATOM 6543 C C . ARG B 1 245 ? 18.141 -18.078 16.438 1 95.25 245 ARG B C 1
ATOM 6545 O O . ARG B 1 245 ? 17.812 -17.297 15.531 1 95.25 245 ARG B O 1
ATOM 6552 N N . GLN B 1 246 ? 17.938 -19.422 16.438 1 95.5 246 GLN B N 1
ATOM 6553 C CA . GLN B 1 246 ? 17.266 -20.031 15.297 1 95.5 246 GLN B CA 1
ATOM 6554 C C . GLN B 1 246 ? 15.836 -19.516 15.164 1 95.5 246 GLN B C 1
ATOM 6556 O O . GLN B 1 246 ? 15.414 -19.109 14.078 1 95.5 246 GLN B O 1
ATOM 6561 N N . MET B 1 247 ? 15.195 -19.469 16.266 1 96.25 247 MET B N 1
ATOM 6562 C CA . MET B 1 247 ? 13.789 -19.062 16.25 1 96.25 247 MET B CA 1
ATOM 6563 C C . MET B 1 247 ? 13.648 -17.562 16.016 1 96.25 247 MET B C 1
ATOM 6565 O O . MET B 1 247 ? 12.711 -17.125 15.336 1 96.25 247 MET B O 1
ATOM 6569 N N . SER B 1 248 ? 14.547 -16.781 16.531 1 96.06 248 SER B N 1
ATOM 6570 C CA . SER B 1 248 ? 14.523 -15.336 16.312 1 96.06 248 SER B CA 1
ATOM 6571 C C . SER B 1 248 ? 14.75 -14.992 14.844 1 96.06 248 SER B C 1
ATOM 6573 O O . SER B 1 248 ? 14.117 -14.078 14.305 1 96.06 248 SER B O 1
ATOM 6575 N N . TYR B 1 249 ? 15.609 -15.727 14.266 1 95.62 249 TYR B N 1
ATOM 6576 C CA . TYR B 1 249 ? 15.859 -15.516 12.844 1 95.62 249 TYR B CA 1
ATOM 6577 C C . TYR B 1 249 ? 14.641 -15.875 12.008 1 95.62 249 TYR B C 1
ATOM 6579 O O . TYR B 1 249 ? 14.25 -15.125 11.109 1 95.62 249 TYR B O 1
ATOM 6587 N N . TRP B 1 250 ? 14.094 -16.984 12.359 1 96.62 250 TRP B N 1
ATOM 6588 C CA . TRP B 1 250 ? 12.867 -17.406 11.68 1 96.62 250 TRP B CA 1
ATOM 6589 C C . TRP B 1 250 ? 11.766 -16.375 11.836 1 96.62 250 TRP B C 1
ATOM 6591 O O . TRP B 1 250 ? 11.117 -16 10.859 1 96.62 250 TRP B O 1
ATOM 6601 N N . ALA B 1 251 ? 11.578 -15.859 13.023 1 96.75 251 ALA B N 1
ATOM 6602 C CA . ALA B 1 251 ? 10.531 -14.883 13.305 1 96.75 251 ALA B CA 1
ATOM 6603 C C . ALA B 1 251 ? 10.758 -13.594 12.516 1 96.75 251 ALA B C 1
ATOM 6605 O O . ALA B 1 251 ? 9.812 -13.008 11.984 1 96.75 251 ALA B O 1
ATOM 6606 N N . ARG B 1 252 ? 11.93 -13.195 12.43 1 95.06 252 ARG B N 1
ATOM 6607 C CA . ARG B 1 252 ? 12.273 -11.984 11.68 1 95.06 252 ARG B CA 1
ATOM 6608 C C . ARG B 1 252 ? 12 -12.172 10.195 1 95.06 252 ARG B C 1
ATOM 6610 O O . ARG B 1 252 ? 11.477 -11.273 9.531 1 95.06 252 ARG B O 1
ATOM 6617 N N . GLU B 1 253 ? 12.305 -13.305 9.773 1 95.06 253 GLU B N 1
ATOM 6618 C CA . GLU B 1 253 ? 12.07 -13.609 8.367 1 95.06 253 GLU B CA 1
ATOM 6619 C C . GLU B 1 253 ? 10.578 -13.609 8.047 1 95.06 253 GLU B C 1
ATOM 6621 O O . GLU B 1 253 ? 10.156 -13.094 7.008 1 95.06 253 GLU B O 1
ATOM 6626 N N . MET B 1 254 ? 9.859 -14.211 8.922 1 96.12 254 MET B N 1
ATOM 6627 C CA . MET B 1 254 ? 8.414 -14.242 8.734 1 96.12 254 MET B CA 1
ATOM 6628 C C . MET B 1 254 ? 7.82 -12.836 8.805 1 96.12 254 MET B C 1
ATOM 6630 O O . MET B 1 254 ? 6.891 -12.516 8.062 1 96.12 254 MET B O 1
ATOM 6634 N N . PHE B 1 255 ? 8.367 -12.023 9.625 1 95.75 255 PHE B N 1
ATOM 6635 C CA . PHE B 1 255 ? 7.91 -10.641 9.711 1 95.75 255 PHE B CA 1
ATOM 6636 C C . PHE B 1 255 ? 8.227 -9.875 8.43 1 95.75 255 PHE B C 1
ATOM 6638 O O . PHE B 1 255 ? 7.402 -9.109 7.938 1 95.75 255 PHE B O 1
ATOM 6645 N N . ASP B 1 256 ? 9.352 -10.125 7.902 1 94.75 256 ASP B N 1
ATOM 6646 C CA . ASP B 1 256 ? 9.75 -9.469 6.664 1 94.75 256 ASP B CA 1
ATOM 6647 C C . ASP B 1 256 ? 8.805 -9.836 5.516 1 94.75 256 ASP B C 1
ATOM 6649 O O . ASP B 1 256 ? 8.562 -9.023 4.621 1 94.75 256 ASP B O 1
ATOM 6653 N N . LEU B 1 257 ? 8.289 -10.977 5.609 1 96.12 257 LEU B N 1
ATOM 6654 C CA . LEU B 1 257 ? 7.391 -11.477 4.574 1 96.12 257 LEU B CA 1
ATOM 6655 C C . LEU B 1 257 ? 6.023 -10.805 4.672 1 96.12 257 LEU B C 1
ATOM 6657 O O . LEU B 1 257 ? 5.16 -11.016 3.814 1 96.12 257 LEU B O 1
ATOM 6661 N N . THR B 1 258 ? 5.855 -9.922 5.629 1 95.38 258 THR B N 1
ATOM 6662 C CA . THR B 1 258 ? 4.562 -9.266 5.797 1 95.38 258 THR B CA 1
ATOM 6663 C C . THR B 1 258 ? 4.633 -7.816 5.332 1 95.38 258 THR B C 1
ATOM 6665 O O . THR B 1 258 ? 3.604 -7.152 5.188 1 95.38 258 THR B O 1
ATOM 6668 N N . ASN B 1 259 ? 5.766 -7.277 5.059 1 95.44 259 ASN B N 1
ATOM 6669 C CA . ASN B 1 259 ? 5.922 -5.867 4.727 1 95.44 259 ASN B CA 1
ATOM 6670 C C . ASN B 1 259 ? 5.496 -5.582 3.287 1 95.44 259 ASN B C 1
ATOM 6672 O O . ASN B 1 259 ? 6.27 -5.789 2.352 1 95.44 259 ASN B O 1
ATOM 6676 N N . ILE B 1 260 ? 4.418 -4.953 3.127 1 93.69 260 ILE B N 1
ATOM 6677 C CA . ILE B 1 260 ? 3.793 -4.766 1.822 1 93.69 260 ILE B CA 1
ATOM 6678 C C . ILE B 1 260 ? 4.516 -3.656 1.06 1 93.69 260 ILE B C 1
ATOM 6680 O O . ILE B 1 260 ? 4.301 -3.48 -0.142 1 93.69 260 ILE B O 1
ATOM 6684 N N . PHE B 1 261 ? 5.445 -2.953 1.679 1 93.69 261 PHE B N 1
ATOM 6685 C CA . PHE B 1 261 ? 6.105 -1.828 1.025 1 93.69 261 PHE B CA 1
ATOM 6686 C C . PHE B 1 261 ? 7.48 -2.23 0.512 1 93.69 261 PHE B C 1
ATOM 6688 O O . PHE B 1 261 ? 8.172 -1.43 -0.12 1 93.69 261 PHE B O 1
ATOM 6695 N N . THR B 1 262 ? 7.828 -3.475 0.756 1 91.25 262 THR B N 1
ATOM 6696 C CA . THR B 1 262 ? 9.141 -3.926 0.309 1 91.25 262 THR B CA 1
ATOM 6697 C C . THR B 1 262 ? 9.234 -3.898 -1.214 1 91.25 262 THR B C 1
ATOM 6699 O O . THR B 1 262 ? 8.305 -4.336 -1.904 1 91.25 262 THR B O 1
ATOM 6702 N N . HIS B 1 263 ? 10.336 -3.273 -1.607 1 86.69 263 HIS B N 1
ATOM 6703 C CA . HIS B 1 263 ? 10.578 -3.229 -3.043 1 86.69 263 HIS B CA 1
ATOM 6704 C C . HIS B 1 263 ? 11.039 -4.586 -3.566 1 86.69 263 HIS B C 1
ATOM 6706 O O . HIS B 1 263 ? 11.93 -5.207 -2.988 1 86.69 263 HIS B O 1
ATOM 6712 N N . GLY B 1 264 ? 10.391 -4.992 -4.57 1 85.62 264 GLY B N 1
ATOM 6713 C CA . GLY B 1 264 ? 10.766 -6.285 -5.121 1 85.62 264 GLY B CA 1
ATOM 6714 C C . GLY B 1 264 ? 10.188 -7.453 -4.344 1 85.62 264 GLY B C 1
ATOM 6715 O O . GLY B 1 264 ? 9.203 -7.297 -3.621 1 85.62 264 GLY B O 1
ATOM 6716 N N . ALA B 1 265 ? 10.742 -8.562 -4.559 1 90 265 ALA B N 1
ATOM 6717 C CA . ALA B 1 265 ? 10.281 -9.781 -3.898 1 90 265 ALA B CA 1
ATOM 6718 C C . ALA B 1 265 ? 11.109 -10.078 -2.652 1 90 265 ALA B C 1
ATOM 6720 O O . ALA B 1 265 ? 12.273 -9.688 -2.562 1 90 265 ALA B O 1
ATOM 6721 N N . VAL B 1 266 ? 10.445 -10.602 -1.686 1 92.12 266 VAL B N 1
ATOM 6722 C CA . VAL B 1 266 ? 11.125 -11.07 -0.483 1 92.12 266 VAL B CA 1
ATOM 6723 C C . VAL B 1 266 ? 11.312 -12.578 -0.551 1 92.12 266 VAL B C 1
ATOM 6725 O O . VAL B 1 266 ? 10.344 -13.328 -0.697 1 92.12 266 VAL B O 1
ATOM 6728 N N . TYR B 1 267 ? 12.547 -12.969 -0.532 1 93.38 267 TYR B N 1
ATOM 6729 C CA . TYR B 1 267 ? 12.891 -14.391 -0.587 1 93.38 267 TYR B CA 1
ATOM 6730 C C . TYR B 1 267 ? 13.305 -14.906 0.785 1 93.38 267 TYR B C 1
ATOM 6732 O O . TYR B 1 267 ? 14.43 -14.664 1.232 1 93.38 267 TYR B O 1
ATOM 6740 N N . PRO B 1 268 ? 12.43 -15.633 1.422 1 92.69 268 PRO B N 1
ATOM 6741 C CA . PRO B 1 268 ? 12.797 -16.156 2.74 1 92.69 268 PRO B CA 1
ATOM 6742 C C . PRO B 1 268 ? 13.953 -17.141 2.682 1 92.69 268 PRO B C 1
ATOM 6744 O O . PRO B 1 268 ? 14.062 -17.922 1.723 1 92.69 268 PRO B O 1
ATOM 6747 N N . TYR B 1 269 ? 14.711 -17.125 3.717 1 89.62 269 TYR B N 1
ATOM 6748 C CA . TYR B 1 269 ? 15.875 -18 3.854 1 89.62 269 TYR B CA 1
ATOM 6749 C C . TYR B 1 269 ? 15.461 -19.453 3.99 1 89.62 269 TYR B C 1
ATOM 6751 O O . TYR B 1 269 ? 16.125 -20.344 3.471 1 89.62 269 TYR B O 1
ATOM 6759 N N . HIS B 1 270 ? 14.398 -19.734 4.609 1 91.62 270 HIS B N 1
ATOM 6760 C CA . HIS B 1 270 ? 13.93 -21.094 4.891 1 91.62 270 HIS B CA 1
ATOM 6761 C C . HIS B 1 270 ? 13.289 -21.719 3.66 1 91.62 270 HIS B C 1
ATOM 6763 O O . HIS B 1 270 ? 13.234 -22.953 3.545 1 91.62 270 HIS B O 1
ATOM 6769 N N . ASP B 1 271 ? 12.773 -20.938 2.805 1 93.19 271 ASP B N 1
ATOM 6770 C CA . ASP B 1 271 ? 12.219 -21.406 1.539 1 93.19 271 ASP B CA 1
ATOM 6771 C C . ASP B 1 271 ? 11.977 -20.234 0.585 1 93.19 271 ASP B C 1
ATOM 6773 O O . ASP B 1 271 ? 10.977 -19.516 0.715 1 93.19 271 ASP B O 1
ATOM 6777 N N . GLN B 1 272 ? 12.742 -20.125 -0.386 1 92.75 272 GLN B N 1
ATOM 6778 C CA . GLN B 1 272 ? 12.688 -18.969 -1.28 1 92.75 272 GLN B CA 1
ATOM 6779 C C . GLN B 1 272 ? 11.43 -19 -2.145 1 92.75 272 GLN B C 1
ATOM 6781 O O . GLN B 1 272 ? 11.008 -17.984 -2.682 1 92.75 272 GLN B O 1
ATOM 6786 N N . HIS B 1 273 ? 10.875 -20.156 -2.295 1 92.44 273 HIS B N 1
ATOM 6787 C CA . HIS B 1 273 ? 9.688 -20.297 -3.129 1 92.44 273 HIS B CA 1
ATOM 6788 C C . HIS B 1 273 ? 8.5 -19.547 -2.527 1 92.44 273 HIS B C 1
ATOM 6790 O O . HIS B 1 273 ? 7.516 -19.281 -3.221 1 92.44 273 HIS B O 1
ATOM 6796 N N . LEU B 1 274 ? 8.641 -19.156 -1.272 1 95.31 274 LEU B N 1
ATOM 6797 C CA . LEU B 1 274 ? 7.527 -18.547 -0.561 1 95.31 274 LEU B CA 1
ATOM 6798 C C . LEU B 1 274 ? 7.484 -17.031 -0.82 1 95.31 274 LEU B C 1
ATOM 6800 O O . LEU B 1 274 ? 6.648 -16.328 -0.255 1 95.31 274 LEU B O 1
ATOM 6804 N N . TRP B 1 275 ? 8.25 -16.5 -1.729 1 94.81 275 TRP B N 1
ATOM 6805 C CA . TRP B 1 275 ? 8.25 -15.078 -2.074 1 94.81 275 TRP B CA 1
ATOM 6806 C C . TRP B 1 275 ? 6.875 -14.633 -2.561 1 94.81 275 TRP B C 1
ATOM 6808 O O . TRP B 1 275 ? 6.48 -13.477 -2.369 1 94.81 275 TRP B O 1
ATOM 6818 N N . SER B 1 276 ? 6.125 -15.5 -3.197 1 95.56 276 SER B N 1
ATOM 6819 C CA . SER B 1 276 ? 4.875 -15.156 -3.871 1 95.56 276 SER B CA 1
ATOM 6820 C C . SER B 1 276 ? 3.766 -14.867 -2.867 1 95.56 276 SER B C 1
ATOM 6822 O O . SER B 1 276 ? 2.727 -14.312 -3.225 1 95.56 276 SER B O 1
ATOM 6824 N N . ILE B 1 277 ? 3.98 -15.234 -1.593 1 96.81 277 ILE B N 1
ATOM 6825 C CA . ILE B 1 277 ? 2.961 -15.031 -0.571 1 96.81 277 ILE B CA 1
ATOM 6826 C C . ILE B 1 277 ? 2.729 -13.531 -0.37 1 96.81 277 ILE B C 1
ATOM 6828 O O . ILE B 1 277 ? 1.586 -13.07 -0.378 1 96.81 277 ILE B O 1
ATOM 6832 N N . LEU B 1 278 ? 3.781 -12.836 -0.21 1 97.06 278 LEU B N 1
ATOM 6833 C CA . LEU B 1 278 ? 3.662 -11.391 -0.057 1 97.06 278 LEU B CA 1
ATOM 6834 C C . LEU B 1 278 ? 3.102 -10.75 -1.324 1 97.06 278 LEU B C 1
ATOM 6836 O O . LEU B 1 278 ? 2.287 -9.828 -1.252 1 97.06 278 LEU B O 1
ATOM 6840 N N . ALA B 1 279 ? 3.486 -11.242 -2.447 1 96.62 279 ALA B N 1
ATOM 6841 C CA . ALA B 1 279 ? 2.984 -10.734 -3.723 1 96.62 279 ALA B CA 1
ATOM 6842 C C . ALA B 1 279 ? 1.479 -10.961 -3.848 1 96.62 279 ALA B C 1
ATOM 6844 O O . ALA B 1 279 ? 0.756 -10.086 -4.336 1 96.62 279 ALA B O 1
ATOM 6845 N N . GLU B 1 280 ? 1.072 -12.078 -3.449 1 96.56 280 GLU B N 1
ATOM 6846 C CA . GLU B 1 280 ? -0.353 -12.391 -3.484 1 96.56 280 GLU B CA 1
ATOM 6847 C C . GLU B 1 280 ? -1.145 -11.477 -2.561 1 96.56 280 GLU B C 1
ATOM 6849 O O . GLU B 1 280 ? -2.242 -11.031 -2.908 1 96.56 280 GLU B O 1
ATOM 6854 N N . LEU B 1 281 ? -0.591 -11.25 -1.43 1 96.75 281 LEU B N 1
ATOM 6855 C CA . LEU B 1 281 ? -1.252 -10.328 -0.511 1 96.75 281 LEU B CA 1
ATOM 6856 C C . LEU B 1 281 ? -1.336 -8.93 -1.111 1 96.75 281 LEU B C 1
ATOM 6858 O O . LEU B 1 281 ? -2.404 -8.312 -1.114 1 96.75 281 LEU B O 1
ATOM 6862 N N . LYS B 1 282 ? -0.289 -8.438 -1.646 1 96.44 282 LYS B N 1
ATOM 6863 C CA . LYS B 1 282 ? -0.25 -7.125 -2.283 1 96.44 282 LYS B CA 1
ATOM 6864 C C . LYS B 1 282 ? -1.28 -7.027 -3.404 1 96.44 282 LYS B C 1
ATOM 6866 O O . LYS B 1 282 ? -2.062 -6.078 -3.455 1 96.44 282 LYS B O 1
ATOM 6871 N N . GLY B 1 283 ? -1.214 -8.031 -4.242 1 97 283 GLY B N 1
ATOM 6872 C CA . GLY B 1 283 ? -2.139 -8.031 -5.367 1 97 283 GLY B CA 1
ATOM 6873 C C . GLY B 1 283 ? -3.594 -8.016 -4.938 1 97 283 GLY B C 1
ATOM 6874 O O . GLY B 1 283 ? -4.402 -7.277 -5.504 1 97 283 GLY B O 1
ATOM 6875 N N . SER B 1 284 ? -3.889 -8.711 -3.936 1 96.25 284 SER B N 1
ATOM 6876 C CA . SER B 1 284 ? -5.27 -8.812 -3.477 1 96.25 284 SER B CA 1
ATOM 6877 C C . SER B 1 284 ? -5.734 -7.508 -2.83 1 96.25 284 SER B C 1
ATOM 6879 O O . SER B 1 284 ? -6.824 -7.016 -3.129 1 96.25 284 SER B O 1
ATOM 6881 N N . ILE B 1 285 ? -4.91 -6.965 -1.96 1 96.06 285 ILE B N 1
ATOM 6882 C CA . ILE B 1 285 ? -5.316 -5.781 -1.209 1 96.06 285 ILE B CA 1
ATOM 6883 C C . ILE B 1 285 ? -5.508 -4.605 -2.164 1 96.06 285 ILE B C 1
ATOM 6885 O O . ILE B 1 285 ? -6.504 -3.887 -2.082 1 96.06 285 ILE B O 1
ATOM 6889 N N . PHE B 1 286 ? -4.672 -4.441 -3.098 1 97.19 286 PHE B N 1
ATOM 6890 C CA . PHE B 1 286 ? -4.773 -3.289 -3.986 1 97.19 286 PHE B CA 1
ATOM 6891 C C . PHE B 1 286 ? -5.883 -3.498 -5.012 1 97.19 286 PHE B C 1
ATOM 6893 O O . PHE B 1 286 ? -6.535 -2.539 -5.43 1 97.19 286 PHE B O 1
ATOM 6900 N N . LEU B 1 287 ? -6.082 -4.75 -5.387 1 97.81 287 LEU B N 1
ATOM 6901 C CA . LEU B 1 287 ? -7.223 -5.004 -6.258 1 97.81 287 LEU B CA 1
ATOM 6902 C C . LEU B 1 287 ? -8.531 -4.641 -5.562 1 97.81 287 LEU B C 1
ATOM 6904 O O . LEU B 1 287 ? -9.375 -3.953 -6.141 1 97.81 287 LEU B O 1
ATOM 6908 N N . TYR B 1 288 ? -8.664 -5.059 -4.312 1 97.31 288 TYR B N 1
ATOM 6909 C CA . TYR B 1 288 ? -9.883 -4.746 -3.582 1 97.31 288 TYR B CA 1
ATOM 6910 C C . TYR B 1 288 ? -10.047 -3.242 -3.412 1 97.31 288 TYR B C 1
ATOM 6912 O O . TYR B 1 288 ? -11.164 -2.723 -3.475 1 97.31 288 TYR B O 1
ATOM 6920 N N . LEU B 1 289 ? -8.969 -2.572 -3.201 1 97.06 289 LEU B N 1
ATOM 6921 C CA . LEU B 1 289 ? -9.008 -1.118 -3.088 1 97.06 289 LEU B CA 1
ATOM 6922 C C . LEU B 1 289 ? -9.531 -0.488 -4.375 1 97.06 289 LEU B C 1
ATOM 6924 O O . LEU B 1 289 ? -10.398 0.391 -4.332 1 97.06 289 LEU B O 1
ATOM 6928 N N . ILE B 1 290 ? -9.062 -0.974 -5.457 1 97.62 290 ILE B N 1
ATOM 6929 C CA . ILE B 1 290 ? -9.469 -0.451 -6.758 1 97.62 290 ILE B CA 1
ATOM 6930 C C . ILE B 1 290 ? -10.938 -0.776 -7.012 1 97.62 290 ILE B C 1
ATOM 6932 O O . ILE B 1 290 ? -11.695 0.069 -7.5 1 97.62 290 ILE B O 1
ATOM 6936 N N . LEU B 1 291 ? -11.297 -1.979 -6.648 1 97.5 291 LEU B N 1
ATOM 6937 C CA . LEU B 1 291 ? -12.672 -2.41 -6.875 1 97.5 291 LEU B CA 1
ATOM 6938 C C . LEU B 1 291 ? -13.648 -1.588 -6.031 1 97.5 291 LEU B C 1
ATOM 6940 O O . LEU B 1 291 ? -14.703 -1.177 -6.52 1 97.5 291 LEU B O 1
ATOM 6944 N N . ILE B 1 292 ? -13.281 -1.268 -4.832 1 96.94 292 ILE B N 1
ATOM 6945 C CA . ILE B 1 292 ? -14.133 -0.446 -3.977 1 96.94 292 ILE B CA 1
ATOM 6946 C C . ILE B 1 292 ? -14.156 0.988 -4.504 1 96.94 292 ILE B C 1
ATOM 6948 O O . ILE B 1 292 ? -15.219 1.619 -4.543 1 96.94 292 ILE B O 1
ATOM 6952 N N . GLY B 1 293 ? -13.062 1.463 -4.941 1 96.75 293 GLY B N 1
ATOM 6953 C CA . GLY B 1 293 ? -12.992 2.818 -5.461 1 96.75 293 GLY B CA 1
ATOM 6954 C C . GLY B 1 293 ? -13.805 3.014 -6.73 1 96.75 293 GLY B C 1
ATOM 6955 O O . GLY B 1 293 ? -14.195 4.137 -7.051 1 96.75 293 GLY B O 1
ATOM 6956 N N . THR B 1 294 ? -14.094 1.904 -7.434 1 96.69 294 THR B N 1
ATOM 6957 C CA . THR B 1 294 ? -14.836 2.002 -8.688 1 96.69 294 THR B CA 1
ATOM 6958 C C . THR B 1 294 ? -16.219 1.355 -8.555 1 96.69 294 THR B C 1
ATOM 6960 O O . THR B 1 294 ? -16.859 1.047 -9.562 1 96.69 294 THR B O 1
ATOM 6963 N N . ALA B 1 295 ? -16.641 1.051 -7.398 1 96.12 295 ALA B N 1
ATOM 6964 C CA . ALA B 1 295 ? -17.859 0.301 -7.152 1 96.12 295 ALA B CA 1
ATOM 6965 C C . ALA B 1 295 ? -19.078 1.046 -7.691 1 96.12 295 ALA B C 1
ATOM 6967 O O . ALA B 1 295 ? -20.062 0.425 -8.117 1 96.12 295 ALA B O 1
ATOM 6968 N N . GLN B 1 296 ? -19.016 2.373 -7.68 1 96.06 296 GLN B N 1
ATOM 6969 C CA . GLN B 1 296 ? -20.188 3.154 -8.078 1 96.06 296 GLN B CA 1
ATOM 6970 C C . GLN B 1 296 ? -20.094 3.568 -9.547 1 96.06 296 GLN B C 1
ATOM 6972 O O . GLN B 1 296 ? -21 4.215 -10.07 1 96.06 296 GLN B O 1
ATOM 6977 N N . CYS B 1 297 ? -19.062 3.213 -10.188 1 96.88 297 CYS B N 1
ATOM 6978 C CA . CYS B 1 297 ? -18.828 3.652 -11.562 1 96.88 297 CYS B CA 1
ATOM 6979 C C . CYS B 1 297 ? -19.641 2.828 -12.547 1 96.88 297 CYS B C 1
ATOM 6981 O O . CYS B 1 297 ? -19.953 1.666 -12.281 1 96.88 297 CYS B O 1
ATOM 6983 N N . LYS B 1 298 ? -19.938 3.471 -13.656 1 96.5 298 LYS B N 1
ATOM 6984 C CA . LYS B 1 298 ? -20.5 2.73 -14.789 1 96.5 298 LYS B CA 1
ATOM 6985 C C . LYS B 1 298 ? -19.531 1.659 -15.273 1 96.5 298 LYS B C 1
ATOM 6987 O O . LYS B 1 298 ? -18.312 1.769 -15.062 1 96.5 298 LYS B O 1
ATOM 6992 N N . LYS B 1 299 ? -20.047 0.643 -15.914 1 95.88 299 LYS B N 1
ATOM 6993 C CA . LYS B 1 299 ? -19.266 -0.528 -16.312 1 95.88 299 LYS B CA 1
ATOM 6994 C C . LYS B 1 299 ? -18.062 -0.127 -17.172 1 95.88 299 LYS B C 1
ATOM 6996 O O . LYS B 1 299 ? -16.953 -0.591 -16.922 1 95.88 299 LYS B O 1
ATOM 7001 N N . TYR B 1 300 ? -18.266 0.757 -18.141 1 96.44 300 TYR B N 1
ATOM 7002 C CA . TYR B 1 300 ? -17.188 1.137 -19.047 1 96.44 300 TYR B CA 1
ATOM 7003 C C . TYR B 1 300 ? -16.188 2.049 -18.359 1 96.44 300 TYR B C 1
ATOM 7005 O O . TYR B 1 300 ? -15 2.039 -18.672 1 96.44 300 TYR B O 1
ATOM 7013 N N . VAL B 1 301 ? -16.672 2.891 -17.438 1 97 301 VAL B N 1
ATOM 7014 C CA . VAL B 1 301 ? -15.781 3.744 -16.672 1 97 301 VAL B CA 1
ATOM 7015 C C . VAL B 1 301 ? -14.938 2.889 -15.727 1 97 301 VAL B C 1
ATOM 7017 O O . VAL B 1 301 ? -13.742 3.145 -15.547 1 97 301 VAL B O 1
ATOM 7020 N N . ARG B 1 302 ? -15.594 1.893 -15.141 1 97.62 302 ARG B N 1
ATOM 7021 C CA . ARG B 1 302 ? -14.859 0.95 -14.297 1 97.62 302 ARG B CA 1
ATOM 7022 C C . ARG B 1 302 ? -13.766 0.24 -15.094 1 97.62 302 ARG B C 1
ATOM 7024 O O . ARG B 1 302 ? -12.633 0.107 -14.625 1 97.62 302 ARG B O 1
ATOM 7031 N N . LEU B 1 303 ? -14.078 -0.221 -16.281 1 98.31 303 LEU B N 1
ATOM 7032 C CA . LEU B 1 303 ? -13.102 -0.866 -17.156 1 98.31 303 LEU B CA 1
ATOM 7033 C C . LEU B 1 303 ? -11.945 0.076 -17.453 1 98.31 303 LEU B C 1
ATOM 7035 O O . LEU B 1 303 ? -10.773 -0.32 -17.391 1 98.31 303 LEU B O 1
ATOM 7039 N N . ALA B 1 304 ? -12.273 1.281 -17.797 1 98 304 ALA B N 1
ATOM 7040 C CA . ALA B 1 304 ? -11.242 2.275 -18.062 1 98 304 ALA B CA 1
ATOM 7041 C C . ALA B 1 304 ? -10.367 2.504 -16.828 1 98 304 ALA B C 1
ATOM 7043 O O . ALA B 1 304 ? -9.141 2.627 -16.953 1 98 304 ALA B O 1
ATOM 7044 N N . GLY B 1 305 ? -11.062 2.611 -15.672 1 97.56 305 GLY B N 1
ATOM 7045 C CA . GLY B 1 305 ? -10.312 2.76 -14.43 1 97.56 305 GLY B CA 1
ATOM 7046 C C . GLY B 1 305 ? -9.352 1.612 -14.172 1 97.56 305 GLY B C 1
ATOM 7047 O O . GLY B 1 305 ? -8.211 1.83 -13.758 1 97.56 305 GLY B O 1
ATOM 7048 N N . LEU B 1 306 ? -9.805 0.399 -14.398 1 98.56 306 LEU B N 1
ATOM 7049 C CA . LEU B 1 306 ? -8.961 -0.78 -14.242 1 98.56 306 LEU B CA 1
ATOM 7050 C C . LEU B 1 306 ? -7.773 -0.733 -15.195 1 98.56 306 LEU B C 1
ATOM 7052 O O . LEU B 1 306 ? -6.652 -1.071 -14.812 1 98.56 306 LEU B O 1
ATOM 7056 N N . CYS B 1 307 ? -7.965 -0.331 -16.391 1 98.5 307 CYS B N 1
ATOM 7057 C CA . CYS B 1 307 ? -6.895 -0.228 -17.375 1 98.5 307 CYS B CA 1
ATOM 7058 C C . CYS B 1 307 ? -5.879 0.831 -16.969 1 98.5 307 CYS B C 1
ATOM 7060 O O . CYS B 1 307 ? -4.672 0.604 -17.062 1 98.5 307 CYS B O 1
ATOM 7062 N N . VAL B 1 308 ? -6.367 1.942 -16.5 1 97.69 308 VAL B N 1
ATOM 7063 C CA . VAL B 1 308 ? -5.484 3.014 -16.047 1 97.69 308 VAL B CA 1
ATOM 7064 C C . VAL B 1 308 ? -4.633 2.525 -14.883 1 97.69 308 VAL B C 1
ATOM 7066 O O . VAL B 1 308 ? -3.426 2.777 -14.844 1 97.69 308 VAL B O 1
ATOM 7069 N N . MET B 1 309 ? -5.273 1.82 -13.969 1 98.06 309 MET B N 1
ATOM 7070 C CA . MET B 1 309 ? -4.535 1.32 -12.805 1 98.06 309 MET B CA 1
ATOM 7071 C C . MET B 1 309 ? -3.533 0.249 -13.227 1 98.06 309 MET B C 1
ATOM 7073 O O . MET B 1 309 ? -2.461 0.133 -12.625 1 98.06 309 MET B O 1
ATOM 7077 N N . THR B 1 310 ? -3.855 -0.589 -14.25 1 98.56 310 THR B N 1
ATOM 7078 C CA . THR B 1 310 ? -2.898 -1.546 -14.789 1 98.56 310 THR B CA 1
ATOM 7079 C C . THR B 1 310 ? -1.646 -0.833 -15.289 1 98.56 310 THR B C 1
ATOM 7081 O O . THR B 1 310 ? -0.525 -1.226 -14.961 1 98.56 310 THR B O 1
ATOM 7084 N N . VAL B 1 311 ? -1.837 0.235 -16 1 97.88 311 VAL B N 1
ATOM 7085 C CA . VAL B 1 311 ? -0.724 0.99 -16.562 1 97.88 311 VAL B CA 1
ATOM 7086 C C . VAL B 1 311 ? 0.067 1.663 -15.445 1 97.88 311 VAL B C 1
ATOM 7088 O O . VAL B 1 311 ? 1.3 1.683 -15.477 1 97.88 311 VAL B O 1
ATOM 7091 N N . MET B 1 312 ? -0.602 2.184 -14.43 1 97.12 312 MET B N 1
ATOM 7092 C CA . MET B 1 312 ? 0.07 2.848 -13.32 1 97.12 312 MET B CA 1
ATOM 7093 C C . MET B 1 312 ? 0.962 1.872 -12.562 1 97.12 312 MET B C 1
ATOM 7095 O O . MET B 1 312 ? 2.131 2.166 -12.305 1 97.12 312 MET B O 1
ATOM 7099 N N . PHE B 1 313 ? 0.432 0.743 -12.219 1 97.75 313 PHE B N 1
ATOM 7100 C CA . PHE B 1 313 ? 1.217 -0.235 -11.477 1 97.75 313 PHE B CA 1
ATOM 7101 C C . PHE B 1 313 ? 2.33 -0.81 -12.344 1 97.75 313 PHE B C 1
ATOM 7103 O O . PHE B 1 313 ? 3.391 -1.184 -11.836 1 97.75 313 PHE B O 1
ATOM 7110 N N . PHE B 1 314 ? 2.123 -0.859 -13.711 1 97.56 314 PHE B N 1
ATOM 7111 C CA . PHE B 1 314 ? 3.18 -1.215 -14.656 1 97.56 314 PHE B CA 1
ATOM 7112 C C . PHE B 1 314 ? 4.309 -0.192 -14.609 1 97.56 314 PHE B C 1
ATOM 7114 O O . PHE B 1 314 ? 5.48 -0.556 -14.484 1 97.56 314 PHE B O 1
ATOM 7121 N N . LEU B 1 315 ? 3.928 1.042 -14.547 1 96.75 315 LEU B N 1
ATOM 7122 C CA . LEU B 1 315 ? 4.914 2.115 -14.547 1 96.75 315 LEU B CA 1
ATOM 7123 C C . LEU B 1 315 ? 5.629 2.195 -13.203 1 96.75 315 LEU B C 1
ATOM 7125 O O . LEU B 1 315 ? 6.789 2.613 -13.133 1 96.75 315 LEU B O 1
ATOM 7129 N N . TRP B 1 316 ? 4.93 1.789 -12.109 1 95.31 316 TRP B N 1
ATOM 7130 C CA . TRP B 1 316 ? 5.531 1.769 -10.781 1 95.31 316 TRP B CA 1
ATOM 7131 C C . TRP B 1 316 ? 6.371 0.511 -10.586 1 95.31 316 TRP B C 1
ATOM 7133 O O . TRP B 1 316 ? 6.914 0.283 -9.5 1 95.31 316 TRP B O 1
ATOM 7143 N N . ASN B 1 317 ? 6.453 -0.403 -11.547 1 95.62 317 ASN B N 1
ATOM 7144 C CA . ASN B 1 317 ? 7.281 -1.603 -11.57 1 95.62 317 ASN B CA 1
ATOM 7145 C C . ASN B 1 317 ? 6.789 -2.65 -10.578 1 95.62 317 ASN B C 1
ATOM 7147 O O . ASN B 1 317 ? 7.59 -3.283 -9.891 1 95.62 317 ASN B O 1
ATOM 7151 N N . HIS B 1 318 ? 5.484 -2.824 -10.508 1 96.44 318 HIS B N 1
ATOM 7152 C CA . HIS B 1 318 ? 4.887 -3.883 -9.703 1 96.44 318 HIS B CA 1
ATOM 7153 C C . HIS B 1 318 ? 4.102 -4.859 -10.57 1 96.44 318 HIS B C 1
ATOM 7155 O O . HIS B 1 318 ? 2.869 -4.805 -10.609 1 96.44 318 HIS B O 1
ATOM 7161 N N . TRP B 1 319 ? 4.828 -5.773 -11.117 1 96.56 319 TRP B N 1
ATOM 7162 C CA . TRP B 1 319 ? 4.246 -6.695 -12.086 1 96.56 319 TRP B CA 1
ATOM 7163 C C . TRP B 1 319 ? 3.221 -7.609 -11.422 1 96.56 319 TRP B C 1
ATOM 7165 O O . TRP B 1 319 ? 2.246 -8.023 -12.055 1 96.56 319 TRP B O 1
ATOM 7175 N N . GLU B 1 320 ? 3.424 -7.914 -10.109 1 96.5 320 GLU B N 1
ATOM 7176 C CA . GLU B 1 320 ? 2.553 -8.828 -9.375 1 96.5 320 GLU B CA 1
ATOM 7177 C C . GLU B 1 320 ? 1.164 -8.227 -9.18 1 96.5 320 GLU B C 1
ATOM 7179 O O . GLU B 1 320 ? 0.174 -8.953 -9.086 1 96.5 320 GLU B O 1
ATOM 7184 N N . ILE B 1 321 ? 1.108 -6.91 -9.172 1 97.69 321 ILE B N 1
ATOM 7185 C CA . ILE B 1 321 ? -0.172 -6.258 -8.914 1 97.69 321 ILE B CA 1
ATOM 7186 C C . ILE B 1 321 ? -0.91 -6.039 -10.234 1 97.69 321 ILE B C 1
ATOM 7188 O O . ILE B 1 321 ? -2.109 -6.309 -10.336 1 97.69 321 ILE B O 1
ATOM 7192 N N . TRP B 1 322 ? -0.152 -5.559 -11.242 1 97.56 322 TRP B N 1
ATOM 7193 C CA . TRP B 1 322 ? -0.901 -5.234 -12.453 1 97.56 322 TRP B CA 1
ATOM 7194 C C . TRP B 1 322 ? -1.396 -6.504 -13.141 1 97.56 322 TRP B C 1
ATOM 7196 O O . TRP B 1 322 ? -2.383 -6.473 -13.883 1 97.56 322 TRP B O 1
ATOM 7206 N N . VAL B 1 323 ? -0.801 -7.695 -12.93 1 98.5 323 VAL B N 1
ATOM 7207 C CA . VAL B 1 323 ? -1.367 -8.922 -13.477 1 98.5 323 VAL B CA 1
ATOM 7208 C C . VAL B 1 323 ? -2.65 -9.281 -12.727 1 98.5 323 VAL B C 1
ATOM 7210 O O . VAL B 1 323 ? -3.592 -9.812 -13.32 1 98.5 323 VAL B O 1
ATOM 7213 N N . TYR B 1 324 ? -2.74 -9.023 -11.422 1 98.38 324 TYR B N 1
ATOM 7214 C CA . TYR B 1 324 ? -3.982 -9.172 -10.672 1 98.38 324 TYR B CA 1
ATOM 7215 C C . TYR B 1 324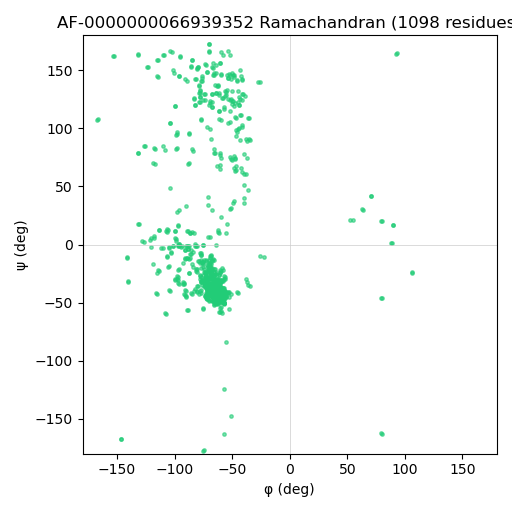 ? -5.09 -8.32 -11.281 1 98.38 324 TYR B C 1
ATOM 7217 O O . TYR B 1 324 ? -6.215 -8.789 -11.461 1 98.38 324 TYR B O 1
ATOM 7225 N N . ILE B 1 325 ? -4.711 -7.113 -11.602 1 98.81 325 ILE B N 1
ATOM 7226 C CA . ILE B 1 325 ? -5.68 -6.172 -12.156 1 98.81 325 ILE B CA 1
ATOM 7227 C C . ILE B 1 325 ? -6.082 -6.613 -13.562 1 98.81 325 ILE B C 1
ATOM 7229 O O . ILE B 1 325 ? -7.246 -6.477 -13.953 1 98.81 325 ILE B O 1
ATOM 7233 N N . ILE B 1 326 ? -5.129 -7.152 -14.328 1 98.81 326 ILE B N 1
ATOM 7234 C CA . ILE B 1 326 ? -5.449 -7.684 -15.648 1 98.81 326 ILE B CA 1
ATOM 7235 C C . ILE B 1 326 ? -6.516 -8.773 -15.523 1 98.81 326 ILE B C 1
ATOM 7237 O O . ILE B 1 326 ? -7.434 -8.844 -16.344 1 98.81 326 ILE B O 1
ATOM 7241 N N . GLY B 1 327 ? -6.359 -9.641 -14.5 1 98.75 327 GLY B N 1
ATOM 7242 C CA . GLY B 1 327 ? -7.414 -10.602 -14.242 1 98.75 327 GLY B CA 1
ATOM 7243 C C . GLY B 1 327 ? -8.781 -9.961 -14.07 1 98.75 327 GLY B C 1
ATOM 7244 O O . GLY B 1 327 ? -9.773 -10.469 -14.594 1 98.75 327 GLY B O 1
ATOM 7245 N N . ALA B 1 328 ? -8.836 -8.883 -13.391 1 98.75 328 ALA B N 1
ATOM 7246 C CA . ALA B 1 328 ? -10.078 -8.148 -13.18 1 98.75 328 ALA B CA 1
ATOM 7247 C C . ALA B 1 328 ? -10.578 -7.52 -14.477 1 98.75 328 ALA B C 1
ATOM 7249 O O . ALA B 1 328 ? -11.781 -7.477 -14.734 1 98.75 328 ALA B O 1
ATOM 7250 N N . VAL B 1 329 ? -9.656 -6.965 -15.273 1 98.75 329 VAL B N 1
ATOM 7251 C CA . VAL B 1 329 ? -10.008 -6.402 -16.578 1 98.75 329 VAL B CA 1
ATOM 7252 C C . VAL B 1 329 ? -10.688 -7.465 -17.438 1 98.75 329 VAL B C 1
ATOM 7254 O O . VAL B 1 329 ? -11.727 -7.203 -18.047 1 98.75 329 VAL B O 1
ATOM 7257 N N . VAL B 1 330 ? -10.133 -8.656 -17.406 1 98.62 330 VAL B N 1
ATOM 7258 C CA . VAL B 1 330 ? -10.688 -9.758 -18.172 1 98.62 330 VAL B CA 1
ATOM 7259 C C . VAL B 1 330 ? -12.078 -10.109 -17.656 1 98.62 330 VAL B C 1
ATOM 7261 O O . VAL B 1 330 ? -12.992 -10.359 -18.453 1 98.62 330 VAL B O 1
ATOM 7264 N N . ALA B 1 331 ? -12.211 -10.125 -16.375 1 98.31 331 ALA B N 1
ATOM 7265 C CA . ALA B 1 331 ? -13.523 -10.406 -15.797 1 98.31 331 ALA B CA 1
ATOM 7266 C C . ALA B 1 331 ? -14.562 -9.398 -16.266 1 98.31 331 ALA B C 1
ATOM 7268 O O . ALA B 1 331 ? -15.688 -9.766 -16.609 1 98.31 331 ALA B O 1
ATOM 7269 N N . GLN B 1 332 ? -14.203 -8.133 -16.266 1 98.06 332 GLN B N 1
ATOM 7270 C CA . GLN B 1 332 ? -15.117 -7.086 -16.688 1 98.06 332 GLN B CA 1
ATOM 7271 C C . GLN B 1 332 ? -15.461 -7.23 -18.172 1 98.06 332 GLN B C 1
ATOM 7273 O O . GLN B 1 332 ? -16.625 -7.082 -18.562 1 98.06 332 GLN B O 1
ATOM 7278 N N . ILE B 1 333 ? -14.492 -7.492 -19 1 97.88 333 ILE B N 1
ATOM 7279 C CA . ILE B 1 333 ? -14.711 -7.676 -20.422 1 97.88 333 ILE B CA 1
ATOM 7280 C C . ILE B 1 333 ? -15.609 -8.891 -20.672 1 97.88 333 ILE B C 1
ATOM 7282 O O . ILE B 1 333 ? -16.516 -8.844 -21.5 1 97.88 333 ILE B O 1
ATOM 7286 N N . ASP B 1 334 ? -15.305 -9.961 -19.953 1 96.12 334 ASP B N 1
ATOM 7287 C CA . ASP B 1 334 ? -16.109 -11.18 -20.062 1 96.12 334 ASP B CA 1
ATOM 7288 C C . ASP B 1 334 ? -17.578 -10.891 -19.781 1 96.12 334 ASP B C 1
ATOM 7290 O O . ASP B 1 334 ? -18.453 -11.312 -20.547 1 96.12 334 ASP B O 1
ATOM 7294 N N . LEU B 1 335 ? -17.875 -10.164 -18.781 1 95.56 335 LEU B N 1
ATOM 7295 C CA . LEU B 1 335 ? -19.25 -9.836 -18.422 1 95.56 335 LEU B CA 1
ATOM 7296 C C . LEU B 1 335 ? -19.875 -8.922 -19.469 1 95.56 335 LEU B C 1
ATOM 7298 O O . LEU B 1 335 ? -21.047 -9.086 -19.797 1 95.56 335 LEU B O 1
ATOM 7302 N N . LEU B 1 336 ? -19.141 -7.969 -19.969 1 95.44 336 LEU B N 1
ATOM 7303 C CA . LEU B 1 336 ? -19.656 -7.055 -20.984 1 95.44 336 LEU B CA 1
ATOM 7304 C C . LEU B 1 336 ? -20 -7.809 -22.266 1 95.44 336 LEU B C 1
ATOM 7306 O O . LEU B 1 336 ? -21.047 -7.559 -22.875 1 95.44 336 LEU B O 1
ATOM 7310 N N . LEU B 1 337 ? -19.141 -8.727 -22.609 1 93.44 337 LEU B N 1
ATOM 7311 C CA . LEU B 1 337 ? -19.375 -9.508 -23.828 1 93.44 337 LEU B CA 1
ATOM 7312 C C . LEU B 1 337 ? -20.562 -10.445 -23.641 1 93.44 337 LEU B C 1
ATOM 7314 O O . LEU B 1 337 ? -21.344 -10.664 -24.578 1 93.44 337 LEU B O 1
ATOM 7318 N N . THR B 1 338 ? -20.719 -11.008 -22.469 1 91.5 338 THR B N 1
ATOM 7319 C CA . THR B 1 338 ? -21.859 -11.875 -22.172 1 91.5 338 THR B CA 1
ATOM 7320 C C . THR B 1 338 ? -23.172 -11.086 -22.25 1 91.5 338 THR B C 1
ATOM 7322 O O . THR B 1 338 ? -24.156 -11.578 -22.781 1 91.5 338 THR B O 1
ATOM 7325 N N . GLU B 1 339 ? -23.188 -9.961 -21.766 1 90.31 339 GLU B N 1
ATOM 7326 C CA . GLU B 1 339 ? -24.359 -9.109 -21.797 1 90.31 339 GLU B CA 1
ATOM 7327 C C . GLU B 1 339 ? -24.719 -8.727 -23.234 1 90.31 339 GLU B C 1
ATOM 7329 O O . GLU B 1 339 ? -25.891 -8.711 -23.609 1 90.31 339 GLU B O 1
ATOM 7334 N N . ARG B 1 340 ? -23.797 -8.43 -23.984 1 88.5 340 ARG B N 1
ATOM 7335 C CA . ARG B 1 340 ? -24.016 -8.07 -25.375 1 88.5 340 ARG B CA 1
ATOM 7336 C C . ARG B 1 340 ? -24.594 -9.242 -26.156 1 88.5 340 ARG B C 1
ATOM 7338 O O . ARG B 1 340 ? -25.469 -9.055 -27.016 1 88.5 340 ARG B O 1
ATOM 7345 N N . GLU B 1 341 ? -24.125 -10.391 -25.906 1 86.25 341 GLU B N 1
ATOM 7346 C CA . GLU B 1 341 ? -24.625 -11.594 -26.562 1 86.25 341 GLU B CA 1
ATOM 7347 C C . GLU B 1 341 ? -26.078 -11.875 -26.156 1 86.25 341 GLU B C 1
ATOM 7349 O O . GLU B 1 341 ? -26.891 -12.266 -27 1 86.25 341 GLU B O 1
ATOM 7354 N N . GLN B 1 342 ? -26.344 -11.648 -24.953 1 85.19 342 GLN B N 1
ATOM 7355 C CA . GLN B 1 342 ? -27.719 -11.852 -24.484 1 85.19 342 GLN B CA 1
ATOM 7356 C C . GLN B 1 342 ? -28.656 -10.828 -25.094 1 85.19 342 GLN B C 1
ATOM 7358 O O . GLN B 1 342 ? -29.797 -11.148 -25.438 1 85.19 342 GLN B O 1
ATOM 7363 N N . GLU B 1 343 ? -28.25 -9.695 -25.219 1 82.5 343 GLU B N 1
ATOM 7364 C CA . GLU B 1 343 ? -29.047 -8.648 -25.844 1 82.5 343 GLU B CA 1
ATOM 7365 C C . GLU B 1 343 ? -29.297 -8.945 -27.312 1 82.5 343 GLU B C 1
ATOM 7367 O O . GLU B 1 343 ? -30.406 -8.719 -27.812 1 82.5 343 GLU B O 1
ATOM 7372 N N . LYS B 1 344 ? -28.375 -9.43 -27.984 1 74.38 344 LYS B N 1
ATOM 7373 C CA . LYS B 1 344 ? -28.516 -9.789 -29.406 1 74.38 344 LYS B CA 1
ATOM 7374 C C . LYS B 1 344 ? -29.484 -10.953 -29.578 1 74.38 344 LYS B C 1
ATOM 7376 O O . LYS B 1 344 ? -30.266 -10.977 -30.516 1 74.38 344 LYS B O 1
ATOM 7381 N N . LYS B 1 345 ? -29.5 -11.852 -28.688 1 72.38 345 LYS B N 1
ATOM 7382 C CA . LYS B 1 345 ? -30.406 -12.992 -28.75 1 72.38 345 LYS B CA 1
ATOM 7383 C C . LYS B 1 345 ? -31.844 -12.562 -28.516 1 72.38 345 LYS B C 1
ATOM 7385 O O . LYS B 1 345 ? -32.781 -13.078 -29.141 1 72.38 345 LYS B O 1
ATOM 7390 N N . LEU B 1 346 ? -31.953 -11.672 -27.625 1 71.56 346 LEU B N 1
ATOM 7391 C CA . LEU B 1 346 ? -33.281 -11.172 -27.312 1 71.56 346 LEU B CA 1
ATOM 7392 C C . LEU B 1 346 ? -33.844 -10.352 -28.484 1 71.56 346 LEU B C 1
ATOM 7394 O O . LEU B 1 346 ? -35.031 -10.375 -28.75 1 71.56 346 LEU B O 1
ATOM 7398 N N . THR B 1 347 ? -32.969 -9.641 -29.109 1 65.44 347 THR B N 1
ATOM 7399 C CA . THR B 1 347 ? -33.406 -8.836 -30.234 1 65.44 347 THR B CA 1
ATOM 7400 C C . THR B 1 347 ? -33.719 -9.719 -31.453 1 65.44 347 THR B C 1
ATOM 7402 O O . THR B 1 347 ? -34.531 -9.375 -32.281 1 65.44 347 THR B O 1
ATOM 7405 N N . LEU B 1 348 ? -33.062 -10.836 -31.547 1 55.44 348 LEU B N 1
ATOM 7406 C CA . LEU B 1 348 ? -33.312 -11.734 -32.656 1 55.44 348 LEU B CA 1
ATOM 7407 C C . LEU B 1 348 ? -34.562 -12.586 -32.406 1 55.44 348 LEU B C 1
ATOM 7409 O O . LEU B 1 348 ? -35.062 -13.211 -33.344 1 55.44 348 LEU B O 1
ATOM 7413 N N . VAL B 1 349 ? -35 -12.75 -31.188 1 51 349 VAL B N 1
ATOM 7414 C CA . VAL B 1 349 ? -36.281 -13.445 -30.984 1 51 349 VAL B CA 1
ATOM 7415 C C . VAL B 1 349 ? -37.438 -12.578 -31.484 1 51 349 VAL B C 1
ATOM 7417 O O . VAL B 1 349 ? -37.656 -11.477 -30.984 1 51 349 VAL B O 1
ATOM 7420 N N . PRO B 1 350 ? -37.969 -12.797 -32.656 1 45.5 350 PRO B N 1
ATOM 7421 C CA . PRO B 1 350 ? -39.125 -12.094 -33.188 1 45.5 350 PRO B CA 1
ATOM 7422 C C . PRO B 1 350 ? -40.281 -12.031 -32.156 1 45.5 350 PRO B C 1
ATOM 7424 O O . PRO B 1 350 ? -40.469 -12.977 -31.406 1 45.5 350 PRO B O 1
ATOM 7427 N N . ASP B 1 351 ? -40.625 -10.914 -31.578 1 40.62 351 ASP B N 1
ATOM 7428 C CA . ASP B 1 351 ? -41.875 -10.766 -30.859 1 40.62 351 ASP B CA 1
ATOM 7429 C C . ASP B 1 351 ? -43 -11.531 -31.562 1 40.62 351 ASP B C 1
ATOM 7431 O O . ASP B 1 351 ? -43.438 -11.156 -32.656 1 40.62 351 ASP B O 1
ATOM 7435 N N . ARG B 1 352 ? -43.125 -12.758 -31.547 1 40.06 352 ARG B N 1
ATOM 7436 C CA . ARG B 1 352 ? -44.406 -13.352 -31.922 1 40.06 352 ARG B CA 1
ATOM 7437 C C . ARG B 1 352 ? -45.531 -12.711 -31.141 1 40.06 352 ARG B C 1
ATOM 7439 O O . ARG B 1 352 ? -45.969 -13.234 -30.109 1 40.06 352 ARG B O 1
ATOM 7446 N N . LEU B 1 353 ? -45.5 -11.375 -30.719 1 38.91 353 LEU B N 1
ATOM 7447 C CA . LEU B 1 353 ? -46.75 -10.828 -30.25 1 38.91 353 LEU B CA 1
ATOM 7448 C C . LEU B 1 353 ? -47.875 -11.094 -31.266 1 38.91 353 LEU B C 1
ATOM 7450 O O . LEU B 1 353 ? -47.656 -11.094 -32.469 1 38.91 353 LEU B O 1
ATOM 7454 N N . PRO B 1 354 ? -48.938 -11.742 -30.844 1 40.97 354 PRO B N 1
ATOM 7455 C CA . PRO B 1 354 ? -50.094 -11.914 -31.734 1 40.97 354 PRO B CA 1
ATOM 7456 C C . PRO B 1 354 ? -50.406 -10.656 -32.531 1 40.97 354 PRO B C 1
ATOM 7458 O O . PRO B 1 354 ? -50.062 -9.547 -32.125 1 40.97 354 PRO B O 1
ATOM 7461 N N . PRO B 1 355 ? -50.812 -10.773 -33.844 1 37.56 355 PRO B N 1
ATOM 7462 C CA . PRO B 1 355 ? -51.156 -9.695 -34.781 1 37.56 355 PRO B CA 1
ATOM 7463 C C . PRO B 1 355 ? -52.094 -8.648 -34.156 1 37.56 355 PRO B C 1
ATOM 7465 O O . PRO B 1 355 ? -53.219 -8.945 -33.781 1 37.56 355 PRO B O 1
ATOM 7468 N N . SER B 1 356 ? -51.719 -7.852 -33.094 1 37.19 356 SER B N 1
ATOM 7469 C CA . SER B 1 356 ? -52.688 -6.816 -32.812 1 37.19 356 SER B CA 1
ATOM 7470 C C . SER B 1 356 ? -53.094 -6.066 -34.094 1 37.19 356 SER B C 1
ATOM 7472 O O . SER B 1 356 ? -52.344 -6.027 -35.062 1 37.19 356 SER B O 1
ATOM 7474 N N . PRO B 1 357 ? -54.406 -5.648 -34.219 1 40.06 357 PRO B N 1
ATOM 7475 C CA . PRO B 1 357 ? -54.938 -5.012 -35.406 1 40.06 357 PRO B CA 1
ATOM 7476 C C . PRO B 1 357 ? -54 -3.951 -36 1 40.06 357 PRO B C 1
ATOM 7478 O O . PRO B 1 357 ? -53.156 -3.42 -35.281 1 40.06 357 PRO B O 1
ATOM 7481 N N . PRO B 1 358 ? -54.031 -3.738 -37.312 1 35.09 358 PRO B N 1
ATOM 7482 C CA . PRO B 1 358 ? -53.188 -2.943 -38.219 1 35.09 358 PRO B CA 1
ATOM 7483 C C . PRO B 1 358 ? -52.969 -1.52 -37.719 1 35.09 358 PRO B C 1
ATOM 7485 O O . PRO B 1 358 ? -53.844 -0.67 -37.844 1 35.09 358 PRO B O 1
ATOM 7488 N N . HIS B 1 359 ? -52.844 -1.221 -36.375 1 34.06 359 HIS B N 1
ATOM 7489 C CA . HIS B 1 359 ? -52.688 0.228 -36.312 1 34.06 359 HIS B CA 1
ATOM 7490 C C . HIS B 1 359 ? -51.562 0.726 -37.188 1 34.06 359 HIS B C 1
ATOM 7492 O O . HIS B 1 359 ? -50.688 -0.055 -37.594 1 34.06 359 HIS B O 1
ATOM 7498 N N . SER B 1 360 ? -51.469 2.1 -37.469 1 36.66 360 SER B N 1
ATOM 7499 C CA . SER B 1 360 ? -50.656 2.799 -38.438 1 36.66 360 SER B CA 1
ATOM 7500 C C . SER B 1 360 ? -49.188 2.398 -38.312 1 36.66 360 SER B C 1
ATOM 7502 O O . SER B 1 360 ? -48.688 2.219 -37.188 1 36.66 360 SER B O 1
ATOM 7504 N N . PRO B 1 361 ? -48.594 1.911 -39.438 1 33.66 361 PRO B N 1
ATOM 7505 C CA . PRO B 1 361 ? -47.219 1.397 -39.531 1 33.66 361 PRO B CA 1
ATOM 7506 C C . PRO B 1 361 ? -46.188 2.328 -38.906 1 33.66 361 PRO B C 1
ATOM 7508 O O . PRO B 1 361 ? -46.031 3.475 -39.312 1 33.66 361 PRO B O 1
ATOM 7511 N N . LYS B 1 362 ? -46.188 2.547 -37.625 1 35.34 362 LYS B N 1
ATOM 7512 C CA . LYS B 1 362 ? -45.031 3.352 -37.25 1 35.34 362 LYS B CA 1
ATOM 7513 C C . LYS B 1 362 ? -43.781 2.857 -37.938 1 35.34 362 LYS B C 1
ATOM 7515 O O . LYS B 1 362 ? -43.562 1.65 -38.062 1 35.34 362 LYS B O 1
ATOM 7520 N N . PRO B 1 363 ? -43.156 3.783 -38.75 1 34.81 363 PRO B N 1
ATOM 7521 C CA . PRO B 1 363 ? -41.938 3.391 -39.469 1 34.81 363 PRO B CA 1
ATOM 7522 C C . PRO B 1 363 ? -40.969 2.613 -38.625 1 34.81 363 PRO B C 1
ATOM 7524 O O . PRO B 1 363 ? -40.781 2.943 -37.438 1 34.81 363 PRO B O 1
ATOM 7527 N N . ASP B 1 364 ? -40.938 1.312 -38.75 1 35.03 364 ASP B N 1
ATOM 7528 C CA . ASP B 1 364 ? -39.969 0.407 -38.188 1 35.03 364 ASP B CA 1
ATOM 7529 C C . ASP B 1 364 ? -38.562 1.013 -38.281 1 35.03 364 ASP B C 1
ATOM 7531 O O . ASP B 1 364 ? -37.969 1.124 -39.344 1 35.03 364 ASP B O 1
ATOM 7535 N N . TYR B 1 365 ? -38.344 2.162 -37.656 1 34.09 365 TYR B N 1
ATOM 7536 C CA . TYR B 1 365 ? -36.969 2.59 -37.656 1 34.09 365 TYR B CA 1
ATOM 7537 C C . TYR B 1 365 ? -36.031 1.445 -37.25 1 34.09 365 TYR B C 1
ATOM 7539 O O . TYR B 1 365 ? -36.031 1.014 -36.094 1 34.09 365 TYR B O 1
ATOM 7547 N N . LYS B 1 366 ? -35.844 0.514 -38.156 1 38.94 366 LYS B N 1
ATOM 7548 C CA . LYS B 1 366 ? -34.719 -0.394 -37.969 1 38.94 366 LYS B CA 1
ATOM 7549 C C . LYS B 1 366 ? -33.438 0.375 -37.594 1 38.94 366 LYS B C 1
ATOM 7551 O O . LYS B 1 366 ? -33.031 1.286 -38.312 1 38.94 366 LYS B O 1
ATOM 7556 N N . PRO B 1 367 ? -33.094 0.486 -36.406 1 40.03 367 PRO B N 1
ATOM 7557 C CA . PRO B 1 367 ? -31.828 1.19 -36.188 1 40.03 367 PRO B CA 1
ATOM 7558 C C . PRO B 1 367 ? -30.75 0.813 -37.188 1 40.03 367 PRO B C 1
ATOM 7560 O O . PRO B 1 367 ? -30.797 -0.281 -37.75 1 40.03 367 PRO B O 1
ATOM 7563 N N . PRO B 1 368 ? -30.156 1.765 -37.906 1 40.81 368 PRO B N 1
ATOM 7564 C CA . PRO B 1 368 ? -29.109 1.443 -38.906 1 40.81 368 PRO B CA 1
ATOM 7565 C C . PRO B 1 368 ? -28.156 0.363 -38.406 1 40.81 368 PRO B C 1
ATOM 7567 O O . PRO B 1 368 ? -27.969 0.2 -37.188 1 40.81 368 PRO B O 1
ATOM 7570 N N . PRO B 1 369 ? -27.938 -0.661 -39.219 1 38.84 369 PRO B N 1
ATOM 7571 C CA . PRO B 1 369 ? -26.984 -1.695 -38.812 1 38.84 369 PRO B CA 1
ATOM 7572 C C . PRO B 1 369 ? -25.734 -1.117 -38.156 1 38.84 369 PRO B C 1
ATOM 7574 O O . PRO B 1 369 ? -25.281 -0.033 -38.562 1 38.84 369 PRO B O 1
ATOM 7577 N N . THR B 1 370 ? -25.594 -1.114 -36.938 1 38.12 370 THR B N 1
ATOM 7578 C CA . THR B 1 370 ? -24.328 -0.728 -36.312 1 38.12 370 THR B CA 1
ATOM 7579 C C . THR B 1 370 ? -23.172 -1.491 -36.938 1 38.12 370 THR B C 1
ATOM 7581 O O . THR B 1 370 ? -23.359 -2.539 -37.562 1 38.12 370 THR B O 1
ATOM 7584 N N . TRP B 1 371 ? -21.984 -0.907 -37.031 1 38.34 371 TRP B N 1
ATOM 7585 C CA . TRP B 1 371 ? -20.781 -1.512 -37.562 1 38.34 371 TRP B CA 1
ATOM 7586 C C . TRP B 1 371 ? -20.688 -2.986 -37.188 1 38.34 371 TRP B C 1
ATOM 7588 O O . TRP B 1 371 ? -20.203 -3.807 -38 1 38.34 371 TRP B O 1
ATOM 7598 N N . SER B 1 372 ? -21.203 -3.311 -36.062 1 44.44 372 SER B N 1
ATOM 7599 C CA . SER B 1 372 ? -21.156 -4.707 -35.656 1 44.44 372 SER B CA 1
ATOM 7600 C C . SER B 1 372 ? -22 -5.59 -36.562 1 44.44 372 SER B C 1
ATOM 7602 O O . SER B 1 372 ? -21.812 -6.809 -36.594 1 44.44 372 SER B O 1
ATOM 7604 N N . ASP B 1 373 ? -23 -4.98 -37.156 1 43.28 373 ASP B N 1
ATOM 7605 C CA . ASP B 1 373 ? -23.859 -5.754 -38.031 1 43.28 373 ASP B CA 1
ATOM 7606 C C . ASP B 1 373 ? -23.094 -6.156 -39.312 1 43.28 373 ASP B C 1
ATOM 7608 O O . ASP B 1 373 ? -23.5 -7.098 -40 1 43.28 373 ASP B O 1
ATOM 7612 N N . TYR B 1 374 ? -22.344 -5.238 -39.812 1 39.06 374 TYR B N 1
ATOM 7613 C CA . TYR B 1 374 ? -21.594 -5.512 -41.031 1 39.06 374 TYR B CA 1
ATOM 7614 C C . TYR B 1 374 ? -20.469 -6.504 -40.781 1 39.06 374 TYR B C 1
ATOM 7616 O O . TYR B 1 374 ? -19.844 -6.996 -41.719 1 39.06 374 TYR B O 1
ATOM 7624 N N . VAL B 1 375 ? -19.797 -6.441 -39.594 1 40.28 375 VAL B N 1
ATOM 7625 C CA . VAL B 1 375 ? -18.75 -7.449 -39.406 1 40.28 375 VAL B CA 1
ATOM 7626 C C . VAL B 1 375 ? -19.391 -8.836 -39.344 1 40.28 375 VAL B C 1
ATOM 7628 O O . VAL B 1 375 ? -20.125 -9.141 -38.406 1 40.28 375 VAL B O 1
ATOM 7631 N N . SER B 1 376 ? -19.719 -9.352 -40.406 1 43.25 376 SER B N 1
ATOM 7632 C CA . SER B 1 376 ? -20.156 -10.742 -40.531 1 43.25 376 SER B CA 1
ATOM 7633 C C . SER B 1 376 ? -19.406 -11.648 -39.562 1 43.25 376 SER B C 1
ATOM 7635 O O . SER B 1 376 ? -18.203 -11.484 -39.375 1 43.25 376 SER B O 1
ATOM 7637 N N . THR B 1 377 ? -20.078 -12.109 -38.562 1 49.81 377 THR B N 1
ATOM 7638 C CA . THR B 1 377 ? -19.5 -13.172 -37.75 1 49.81 377 THR B CA 1
ATOM 7639 C C . THR B 1 377 ? -18.672 -14.125 -38.594 1 49.81 377 THR B C 1
ATOM 7641 O O . THR B 1 377 ? -19.156 -14.633 -39.625 1 49.81 377 THR B O 1
ATOM 7644 N N . PRO B 1 378 ? -17.391 -13.867 -38.75 1 55.53 378 PRO B N 1
ATOM 7645 C CA . PRO B 1 378 ? -16.641 -14.867 -39.5 1 55.53 378 PRO B CA 1
ATOM 7646 C C . PRO B 1 378 ? -17.25 -16.25 -39.438 1 55.53 378 PRO B C 1
ATOM 7648 O O . PRO B 1 378 ? -17.922 -16.578 -38.438 1 55.53 378 PRO B O 1
ATOM 7651 N N . PRO B 1 379 ? -17.25 -16.969 -40.562 1 61.94 379 PRO B N 1
ATOM 7652 C CA . PRO B 1 379 ? -17.734 -18.344 -40.531 1 61.94 379 PRO B CA 1
ATOM 7653 C C . PRO B 1 379 ? -17.156 -19.125 -39.344 1 61.94 379 PRO B C 1
ATOM 7655 O O . PRO B 1 379 ? -16.125 -18.734 -38.781 1 61.94 379 PRO B O 1
ATOM 7658 N N . LYS B 1 380 ? -17.969 -19.969 -38.719 1 71.94 380 LYS B N 1
ATOM 7659 C CA . LYS B 1 380 ? -17.625 -20.781 -37.562 1 71.94 380 LYS B CA 1
ATOM 7660 C C . LYS B 1 380 ? -16.172 -21.266 -37.656 1 71.94 380 LYS B C 1
ATOM 7662 O O . LYS B 1 380 ? -15.453 -21.266 -36.656 1 71.94 380 LYS B O 1
ATOM 7667 N N . ALA B 1 381 ? -15.734 -21.547 -38.938 1 76.62 381 ALA B N 1
ATOM 7668 C CA . ALA B 1 381 ? -14.367 -22.031 -39.125 1 76.62 381 ALA B CA 1
ATOM 7669 C C . ALA B 1 381 ? -13.352 -20.922 -38.875 1 76.62 381 ALA B C 1
ATOM 7671 O O . ALA B 1 381 ? -12.281 -21.156 -38.312 1 76.62 381 ALA B O 1
ATOM 7672 N N . GLY B 1 382 ? -13.68 -19.781 -39.344 1 79.19 382 GLY B N 1
ATOM 7673 C CA . GLY B 1 382 ? -12.797 -18.641 -39.156 1 79.19 382 GLY B CA 1
ATOM 7674 C C . GLY B 1 382 ? -12.656 -18.25 -37.688 1 79.19 382 GLY B C 1
ATOM 7675 O O . GLY B 1 382 ? -11.555 -17.938 -37.219 1 79.19 382 GLY B O 1
ATOM 7676 N N . LEU B 1 383 ? -13.719 -18.391 -37 1 82.81 383 LEU B N 1
ATOM 7677 C CA . LEU B 1 383 ? -13.695 -18.078 -35.562 1 82.81 383 LEU B CA 1
ATOM 7678 C C . LEU B 1 383 ? -12.875 -19.109 -34.812 1 82.81 383 LEU B C 1
ATOM 7680 O O . LEU B 1 383 ? -12.164 -18.766 -33.875 1 82.81 383 LEU B O 1
ATOM 7684 N N . ARG B 1 384 ? -12.984 -20.312 -35.281 1 85.38 384 ARG B N 1
ATOM 7685 C CA . ARG B 1 384 ? -12.188 -21.375 -34.688 1 85.38 384 ARG B CA 1
ATOM 7686 C C . ARG B 1 384 ? -10.703 -21.141 -34.906 1 85.38 384 ARG B C 1
ATOM 7688 O O . ARG B 1 384 ? -9.891 -21.312 -34 1 85.38 384 ARG B O 1
ATOM 7695 N N . ALA B 1 385 ? -10.398 -20.797 -36.125 1 90.75 385 ALA B N 1
ATOM 7696 C CA . ALA B 1 385 ? -9 -20.516 -36.438 1 90.75 385 ALA B CA 1
ATOM 7697 C C . ALA B 1 385 ? -8.469 -19.344 -35.594 1 90.75 385 ALA B C 1
ATOM 7699 O O . ALA B 1 385 ? -7.328 -19.375 -35.125 1 90.75 385 ALA B O 1
ATOM 7700 N N . LEU B 1 386 ? -9.273 -18.422 -35.438 1 91.06 386 LEU B N 1
ATOM 7701 C CA . LEU B 1 386 ? -8.875 -17.266 -34.656 1 91.06 386 LEU B CA 1
ATOM 7702 C C . LEU B 1 386 ? -8.656 -17.656 -33.188 1 91.06 386 LEU B C 1
ATOM 7704 O O . LEU B 1 386 ? -7.746 -17.141 -32.531 1 91.06 386 LEU B O 1
ATOM 7708 N N . ARG B 1 387 ? -9.414 -18.469 -32.75 1 91.75 387 ARG B N 1
ATOM 7709 C CA . ARG B 1 387 ? -9.266 -18.922 -31.375 1 91.75 387 ARG B CA 1
ATOM 7710 C C . ARG B 1 387 ? -7.98 -19.719 -31.188 1 91.75 387 ARG B C 1
ATOM 7712 O O . ARG B 1 387 ? -7.27 -19.547 -30.203 1 91.75 387 ARG B O 1
ATOM 7719 N N . VAL B 1 388 ? -7.738 -20.578 -32.125 1 92.5 388 VAL B N 1
ATOM 7720 C CA . VAL B 1 388 ? -6.512 -21.359 -32.062 1 92.5 388 VAL B CA 1
ATOM 7721 C C . VAL B 1 388 ? -5.297 -20.438 -32.125 1 92.5 388 VAL B C 1
ATOM 7723 O O . VAL B 1 388 ? -4.355 -20.594 -31.344 1 92.5 388 VAL B O 1
ATOM 7726 N N . LEU B 1 389 ? -5.406 -19.516 -33 1 95.06 389 LEU B N 1
ATOM 7727 C CA . LEU B 1 389 ? -4.32 -18.547 -33.094 1 95.06 389 LEU B CA 1
ATOM 7728 C C . LEU B 1 389 ? -4.184 -17.75 -31.812 1 95.06 389 LEU B C 1
ATOM 7730 O O . LEU B 1 389 ? -3.068 -17.422 -31.391 1 95.06 389 LEU B O 1
ATOM 7734 N N . GLY B 1 390 ? -5.301 -17.453 -31.203 1 96.19 390 GLY B N 1
ATOM 7735 C CA . GLY B 1 390 ? -5.281 -16.75 -29.938 1 96.19 390 GLY B CA 1
ATOM 7736 C C . GLY B 1 390 ? -4.594 -17.547 -28.828 1 96.19 390 GLY B C 1
ATOM 7737 O O . GLY B 1 390 ? -3.777 -17 -28.094 1 96.19 390 GLY B O 1
ATOM 7738 N N . PHE B 1 391 ? -4.914 -18.781 -28.781 1 95.44 391 PHE B N 1
ATOM 7739 C CA . PHE B 1 391 ? -4.281 -19.625 -27.781 1 95.44 391 PHE B CA 1
ATOM 7740 C C . PHE B 1 391 ? -2.787 -19.766 -28.047 1 95.44 391 PHE B C 1
ATOM 7742 O O . PHE B 1 391 ? -1.976 -19.734 -27.125 1 95.44 391 PHE B O 1
ATOM 7749 N N . LEU B 1 392 ? -2.432 -19.938 -29.312 1 96.56 392 LEU B N 1
ATOM 7750 C CA . LEU B 1 392 ? -1.021 -20.031 -29.672 1 96.56 392 LEU B CA 1
ATOM 7751 C C . LEU B 1 392 ? -0.277 -18.75 -29.281 1 96.56 392 LEU B C 1
ATOM 7753 O O . LEU B 1 392 ? 0.838 -18.828 -28.75 1 96.56 392 LEU B O 1
ATOM 7757 N N . LEU B 1 393 ? -0.911 -17.656 -29.5 1 97.56 393 LEU B N 1
ATOM 7758 C CA . LEU B 1 393 ? -0.303 -16.391 -29.125 1 97.56 393 LEU B CA 1
ATOM 7759 C C . LEU B 1 393 ? -0.164 -16.281 -27.609 1 97.56 393 LEU B C 1
ATOM 7761 O O . LEU B 1 393 ? 0.868 -15.836 -27.109 1 97.56 393 LEU B O 1
ATOM 7765 N N . ALA B 1 394 ? -1.185 -16.656 -26.891 1 97.69 394 ALA B N 1
ATOM 7766 C CA . ALA B 1 394 ? -1.138 -16.625 -25.422 1 97.69 394 ALA B CA 1
ATOM 7767 C C . ALA B 1 394 ? 0.006 -17.484 -24.891 1 97.69 394 ALA B C 1
ATOM 7769 O O . ALA B 1 394 ? 0.806 -17.031 -24.078 1 97.69 394 ALA B O 1
ATOM 7770 N N . PHE B 1 395 ? 0.111 -18.688 -25.422 1 97 395 PHE B N 1
ATOM 7771 C CA . PHE B 1 395 ? 1.151 -19.594 -24.953 1 97 395 PHE B CA 1
ATOM 7772 C C . PHE B 1 395 ? 2.527 -19.125 -25.406 1 97 395 PHE B C 1
ATOM 7774 O O . PHE B 1 395 ? 3.52 -19.312 -24.703 1 97 395 PHE B O 1
ATOM 7781 N N . TYR B 1 396 ? 2.547 -18.516 -26.562 1 97.62 396 TYR B N 1
ATOM 7782 C CA . TYR B 1 396 ? 3.793 -17.922 -27.047 1 97.62 396 TYR B CA 1
ATOM 7783 C C . TYR B 1 396 ? 4.289 -16.844 -26.094 1 97.62 396 TYR B C 1
ATOM 7785 O O . TYR B 1 396 ? 5.465 -16.844 -25.703 1 97.62 396 TYR B O 1
ATOM 7793 N N . LEU B 1 397 ? 3.441 -15.992 -25.688 1 97.81 397 LEU B N 1
ATOM 7794 C CA . LEU B 1 397 ? 3.807 -14.93 -24.75 1 97.81 397 LEU B CA 1
ATOM 7795 C C . LEU B 1 397 ? 4.133 -15.5 -23.375 1 97.81 397 LEU B C 1
ATOM 7797 O O . LEU B 1 397 ? 5.059 -15.039 -22.703 1 97.81 397 LEU B O 1
ATOM 7801 N N . LEU B 1 398 ? 3.457 -16.547 -22.984 1 97.75 398 LEU B N 1
ATOM 7802 C CA . LEU B 1 398 ? 3.65 -17.172 -21.688 1 97.75 398 LEU B CA 1
ATOM 7803 C C . LEU B 1 398 ? 4.957 -17.953 -21.641 1 97.75 398 LEU B C 1
ATOM 7805 O O . LEU B 1 398 ? 5.52 -18.172 -20.562 1 97.75 398 LEU B O 1
ATOM 7809 N N . SER B 1 399 ? 5.461 -18.391 -22.797 1 96.62 399 SER B N 1
ATOM 7810 C CA . SER B 1 399 ? 6.672 -19.203 -22.859 1 96.62 399 SER B CA 1
ATOM 7811 C C . SER B 1 399 ? 7.918 -18.312 -22.953 1 96.62 399 SER B C 1
ATOM 7813 O O . SER B 1 399 ? 9.008 -18.812 -23.234 1 96.62 399 SER B O 1
ATOM 7815 N N . TYR B 1 400 ? 7.746 -17.031 -22.734 1 97.12 400 TYR B N 1
ATOM 7816 C CA . TYR B 1 400 ? 8.891 -16.125 -22.781 1 97.12 400 TYR B CA 1
ATOM 7817 C C . TYR B 1 400 ? 9.969 -16.562 -21.812 1 97.12 400 TYR B C 1
ATOM 7819 O O . TYR B 1 400 ? 9.703 -16.797 -20.625 1 97.12 400 TYR B O 1
ATOM 7827 N N . PRO B 1 401 ? 11.203 -16.688 -22.312 1 96.19 401 PRO B N 1
ATOM 7828 C CA . PRO B 1 401 ? 12.266 -17.188 -21.438 1 96.19 401 PRO B CA 1
ATOM 7829 C C . PRO B 1 401 ? 12.68 -16.172 -20.391 1 96.19 401 PRO B C 1
ATOM 7831 O O . PRO B 1 401 ? 12.688 -14.961 -20.656 1 96.19 401 PRO B O 1
ATOM 7834 N N . ILE B 1 402 ? 13.086 -16.625 -19.234 1 95.75 402 ILE B N 1
ATOM 7835 C CA . ILE B 1 402 ? 13.492 -15.773 -18.125 1 95.75 402 ILE B CA 1
ATOM 7836 C C . ILE B 1 402 ? 14.664 -14.898 -18.547 1 95.75 402 ILE B C 1
ATOM 7838 O O . ILE B 1 402 ? 14.688 -13.695 -18.266 1 95.75 402 ILE B O 1
ATOM 7842 N N . ASP B 1 403 ? 15.625 -15.469 -19.312 1 95.81 403 ASP B N 1
ATOM 7843 C CA . ASP B 1 403 ? 16.812 -14.734 -19.734 1 95.81 403 ASP B CA 1
ATOM 7844 C C . ASP B 1 403 ? 16.641 -14.172 -21.141 1 95.81 403 ASP B C 1
ATOM 7846 O O . ASP B 1 403 ? 17.609 -13.812 -21.797 1 95.81 403 ASP B O 1
ATOM 7850 N N . GLY B 1 404 ? 15.469 -14.148 -21.562 1 94.88 404 GLY B N 1
ATOM 7851 C CA . GLY B 1 404 ? 15.18 -13.773 -22.938 1 94.88 404 GLY B CA 1
ATOM 7852 C C . GLY B 1 404 ? 15.57 -12.344 -23.266 1 94.88 404 GLY B C 1
ATOM 7853 O O . GLY B 1 404 ? 15.906 -12.031 -24.406 1 94.88 404 GLY B O 1
ATOM 7854 N N . SER B 1 405 ? 15.445 -11.469 -22.312 1 93.94 405 SER B N 1
ATOM 7855 C CA . SER B 1 405 ? 15.766 -10.07 -22.562 1 93.94 405 SER B CA 1
ATOM 7856 C C . SER B 1 405 ? 17.266 -9.82 -22.469 1 93.94 405 SER B C 1
ATOM 7858 O O . SER B 1 405 ? 17.781 -8.836 -23.016 1 93.94 405 SER B O 1
ATOM 7860 N N . ARG B 1 406 ? 17.922 -10.641 -21.797 1 93.25 406 ARG B N 1
ATOM 7861 C CA . ARG B 1 406 ? 19.344 -10.469 -21.562 1 93.25 406 ARG B CA 1
ATOM 7862 C C . ARG B 1 406 ? 20.172 -11.18 -22.641 1 93.25 406 ARG B C 1
ATOM 7864 O O . ARG B 1 406 ? 21.141 -10.625 -23.141 1 93.25 406 ARG B O 1
ATOM 7871 N N . ASP B 1 407 ? 19.719 -12.43 -23 1 94.12 407 ASP B N 1
ATOM 7872 C CA . ASP B 1 407 ? 20.484 -13.281 -23.922 1 94.12 407 ASP B CA 1
ATOM 7873 C C . ASP B 1 407 ? 19.859 -13.289 -25.312 1 94.12 407 ASP B C 1
ATOM 7875 O O . ASP B 1 407 ? 18.766 -12.773 -25.5 1 94.12 407 ASP B O 1
ATOM 7879 N N . TYR B 1 408 ? 20.734 -13.82 -26.188 1 94.75 408 TYR B N 1
ATOM 7880 C CA . TYR B 1 408 ? 20.219 -14 -27.547 1 94.75 408 TYR B CA 1
ATOM 7881 C C . TYR B 1 408 ? 19.031 -14.961 -27.562 1 94.75 408 TYR B C 1
ATOM 7883 O O . TYR B 1 408 ? 19.156 -16.109 -27.141 1 94.75 408 TYR B O 1
ATOM 7891 N N . ALA B 1 409 ? 17.891 -14.453 -27.906 1 95.62 409 ALA B N 1
ATOM 7892 C CA . ALA B 1 409 ? 16.656 -15.234 -27.859 1 95.62 409 ALA B CA 1
ATOM 7893 C C . ALA B 1 409 ? 15.938 -15.203 -29.203 1 95.62 409 ALA B C 1
ATOM 7895 O O . ALA B 1 409 ? 14.977 -14.453 -29.391 1 95.62 409 ALA B O 1
ATOM 7896 N N . PRO B 1 410 ? 16.359 -16.141 -30.125 1 94.19 410 PRO B N 1
ATOM 7897 C CA . PRO B 1 410 ? 15.648 -16.172 -31.406 1 94.19 410 PRO B CA 1
ATOM 7898 C C . PRO B 1 410 ? 14.148 -16.375 -31.234 1 94.19 410 PRO B C 1
ATOM 7900 O O . PRO B 1 410 ? 13.719 -17.219 -30.438 1 94.19 410 PRO B O 1
ATOM 7903 N N . GLY B 1 411 ? 13.336 -15.586 -31.891 1 92.88 411 GLY B N 1
ATOM 7904 C CA . GLY B 1 411 ? 11.883 -15.641 -31.797 1 92.88 411 GLY B CA 1
ATOM 7905 C C . GLY B 1 411 ? 11.305 -14.484 -31 1 92.88 411 GLY B C 1
ATOM 7906 O O . GLY B 1 411 ? 10.109 -14.195 -31.109 1 92.88 411 GLY B O 1
ATOM 7907 N N . TYR B 1 412 ? 12.211 -13.93 -30.125 1 96.81 412 TYR B N 1
ATOM 7908 C CA . TYR B 1 412 ? 11.711 -12.852 -29.266 1 96.81 412 TYR B CA 1
ATOM 7909 C C . TYR B 1 412 ? 12.508 -11.578 -29.484 1 96.81 412 TYR B C 1
ATOM 7911 O O . TYR B 1 412 ? 12.266 -10.57 -28.812 1 96.81 412 TYR B O 1
ATOM 7919 N N . MET B 1 413 ? 13.422 -11.555 -30.406 1 96.06 413 MET B N 1
ATOM 7920 C CA . MET B 1 413 ? 14.344 -10.43 -30.578 1 96.06 413 MET B CA 1
ATOM 7921 C C . MET B 1 413 ? 13.578 -9.148 -30.891 1 96.06 413 MET B C 1
ATOM 7923 O O . MET B 1 413 ? 13.852 -8.094 -30.312 1 96.06 413 MET B O 1
ATOM 7927 N N . THR B 1 414 ? 12.664 -9.242 -31.797 1 95.56 414 THR B N 1
ATOM 7928 C CA . THR B 1 414 ? 11.883 -8.07 -32.188 1 95.56 414 THR B CA 1
ATOM 7929 C C . THR B 1 414 ? 10.977 -7.629 -31.031 1 95.56 414 THR B C 1
ATOM 7931 O O . THR B 1 414 ? 10.852 -6.434 -30.75 1 95.56 414 THR B O 1
ATOM 7934 N N . LEU B 1 415 ? 10.398 -8.539 -30.359 1 96.94 415 LEU B N 1
ATOM 7935 C CA . LEU B 1 415 ? 9.5 -8.242 -29.25 1 96.94 415 LEU B CA 1
ATOM 7936 C C . LEU B 1 415 ? 10.258 -7.602 -28.094 1 96.94 415 LEU B C 1
ATOM 7938 O O . LEU B 1 415 ? 9.711 -6.762 -27.375 1 96.94 415 LEU B O 1
ATOM 7942 N N . ASN B 1 416 ? 11.469 -8.008 -27.922 1 97 416 ASN B N 1
ATOM 7943 C CA . ASN B 1 416 ? 12.289 -7.48 -26.828 1 97 416 ASN B CA 1
ATOM 7944 C C . ASN B 1 416 ? 12.477 -5.973 -26.953 1 97 416 ASN B C 1
ATOM 7946 O O . ASN B 1 416 ? 12.703 -5.293 -25.953 1 97 416 ASN B O 1
ATOM 7950 N N . LYS B 1 417 ? 12.312 -5.48 -28.125 1 96.06 417 LYS B N 1
ATOM 7951 C CA . LYS B 1 417 ? 12.461 -4.043 -28.344 1 96.06 417 LYS B CA 1
ATOM 7952 C C . LYS B 1 417 ? 11.289 -3.275 -27.734 1 96.06 417 LYS B C 1
ATOM 7954 O O . LYS B 1 417 ? 11.398 -2.074 -27.469 1 96.06 417 LYS B O 1
ATOM 7959 N N . LEU B 1 418 ? 10.242 -3.936 -27.469 1 96.31 418 LEU B N 1
ATOM 7960 C CA . LEU B 1 418 ? 9.039 -3.295 -26.938 1 96.31 418 LEU B CA 1
ATOM 7961 C C . LEU B 1 418 ? 9.07 -3.26 -25.422 1 96.31 418 LEU B C 1
ATOM 7963 O O . LEU B 1 418 ? 8.273 -2.555 -24.797 1 96.31 418 LEU B O 1
ATOM 7967 N N . ILE B 1 419 ? 9.969 -3.971 -24.812 1 97.19 419 ILE B N 1
ATOM 7968 C CA . ILE B 1 419 ? 10.078 -3.953 -23.359 1 97.19 419 ILE B CA 1
ATOM 7969 C C . ILE B 1 419 ? 10.805 -2.686 -22.906 1 97.19 419 ILE B C 1
ATOM 7971 O O . ILE B 1 419 ? 11.93 -2.426 -23.328 1 97.19 419 ILE B O 1
ATOM 7975 N N . PRO B 1 420 ? 10.172 -1.927 -22.078 1 96 420 PRO B N 1
ATOM 7976 C CA . PRO B 1 420 ? 10.836 -0.701 -21.625 1 96 420 PRO B CA 1
ATOM 7977 C C . PRO B 1 420 ? 12.148 -0.975 -20.906 1 96 420 PRO B C 1
ATOM 7979 O O . PRO B 1 420 ? 12.234 -1.924 -20.125 1 96 420 PRO B O 1
ATOM 7982 N N . ALA B 1 421 ? 13.109 -0.111 -21.031 1 94.88 421 ALA B N 1
ATOM 7983 C CA . ALA B 1 421 ? 14.438 -0.274 -20.453 1 94.88 421 ALA B CA 1
ATOM 7984 C C . ALA B 1 421 ? 14.398 -0.136 -18.938 1 94.88 421 ALA B C 1
ATOM 7986 O O . ALA B 1 421 ? 15.188 -0.769 -18.234 1 94.88 421 ALA B O 1
ATOM 7987 N N . TRP B 1 422 ? 13.469 0.618 -18.484 1 92.75 422 TRP B N 1
ATOM 7988 C CA . TRP B 1 422 ? 13.43 0.932 -17.062 1 92.75 422 TRP B CA 1
ATOM 7989 C C . TRP B 1 422 ? 12.828 -0.223 -16.266 1 92.75 422 TRP B C 1
ATOM 7991 O O . TRP B 1 422 ? 12.93 -0.256 -15.039 1 92.75 422 TRP B O 1
ATOM 8001 N N . MET B 1 423 ? 12.203 -1.127 -16.969 1 95.38 423 MET B N 1
ATOM 8002 C CA . MET B 1 423 ? 11.508 -2.205 -16.266 1 95.38 423 MET B CA 1
ATOM 8003 C C . MET B 1 423 ? 12.5 -3.123 -15.562 1 95.38 423 MET B C 1
ATOM 8005 O O . MET B 1 423 ? 13.484 -3.562 -16.172 1 95.38 423 MET B O 1
ATOM 8009 N N . GLU B 1 424 ? 12.242 -3.367 -14.297 1 93.88 424 GLU B N 1
ATOM 8010 C CA . GLU B 1 424 ? 13.148 -4.184 -13.492 1 93.88 424 GLU B CA 1
ATOM 8011 C C . GLU B 1 424 ? 13.008 -5.664 -13.836 1 93.88 424 GLU B C 1
ATOM 8013 O O . GLU B 1 424 ? 13.977 -6.312 -14.227 1 93.88 424 GLU B O 1
ATOM 8018 N N . ARG B 1 425 ? 11.773 -6.188 -13.742 1 95.19 425 ARG B N 1
ATOM 8019 C CA . ARG B 1 425 ? 11.523 -7.586 -14.086 1 95.19 425 ARG B CA 1
ATOM 8020 C C . ARG B 1 425 ? 10.984 -7.711 -15.508 1 95.19 425 ARG B C 1
ATOM 8022 O O . ARG B 1 425 ? 9.789 -7.941 -15.703 1 95.19 425 ARG B O 1
ATOM 8029 N N . LYS B 1 426 ? 11.898 -7.699 -16.406 1 96.44 426 LYS B N 1
ATOM 8030 C CA . LYS B 1 426 ? 11.555 -7.719 -17.828 1 96.44 426 LYS B CA 1
ATOM 8031 C C . LYS B 1 426 ? 10.945 -9.062 -18.234 1 96.44 426 LYS B C 1
ATOM 8033 O O . LYS B 1 426 ? 10.18 -9.141 -19.188 1 96.44 426 LYS B O 1
ATOM 8038 N N . ASP B 1 427 ? 11.297 -10.102 -17.516 1 95.75 427 ASP B N 1
ATOM 8039 C CA . ASP B 1 427 ? 10.828 -11.453 -17.812 1 95.75 427 ASP B CA 1
ATOM 8040 C C . ASP B 1 427 ? 9.336 -11.594 -17.547 1 95.75 427 ASP B C 1
ATOM 8042 O O . ASP B 1 427 ? 8.719 -12.586 -17.938 1 95.75 427 ASP B O 1
ATOM 8046 N N . LYS B 1 428 ? 8.703 -10.594 -16.922 1 97.06 428 LYS B N 1
ATOM 8047 C CA . LYS B 1 428 ? 7.289 -10.695 -16.562 1 97.06 428 LYS B CA 1
ATOM 8048 C C . LYS B 1 428 ? 6.422 -9.891 -17.531 1 97.06 428 LYS B C 1
ATOM 8050 O O . LYS B 1 428 ? 5.195 -9.953 -17.469 1 97.06 428 LYS B O 1
ATOM 8055 N N . PHE B 1 429 ? 7.004 -9.109 -18.453 1 97.81 429 PHE B N 1
ATOM 8056 C CA . PHE B 1 429 ? 6.266 -8.219 -19.344 1 97.81 429 PHE B CA 1
ATOM 8057 C C . PHE B 1 429 ? 5.297 -9.008 -20.219 1 97.81 429 PHE B C 1
ATOM 8059 O O . PHE B 1 429 ? 4.082 -8.828 -20.125 1 97.81 429 PHE B O 1
ATOM 8066 N N . TYR B 1 430 ? 5.762 -9.922 -20.969 1 97.81 430 TYR B N 1
ATOM 8067 C CA . TYR B 1 430 ? 4.941 -10.648 -21.922 1 97.81 430 TYR B CA 1
ATOM 8068 C C . TYR B 1 430 ? 4.098 -11.711 -21.219 1 97.81 430 TYR B C 1
ATOM 8070 O O . TYR B 1 430 ? 2.92 -11.883 -21.547 1 97.81 430 TYR B O 1
ATOM 8078 N N . PRO B 1 431 ? 4.652 -12.414 -20.234 1 97.94 431 PRO B N 1
ATOM 8079 C CA . PRO B 1 431 ? 3.812 -13.398 -19.531 1 97.94 431 PRO B CA 1
ATOM 8080 C C . PRO B 1 431 ? 2.586 -12.766 -18.875 1 97.94 431 PRO B C 1
ATOM 8082 O O . PRO B 1 431 ? 1.516 -13.375 -18.844 1 97.94 431 PRO B O 1
ATOM 8085 N N . ASN B 1 432 ? 2.721 -11.594 -18.328 1 98.44 432 ASN B N 1
ATOM 8086 C CA . ASN B 1 432 ? 1.554 -10.922 -17.766 1 98.44 432 ASN B CA 1
ATOM 8087 C C . ASN B 1 432 ? 0.482 -10.68 -18.828 1 98.44 432 ASN B C 1
ATOM 8089 O O . ASN B 1 432 ? -0.699 -10.938 -18.594 1 98.44 432 ASN B O 1
ATOM 8093 N N . ILE B 1 433 ? 0.89 -10.227 -19.938 1 98.19 433 ILE B N 1
ATOM 8094 C CA . ILE B 1 433 ? -0.035 -9.984 -21.047 1 98.19 433 ILE B CA 1
ATOM 8095 C C . ILE B 1 433 ? -0.622 -11.312 -21.516 1 98.19 433 ILE B C 1
ATOM 8097 O O . ILE B 1 433 ? -1.83 -11.422 -21.75 1 98.19 433 ILE B O 1
ATOM 8101 N N . GLY B 1 434 ? 0.27 -12.297 -21.656 1 98.38 434 GLY B N 1
ATOM 8102 C CA . GLY B 1 434 ? -0.178 -13.625 -22.047 1 98.38 434 GLY B CA 1
ATOM 8103 C C . GLY B 1 434 ? -1.194 -14.211 -21.078 1 98.38 434 GLY B C 1
ATOM 8104 O O . GLY B 1 434 ? -2.119 -14.914 -21.5 1 98.38 434 GLY B O 1
ATOM 8105 N N . THR B 1 435 ? -1.025 -13.969 -19.797 1 98.56 435 THR B N 1
ATOM 8106 C CA . THR B 1 435 ? -1.968 -14.445 -18.797 1 98.56 435 THR B CA 1
ATOM 8107 C C . THR B 1 435 ? -3.355 -13.859 -19.031 1 98.56 435 THR B C 1
ATOM 8109 O O . THR B 1 435 ? -4.355 -14.578 -18.984 1 98.56 435 THR B O 1
ATOM 8112 N N . GLY B 1 436 ? -3.42 -12.539 -19.312 1 98.56 436 GLY B N 1
ATOM 8113 C CA . GLY B 1 436 ? -4.699 -11.914 -19.625 1 98.56 436 GLY B CA 1
ATOM 8114 C C . GLY B 1 436 ? -5.375 -12.531 -20.828 1 98.56 436 GLY B C 1
ATOM 8115 O O . GLY B 1 436 ? -6.578 -12.812 -20.797 1 98.56 436 GLY B O 1
ATOM 8116 N N . LEU B 1 437 ? -4.598 -12.766 -21.844 1 98.31 437 LEU B N 1
ATOM 8117 C CA . LEU B 1 437 ? -5.125 -13.336 -23.078 1 98.31 437 LEU B CA 1
ATOM 8118 C C . LEU B 1 437 ? -5.625 -14.758 -22.844 1 98.31 437 LEU B C 1
ATOM 8120 O O . LEU B 1 437 ? -6.707 -15.125 -23.312 1 98.31 437 LEU B O 1
ATOM 8124 N N . LEU B 1 438 ? -4.832 -15.523 -22.109 1 98.06 438 LEU B N 1
ATOM 8125 C CA . LEU B 1 438 ? -5.211 -16.906 -21.812 1 98.06 438 LEU B CA 1
ATOM 8126 C C . LEU B 1 438 ? -6.531 -16.953 -21.047 1 98.06 438 LEU B C 1
ATOM 8128 O O . LEU B 1 438 ? -7.434 -17.703 -21.391 1 98.06 438 LEU B O 1
ATOM 8132 N N . LEU B 1 439 ? -6.66 -16.156 -20.016 1 98.25 439 LEU B N 1
ATOM 8133 C CA . LEU B 1 439 ? -7.863 -16.141 -19.203 1 98.25 439 LEU B CA 1
ATOM 8134 C C . LEU B 1 439 ? -9.078 -15.719 -20.031 1 98.25 439 LEU B C 1
ATOM 8136 O O . LEU B 1 439 ? -10.164 -16.281 -19.875 1 98.25 439 LEU B O 1
ATOM 8140 N N . LEU B 1 440 ? -8.906 -14.711 -20.875 1 97.88 440 LEU B N 1
ATOM 8141 C CA . LEU B 1 440 ? -10.008 -14.242 -21.719 1 97.88 440 LEU B CA 1
ATOM 8142 C C . LEU B 1 440 ? -10.477 -15.344 -22.672 1 97.88 440 LEU B C 1
ATOM 8144 O O . LEU B 1 440 ? -11.68 -15.586 -22.797 1 97.88 440 LEU B O 1
ATOM 8148 N N . LEU B 1 441 ? -9.531 -16 -23.312 1 97.19 441 LEU B N 1
ATOM 8149 C CA . LEU B 1 441 ? -9.859 -17.062 -24.25 1 97.19 441 LEU B CA 1
ATOM 8150 C C . LEU B 1 441 ? -10.539 -18.234 -23.547 1 97.19 441 LEU B C 1
ATOM 8152 O O . LEU B 1 441 ? -11.492 -18.812 -24.078 1 97.19 441 LEU B O 1
ATOM 8156 N N . LEU B 1 442 ? -10.047 -18.578 -22.375 1 97.19 442 LEU B N 1
ATOM 8157 C CA . LEU B 1 442 ? -10.656 -19.672 -21.625 1 97.19 442 LEU B CA 1
ATOM 8158 C C . LEU B 1 442 ? -12.062 -19.281 -21.156 1 97.19 442 LEU B C 1
ATOM 8160 O O . LEU B 1 442 ? -12.977 -20.109 -21.203 1 97.19 442 LEU B O 1
ATOM 8164 N N . ALA B 1 443 ? -12.172 -18.047 -20.672 1 96 443 ALA B N 1
ATOM 8165 C CA . ALA B 1 443 ? -13.477 -17.578 -20.203 1 96 443 ALA B CA 1
ATOM 8166 C C . ALA B 1 443 ? -14.508 -17.609 -21.344 1 96 443 ALA B C 1
ATOM 8168 O O . ALA B 1 443 ? -15.68 -17.906 -21.109 1 96 443 ALA B O 1
ATOM 8169 N N . ARG B 1 444 ? -14.047 -17.406 -22.578 1 93.81 444 ARG B N 1
ATOM 8170 C CA . ARG B 1 444 ? -14.945 -17.297 -23.719 1 93.81 444 ARG B CA 1
ATOM 8171 C C . ARG B 1 444 ? -15.07 -18.641 -24.438 1 93.81 444 ARG B C 1
ATOM 8173 O O . ARG B 1 444 ? -15.812 -18.75 -25.422 1 93.81 444 ARG B O 1
ATOM 8180 N N . ALA B 1 445 ? -14.414 -19.594 -23.953 1 92.06 445 ALA B N 1
ATOM 8181 C CA . ALA B 1 445 ? -14.469 -20.922 -24.578 1 92.06 445 ALA B CA 1
ATOM 8182 C C . ALA B 1 445 ? -15.766 -21.641 -24.25 1 92.06 445 ALA B C 1
ATOM 8184 O O . ALA B 1 445 ? -16.25 -21.562 -23.109 1 92.06 445 ALA B O 1
ATOM 8185 N N . ASP B 1 446 ? -16.266 -22.312 -25.219 1 87.44 446 ASP B N 1
ATOM 8186 C CA . ASP B 1 446 ? -17.484 -23.094 -25.016 1 87.44 446 ASP B CA 1
ATOM 8187 C C . ASP B 1 446 ? -17.203 -24.297 -24.094 1 87.44 446 ASP B C 1
ATOM 8189 O O . ASP B 1 446 ? -16.312 -25.094 -24.359 1 87.44 446 ASP B O 1
ATOM 8193 N N . PRO B 1 447 ? -17.906 -24.406 -23.031 1 86.38 447 PRO B N 1
ATOM 8194 C CA . PRO B 1 447 ? -17.656 -25.453 -22.047 1 86.38 447 PRO B CA 1
ATOM 8195 C C . PRO B 1 447 ? -17.812 -26.859 -22.641 1 86.38 447 PRO B C 1
ATOM 8197 O O . PRO B 1 447 ? -17.172 -27.797 -22.172 1 86.38 447 PRO B O 1
ATOM 8200 N N . ASP B 1 448 ? -18.562 -27 -23.672 1 84.69 448 ASP B N 1
ATOM 8201 C CA . ASP B 1 448 ? -18.875 -28.328 -24.203 1 84.69 448 ASP B CA 1
ATOM 8202 C C . ASP B 1 448 ? -17.938 -28.703 -25.344 1 84.69 448 ASP B C 1
ATOM 8204 O O . ASP B 1 448 ? -17.562 -29.859 -25.5 1 84.69 448 ASP B O 1
ATOM 8208 N N . THR B 1 449 ? -17.547 -27.781 -26.078 1 85.88 449 THR B N 1
ATOM 8209 C CA . THR B 1 449 ? -16.828 -28.109 -27.297 1 85.88 449 THR B CA 1
ATOM 8210 C C . THR B 1 449 ? -15.336 -27.828 -27.141 1 85.88 449 THR B C 1
ATOM 8212 O O . THR B 1 449 ? -14.516 -28.375 -27.891 1 85.88 449 THR B O 1
ATOM 8215 N N . SER B 1 450 ? -15.016 -27.078 -26.234 1 89.62 450 SER B N 1
ATOM 8216 C CA . SER B 1 450 ? -13.617 -26.688 -26.094 1 89.62 450 SER B CA 1
ATOM 8217 C C . SER B 1 450 ? -12.805 -27.812 -25.438 1 89.62 450 SER B C 1
ATOM 8219 O O . SER B 1 450 ? -13.164 -28.297 -24.375 1 89.62 450 SER B O 1
ATOM 8221 N N . ILE B 1 451 ? -11.711 -28.141 -26.031 1 90.25 451 ILE B N 1
ATOM 8222 C CA . ILE B 1 451 ? -10.812 -29.172 -25.531 1 90.25 451 ILE B CA 1
ATOM 8223 C C . ILE B 1 451 ? -10.172 -28.719 -24.219 1 90.25 451 ILE B C 1
ATOM 8225 O O . ILE B 1 451 ? -10.016 -29.5 -23.297 1 90.25 451 ILE B O 1
ATOM 8229 N N . TRP B 1 452 ? -9.828 -27.516 -24.156 1 91.56 452 TRP B N 1
ATOM 8230 C CA . TRP B 1 452 ? -9.195 -26.984 -22.953 1 91.56 452 TRP B CA 1
ATOM 8231 C C . TRP B 1 452 ? -10.148 -27.062 -21.766 1 91.56 452 TRP B C 1
ATOM 8233 O O . TRP B 1 452 ? -9.75 -27.453 -20.656 1 91.56 452 TRP B O 1
ATOM 8243 N N . ARG B 1 453 ? -11.367 -26.703 -21.969 1 93.5 453 ARG B N 1
ATOM 8244 C CA . ARG B 1 453 ? -12.352 -26.781 -20.891 1 93.5 453 ARG B CA 1
ATOM 8245 C C . ARG B 1 453 ? -12.57 -28.219 -20.438 1 93.5 453 ARG B C 1
ATOM 8247 O O . ARG B 1 453 ? -12.719 -28.469 -19.25 1 93.5 453 ARG B O 1
ATOM 8254 N N . ARG B 1 454 ? -12.539 -29.078 -21.359 1 93.75 454 ARG B N 1
ATOM 8255 C CA . ARG B 1 454 ? -12.711 -30.484 -21.031 1 93.75 454 ARG B CA 1
ATOM 8256 C C . ARG B 1 454 ? -11.547 -31 -20.203 1 93.75 454 ARG B C 1
ATOM 8258 O O . ARG B 1 454 ? -11.75 -31.703 -19.203 1 93.75 454 ARG B O 1
ATOM 8265 N N . ILE B 1 455 ? -10.422 -30.672 -20.594 1 95.12 455 ILE B N 1
ATOM 8266 C CA . ILE B 1 455 ? -9.227 -31.109 -19.891 1 95.12 455 ILE B CA 1
ATOM 8267 C C . ILE B 1 455 ? -9.203 -30.5 -18.484 1 95.12 455 ILE B C 1
ATOM 8269 O O . ILE B 1 455 ? -9 -31.203 -17.5 1 95.12 455 ILE B O 1
ATOM 8273 N N . LEU B 1 456 ? -9.422 -29.25 -18.391 1 96.56 456 LEU B N 1
ATOM 8274 C CA . LEU B 1 456 ? -9.297 -28.516 -17.125 1 96.56 456 LEU B CA 1
ATOM 8275 C C . LEU B 1 456 ? -10.391 -28.922 -16.156 1 96.56 456 LEU B C 1
ATOM 8277 O O . LEU B 1 456 ? -10.203 -28.844 -14.938 1 96.56 456 LEU B O 1
ATOM 8281 N N . ASN B 1 457 ? -11.5 -29.406 -16.672 1 95.06 457 ASN B N 1
ATOM 8282 C CA . ASN B 1 457 ? -12.602 -29.812 -15.812 1 95.06 457 ASN B CA 1
ATOM 8283 C C . ASN B 1 457 ? -12.539 -31.312 -15.484 1 95.06 457 ASN B C 1
ATOM 8285 O O . ASN B 1 457 ? -13.359 -31.812 -14.719 1 95.06 457 ASN B O 1
ATOM 8289 N N . SER B 1 458 ? -11.578 -31.938 -16.031 1 94.38 458 SER B N 1
ATOM 8290 C CA . SER B 1 458 ? -11.422 -33.375 -15.75 1 94.38 458 SER B CA 1
ATOM 8291 C C . SER B 1 458 ? -10.961 -33.594 -14.312 1 94.38 458 SER B C 1
ATOM 8293 O O . SER B 1 458 ? -10.594 -32.625 -13.617 1 94.38 458 SER B O 1
ATOM 8295 N N . SER B 1 459 ? -10.898 -34.781 -13.828 1 93.19 459 SER B N 1
ATOM 8296 C CA . SER B 1 459 ? -10.727 -35.125 -12.422 1 93.19 459 SER B CA 1
ATOM 8297 C C . SER B 1 459 ? -9.305 -34.844 -11.953 1 93.19 459 SER B C 1
ATOM 8299 O O . SER B 1 459 ? -9.094 -34.312 -10.859 1 93.19 459 SER B O 1
ATOM 8301 N N . VAL B 1 460 ? -8.328 -35.188 -12.711 1 94.44 460 VAL B N 1
ATOM 8302 C CA . VAL B 1 460 ? -6.938 -35.062 -12.281 1 94.44 460 VAL B CA 1
ATOM 8303 C C . VAL B 1 460 ? -6.578 -33.594 -12.102 1 94.44 460 VAL B C 1
ATOM 8305 O O . VAL B 1 460 ? -6.141 -33.188 -11.023 1 94.44 460 VAL B O 1
ATOM 8308 N N . PRO B 1 461 ? -6.867 -32.781 -13.164 1 96.44 461 PRO B N 1
ATOM 8309 C CA . PRO B 1 461 ? -6.578 -31.344 -12.969 1 96.44 461 PRO B CA 1
ATOM 8310 C C . PRO B 1 461 ? -7.359 -30.734 -11.812 1 96.44 461 PRO B C 1
ATOM 8312 O O . PRO B 1 461 ? -6.828 -29.922 -11.062 1 96.44 461 PRO B O 1
ATOM 8315 N N . GLN B 1 462 ? -8.539 -31.078 -11.641 1 95.75 462 GLN B N 1
ATOM 8316 C CA . GLN B 1 462 ? -9.359 -30.562 -10.547 1 95.75 462 GLN B CA 1
ATOM 8317 C C . GLN B 1 462 ? -8.789 -30.984 -9.195 1 95.75 462 GLN B C 1
ATOM 8319 O O . GLN B 1 462 ? -8.758 -30.172 -8.258 1 95.75 462 GLN B O 1
ATOM 8324 N N . TYR B 1 463 ? -8.328 -32.25 -9.133 1 94 463 TYR B N 1
ATOM 8325 C CA . TYR B 1 463 ? -7.695 -32.719 -7.902 1 94 463 TYR B CA 1
ATOM 8326 C C . TYR B 1 463 ? -6.414 -31.953 -7.617 1 94 463 TYR B C 1
ATOM 8328 O O . TYR B 1 463 ? -6.18 -31.516 -6.484 1 94 463 TYR B O 1
ATOM 8336 N N . LEU B 1 464 ? -5.641 -31.766 -8.625 1 96.56 464 LEU B N 1
ATOM 8337 C CA . LEU B 1 464 ? -4.398 -31.016 -8.477 1 96.56 464 LEU B CA 1
ATOM 8338 C C . LEU B 1 464 ? -4.684 -29.578 -8.07 1 96.56 464 LEU B C 1
ATOM 8340 O O . LEU B 1 464 ? -3.922 -28.984 -7.297 1 96.56 464 LEU B O 1
ATOM 8344 N N . GLY B 1 465 ? -5.734 -29.031 -8.641 1 97 465 GLY B N 1
ATOM 8345 C CA . GLY B 1 465 ? -6.137 -27.703 -8.25 1 97 465 GLY B CA 1
ATOM 8346 C C . GLY B 1 465 ? -6.492 -27.578 -6.777 1 97 465 GLY B C 1
ATOM 8347 O O . GLY B 1 465 ? -6.141 -26.594 -6.125 1 97 465 GLY B O 1
ATOM 8348 N N . LYS B 1 466 ? -7.059 -28.562 -6.301 1 94.62 466 LYS B N 1
ATOM 8349 C CA . LYS B 1 466 ? -7.477 -28.578 -4.902 1 94.62 466 LYS B CA 1
ATOM 8350 C C . LYS B 1 466 ? -6.27 -28.594 -3.969 1 94.62 466 LYS B C 1
ATOM 8352 O O . LYS B 1 466 ? -6.293 -27.984 -2.904 1 94.62 466 LYS B O 1
ATOM 8357 N N . ILE B 1 467 ? -5.215 -29.234 -4.375 1 96.31 467 ILE B N 1
ATOM 8358 C CA . ILE B 1 467 ? -4.07 -29.375 -3.48 1 96.31 467 ILE B CA 1
ATOM 8359 C C . ILE B 1 467 ? -2.936 -28.469 -3.957 1 96.31 467 ILE B C 1
ATOM 8361 O O . ILE B 1 467 ? -1.795 -28.609 -3.51 1 96.31 467 ILE B O 1
ATOM 8365 N N . SER B 1 468 ? -3.205 -27.578 -4.887 1 97.25 468 SER B N 1
ATOM 8366 C CA . SER B 1 468 ? -2.158 -26.781 -5.52 1 97.25 468 SER B CA 1
ATOM 8367 C C . SER B 1 468 ? -1.438 -25.906 -4.496 1 97.25 468 SER B C 1
ATOM 8369 O O . SER B 1 468 ? -0.214 -25.75 -4.551 1 97.25 468 SER B O 1
ATOM 8371 N N . PHE B 1 469 ? -2.135 -25.344 -3.506 1 97.12 469 PHE B N 1
ATOM 8372 C CA . PHE B 1 469 ? -1.506 -24.484 -2.502 1 97.12 469 PHE B CA 1
ATOM 8373 C C . PHE B 1 469 ? -0.621 -25.312 -1.572 1 97.12 469 PHE B C 1
ATOM 8375 O O . PHE B 1 469 ? 0.483 -24.891 -1.224 1 97.12 469 PHE B O 1
ATOM 8382 N N . ALA B 1 470 ? -1.084 -26.406 -1.224 1 97.75 470 ALA B N 1
ATOM 8383 C CA . ALA B 1 470 ? -0.283 -27.297 -0.396 1 97.75 470 ALA B CA 1
ATOM 8384 C C . ALA B 1 470 ? 0.975 -27.75 -1.133 1 97.75 470 ALA B C 1
ATOM 8386 O O . ALA B 1 470 ? 2.059 -27.812 -0.547 1 97.75 470 ALA B O 1
ATOM 8387 N N . LEU B 1 471 ? 0.76 -28.125 -2.363 1 97.94 471 LEU B N 1
ATOM 8388 C CA . LEU B 1 471 ? 1.917 -28.5 -3.162 1 97.94 471 LEU B CA 1
ATOM 8389 C C . LEU B 1 471 ? 2.938 -27.375 -3.223 1 97.94 471 LEU B C 1
ATOM 8391 O O . LEU B 1 471 ? 4.145 -27.609 -3.125 1 97.94 471 LEU B O 1
ATOM 8395 N N . TYR B 1 472 ? 2.451 -26.219 -3.361 1 97.25 472 TYR B N 1
ATOM 8396 C CA . TYR B 1 472 ? 3.281 -25.016 -3.357 1 97.25 472 TYR B CA 1
ATOM 8397 C C . TYR B 1 472 ? 4.09 -24.922 -2.068 1 97.25 472 TYR B C 1
ATOM 8399 O O . TYR B 1 472 ? 5.27 -24.562 -2.094 1 97.25 472 TYR B O 1
ATOM 8407 N N . LEU B 1 473 ? 3.566 -25.234 -0.998 1 97.75 473 LEU B N 1
ATOM 8408 C CA . LEU B 1 473 ? 4.199 -25.062 0.306 1 97.75 473 LEU B CA 1
ATOM 8409 C C . LEU B 1 473 ? 5.188 -26.203 0.58 1 97.75 473 LEU B C 1
ATOM 8411 O O . LEU B 1 473 ? 6.266 -25.969 1.134 1 97.75 473 LEU B O 1
ATOM 8415 N N . VAL B 1 474 ? 4.898 -27.406 0.149 1 97.44 474 VAL B N 1
ATOM 8416 C CA . VAL B 1 474 ? 5.664 -28.547 0.625 1 97.44 474 VAL B CA 1
ATOM 8417 C C . VAL B 1 474 ? 6.77 -28.891 -0.374 1 97.44 474 VAL B C 1
ATOM 8419 O O . VAL B 1 474 ? 7.738 -29.562 -0.032 1 97.44 474 VAL B O 1
ATOM 8422 N N . HIS B 1 475 ? 6.641 -28.484 -1.605 1 97.25 475 HIS B N 1
ATOM 8423 C CA . HIS B 1 475 ? 7.574 -28.984 -2.607 1 97.25 475 HIS B CA 1
ATOM 8424 C C . HIS B 1 475 ? 8.992 -28.516 -2.326 1 97.25 475 HIS B C 1
ATOM 8426 O O . HIS B 1 475 ? 9.953 -29.266 -2.508 1 97.25 475 HIS B O 1
ATOM 8432 N N . GLY B 1 476 ? 9.164 -27.266 -1.874 1 94.56 476 GLY B N 1
ATOM 8433 C CA . GLY B 1 476 ? 10.484 -26.75 -1.563 1 94.56 476 GLY B CA 1
ATOM 8434 C C . GLY B 1 476 ? 11.203 -27.562 -0.499 1 94.56 476 GLY B C 1
ATOM 8435 O O . GLY B 1 476 ? 12.273 -28.125 -0.752 1 94.56 476 GLY B O 1
ATOM 8436 N N . PRO B 1 477 ? 10.594 -27.656 0.642 1 94.56 477 PRO B N 1
ATOM 8437 C CA . PRO B 1 477 ? 11.203 -28.438 1.725 1 94.56 477 PRO B CA 1
ATOM 8438 C C . PRO B 1 477 ? 11.492 -29.875 1.324 1 94.56 477 PRO B C 1
ATOM 8440 O O . PRO B 1 477 ? 12.547 -30.422 1.662 1 94.56 477 PRO B O 1
ATOM 8443 N N . ILE B 1 478 ? 10.633 -30.516 0.597 1 95.81 478 ILE B N 1
ATOM 8444 C CA . ILE B 1 478 ? 10.805 -31.922 0.221 1 95.81 478 ILE B CA 1
ATOM 8445 C C . ILE B 1 478 ? 11.945 -32.062 -0.782 1 95.81 478 ILE B C 1
ATOM 8447 O O . ILE B 1 478 ? 12.773 -32.969 -0.677 1 95.81 478 ILE B O 1
ATOM 8451 N N . MET B 1 479 ? 12.023 -31.172 -1.723 1 94.44 479 MET B N 1
ATOM 8452 C CA . MET B 1 479 ? 13.109 -31.203 -2.693 1 94.44 479 MET B CA 1
ATOM 8453 C C . MET B 1 479 ? 14.461 -31.031 -2.002 1 94.44 479 MET B C 1
ATOM 8455 O O . MET B 1 479 ? 15.422 -31.734 -2.33 1 94.44 479 MET B O 1
ATOM 8459 N N . HIS B 1 480 ? 14.484 -30.172 -1.011 1 91.69 480 HIS B N 1
ATOM 8460 C CA . HIS B 1 480 ? 15.734 -29.906 -0.307 1 91.69 480 HIS B CA 1
ATOM 8461 C C . HIS B 1 480 ? 16.078 -31.031 0.648 1 91.69 480 HIS B C 1
ATOM 8463 O O . HIS B 1 480 ? 17.266 -31.375 0.823 1 91.69 480 HIS B O 1
ATOM 8469 N N . ALA B 1 481 ? 15.117 -31.609 1.219 1 90.94 481 ALA B N 1
ATOM 8470 C CA . ALA B 1 481 ? 15.352 -32.656 2.209 1 90.94 481 ALA B CA 1
ATOM 8471 C C . ALA B 1 481 ? 15.812 -33.938 1.54 1 90.94 481 ALA B C 1
ATOM 8473 O O . ALA B 1 481 ? 16.766 -34.594 1.996 1 90.94 481 ALA B O 1
ATOM 8474 N N . VAL B 1 482 ? 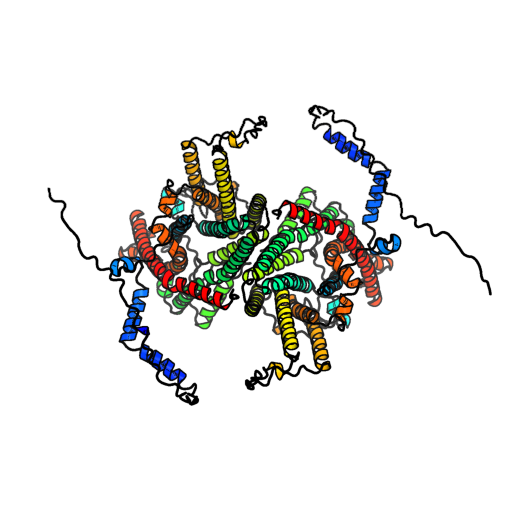15.141 -34.312 0.428 1 92.31 482 VAL B N 1
ATOM 8475 C CA . VAL B 1 482 ? 15.461 -35.625 -0.115 1 92.31 482 VAL B CA 1
ATOM 8476 C C . VAL B 1 482 ? 15.492 -35.562 -1.64 1 92.31 482 VAL B C 1
ATOM 8478 O O . VAL B 1 482 ? 16.281 -36.281 -2.279 1 92.31 482 VAL B O 1
ATOM 8481 N N . GLY B 1 483 ? 14.727 -34.75 -2.273 1 94.25 483 GLY B N 1
ATOM 8482 C CA . GLY B 1 483 ? 14.477 -34.781 -3.705 1 94.25 483 GLY B CA 1
ATOM 8483 C C . GLY B 1 483 ? 15.719 -34.531 -4.539 1 94.25 483 GLY B C 1
ATOM 8484 O O . GLY B 1 483 ? 16.047 -35.344 -5.422 1 94.25 483 GLY B O 1
ATOM 8485 N N . TYR B 1 484 ? 16.469 -33.531 -4.25 1 93.31 484 TYR B N 1
ATOM 8486 C CA . TYR B 1 484 ? 17.594 -33.125 -5.078 1 93.31 484 TYR B CA 1
ATOM 8487 C C . TYR B 1 484 ? 18.719 -34.156 -5.031 1 93.31 484 TYR B C 1
ATOM 8489 O O . TYR B 1 484 ? 19.531 -34.25 -5.953 1 93.31 484 TYR B O 1
ATOM 8497 N N . MET B 1 485 ? 18.75 -35 -4.023 1 93.94 485 MET B N 1
ATOM 8498 C CA . MET B 1 485 ? 19.844 -35.969 -3.879 1 93.94 485 MET B CA 1
ATOM 8499 C C . MET B 1 485 ? 19.5 -37.281 -4.57 1 93.94 485 MET B C 1
ATOM 8501 O O . MET B 1 485 ? 20.391 -38.094 -4.809 1 93.94 485 MET B O 1
ATOM 8505 N N . ILE B 1 486 ? 18.297 -37.469 -4.953 1 96 486 ILE B N 1
ATOM 8506 C CA . ILE B 1 486 ? 17.859 -38.75 -5.492 1 96 486 ILE B CA 1
ATOM 8507 C C . ILE B 1 486 ? 18.578 -39.031 -6.809 1 96 486 ILE B C 1
ATOM 8509 O O . ILE B 1 486 ? 19.156 -40.094 -6.984 1 96 486 ILE B O 1
ATOM 8513 N N . PRO B 1 487 ? 18.609 -38.125 -7.75 1 96.06 487 PRO B N 1
ATOM 8514 C CA . PRO B 1 487 ? 19.328 -38.406 -8.992 1 96.06 487 PRO B CA 1
ATOM 8515 C C . PRO B 1 487 ? 20.797 -38.719 -8.758 1 96.06 487 PRO B C 1
ATOM 8517 O O . PRO B 1 487 ? 21.359 -39.625 -9.406 1 96.06 487 PRO B O 1
ATOM 8520 N N . HIS B 1 488 ? 21.422 -38.031 -7.895 1 94.88 488 HIS B N 1
ATOM 8521 C CA . HIS B 1 488 ? 22.844 -38.281 -7.609 1 94.88 488 HIS B CA 1
ATOM 8522 C C . HIS B 1 488 ? 23.047 -39.656 -7.027 1 94.88 488 HIS B C 1
ATOM 8524 O O . HIS B 1 488 ? 24 -40.375 -7.402 1 94.88 488 HIS B O 1
ATOM 8530 N N . ARG B 1 489 ? 22.219 -40.062 -6.129 1 95 489 ARG B N 1
ATOM 8531 C CA . ARG B 1 489 ? 22.312 -41.406 -5.555 1 95 489 ARG B CA 1
ATOM 8532 C C . ARG B 1 489 ? 22.156 -42.469 -6.625 1 95 489 ARG B C 1
ATOM 8534 O O . ARG B 1 489 ? 22.812 -43.5 -6.574 1 95 489 ARG B O 1
ATOM 8541 N N . ILE B 1 490 ? 21.312 -42.219 -7.566 1 96.19 490 ILE B N 1
ATOM 8542 C CA . ILE B 1 490 ? 21.109 -43.125 -8.672 1 96.19 490 ILE B CA 1
ATOM 8543 C C . ILE B 1 490 ? 22.359 -43.188 -9.539 1 96.19 490 ILE B C 1
ATOM 8545 O O . ILE B 1 490 ? 22.875 -44.25 -9.844 1 96.19 490 ILE B O 1
ATOM 8549 N N . TRP B 1 491 ? 22.906 -42.062 -9.898 1 95.38 491 TRP B N 1
ATOM 8550 C CA . TRP B 1 491 ? 24.141 -42 -10.695 1 95.38 491 TRP B CA 1
ATOM 8551 C C . TRP B 1 491 ? 25.297 -42.656 -9.961 1 95.38 491 TRP B C 1
ATOM 8553 O O . TRP B 1 491 ? 26.062 -43.406 -10.562 1 95.38 491 TRP B O 1
ATOM 8563 N N . TRP B 1 492 ? 25.391 -42.375 -8.688 1 94.38 492 TRP B N 1
ATOM 8564 C CA . TRP B 1 492 ? 26.469 -42.938 -7.891 1 94.38 492 TRP B CA 1
ATOM 8565 C C . TRP B 1 492 ? 26.344 -44.469 -7.816 1 94.38 492 TRP B C 1
ATOM 8567 O O . TRP B 1 492 ? 27.359 -45.156 -7.805 1 94.38 492 TRP B O 1
ATOM 8577 N N . SER B 1 493 ? 25.172 -44.938 -7.777 1 95.38 493 SER B N 1
ATOM 8578 C CA . SER B 1 493 ? 24.953 -46.375 -7.754 1 95.38 493 SER B CA 1
ATOM 8579 C C . SER B 1 493 ? 25.406 -47.031 -9.062 1 95.38 493 SER B C 1
ATOM 8581 O O . SER B 1 493 ? 25.75 -48.188 -9.086 1 95.38 493 SER B O 1
ATOM 8583 N N . MET B 1 494 ? 25.391 -46.25 -10.133 1 93.94 494 MET B N 1
ATOM 8584 C CA . MET B 1 494 ? 25.859 -46.719 -11.438 1 93.94 494 MET B CA 1
ATOM 8585 C C . MET B 1 494 ? 27.359 -46.531 -11.578 1 93.94 494 MET B C 1
ATOM 8587 O O . MET B 1 494 ? 27.953 -46.938 -12.578 1 93.94 494 MET B O 1
ATOM 8591 N N . GLY B 1 495 ? 27.938 -45.938 -10.617 1 92.81 495 GLY B N 1
ATOM 8592 C CA . GLY B 1 495 ? 29.375 -45.688 -10.633 1 92.81 495 GLY B CA 1
ATOM 8593 C C . GLY B 1 495 ? 29.766 -44.5 -11.492 1 92.81 495 GLY B C 1
ATOM 8594 O O . GLY B 1 495 ? 30.891 -44.406 -11.969 1 92.81 495 GLY B O 1
ATOM 8595 N N . VAL B 1 496 ? 28.75 -43.625 -11.734 1 92.12 496 VAL B N 1
ATOM 8596 C CA . VAL B 1 496 ? 29.031 -42.5 -12.602 1 92.12 496 VAL B CA 1
ATOM 8597 C C . VAL B 1 496 ? 28.516 -41.219 -11.945 1 92.12 496 VAL B C 1
ATOM 8599 O O . VAL B 1 496 ? 27.812 -41.25 -10.938 1 92.12 496 VAL B O 1
ATOM 8602 N N . GLN B 1 497 ? 29.047 -40.125 -12.492 1 90 497 GLN B N 1
ATOM 8603 C CA . GLN B 1 497 ? 28.516 -38.812 -12.109 1 90 497 GLN B CA 1
ATOM 8604 C C . GLN B 1 497 ? 27.562 -38.281 -13.172 1 90 497 GLN B C 1
ATOM 8606 O O . GLN B 1 497 ? 27.688 -38.594 -14.352 1 90 497 GLN B O 1
ATOM 8611 N N . GLY B 1 498 ? 26.562 -37.531 -12.719 1 87.44 498 GLY B N 1
ATOM 8612 C CA . GLY B 1 498 ? 25.547 -37 -13.617 1 87.44 498 GLY B CA 1
ATOM 8613 C C . GLY B 1 498 ? 26.125 -36.281 -14.82 1 87.44 498 GLY B C 1
ATOM 8614 O O . GLY B 1 498 ? 25.672 -36.5 -15.953 1 87.44 498 GLY B O 1
ATOM 8615 N N . VAL B 1 499 ? 27.125 -35.5 -14.625 1 85.44 499 VAL B N 1
ATOM 8616 C CA . VAL B 1 499 ? 27.703 -34.656 -15.672 1 85.44 499 VAL B CA 1
ATOM 8617 C C . VAL B 1 499 ? 28.406 -35.531 -16.703 1 85.44 499 VAL B C 1
ATOM 8619 O O . VAL B 1 499 ? 28.594 -35.156 -17.859 1 85.44 499 VAL B O 1
ATOM 8622 N N . ASP B 1 500 ? 28.75 -36.812 -16.344 1 87.88 500 ASP B N 1
ATOM 8623 C CA . ASP B 1 500 ? 29.547 -37.688 -17.188 1 87.88 500 ASP B CA 1
ATOM 8624 C C . ASP B 1 500 ? 28.672 -38.656 -17.969 1 87.88 500 ASP B C 1
ATOM 8626 O O . ASP B 1 500 ? 29.156 -39.438 -18.766 1 87.88 500 ASP B O 1
ATOM 8630 N N . THR B 1 501 ? 27.469 -38.5 -17.812 1 90.5 501 THR B N 1
ATOM 8631 C CA . THR B 1 501 ? 26.578 -39.469 -18.438 1 90.5 501 THR B CA 1
ATOM 8632 C C . THR B 1 501 ? 26.094 -38.969 -19.797 1 90.5 501 THR B C 1
ATOM 8634 O O . THR B 1 501 ? 26.234 -37.812 -20.109 1 90.5 501 THR B O 1
ATOM 8637 N N . THR B 1 502 ? 25.609 -39.969 -20.562 1 90.88 502 THR B N 1
ATOM 8638 C CA . THR B 1 502 ? 25 -39.625 -21.844 1 90.88 502 THR B CA 1
ATOM 8639 C C . THR B 1 502 ? 23.656 -38.906 -21.625 1 90.88 502 THR B C 1
ATOM 8641 O O . THR B 1 502 ? 23.062 -39 -20.547 1 90.88 502 THR B O 1
ATOM 8644 N N . ASP B 1 503 ? 23.125 -38.281 -22.656 1 88.12 503 ASP B N 1
ATOM 8645 C CA . ASP B 1 503 ? 21.875 -37.531 -22.562 1 88.12 503 ASP B CA 1
ATOM 8646 C C . ASP B 1 503 ? 20.719 -38.438 -22.203 1 88.12 503 ASP B C 1
ATOM 8648 O O . ASP B 1 503 ? 19.828 -38.062 -21.438 1 88.12 503 ASP B O 1
ATOM 8652 N N . LEU B 1 504 ? 20.781 -39.562 -22.719 1 91.81 504 LEU B N 1
ATOM 8653 C CA . LEU B 1 504 ? 19.688 -40.5 -22.484 1 91.81 504 LEU B CA 1
ATOM 8654 C C . LEU B 1 504 ? 19.672 -40.938 -21.016 1 91.81 504 LEU B C 1
ATOM 8656 O O . LEU B 1 504 ? 18.609 -41 -20.391 1 91.81 504 LEU B O 1
ATOM 8660 N N . VAL B 1 505 ? 20.859 -41.312 -20.516 1 94 505 VAL B N 1
ATOM 8661 C CA . VAL B 1 505 ? 20.953 -41.75 -19.125 1 94 505 VAL B CA 1
ATOM 8662 C C . VAL B 1 505 ? 20.625 -40.594 -18.188 1 94 505 VAL B C 1
ATOM 8664 O O . VAL B 1 505 ? 19.938 -40.781 -17.188 1 94 505 VAL B O 1
ATOM 8667 N N . TRP B 1 506 ? 21.156 -39.469 -18.547 1 93.62 506 TRP B N 1
ATOM 8668 C CA . TRP B 1 506 ? 20.875 -38.281 -17.734 1 93.62 506 TRP B CA 1
ATOM 8669 C C . TRP B 1 506 ? 19.391 -38 -17.672 1 93.62 506 TRP B C 1
ATOM 8671 O O . TRP B 1 506 ? 18.828 -37.812 -16.594 1 93.62 506 TRP B O 1
ATOM 8681 N N . THR B 1 507 ? 18.719 -38 -18.828 1 93.06 507 THR B N 1
ATOM 8682 C CA . THR B 1 507 ? 17.297 -37.688 -18.906 1 93.06 507 THR B CA 1
ATOM 8683 C C . THR B 1 507 ? 16.484 -38.781 -18.172 1 93.06 507 THR B C 1
ATOM 8685 O O . THR B 1 507 ? 15.516 -38.469 -17.469 1 93.06 507 THR B O 1
ATOM 8688 N N . GLY B 1 508 ? 16.875 -39.969 -18.406 1 95.31 508 GLY B N 1
ATOM 8689 C CA . GLY B 1 508 ? 16.188 -41.062 -17.734 1 95.31 508 GLY B CA 1
ATOM 8690 C C . GLY B 1 5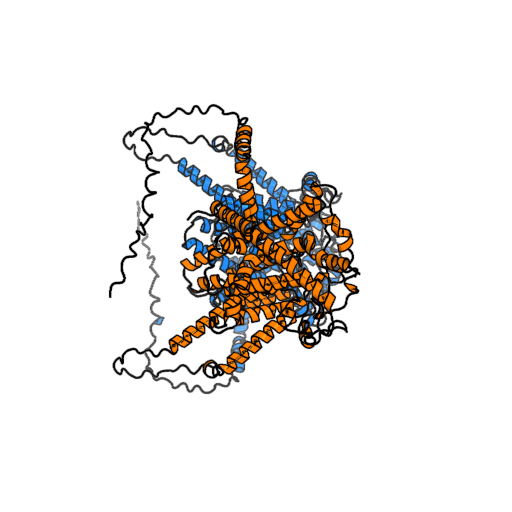08 ? 16.25 -40.938 -16.219 1 95.31 508 GLY B C 1
ATOM 8691 O O . GLY B 1 508 ? 15.242 -41.125 -15.531 1 95.31 508 GLY B O 1
ATOM 8692 N N . THR B 1 509 ? 17.469 -40.719 -15.695 1 96.56 509 THR B N 1
ATOM 8693 C CA . THR B 1 509 ? 17.656 -40.562 -14.258 1 96.56 509 THR B CA 1
ATOM 8694 C C . THR B 1 509 ? 16.875 -39.375 -13.727 1 96.56 509 THR B C 1
ATOM 8696 O O . THR B 1 509 ? 16.266 -39.438 -12.664 1 96.56 509 THR B O 1
ATOM 8699 N N . MET B 1 510 ? 16.875 -38.312 -14.492 1 95.31 510 MET B N 1
ATOM 8700 C CA . MET B 1 510 ? 16.141 -37.094 -14.109 1 95.31 510 MET B CA 1
ATOM 8701 C C . MET B 1 510 ? 14.633 -37.406 -14.039 1 95.31 510 MET B C 1
ATOM 8703 O O . MET B 1 510 ? 13.953 -36.906 -13.133 1 95.31 510 MET B O 1
ATOM 8707 N N . LEU B 1 511 ? 14.156 -38.094 -14.961 1 96.62 511 LEU B N 1
ATOM 8708 C CA . LEU B 1 511 ? 12.742 -38.438 -15.008 1 96.62 511 LEU B CA 1
ATOM 8709 C C . LEU B 1 511 ? 12.359 -39.312 -13.828 1 96.62 511 LEU B C 1
ATOM 8711 O O . LEU B 1 511 ? 11.297 -39.125 -13.227 1 96.62 511 LEU B O 1
ATOM 8715 N N . ILE B 1 512 ? 13.203 -40.281 -13.508 1 97.19 512 ILE B N 1
ATOM 8716 C CA . ILE B 1 512 ? 12.945 -41.156 -12.375 1 97.19 512 ILE B CA 1
ATOM 8717 C C . ILE B 1 512 ? 12.938 -40.344 -11.078 1 97.19 512 ILE B C 1
ATOM 8719 O O . ILE B 1 512 ? 12.031 -40.5 -10.25 1 97.19 512 ILE B O 1
ATOM 8723 N N . GLY B 1 513 ? 13.977 -39.531 -10.922 1 97.62 513 GLY B N 1
ATOM 8724 C CA . GLY B 1 513 ? 14 -38.656 -9.758 1 97.62 513 GLY B CA 1
ATOM 8725 C C . GLY B 1 513 ? 12.797 -37.75 -9.672 1 97.62 513 GLY B C 1
ATOM 8726 O O . GLY B 1 513 ? 12.258 -37.531 -8.586 1 97.62 513 GLY B O 1
ATOM 8727 N N . TRP B 1 514 ? 12.398 -37.219 -10.805 1 97.5 514 TRP B N 1
ATOM 8728 C CA . TRP B 1 514 ? 11.234 -36.344 -10.883 1 97.5 514 TRP B CA 1
ATOM 8729 C C . TRP B 1 514 ? 9.977 -37.094 -10.438 1 97.5 514 TRP B C 1
ATOM 8731 O O . TRP B 1 514 ? 9.203 -36.594 -9.625 1 97.5 514 TRP B O 1
ATOM 8741 N N . ILE B 1 515 ? 9.766 -38.281 -10.891 1 97.81 515 ILE B N 1
ATOM 8742 C CA . ILE B 1 515 ? 8.578 -39.062 -10.586 1 97.81 515 ILE B CA 1
ATOM 8743 C C . ILE B 1 515 ? 8.531 -39.375 -9.086 1 97.81 515 ILE B C 1
ATOM 8745 O O . ILE B 1 515 ? 7.492 -39.219 -8.445 1 97.81 515 ILE B O 1
ATOM 8749 N N . ILE B 1 516 ? 9.641 -39.781 -8.531 1 97.69 516 ILE B N 1
ATOM 8750 C CA . ILE B 1 516 ? 9.711 -40.125 -7.121 1 97.69 516 ILE B CA 1
ATOM 8751 C C . ILE B 1 516 ? 9.43 -38.906 -6.262 1 97.69 516 ILE B C 1
ATOM 8753 O O . ILE B 1 516 ? 8.602 -38.938 -5.352 1 97.69 516 ILE B O 1
ATOM 8757 N N . THR B 1 517 ? 10.109 -37.844 -6.598 1 97.94 517 THR B N 1
ATOM 8758 C CA . THR B 1 517 ? 9.977 -36.625 -5.797 1 97.94 517 THR B CA 1
ATOM 8759 C C . THR B 1 517 ? 8.578 -36.031 -5.941 1 97.94 517 THR B C 1
ATOM 8761 O O . THR B 1 517 ? 8 -35.531 -4.969 1 97.94 517 THR B O 1
ATOM 8764 N N . LEU B 1 518 ? 8.055 -36 -7.16 1 97.81 518 LEU B N 1
ATOM 8765 C CA . LEU B 1 518 ? 6.695 -35.5 -7.375 1 97.81 518 LEU B CA 1
ATOM 8766 C C . LEU B 1 518 ? 5.684 -36.344 -6.598 1 97.81 518 LEU B C 1
ATOM 8768 O O . LEU B 1 518 ? 4.77 -35.812 -5.973 1 97.81 518 LEU B O 1
ATOM 8772 N N . SER B 1 519 ? 5.875 -37.656 -6.664 1 96.69 519 SER B N 1
ATOM 8773 C CA . SER B 1 519 ? 4.973 -38.562 -5.938 1 96.69 519 SER B CA 1
ATOM 8774 C C . SER B 1 519 ? 5.012 -38.281 -4.438 1 96.69 519 SER B C 1
ATOM 8776 O O . SER B 1 519 ? 3.965 -38.219 -3.785 1 96.69 519 SER B O 1
ATOM 8778 N N . LEU B 1 520 ? 6.172 -38.062 -3.908 1 96.56 520 LEU B N 1
ATOM 8779 C CA . LEU B 1 520 ? 6.324 -37.75 -2.494 1 96.56 520 LEU B CA 1
ATOM 8780 C C . LEU B 1 520 ? 5.684 -36.406 -2.172 1 96.56 520 LEU B C 1
ATOM 8782 O O . LEU B 1 520 ? 5.02 -36.25 -1.145 1 96.56 520 LEU B O 1
ATOM 8786 N N . SER B 1 521 ? 5.887 -35.469 -3.031 1 97.81 521 SER B N 1
ATOM 8787 C CA . SER B 1 521 ? 5.336 -34.125 -2.826 1 97.81 521 SER B CA 1
ATOM 8788 C C . SER B 1 521 ? 3.812 -34.156 -2.922 1 97.81 521 SER B C 1
ATOM 8790 O O . SER B 1 521 ? 3.135 -33.438 -2.168 1 97.81 521 SER B O 1
ATOM 8792 N N . LEU B 1 522 ? 3.27 -34.875 -3.918 1 97 522 LEU B N 1
ATOM 8793 C CA . LEU B 1 522 ? 1.82 -34.969 -4.051 1 97 522 LEU B CA 1
ATOM 8794 C C . LEU B 1 522 ? 1.21 -35.656 -2.826 1 97 522 LEU B C 1
ATOM 8796 O O . LEU B 1 522 ? 0.15 -35.219 -2.35 1 97 522 LEU B O 1
ATOM 8800 N N . TRP B 1 523 ? 1.923 -36.656 -2.348 1 95.56 523 TRP B N 1
ATOM 8801 C CA . TRP B 1 523 ? 1.481 -37.312 -1.124 1 95.56 523 TRP B CA 1
ATOM 8802 C C . TRP B 1 523 ? 1.48 -36.344 0.05 1 95.56 523 TRP B C 1
ATOM 8804 O O . TRP B 1 523 ? 0.492 -36.25 0.781 1 95.56 523 TRP B O 1
ATOM 8814 N N . ALA B 1 524 ? 2.521 -35.656 0.229 1 96.44 524 ALA B N 1
ATOM 8815 C CA . ALA B 1 524 ? 2.631 -34.688 1.321 1 96.44 524 ALA B CA 1
ATOM 8816 C C . ALA B 1 524 ? 1.605 -33.562 1.17 1 96.44 524 ALA B C 1
ATOM 8818 O O . ALA B 1 524 ? 1.03 -33.125 2.158 1 96.44 524 ALA B O 1
ATOM 8819 N N . ALA B 1 525 ? 1.404 -33.156 -0.042 1 97.56 525 ALA B N 1
ATOM 8820 C CA . ALA B 1 525 ? 0.447 -32.094 -0.312 1 97.56 525 ALA B CA 1
ATOM 8821 C C . ALA B 1 525 ? -0.974 -32.531 0.031 1 97.56 525 ALA B C 1
ATOM 8823 O O . ALA B 1 525 ? -1.762 -31.734 0.56 1 97.56 525 ALA B O 1
ATOM 8824 N N . ASP B 1 526 ? -1.271 -33.719 -0.33 1 94.88 526 ASP B N 1
ATOM 8825 C CA . ASP B 1 526 ? -2.59 -34.25 -0.014 1 94.88 526 ASP B CA 1
ATOM 8826 C C . ASP B 1 526 ? -2.832 -34.281 1.493 1 94.88 526 ASP B C 1
ATOM 8828 O O . ASP B 1 526 ? -3.875 -33.812 1.963 1 94.88 526 ASP B O 1
ATOM 8832 N N . VAL B 1 527 ? -1.881 -34.75 2.211 1 93.81 527 VAL B N 1
ATOM 8833 C CA . VAL B 1 527 ? -1.974 -34.812 3.666 1 93.81 527 VAL B CA 1
ATOM 8834 C C . VAL B 1 527 ? -2.035 -33.406 4.23 1 93.81 527 VAL B C 1
ATOM 8836 O O . VAL B 1 527 ? -2.844 -33.094 5.113 1 93.81 527 VAL B O 1
ATOM 8839 N N . TRP B 1 528 ? -1.212 -32.562 3.719 1 96.19 528 TRP B N 1
ATOM 8840 C CA . TRP B 1 528 ? -1.142 -31.172 4.176 1 96.19 528 TRP B CA 1
ATOM 8841 C C . TRP B 1 528 ? -2.48 -30.469 3.988 1 96.19 528 TRP B C 1
ATOM 8843 O O . TRP B 1 528 ? -2.939 -29.734 4.875 1 96.19 528 TRP B O 1
ATOM 8853 N N . THR B 1 529 ? -3.084 -30.625 2.871 1 95.19 529 THR B N 1
ATOM 8854 C CA . THR B 1 529 ? -4.367 -30 2.568 1 95.19 529 THR B CA 1
ATOM 8855 C C . THR B 1 529 ? -5.426 -30.438 3.578 1 95.19 529 THR B C 1
ATOM 8857 O O . THR B 1 529 ? -6.172 -29.594 4.094 1 95.19 529 THR B O 1
ATOM 8860 N N . ARG B 1 530 ? -5.465 -31.625 3.916 1 91.62 530 ARG B N 1
ATOM 8861 C CA . ARG B 1 530 ? -6.504 -32.156 4.789 1 91.62 530 ARG B CA 1
ATOM 8862 C C . ARG B 1 530 ? -6.203 -31.844 6.25 1 91.62 530 ARG B C 1
ATOM 8864 O O . ARG B 1 530 ? -7.094 -31.438 6.996 1 91.62 530 ARG B O 1
ATOM 8871 N N . GLU B 1 531 ? -4.957 -31.953 6.617 1 92.19 531 GLU B N 1
ATOM 8872 C CA . GLU B 1 531 ? -4.648 -31.938 8.047 1 92.19 531 GLU B CA 1
ATOM 8873 C C . GLU B 1 531 ? -4.207 -30.547 8.5 1 92.19 531 GLU B C 1
ATOM 8875 O O . GLU B 1 531 ? -4.355 -30.203 9.672 1 92.19 531 GLU B O 1
ATOM 8880 N N . VAL B 1 532 ? -3.631 -29.828 7.668 1 95.31 532 VAL B N 1
ATOM 8881 C CA . VAL B 1 532 ? -3.115 -28.531 8.102 1 95.31 532 VAL B CA 1
ATOM 8882 C C . VAL B 1 532 ? -3.965 -27.406 7.508 1 95.31 532 VAL B C 1
ATOM 8884 O O . VAL B 1 532 ? -4.574 -26.625 8.242 1 95.31 532 VAL B O 1
ATOM 8887 N N . GLU B 1 533 ? -4.004 -27.391 6.215 1 94.94 533 GLU B N 1
ATOM 8888 C CA . GLU B 1 533 ? -4.762 -26.328 5.566 1 94.94 533 GLU B CA 1
ATOM 8889 C C . GLU B 1 533 ? -6.227 -26.344 5.996 1 94.94 533 GLU B C 1
ATOM 8891 O O . GLU B 1 533 ? -6.82 -25.297 6.266 1 94.94 533 GLU B O 1
ATOM 8896 N N . GLY B 1 534 ? -6.828 -27.547 5.965 1 93.62 534 GLY B N 1
ATOM 8897 C CA . GLY B 1 534 ? -8.203 -27.656 6.426 1 93.62 534 GLY B CA 1
ATOM 8898 C C . GLY B 1 534 ? -8.406 -27.141 7.832 1 93.62 534 GLY B C 1
ATOM 8899 O O . GLY B 1 534 ? -9.383 -26.438 8.102 1 93.62 534 GLY B O 1
ATOM 8900 N N . ARG B 1 535 ? -7.527 -27.406 8.688 1 94.38 535 ARG B N 1
ATOM 8901 C CA . ARG B 1 535 ? -7.609 -26.938 10.062 1 94.38 535 ARG B CA 1
ATOM 8902 C C . ARG B 1 535 ? -7.387 -25.438 10.148 1 94.38 535 ARG B C 1
ATOM 8904 O O . ARG B 1 535 ? -7.977 -24.766 11 1 94.38 535 ARG B O 1
ATOM 8911 N N . CYS B 1 536 ? -6.527 -24.938 9.312 1 95.75 536 CYS B N 1
ATOM 8912 C CA . CYS B 1 536 ? -6.312 -23.5 9.266 1 95.75 536 CYS B CA 1
ATOM 8913 C C . CYS B 1 536 ? -7.586 -22.781 8.836 1 95.75 536 CYS B C 1
ATOM 8915 O O . CYS B 1 536 ? -7.945 -21.75 9.422 1 95.75 536 CYS B O 1
ATOM 8917 N N . VAL B 1 537 ? -8.227 -23.297 7.875 1 94.62 537 VAL B N 1
ATOM 8918 C CA . VAL B 1 537 ? -9.469 -22.703 7.391 1 94.62 537 VAL B CA 1
ATOM 8919 C C . VAL B 1 537 ? -10.523 -22.719 8.492 1 94.62 537 VAL B C 1
ATOM 8921 O O . VAL B 1 537 ? -11.219 -21.734 8.711 1 94.62 537 VAL B O 1
ATOM 8924 N N . LYS B 1 538 ? -10.602 -23.781 9.211 1 95.19 538 LYS B N 1
ATOM 8925 C CA . LYS B 1 538 ? -11.555 -23.891 10.312 1 95.19 538 LYS B CA 1
ATOM 8926 C C . LYS B 1 538 ? -11.219 -22.906 11.43 1 95.19 538 LYS B C 1
ATOM 8928 O O . LYS B 1 538 ? -12.117 -22.297 12.016 1 95.19 538 LYS B O 1
ATOM 8933 N N . THR B 1 539 ? -9.992 -22.828 11.68 1 95.81 539 THR B N 1
ATOM 8934 C CA . THR B 1 539 ? -9.555 -21.891 12.711 1 95.81 539 THR B CA 1
ATOM 8935 C C . THR B 1 539 ? -9.906 -20.453 12.32 1 95.81 539 THR B C 1
ATOM 8937 O O . THR B 1 539 ? -10.352 -19.672 13.164 1 95.81 539 THR B O 1
ATOM 8940 N N . VAL B 1 540 ? -9.742 -20.094 11.094 1 95.75 540 VAL B N 1
ATOM 8941 C CA . VAL B 1 540 ? -10.055 -18.766 10.617 1 95.75 540 VAL B CA 1
ATOM 8942 C C . VAL B 1 540 ? -11.555 -18.516 10.688 1 95.75 540 VAL B C 1
ATOM 8944 O O . VAL B 1 540 ? -12 -17.422 11.055 1 95.75 540 VAL B O 1
ATOM 8947 N N . LYS B 1 541 ? -12.32 -19.484 10.328 1 95 541 LYS B N 1
ATOM 8948 C CA . LYS B 1 541 ? -13.773 -19.375 10.43 1 95 541 LYS B CA 1
ATOM 8949 C C . LYS B 1 541 ? -14.203 -19.156 11.883 1 95 541 LYS B C 1
ATOM 8951 O O . LYS B 1 541 ? -15.094 -18.344 12.148 1 95 541 LYS B O 1
ATOM 8956 N N . LYS B 1 542 ? -13.594 -19.859 12.773 1 95.38 542 LYS B N 1
ATOM 8957 C CA . LYS B 1 542 ? -13.883 -19.672 14.188 1 95.38 542 LYS B CA 1
ATOM 8958 C C . LYS B 1 542 ? -13.508 -18.266 14.641 1 95.38 542 LYS B C 1
ATOM 8960 O O . LYS B 1 542 ? -14.227 -17.656 15.43 1 95.38 542 LYS B O 1
ATOM 8965 N N . LEU B 1 543 ? -12.43 -17.812 14.172 1 94.62 543 LEU B N 1
ATOM 8966 C CA . LEU B 1 543 ? -12 -16.453 14.492 1 94.62 543 LEU B CA 1
ATOM 8967 C C . LEU B 1 543 ? -13 -15.43 13.977 1 94.62 543 LEU B C 1
ATOM 8969 O O . LEU B 1 543 ? -13.297 -14.445 14.656 1 94.62 543 LEU B O 1
ATOM 8973 N N . GLU B 1 544 ? -13.453 -15.648 12.82 1 94.38 544 GLU B N 1
ATOM 8974 C CA . GLU B 1 544 ? -14.469 -14.766 12.234 1 94.38 544 GLU B CA 1
ATOM 8975 C C . GLU B 1 544 ? -15.734 -14.75 13.086 1 94.38 544 GLU B C 1
ATOM 8977 O O . GLU B 1 544 ? -16.281 -13.68 13.359 1 94.38 544 GLU B O 1
ATOM 8982 N N . GLU B 1 545 ? -16.188 -15.891 13.453 1 94.31 545 GLU B N 1
ATOM 8983 C CA . GLU B 1 545 ? -17.406 -16 14.25 1 94.31 545 GLU B CA 1
ATOM 8984 C C . GLU B 1 545 ? -17.25 -15.305 15.594 1 94.31 545 GLU B C 1
ATOM 8986 O O . GLU B 1 545 ? -18.203 -14.703 16.094 1 94.31 545 GLU B O 1
ATOM 8991 N N . TRP B 1 546 ? -16.078 -15.414 16.031 1 94.25 546 TRP B N 1
ATOM 8992 C CA . TRP B 1 546 ? -15.797 -14.773 17.312 1 94.25 546 TRP B CA 1
ATOM 8993 C C . TRP B 1 546 ? -15.656 -13.266 17.141 1 94.25 546 TRP B C 1
ATOM 8995 O O . TRP B 1 546 ? -16.016 -12.492 18.047 1 94.25 546 TRP B O 1
ATOM 9005 N N . SER B 1 547 ? -15.195 -12.789 16.031 1 95.44 547 SER B N 1
ATOM 9006 C CA . SER B 1 547 ? -14.836 -11.391 15.82 1 95.44 547 SER B CA 1
ATOM 9007 C C . SER B 1 547 ? -16 -10.602 15.25 1 95.44 547 SER B C 1
ATOM 9009 O O . SER B 1 547 ? -16.125 -9.398 15.492 1 95.44 547 SER B O 1
ATOM 9011 N N . PHE B 1 548 ? -16.812 -11.266 14.461 1 94.44 548 PHE B N 1
ATOM 9012 C CA . PHE B 1 548 ? -17.859 -10.562 13.727 1 94.44 548 PHE B CA 1
ATOM 9013 C C . PHE B 1 548 ? -19.109 -10.406 14.586 1 94.44 548 PHE B C 1
ATOM 9015 O O . PHE B 1 548 ? -19.344 -11.188 15.508 1 94.44 548 PHE B O 1
ATOM 9022 N N . VAL B 1 549 ? -19.875 -9.336 14.258 1 90.75 549 VAL B N 1
ATOM 9023 C CA . VAL B 1 549 ? -21.141 -9.094 14.93 1 90.75 549 VAL B CA 1
ATOM 9024 C C . VAL B 1 549 ? -22.188 -10.078 14.414 1 90.75 549 VAL B C 1
ATOM 9026 O O . VAL B 1 549 ? -22.297 -10.312 13.203 1 90.75 549 VAL B O 1
ATOM 9029 N N . LYS B 1 550 ? -22.781 -10.805 15.289 1 77.31 550 LYS B N 1
ATOM 9030 C CA . LYS B 1 550 ? -23.812 -11.773 14.906 1 77.31 550 LYS B CA 1
ATOM 9031 C C . LYS B 1 550 ? -25.062 -11.062 14.391 1 77.31 550 LYS B C 1
ATOM 9033 O O . LYS B 1 550 ? -25.438 -10.008 14.906 1 77.31 550 LYS B O 1
ATOM 9038 N N . ALA B 1 551 ? -25.438 -11.312 13.109 1 61.25 551 ALA B N 1
ATOM 9039 C CA . ALA B 1 551 ? -26.688 -10.766 12.586 1 61.25 551 ALA B CA 1
ATOM 9040 C C . ALA B 1 551 ? -27.859 -11.125 13.492 1 61.25 551 ALA B C 1
ATOM 9042 O O . ALA B 1 551 ? -27.859 -12.188 14.117 1 61.25 551 ALA B O 1
#

Sequence (1102 aa):
MSQHELQTLRQPLMKEERDVFLDTDTDTDTAPRHDFSSRSLRQVPERMLSTALSHARPASLYKASKRFAYCFVPQIARSRYWNDHASKSKQFPTSYLNGLRGITSIKVFTFHWIMAFSDIGFAPWGTNDRHHYVLELPIIRYFYAGFTAHVFFGIAGYLSSLRLFQLLDKRDQTSQAKVLLNVSGALFRRAFRLYLPVFIITLITAHYIHFGFYEGNRGYITDHGKLFPGVWNEPKPEKFASYYRQMSYWAREMFDLTNIFTHGAVYPYHDQHLWSILAELKGSIFLYLILIGTAQCKKYVRLAGLCVMTVMFFLWNHWEIWVYIIGAVVAQIDLLLTEREQEKKLTLVPDRLPPSPPHSPKPDYKPPPTWSDYVSTPPKAGLRALRVLGFLLAFYLLSYPIDGSRDYAPGYMTLNKLIPAWMERKDKFYPNIGTGLLLLLLARADPDTSIWRRILNSSVPQYLGKISFALYLVHGPIMHAVGYMIPHRIWWSMGVQGVDTTDLVWTGTMLIGWIITLSLSLWAADVWTREVEGRCVKTVKKLEEWSFVKAMSQHELQTLRQPLMKEERDVFLDTDTDTDTAPRHDFSSRSLRQVPERMLSTALSHARPASLYKASKRFAYCFVPQIARSRYWNDHASKSKQFPTSYLNGLRGITSIKVFTFHWIMAFSDIGFAPWGTNDRHHYVLELPIIRYFYAGFTAHVFFGIAGYLSSLRLFQLLDKRDQTSQAKVLLNVSGALFRRAFRLYLPVFIITLITAHYIHFGFYEGNRGYITDHGKLFPGVWNEPKPEKFASYYRQMSYWAREMFDLTNIFTHGAVYPYHDQHLWSILAELKGSIFLYLILIGTAQCKKYVRLAGLCVMTVMFFLWNHWEIWVYIIGAVVAQIDLLLTEREQEKKLTLVPDRLPPSPPHSPKPDYKPPPTWSDYVSTPPKAGLRALRVLGFLLAFYLLSYPIDGSRDYAPGYMTLNKLIPAWMERKDKFYPNIGTGLLLLLLARADPDTSIWRRILNSSVPQYLGKISFALYLVHGPIMHAVGYMIPHRIWWSMGVQGVDTTDLVWTGTMLIGWIITLSLSLWAADVWTREVEGRCVKTVKKLEEWSFVKA

Organism: NCBI:txid1442368

InterPro domains:
  IPR002656 Acyltransferase 3 domain [PF01757] (96-522)
  IPR050879 Acyltransferase 3 [PTHR23028] (91-549)

Nearest PDB structures (foldseek):
  6bhu-assembly1_A  TM=1.702E-01  e=4.476E+00  Bos taurus

pLDDT: mean 83.04, std 22.21, range [16.73, 98.81]

Secondary structure (DSSP, 8-state):
----------------TTGGGG------------------TTHHHHHHHHHHHHTTSHHHHHHHHHHHHHTTS-HHHHHHHH--PPPPPPP-TTHHHHHHHHHHHHHHHHHHHHTTT-STTTSPTTSSTT---GGGSTTGGGGTSS--HHHHHHHHHHHHHHHHHHHHTT-SHHHHHHHHHHHHHHHHHHHHHHHHHHHHHHHHHHHHHHTTTTHHHHHHHT-TTTT--S------PPPPSSHHHHHHHHHHHHHHTT-TT-SS----SS-GGGHHHHHHHHHHHHHHHHHHHTTTB-HHHHHHHHHHHHHHHHHTT-HHHHHHHHHHHHHHHHHHHHHHHHHHHHHHS---------------------HHHHS----HHHHHHHHHHHHHHHHHHHT--TTTTTS--TTTHHHHTTS-TT-S-GGGHHHHHHHHHHHHHHHTS-TTT-HHHHHHTSHHHHHHHHTHHHHHHHHHHHHHHTGGGHHHHHHHHTT--GGGS-HHHHHHHHHHHHHHHHHHHHHHHHHHIIIIIHHHHHHHHHHHHHHBPP-/--------------S-TTGGGG------------------TTHHHHHHHHHHHHTTSHHHHHHHHHHHHHTTS-HHHHHHHH--PPPPPPP-TTHHHHHHHHHHHHHHHHHHHHTTT-STTTSPTTSSTT---GGGSTTGGGGTSS--HHHHHHHHHHHHHHHHHHHHTT-SHHHHHHHHHHHHHHHHHHHHHHHHHHHHHHHHHHHHHHTTTTHHHHHHHT-TTTT--S------PPPPSSHHHHHHHHHHHHHHTT-TT-SS----SS-GGGHHHHHHHHHHHHHHHHHHHTTTB-HHHHHHHHHHHHHHHHHTT-HHHHHHHHHHHHHHHHHHHHHHHHHHHHHHS---------------------HHHHS----HHHHHHHHHHHHHHHHHHHT--TTTTTS--TTTHHHHTTS-TT-S-GGGHHHHHHHHHHHHHHHTS-TTT-HHHHHHTSHHHHHHHHTHHHHHHHHHHHIIIIITHHHHHHHHHTT--GGGS-HHHHHHHHHHHHHHHHHHHHHHHHHHIIIIIHHHHHHHHHHHHHHBPP-

Foldseek 3Di:
DAPDDPPDDPDPPPDDPPPDPPPPPPPDDPPPPPPVPCPDPVCVVVVVVVVVVVCVDPVNVVVVVVVVVVLLDFQVCCCVPVVPHDPDDDDDLLLLLLLVLLQLLLLVLLALLVQQAAALQFDFAPLDDVRPDPCRHFLNVLSRHDDRLLLVLLSLLQVLQLVLVVLLVVVDPVSVVVSCVSLVLCLLLLCLLLQVLLLVLLVVLLVCQQVPLLVVCVVPSPDCDFQGVGNDPQADDHHDPDPVVSVVLSVVLSVVLQDLPDPDFRQGNSGRLSRCSSLSSNQSVVSSVLCVVCSNPDLVVSLVSLVVVLVVCVVVQSLSNSLSSLSNNLSSVLVVVVVVVVVVVVVPPPPVPDCDPPDPPPPPPPPPCDPVNPPPPPPPVVVVVVLVVLLSQLSSLLSQRQCPLPTPHPPCVVVSVVQDPPHDRSSSVSNSVSSSSNSNSVSPDDCPPDPSNVSSNDDSSSLSSLLSVLLSSVLRVLCSSPLSCQLQVVQVVVVHGLVPDDPVSNVVSSVVSSVVSVVVSSSRSSSCSVPPSVVSVVVSVVVCVVPDDDD/DADDDDDDDPDPPPDDPPDDPPPPPPPDCPPPPPPPPPPDPVCVVVVVVVVVVVCVDPVNVVVVVVVVVVLLDFQVCCCVPVVPHDPDDDDDLLLLLLLVLLQLLLLVLLALLVQQAAALQFDFAPLDDVRPDPCRHFLNVLSRHDDRLLLVLLSLLQVLQLVLVVLLVVVDPVSVVVSCVSLVLCLLLLVLLLQVLLLVLLVVLLVCQQVPLLVVCVVPSPPCDFQGVGNDPQADDHHDPDPVVSVVLSVVLSVVLQDLPDPDFRQGNSGRLSRCSSLSSNQSVVSSVLCVVCSNPDLVVSLVSLVVVLVVCVVVQNLSNSLSSLSNNLSSVLVVVVVVVVVVVVVPPPPVPDPDDPDDPPPPPPPPQDPVNPPPPPDPVVVVVVLVVLLSQLSSLLSQRQCPLPTPHPPCVVVSVVQDPPHDRSSSVSNSVSSSSNSNSVSPDDCPPDPSNVSSNDDSSSLSSLLSVLLSSVLRVLCSSPLSCQLQVVQVVVVHGLVPDDPVSNVVSSVVSSVVSVVVSVSRSSSCSVPPSVVSVVVSVVVCVVPDDDD